Protein AF-A0A2H0P7X3-F1 (afdb_monomer)

Solvent-accessible surface area (backbone atoms only — not comparable to full-atom values): 47746 Å² total; per-residue (Å²): 133,85,80,55,70,65,59,56,50,51,50,51,50,48,51,51,49,48,47,50,63,76,49,51,55,65,72,58,49,26,51,54,26,49,77,63,78,33,36,70,65,15,46,57,48,38,51,59,50,34,72,75,42,82,78,46,56,72,50,38,51,52,45,18,48,41,28,42,78,70,68,38,54,77,63,14,47,58,32,36,62,48,39,62,70,77,60,62,61,58,74,62,38,55,51,40,33,48,52,22,53,77,67,75,35,50,70,60,22,49,55,50,51,49,54,46,49,56,48,36,63,74,68,72,52,78,69,50,48,95,87,66,47,62,53,59,60,55,49,38,53,50,22,58,76,70,65,37,47,69,62,31,44,54,48,42,55,52,48,54,76,74,39,88,90,55,53,67,63,48,51,52,51,43,48,50,43,27,58,76,69,64,42,62,67,64,33,49,56,51,37,53,55,46,40,74,74,40,75,81,43,58,70,50,50,53,55,46,55,61,47,22,78,76,70,73,48,48,70,62,53,52,51,56,51,50,56,51,32,72,76,43,73,85,44,64,67,54,54,47,52,49,34,52,55,32,46,72,71,68,36,61,69,59,23,50,50,50,52,52,57,48,38,76,77,47,77,44,70,69,51,56,50,51,53,44,53,51,28,54,76,66,72,34,54,70,61,36,46,58,48,46,57,54,53,37,70,80,45,74,80,47,66,64,59,54,50,52,45,52,52,49,33,60,75,69,61,38,58,84,71,43,46,64,55,38,49,54,49,34,76,74,42,77,78,43,61,73,54,48,53,52,40,45,53,50,26,59,77,66,66,39,49,71,63,39,47,54,52,42,52,59,47,33,76,78,39,75,83,40,55,70,56,40,50,55,49,26,56,45,23,57,74,71,65,36,57,68,61,20,44,55,34,44,52,55,45,42,78,76,41,96,44,67,69,50,50,49,52,46,22,50,44,26,50,75,70,67,36,46,68,63,17,47,55,42,44,52,52,44,39,71,76,40,80,82,46,51,66,49,30,42,51,52,12,52,43,27,44,75,69,60,34,53,71,61,10,46,55,25,21,48,58,23,35,75,74,41,74,79,54,31,61,39,33,38,54,44,12,50,52,28,44,76,70,69,40,59,65,66,13,52,54,28,32,47,53,16,54,74,52,56,58,92,81,66,81,53,67,70,62,48,47,51,52,18,44,43,31,28,76,74,62,41,49,70,61,13,52,53,42,49,51,53,53,39,70,75,40,77,81,46,58,68,60,50,44,53,45,33,50,39,26,48,78,64,66,38,60,66,60,20,48,56,53,46,56,52,49,38,71,78,42,73,82,41,64,68,54,54,51,49,48,28,52,50,25,46,76,71,65,40,48,70,60,19,54,51,53,51,51,58,50,40,72,76,41,77,83,44,63,65,58,54,48,55,49,26,52,50,29,47,74,71,63,42,46,66,68,14,33,57,46,31,47,57,51,24,70,75,36,73,85,36,62,60,49,44,48,52,32,52,53,36,45,67,67,59,50,63,46,77,45,80,46,76,53,79,52,74,61,85,93,49,77,50,79,35,51,27,42,33,38,37,36,60,77,51,102,86,44,70,51,75,49,79,46,73,52,79,79,79,87,76,76,84,89,82,86,87,89,75,68,65,70,61,50,55,56,50,47,60,60,55,71,69,61,88,89,86,85,86,85,82,82,87,77,77,93,78,78,90,81,83,90,90,88,85,88,88,86,87,88,65,75,66,85,59,83,50,100,83,77,56,86,60,84,62,86,66,87,84,89,87,80,89,86,88,79,84,86,89,80,89,82,91,85,88,86,88,85,88,86,85,89,82,90,85,85,92,81,91,81,84,92,77,89,81,90,83,87,83,89,78,91,79,83,85,81,87,133

Mean predicted aligned error: 19.5 Å

Structure (mmCIF, N/CA/C/O backbone):
data_AF-A0A2H0P7X3-F1
#
_entry.id   AF-A0A2H0P7X3-F1
#
loop_
_atom_site.group_PDB
_atom_site.id
_atom_site.type_symbol
_atom_site.label_atom_id
_atom_site.label_alt_id
_atom_site.label_comp_id
_atom_site.label_asym_id
_atom_site.label_entity_id
_atom_site.label_seq_id
_atom_site.pdbx_PDB_ins_code
_atom_site.Cartn_x
_atom_site.Cartn_y
_atom_site.Cartn_z
_atom_site.occupancy
_atom_site.B_iso_or_equiv
_atom_site.auth_seq_id
_atom_site.auth_comp_id
_atom_site.auth_asym_id
_atom_site.auth_atom_id
_atom_site.pdbx_PDB_model_num
ATOM 1 N N . MET A 1 1 ? 85.565 3.085 -117.251 1.00 45.75 1 MET A N 1
ATOM 2 C CA . MET A 1 1 ? 84.233 2.831 -116.655 1.00 45.75 1 MET A CA 1
ATOM 3 C C . MET A 1 1 ? 83.743 4.110 -115.990 1.00 45.75 1 MET A C 1
ATOM 5 O O . MET A 1 1 ? 84.438 4.627 -115.129 1.00 45.75 1 MET A O 1
ATOM 9 N N . ARG A 1 2 ? 82.601 4.663 -116.422 1.00 58.75 2 ARG A N 1
ATOM 10 C CA . ARG A 1 2 ? 81.968 5.829 -115.779 1.00 58.75 2 ARG A CA 1
ATOM 11 C C . ARG A 1 2 ? 81.122 5.327 -114.606 1.00 58.75 2 ARG A C 1
ATOM 13 O O . ARG A 1 2 ? 80.024 4.825 -114.833 1.00 58.75 2 ARG A O 1
ATOM 20 N N . VAL A 1 3 ? 81.630 5.412 -113.377 1.00 60.75 3 VAL A N 1
ATOM 21 C CA . VAL A 1 3 ? 80.819 5.119 -112.183 1.00 60.75 3 VAL A CA 1
ATOM 22 C C . VAL A 1 3 ? 79.760 6.217 -112.065 1.00 60.75 3 VAL A C 1
ATOM 24 O O . VAL A 1 3 ? 80.089 7.398 -111.979 1.00 60.75 3 VAL A O 1
ATOM 27 N N . LYS A 1 4 ? 78.477 5.842 -112.139 1.00 76.00 4 LYS A N 1
ATOM 28 C CA . LYS A 1 4 ? 77.357 6.785 -112.002 1.00 76.00 4 LYS A CA 1
ATOM 29 C C . LYS A 1 4 ? 77.338 7.316 -110.564 1.00 76.00 4 LYS A C 1
ATOM 31 O O . LYS A 1 4 ? 77.449 6.526 -109.633 1.00 76.00 4 LYS A O 1
ATOM 36 N N . TRP A 1 5 ? 77.140 8.622 -110.383 1.00 71.50 5 TRP A N 1
ATOM 37 C CA . TRP A 1 5 ? 77.210 9.321 -109.085 1.00 71.50 5 TRP A CA 1
ATOM 38 C C . TRP A 1 5 ? 76.355 8.675 -107.975 1.00 71.50 5 TRP A C 1
ATOM 40 O O . TRP A 1 5 ? 76.749 8.649 -106.813 1.00 71.50 5 TRP A O 1
ATOM 50 N N . TRP A 1 6 ? 75.228 8.051 -108.335 1.00 71.75 6 TRP A N 1
ATOM 51 C CA . TRP A 1 6 ? 74.379 7.332 -107.382 1.00 71.75 6 TRP A CA 1
ATOM 52 C C . TRP A 1 6 ? 75.022 6.061 -106.799 1.00 71.75 6 TRP A C 1
ATOM 54 O O . TRP A 1 6 ? 74.723 5.716 -105.665 1.00 71.75 6 TRP A O 1
ATOM 64 N N . HIS A 1 7 ? 75.943 5.395 -107.507 1.00 76.12 7 HIS A N 1
ATOM 65 C CA . HIS A 1 7 ? 76.689 4.258 -106.947 1.00 76.12 7 HIS A CA 1
ATOM 66 C C . HIS A 1 7 ? 77.692 4.717 -105.883 1.00 76.12 7 HIS A C 1
ATOM 68 O O . HIS A 1 7 ? 77.914 4.003 -104.913 1.00 76.12 7 HIS A O 1
ATOM 74 N N . ILE A 1 8 ? 78.261 5.919 -106.035 1.00 75.56 8 ILE A N 1
ATOM 75 C CA . ILE A 1 8 ? 79.121 6.536 -105.015 1.00 75.56 8 ILE A CA 1
ATOM 76 C C . ILE A 1 8 ? 78.273 6.903 -103.796 1.00 75.56 8 ILE A C 1
ATOM 78 O O . ILE A 1 8 ? 78.668 6.608 -102.677 1.00 75.56 8 ILE A O 1
ATOM 82 N N . LEU A 1 9 ? 77.078 7.462 -104.005 1.00 79.00 9 LEU A N 1
ATOM 83 C CA . LEU A 1 9 ? 76.128 7.752 -102.927 1.00 79.00 9 LEU A CA 1
ATOM 84 C C . LEU A 1 9 ? 75.694 6.488 -102.183 1.00 79.00 9 LEU A C 1
ATOM 86 O O . LEU A 1 9 ? 75.737 6.478 -100.962 1.00 79.00 9 LEU A O 1
ATOM 90 N N . VAL A 1 10 ? 75.342 5.413 -102.891 1.00 81.31 10 VAL A N 1
ATOM 91 C CA . VAL A 1 10 ? 74.981 4.127 -102.273 1.00 81.31 10 VAL A CA 1
ATOM 92 C C . VAL A 1 10 ? 76.174 3.520 -101.538 1.00 81.31 10 VAL A C 1
ATOM 94 O O . VAL A 1 10 ? 76.004 3.040 -100.426 1.00 81.31 10 VAL A O 1
ATOM 97 N N . PHE A 1 11 ? 77.386 3.590 -102.092 1.00 79.56 11 PHE A N 1
ATOM 98 C CA . PHE A 1 11 ? 78.587 3.113 -101.408 1.00 79.56 11 PHE A CA 1
ATOM 99 C C . PHE A 1 11 ? 78.902 3.934 -100.152 1.00 79.56 11 PHE A C 1
ATOM 101 O O . PHE A 1 11 ? 79.168 3.354 -99.109 1.00 79.56 11 PHE A O 1
ATOM 108 N N . VAL A 1 12 ? 78.797 5.266 -100.202 1.00 78.31 12 VAL A N 1
ATOM 109 C CA . VAL A 1 12 ? 78.946 6.140 -99.025 1.00 78.31 12 VAL A CA 1
ATOM 110 C C . VAL A 1 12 ? 77.855 5.851 -97.999 1.00 78.31 12 VAL A C 1
ATOM 112 O O . VAL A 1 12 ? 78.148 5.773 -96.815 1.00 78.31 12 VAL A O 1
ATOM 115 N N . LEU A 1 13 ? 76.614 5.632 -98.431 1.00 80.00 13 LEU A N 1
ATOM 116 C CA . LEU A 1 13 ? 75.496 5.330 -97.543 1.00 80.00 13 LEU A CA 1
ATOM 117 C C . LEU A 1 13 ? 75.668 3.951 -96.897 1.00 80.00 13 LEU A C 1
ATOM 119 O O . LEU A 1 13 ? 75.436 3.833 -95.703 1.00 80.00 13 LEU A O 1
ATOM 123 N N . ILE A 1 14 ? 76.175 2.953 -97.631 1.00 77.56 14 ILE A N 1
ATOM 124 C CA . ILE A 1 14 ? 76.570 1.642 -97.096 1.00 77.56 14 ILE A CA 1
ATOM 125 C C . ILE A 1 14 ? 77.753 1.785 -96.138 1.00 77.56 14 ILE A C 1
ATOM 127 O O . ILE A 1 14 ? 77.703 1.206 -95.067 1.00 77.56 14 ILE A O 1
ATOM 131 N N . VAL A 1 15 ? 78.783 2.573 -96.453 1.00 72.56 15 VAL A N 1
ATOM 132 C CA . VAL A 1 15 ? 79.926 2.812 -95.554 1.00 72.56 15 VAL A CA 1
ATOM 133 C C . VAL A 1 15 ? 79.490 3.553 -94.292 1.00 72.56 15 VAL A C 1
ATOM 135 O O . VAL A 1 15 ? 79.960 3.216 -93.215 1.00 72.56 15 VAL A O 1
ATOM 138 N N . VAL A 1 16 ? 78.559 4.503 -94.383 1.00 70.69 16 VAL A N 1
ATOM 139 C CA . VAL A 1 16 ? 77.978 5.197 -93.224 1.00 70.69 16 VAL A CA 1
ATOM 140 C C . VAL A 1 16 ? 77.095 4.250 -92.413 1.00 70.69 16 VAL A C 1
ATOM 142 O O . VAL A 1 16 ? 77.207 4.244 -91.194 1.00 70.69 16 VAL A O 1
ATOM 145 N N . LEU A 1 17 ? 76.276 3.402 -93.046 1.00 67.88 17 LEU A N 1
ATOM 146 C CA . LEU A 1 17 ? 75.473 2.384 -92.354 1.00 67.88 17 LEU A CA 1
ATOM 147 C C . LEU A 1 17 ? 76.359 1.330 -91.687 1.00 67.88 17 LEU A C 1
ATOM 149 O O . LEU A 1 17 ? 76.120 0.966 -90.543 1.00 67.88 17 LEU A O 1
ATOM 153 N N . VAL A 1 18 ? 77.412 0.883 -92.368 1.00 62.84 18 VAL A N 1
ATOM 154 C CA . VAL A 1 18 ? 78.410 -0.058 -91.856 1.00 62.84 18 VAL A CA 1
ATOM 155 C C . VAL A 1 18 ? 79.234 0.598 -90.751 1.00 62.84 18 VAL A C 1
ATOM 157 O O . VAL A 1 18 ? 79.460 -0.047 -89.743 1.00 62.84 18 VAL A O 1
ATOM 160 N N . ALA A 1 19 ? 79.590 1.881 -90.840 1.00 56.00 19 ALA A N 1
ATOM 161 C CA . ALA A 1 19 ? 80.226 2.622 -89.748 1.00 56.00 19 ALA A CA 1
ATOM 162 C C . ALA A 1 19 ? 79.274 2.831 -88.558 1.00 56.00 19 ALA A C 1
ATOM 164 O O . ALA A 1 19 ? 79.709 2.760 -87.417 1.00 56.00 19 ALA A O 1
ATOM 165 N N . PHE A 1 20 ? 77.975 3.020 -88.798 1.00 58.84 20 PHE A N 1
ATOM 166 C CA . PHE A 1 20 ? 76.942 3.141 -87.762 1.00 58.84 20 PHE A CA 1
ATOM 167 C C . PHE A 1 20 ? 76.609 1.792 -87.094 1.00 58.84 20 PHE A C 1
ATOM 169 O O . PHE A 1 20 ? 76.182 1.751 -85.940 1.00 58.84 20 PHE A O 1
ATOM 176 N N . ILE A 1 21 ? 76.823 0.679 -87.805 1.00 57.50 21 ILE A N 1
ATOM 177 C CA . ILE A 1 21 ? 76.697 -0.695 -87.297 1.00 57.50 21 ILE A CA 1
ATOM 178 C C . ILE A 1 21 ? 77.994 -1.153 -86.599 1.00 57.50 21 ILE A C 1
ATOM 180 O O . ILE A 1 21 ? 77.918 -1.784 -85.548 1.00 57.50 21 ILE A O 1
ATOM 184 N N . LEU A 1 22 ? 79.173 -0.815 -87.136 1.00 53.47 22 LEU A N 1
ATOM 185 C CA . LEU A 1 22 ? 80.497 -1.162 -86.588 1.00 53.47 22 LEU A CA 1
ATOM 186 C C . LEU A 1 22 ? 80.917 -0.263 -85.417 1.00 53.47 22 LEU A C 1
ATOM 188 O O . LEU A 1 22 ? 81.668 -0.705 -84.551 1.00 53.47 22 LEU A O 1
ATOM 192 N N . HIS A 1 23 ? 80.405 0.967 -85.348 1.00 53.97 23 HIS A N 1
ATOM 193 C CA . HIS A 1 23 ? 80.473 1.834 -84.173 1.00 53.97 23 HIS A CA 1
ATOM 194 C C . HIS A 1 23 ? 79.055 2.079 -83.648 1.00 53.97 23 HIS A C 1
ATOM 196 O O . HIS A 1 23 ? 78.463 3.127 -83.928 1.00 53.97 23 HIS A O 1
ATOM 202 N N . PRO A 1 24 ? 78.480 1.135 -82.880 1.00 60.50 24 PRO A N 1
ATOM 203 C CA . PRO A 1 24 ? 77.177 1.358 -82.285 1.00 60.50 24 PRO A CA 1
ATOM 204 C C . PRO A 1 24 ? 77.275 2.574 -81.359 1.00 60.50 24 PRO A C 1
ATOM 206 O O . PRO A 1 24 ? 78.275 2.757 -80.661 1.00 60.50 24 PRO A O 1
ATOM 209 N N . SER A 1 25 ? 76.245 3.429 -81.355 1.00 71.38 25 SER A N 1
ATOM 210 C CA . SER A 1 25 ? 76.188 4.570 -80.432 1.00 71.38 25 SER A CA 1
ATOM 211 C C . SER A 1 25 ? 76.504 4.084 -79.017 1.00 71.38 25 SER A C 1
ATOM 213 O O . SER A 1 25 ? 75.967 3.043 -78.627 1.00 71.38 25 SER A O 1
ATOM 215 N N . LYS A 1 26 ? 77.314 4.828 -78.250 1.00 74.12 26 LYS A N 1
ATOM 216 C CA . LYS A 1 26 ? 77.730 4.413 -76.898 1.00 74.12 26 LYS A CA 1
ATOM 217 C C . LYS A 1 26 ? 76.541 3.979 -76.017 1.00 74.12 26 LYS A C 1
ATOM 219 O O . LYS A 1 26 ? 76.665 3.053 -75.237 1.00 74.12 26 LYS A O 1
ATOM 224 N N . LEU A 1 27 ? 75.354 4.565 -76.210 1.00 77.94 27 LEU A N 1
ATOM 225 C CA . LEU A 1 27 ? 74.121 4.178 -75.508 1.00 77.94 27 LEU A CA 1
ATOM 226 C C . LEU A 1 27 ? 73.647 2.748 -75.847 1.00 77.94 27 LEU A C 1
ATOM 228 O O . LEU A 1 27 ? 73.177 2.014 -74.982 1.00 77.94 27 LEU A O 1
ATOM 232 N N . ARG A 1 28 ? 73.760 2.345 -77.116 1.00 78.06 28 ARG A N 1
ATOM 233 C CA . ARG A 1 28 ? 73.364 1.018 -77.612 1.00 78.06 28 ARG A CA 1
ATOM 234 C C . ARG A 1 28 ? 74.366 -0.051 -77.183 1.00 78.06 28 ARG A C 1
ATOM 236 O O . ARG A 1 28 ? 73.932 -1.116 -76.758 1.00 78.06 28 ARG A O 1
ATOM 243 N N . THR A 1 29 ? 75.670 0.243 -77.228 1.00 79.62 29 THR A N 1
ATOM 244 C CA . THR A 1 29 ? 76.698 -0.661 -76.680 1.00 79.62 29 THR A CA 1
ATOM 245 C C . THR A 1 29 ? 76.543 -0.837 -75.176 1.00 79.62 29 THR A C 1
ATOM 247 O O . THR A 1 29 ? 76.589 -1.969 -74.707 1.00 79.62 29 THR A O 1
ATOM 250 N N . SER A 1 30 ? 76.258 0.235 -74.428 1.00 80.38 30 SER A N 1
ATOM 251 C CA . SER A 1 30 ? 75.979 0.146 -72.991 1.00 80.38 30 SER A CA 1
ATOM 252 C C . SER A 1 30 ? 74.794 -0.766 -72.667 1.00 80.38 30 SER A C 1
ATOM 254 O O . SER A 1 30 ? 74.905 -1.578 -71.759 1.00 80.38 30 SER A O 1
ATOM 256 N N . ARG A 1 31 ? 73.689 -0.708 -73.427 1.00 80.69 31 ARG A N 1
ATOM 257 C CA . ARG A 1 31 ? 72.562 -1.649 -73.249 1.00 80.69 31 ARG A CA 1
ATOM 258 C C . ARG A 1 31 ? 72.952 -3.100 -73.519 1.00 80.69 31 ARG A C 1
ATOM 260 O O . ARG A 1 31 ? 72.506 -3.985 -72.803 1.00 80.69 31 ARG A O 1
ATOM 267 N N . MET A 1 32 ? 73.763 -3.348 -74.548 1.00 80.50 32 MET A N 1
ATOM 268 C CA . MET A 1 32 ? 74.232 -4.704 -74.850 1.00 80.50 32 MET A CA 1
ATOM 269 C C . MET A 1 32 ? 75.139 -5.243 -73.741 1.00 80.50 32 MET A C 1
ATOM 271 O O . MET A 1 32 ? 75.041 -6.421 -73.414 1.00 80.50 32 MET A O 1
ATOM 275 N N . PHE A 1 33 ? 75.976 -4.387 -73.141 1.00 82.44 33 PHE A N 1
ATOM 276 C CA . PHE A 1 33 ? 76.789 -4.761 -71.984 1.00 82.44 33 PHE A CA 1
ATOM 277 C C . PHE A 1 33 ? 75.942 -5.092 -70.755 1.00 82.44 33 PHE A C 1
ATOM 279 O O . PHE A 1 33 ? 76.215 -6.110 -70.133 1.00 82.44 33 PHE A O 1
ATOM 286 N N . LEU A 1 34 ? 74.895 -4.314 -70.463 1.00 80.38 34 LEU A N 1
ATOM 287 C CA . LEU A 1 34 ? 73.965 -4.621 -69.366 1.00 80.38 34 LEU A CA 1
ATOM 288 C C . LEU A 1 34 ? 73.230 -5.944 -69.581 1.00 80.38 34 LEU A C 1
ATOM 290 O O . LEU A 1 34 ? 73.170 -6.770 -68.688 1.00 80.38 34 LEU A O 1
ATOM 294 N N . ASN A 1 35 ? 72.757 -6.210 -70.799 1.00 81.50 35 ASN A N 1
ATOM 295 C CA . ASN A 1 35 ? 72.091 -7.478 -71.112 1.00 81.50 35 ASN A CA 1
ATOM 296 C C . ASN A 1 35 ? 73.040 -8.696 -71.138 1.00 81.50 35 ASN A C 1
ATOM 298 O O . ASN A 1 35 ? 72.580 -9.811 -71.367 1.00 81.50 35 ASN A O 1
ATOM 302 N N . SER A 1 36 ? 74.351 -8.480 -70.996 1.00 81.94 36 SER A N 1
ATOM 303 C CA . SER A 1 36 ? 75.383 -9.526 -70.984 1.00 81.94 36 SER A CA 1
ATOM 304 C C . SER A 1 36 ? 76.132 -9.580 -69.643 1.00 81.94 36 SER A C 1
ATOM 306 O O . SER A 1 36 ? 77.259 -10.073 -69.621 1.00 81.94 36 SER A O 1
ATOM 308 N N . ASP A 1 37 ? 75.560 -9.015 -68.571 1.00 76.25 37 ASP A N 1
ATOM 309 C CA . ASP A 1 37 ? 76.122 -8.938 -67.209 1.00 76.25 37 ASP A CA 1
ATOM 310 C C . ASP A 1 37 ? 77.519 -8.279 -67.132 1.00 76.25 37 ASP A C 1
ATOM 312 O O . ASP A 1 37 ? 78.370 -8.611 -66.306 1.00 76.25 37 ASP A O 1
ATOM 316 N N . LEU A 1 38 ? 77.800 -7.332 -68.035 1.00 84.00 38 LEU A N 1
ATOM 317 C CA . LEU A 1 38 ? 79.058 -6.576 -68.105 1.00 84.00 38 LEU A CA 1
ATOM 318 C C . LEU A 1 38 ? 78.883 -5.146 -67.567 1.00 84.00 38 LEU A C 1
ATOM 320 O O . LEU A 1 38 ? 79.253 -4.166 -68.230 1.00 84.00 38 LEU A O 1
ATOM 324 N N . ASP A 1 39 ? 78.349 -5.023 -66.354 1.00 82.69 39 ASP A N 1
ATOM 325 C CA . ASP A 1 39 ? 77.916 -3.750 -65.758 1.00 82.69 39 ASP A CA 1
ATOM 326 C C . ASP A 1 39 ? 79.038 -2.717 -65.624 1.00 82.69 39 ASP A C 1
ATOM 328 O O . ASP A 1 39 ? 78.821 -1.531 -65.859 1.00 82.69 39 ASP A O 1
ATOM 332 N N . ASP A 1 40 ? 80.272 -3.140 -65.333 1.00 83.19 40 ASP A N 1
ATOM 333 C CA . ASP A 1 40 ? 81.424 -2.232 -65.221 1.00 83.19 40 ASP A CA 1
ATOM 334 C C . ASP A 1 40 ? 81.763 -1.542 -66.547 1.00 83.19 40 ASP A C 1
ATOM 336 O O . ASP A 1 40 ? 82.053 -0.341 -66.592 1.00 83.19 40 ASP A O 1
ATOM 340 N N . LYS A 1 41 ? 81.686 -2.291 -67.655 1.00 83.38 41 LYS A N 1
ATOM 341 C CA . LYS A 1 41 ? 81.910 -1.744 -69.000 1.00 83.38 41 LYS A CA 1
ATOM 342 C C . LYS A 1 41 ? 80.754 -0.839 -69.411 1.00 83.38 41 LYS A C 1
ATOM 344 O O . LYS A 1 41 ? 80.990 0.202 -70.030 1.00 83.38 41 LYS A O 1
ATOM 349 N N . ALA A 1 42 ? 79.526 -1.212 -69.047 1.00 84.19 42 ALA A N 1
ATOM 350 C CA . ALA A 1 42 ? 78.352 -0.383 -69.268 1.00 84.19 42 ALA A CA 1
ATOM 351 C C . ALA A 1 42 ? 78.458 0.944 -68.503 1.00 84.19 42 ALA A C 1
ATOM 353 O O . ALA A 1 42 ? 78.327 2.002 -69.118 1.00 84.19 42 ALA A O 1
ATOM 354 N N . LEU A 1 43 ? 78.770 0.904 -67.204 1.00 85.56 43 LEU A N 1
ATOM 355 C CA . LEU A 1 43 ? 78.890 2.070 -66.327 1.00 85.56 43 LEU A CA 1
ATOM 356 C C . LEU A 1 43 ? 79.976 3.038 -66.780 1.00 85.56 43 LEU A C 1
ATOM 358 O O . LEU A 1 43 ? 79.744 4.246 -66.755 1.00 85.56 43 LEU A O 1
ATOM 362 N N . LEU A 1 44 ? 81.132 2.543 -67.229 1.00 86.12 44 LEU A N 1
ATOM 363 C CA . LEU A 1 44 ? 82.198 3.400 -67.752 1.00 86.12 44 LEU A CA 1
ATOM 364 C C . LEU A 1 44 ? 81.701 4.219 -68.955 1.00 86.12 44 LEU A C 1
ATOM 366 O O . LEU A 1 44 ? 81.827 5.444 -68.976 1.00 86.12 44 LEU A O 1
ATOM 370 N N . GLN A 1 45 ? 81.065 3.554 -69.925 1.00 86.50 45 GLN A N 1
ATOM 371 C CA . GLN A 1 45 ? 80.521 4.216 -71.115 1.00 86.50 45 GLN A CA 1
ATOM 372 C C . GLN A 1 45 ? 79.348 5.144 -70.786 1.00 86.50 45 GLN A C 1
ATOM 374 O O . GLN A 1 45 ? 79.246 6.238 -71.344 1.00 86.50 45 GLN A O 1
ATOM 379 N N . LEU A 1 46 ? 78.469 4.729 -69.874 1.00 87.38 46 LEU A N 1
ATOM 380 C CA . LEU A 1 46 ? 77.313 5.518 -69.468 1.00 87.38 46 LEU A CA 1
ATOM 381 C C . LEU A 1 46 ? 77.723 6.761 -68.669 1.00 87.38 46 LEU A C 1
ATOM 383 O O . LEU A 1 46 ? 77.132 7.815 -68.874 1.00 87.38 46 LEU A O 1
ATOM 387 N N . ARG A 1 47 ? 78.761 6.692 -67.822 1.00 88.56 47 ARG A N 1
ATOM 388 C CA . ARG A 1 47 ? 79.289 7.860 -67.090 1.00 88.56 47 ARG A CA 1
ATOM 389 C C . ARG A 1 47 ? 79.885 8.904 -68.034 1.00 88.56 47 ARG A C 1
ATOM 391 O O . ARG A 1 47 ? 79.668 10.095 -67.824 1.00 88.56 47 ARG A O 1
ATOM 398 N N . GLU A 1 48 ? 80.566 8.485 -69.101 1.00 85.75 48 GLU A N 1
ATOM 399 C CA . GLU A 1 48 ? 81.031 9.410 -70.146 1.00 85.75 48 GLU A CA 1
ATOM 400 C C . GLU A 1 48 ? 79.869 10.088 -70.881 1.00 85.75 48 GLU A C 1
ATOM 402 O O . GLU A 1 48 ? 79.939 11.275 -71.199 1.00 85.75 48 GLU A O 1
ATOM 407 N N . LEU A 1 49 ? 78.797 9.342 -71.167 1.00 86.00 49 LEU A N 1
ATOM 408 C CA . LEU A 1 49 ? 77.587 9.904 -71.769 1.00 86.00 49 LEU A CA 1
ATOM 409 C C . LEU A 1 49 ? 76.882 10.873 -70.817 1.00 86.00 49 LEU A C 1
ATOM 411 O O . LEU A 1 49 ? 76.478 11.954 -71.238 1.00 86.00 49 LEU A O 1
ATOM 415 N N . TYR A 1 50 ? 76.811 10.524 -69.536 1.00 87.75 50 TYR A N 1
ATOM 416 C CA . TYR A 1 50 ? 76.215 11.350 -68.492 1.00 87.75 50 TYR A CA 1
ATOM 417 C C . TYR A 1 50 ? 76.981 12.658 -68.262 1.00 87.75 50 TYR A C 1
ATOM 419 O O . TYR A 1 50 ? 76.368 13.684 -67.999 1.00 87.75 50 TYR A O 1
ATOM 427 N N . GLN A 1 51 ? 78.311 12.671 -68.405 1.00 88.19 51 GLN A N 1
ATOM 428 C CA . GLN A 1 51 ? 79.086 13.917 -68.339 1.00 88.19 51 GLN A CA 1
ATOM 429 C C . GLN A 1 51 ? 78.770 14.879 -69.493 1.00 88.19 51 GLN A C 1
ATOM 431 O O . GLN A 1 51 ? 78.869 16.091 -69.315 1.00 88.19 51 GLN A O 1
ATOM 436 N N . LYS A 1 52 ? 78.401 14.357 -70.670 1.00 86.56 52 LYS A N 1
ATOM 437 C CA . LYS A 1 52 ? 78.055 15.178 -71.841 1.00 86.56 52 LYS A CA 1
ATOM 438 C C . LYS A 1 52 ? 76.650 15.755 -71.753 1.00 86.56 52 LYS A C 1
ATOM 440 O O . LYS A 1 52 ? 76.453 16.908 -72.119 1.00 86.56 52 LYS A O 1
ATOM 445 N N . ASP A 1 53 ? 75.699 14.953 -71.287 1.00 83.31 53 ASP A N 1
ATOM 446 C CA . ASP A 1 53 ? 74.335 15.391 -71.013 1.00 83.31 53 ASP A CA 1
ATOM 447 C C . ASP A 1 53 ? 73.854 14.794 -69.683 1.00 83.31 53 ASP A C 1
ATOM 449 O O . ASP A 1 53 ? 73.343 13.668 -69.641 1.00 83.31 53 ASP A O 1
ATOM 453 N N . PRO A 1 54 ? 73.995 15.549 -68.579 1.00 84.62 54 PRO A N 1
ATOM 454 C CA . PRO A 1 54 ? 73.563 15.096 -67.264 1.00 84.62 54 PRO A CA 1
ATOM 455 C C . PRO A 1 54 ? 72.050 14.909 -67.129 1.00 84.62 54 PRO A C 1
ATOM 457 O O . PRO A 1 54 ? 71.616 14.416 -66.086 1.00 84.62 54 PRO A O 1
ATOM 460 N N . ASN A 1 55 ? 71.246 15.319 -68.114 1.00 81.81 55 ASN A N 1
ATOM 461 C CA . ASN A 1 55 ? 69.788 15.255 -68.073 1.00 81.81 55 ASN A CA 1
ATOM 462 C C . ASN A 1 55 ? 69.194 14.254 -69.086 1.00 81.81 55 ASN A C 1
ATOM 464 O O . ASN A 1 55 ? 67.969 14.141 -69.156 1.00 81.81 55 ASN A O 1
ATOM 468 N N . ASP A 1 56 ? 70.009 13.482 -69.824 1.00 84.06 56 ASP A N 1
ATOM 469 C CA . ASP A 1 56 ? 69.496 12.408 -70.691 1.00 84.06 56 ASP A CA 1
ATOM 470 C C . ASP A 1 56 ? 68.925 11.262 -69.841 1.00 84.06 56 ASP A C 1
ATOM 472 O O . ASP A 1 56 ? 69.646 10.406 -69.318 1.00 84.06 56 ASP A O 1
ATOM 476 N N . TYR A 1 57 ? 67.597 11.225 -69.725 1.00 77.88 57 TYR A N 1
ATOM 477 C CA . TYR A 1 57 ? 66.864 10.241 -68.929 1.00 77.88 57 TYR A CA 1
ATOM 478 C C . TYR A 1 57 ? 67.185 8.788 -69.314 1.00 77.88 57 TYR A C 1
ATOM 480 O O . TYR A 1 57 ? 67.191 7.912 -68.452 1.00 77.88 57 TYR A O 1
ATOM 488 N N . ARG A 1 58 ? 67.502 8.517 -70.590 1.00 79.62 58 ARG A N 1
ATOM 489 C CA . ARG A 1 58 ? 67.817 7.159 -71.068 1.00 79.62 58 ARG A CA 1
ATOM 490 C C . ARG A 1 58 ? 69.158 6.698 -70.524 1.00 79.62 58 ARG A C 1
ATOM 492 O O . ARG A 1 58 ? 69.323 5.520 -70.235 1.00 79.62 58 ARG A O 1
ATOM 499 N N . VAL A 1 59 ? 70.116 7.617 -70.414 1.00 84.25 59 VAL A N 1
ATOM 500 C CA . VAL A 1 59 ? 71.433 7.348 -69.826 1.00 84.25 59 VAL A CA 1
ATOM 501 C C . VAL A 1 59 ? 71.285 7.169 -68.318 1.00 84.25 59 VAL A C 1
ATOM 503 O O . VAL A 1 59 ? 71.808 6.207 -67.770 1.00 84.25 59 VAL A O 1
ATOM 506 N N . ILE A 1 60 ? 70.520 8.044 -67.661 1.00 85.00 60 ILE A N 1
ATOM 507 C CA . ILE A 1 60 ? 70.278 7.996 -66.212 1.00 85.00 60 ILE A CA 1
ATOM 508 C C . ILE A 1 60 ? 69.607 6.681 -65.798 1.00 85.00 60 ILE A C 1
ATOM 510 O O . ILE A 1 60 ? 70.082 6.046 -64.861 1.00 85.00 60 ILE A O 1
ATOM 514 N N . GLY A 1 61 ? 68.556 6.246 -66.502 1.00 83.00 61 GLY A N 1
ATOM 515 C CA . GLY A 1 61 ? 67.860 4.989 -66.204 1.00 83.00 61 GLY A CA 1
ATOM 516 C C . GLY A 1 61 ? 68.750 3.757 -66.380 1.00 83.00 61 GLY A C 1
ATOM 517 O O . GLY A 1 61 ? 68.750 2.868 -65.534 1.00 83.00 61 GLY A O 1
ATOM 518 N N . LEU A 1 62 ? 69.595 3.736 -67.418 1.00 85.31 62 LEU A N 1
ATOM 519 C CA . LEU A 1 62 ? 70.559 2.649 -67.611 1.00 85.31 62 LEU A CA 1
ATOM 520 C C . LEU A 1 62 ? 71.672 2.652 -66.556 1.00 85.31 62 LEU A C 1
ATOM 522 O O . LEU A 1 62 ? 72.099 1.578 -66.153 1.00 85.31 62 LEU A O 1
ATOM 526 N N . ILE A 1 63 ? 72.134 3.821 -66.090 1.00 87.00 63 ILE A N 1
ATOM 527 C CA . ILE A 1 63 ? 73.087 3.903 -64.968 1.00 87.00 63 ILE A CA 1
ATOM 528 C C . ILE A 1 63 ? 72.438 3.385 -63.685 1.00 87.00 63 ILE A C 1
ATOM 530 O O . ILE A 1 63 ? 73.073 2.633 -62.954 1.00 87.00 63 ILE A O 1
ATOM 534 N N . ALA A 1 64 ? 71.191 3.778 -63.417 1.00 87.38 64 ALA A N 1
ATOM 535 C CA . ALA A 1 64 ? 70.457 3.348 -62.232 1.00 87.38 64 ALA A CA 1
ATOM 536 C C . ALA A 1 64 ? 70.311 1.819 -62.191 1.00 87.38 64 ALA A C 1
ATOM 538 O O . ALA A 1 64 ? 70.665 1.209 -61.186 1.00 87.38 64 ALA A O 1
ATOM 539 N N . ARG A 1 65 ? 69.908 1.211 -63.314 1.00 85.69 65 ARG A N 1
ATOM 540 C CA . ARG A 1 65 ? 69.796 -0.245 -63.460 1.00 85.69 65 ARG A CA 1
ATOM 541 C C . ARG A 1 65 ? 71.138 -0.958 -63.317 1.00 85.69 65 ARG A C 1
ATOM 543 O O . ARG A 1 65 ? 71.248 -1.886 -62.536 1.00 85.69 65 ARG A O 1
ATOM 550 N N . ALA A 1 66 ? 72.181 -0.463 -63.984 1.00 86.69 66 ALA A N 1
ATOM 551 C CA . ALA A 1 66 ? 73.530 -1.019 -63.870 1.00 86.69 66 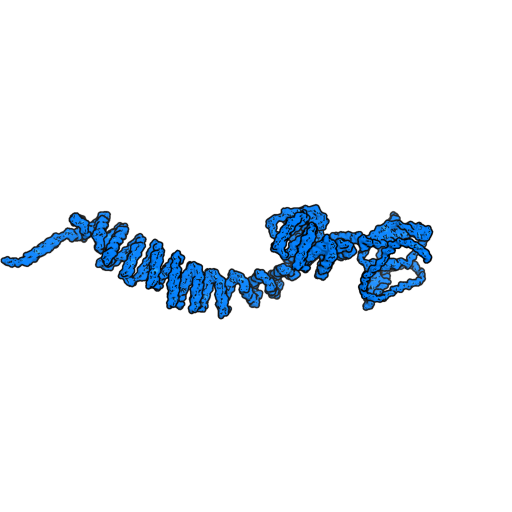ALA A CA 1
ATOM 552 C C . ALA A 1 66 ? 74.055 -1.025 -62.424 1.00 86.69 66 ALA A C 1
ATOM 554 O O . ALA A 1 66 ? 74.785 -1.920 -62.017 1.00 86.69 66 ALA A O 1
ATOM 555 N N . LEU A 1 67 ? 73.730 0.012 -61.645 1.00 87.81 67 LEU A N 1
ATOM 556 C CA . LEU A 1 67 ? 74.105 0.095 -60.233 1.00 87.81 67 LEU A CA 1
ATOM 557 C C . LEU A 1 67 ? 73.244 -0.824 -59.360 1.00 87.81 67 LEU A C 1
ATOM 559 O O . LEU A 1 67 ? 73.761 -1.382 -58.396 1.00 87.81 67 LEU A O 1
ATOM 563 N N . GLU A 1 68 ? 71.962 -0.985 -59.689 1.00 86.69 68 GLU A N 1
ATOM 564 C CA . GLU A 1 68 ? 71.056 -1.932 -59.032 1.00 86.69 68 GLU A CA 1
ATOM 565 C C . GLU A 1 68 ? 71.504 -3.383 -59.237 1.00 86.69 68 GLU A C 1
ATOM 567 O O . GLU A 1 68 ? 71.646 -4.101 -58.250 1.00 86.69 68 GLU A O 1
ATOM 572 N N . ASP A 1 69 ? 71.804 -3.786 -60.475 1.00 84.12 69 ASP A N 1
ATOM 573 C CA . ASP A 1 69 ? 72.249 -5.147 -60.815 1.00 84.12 69 ASP A CA 1
ATOM 574 C C . ASP A 1 69 ? 73.570 -5.499 -60.097 1.00 84.12 69 ASP A C 1
ATOM 576 O O . ASP A 1 69 ? 73.771 -6.625 -59.638 1.00 84.12 69 ASP A O 1
ATOM 580 N N . LYS A 1 70 ? 74.427 -4.495 -59.856 1.00 86.62 70 LYS A N 1
ATOM 581 C CA . LYS A 1 70 ? 75.646 -4.606 -59.033 1.00 86.62 70 LYS A CA 1
ATOM 582 C C . LYS A 1 70 ? 75.415 -4.612 -57.515 1.00 86.62 70 LYS A C 1
ATOM 584 O O . LYS A 1 70 ? 76.387 -4.653 -56.758 1.00 86.62 70 LYS A O 1
ATOM 589 N N . GLY A 1 71 ? 74.173 -4.506 -57.045 1.00 82.38 71 GLY A N 1
ATOM 590 C CA . GLY A 1 71 ? 73.829 -4.413 -55.621 1.00 82.38 71 GLY A CA 1
ATOM 591 C C . GLY A 1 71 ? 74.194 -3.076 -54.963 1.00 82.38 71 GLY A C 1
ATOM 592 O O . GLY A 1 71 ? 74.192 -2.962 -53.738 1.00 82.38 71 GLY A O 1
ATOM 593 N N . MET A 1 72 ? 74.513 -2.041 -55.746 1.00 88.19 72 MET A N 1
ATOM 594 C CA . MET A 1 72 ? 74.875 -0.706 -55.259 1.00 88.19 72 MET A CA 1
ATOM 595 C C . MET A 1 72 ? 73.630 0.177 -55.074 1.00 88.19 72 MET A C 1
ATOM 597 O O . MET A 1 72 ? 73.525 1.264 -55.651 1.00 88.19 72 MET A O 1
ATOM 601 N N . SER A 1 73 ? 72.678 -0.276 -54.252 1.00 83.81 73 SER A N 1
ATOM 602 C CA . SER A 1 73 ? 71.349 0.343 -54.117 1.00 83.81 73 SER A CA 1
ATOM 603 C C . SER A 1 73 ? 71.379 1.824 -53.709 1.00 83.81 73 SER A C 1
ATOM 605 O O . SER A 1 73 ? 70.546 2.603 -54.166 1.00 83.81 73 SER A O 1
ATOM 607 N N . ASP A 1 74 ? 72.344 2.265 -52.896 1.00 84.38 74 ASP A N 1
ATOM 608 C CA . ASP A 1 74 ? 72.441 3.674 -52.478 1.00 84.38 74 ASP A CA 1
ATOM 609 C C . ASP A 1 74 ? 72.946 4.607 -53.582 1.00 84.38 74 ASP A C 1
ATOM 611 O O . ASP A 1 74 ? 72.569 5.781 -53.634 1.00 84.38 74 ASP A O 1
ATOM 615 N N . GLU A 1 75 ? 73.783 4.104 -54.490 1.00 86.62 75 GLU A N 1
ATOM 616 C CA . GLU A 1 75 ? 74.169 4.865 -55.675 1.00 86.62 75 GLU A CA 1
ATOM 617 C C . GLU A 1 75 ? 73.051 4.844 -56.714 1.00 86.62 75 GLU A C 1
ATOM 619 O O . GLU A 1 75 ? 72.729 5.903 -57.254 1.00 86.62 75 GLU A O 1
ATOM 624 N N . ALA A 1 76 ? 72.414 3.689 -56.934 1.00 87.50 76 ALA A N 1
ATOM 625 C CA . ALA A 1 76 ? 71.260 3.553 -57.822 1.00 87.50 76 ALA A CA 1
ATOM 626 C C . ALA A 1 76 ? 70.123 4.516 -57.432 1.00 87.50 76 ALA A C 1
ATOM 628 O O . ALA A 1 76 ? 69.564 5.197 -58.292 1.00 87.50 76 ALA A O 1
ATOM 629 N N . ASP A 1 77 ? 69.852 4.670 -56.130 1.00 86.69 77 ASP A N 1
ATOM 630 C CA . ASP A 1 77 ? 68.837 5.580 -55.583 1.00 86.69 77 ASP A CA 1
ATOM 631 C C . ASP A 1 77 ? 69.012 7.033 -56.038 1.00 86.69 77 ASP A C 1
ATOM 633 O O . ASP A 1 77 ? 68.025 7.701 -56.351 1.00 86.69 77 ASP A O 1
ATOM 637 N N . LYS A 1 78 ? 70.259 7.517 -56.138 1.00 87.69 78 LYS A N 1
ATOM 638 C CA . LYS A 1 78 ? 70.559 8.882 -56.602 1.00 87.69 78 LYS A CA 1
ATOM 639 C C . LYS A 1 78 ? 70.118 9.084 -58.049 1.00 87.69 78 LYS A C 1
ATOM 641 O O . LYS A 1 78 ? 69.599 10.148 -58.389 1.00 87.69 78 LYS A O 1
ATOM 646 N N . TYR A 1 79 ? 70.313 8.070 -58.891 1.00 87.38 79 TYR A N 1
ATOM 647 C CA . TYR A 1 79 ? 69.930 8.120 -60.299 1.00 87.38 79 TYR A CA 1
ATOM 648 C C . TYR A 1 79 ? 68.428 7.887 -60.478 1.00 87.38 79 TYR A C 1
ATOM 650 O O . TYR A 1 79 ? 67.810 8.660 -61.205 1.00 87.38 79 TYR A O 1
ATOM 658 N N . TYR A 1 80 ? 67.815 6.942 -59.757 1.00 86.31 80 TYR A N 1
ATOM 659 C CA . TYR A 1 80 ? 66.358 6.747 -59.768 1.00 86.31 80 TYR A CA 1
ATOM 660 C C . TYR A 1 80 ? 65.599 7.985 -59.259 1.00 86.31 80 TYR A C 1
ATOM 662 O O . TYR A 1 80 ? 64.659 8.434 -59.908 1.00 86.31 80 TYR A O 1
ATOM 670 N N . SER A 1 81 ? 66.070 8.633 -58.186 1.00 83.12 81 SER A N 1
ATOM 671 C CA . SER A 1 81 ? 65.481 9.877 -57.656 1.00 83.12 81 SER A CA 1
ATOM 672 C C . SER A 1 81 ? 65.604 11.052 -58.634 1.00 83.12 81 SER A C 1
ATOM 674 O O . SER A 1 81 ? 64.742 11.932 -58.694 1.00 83.12 81 SER A O 1
ATOM 676 N N . LYS A 1 82 ? 66.686 11.086 -59.422 1.00 84.00 82 LYS A N 1
ATOM 677 C CA . LYS A 1 82 ? 66.862 12.072 -60.493 1.00 84.00 82 LYS A CA 1
ATOM 678 C C . LYS A 1 82 ? 65.952 11.765 -61.685 1.00 84.00 82 LYS A C 1
ATOM 680 O O . LYS A 1 82 ? 65.368 12.680 -62.261 1.00 84.00 82 LYS A O 1
ATOM 685 N N . LEU A 1 83 ? 65.806 10.486 -62.023 1.00 79.88 83 LEU A N 1
ATOM 686 C CA . LEU A 1 83 ? 64.994 9.997 -63.133 1.00 79.88 83 LEU A CA 1
ATOM 687 C C . LEU A 1 83 ? 63.515 10.359 -62.954 1.00 79.88 83 LEU A C 1
ATOM 689 O O . LEU A 1 83 ? 62.905 10.897 -63.876 1.00 79.88 83 LEU A O 1
ATOM 693 N N . THR A 1 84 ? 62.972 10.183 -61.746 1.00 75.19 84 THR A N 1
ATOM 694 C CA . THR A 1 84 ? 61.581 10.540 -61.416 1.00 75.19 84 THR A CA 1
ATOM 695 C C . THR A 1 84 ? 61.292 12.044 -61.504 1.00 75.19 84 THR A C 1
ATOM 697 O O . THR A 1 84 ? 60.133 12.425 -61.613 1.00 75.19 84 THR A O 1
ATOM 700 N N . LYS A 1 85 ? 62.318 12.911 -61.469 1.00 75.06 85 LYS A N 1
ATOM 701 C CA . LYS A 1 85 ? 62.172 14.382 -61.519 1.00 75.06 85 LYS A CA 1
ATOM 702 C C . LYS A 1 85 ? 62.283 14.981 -62.924 1.00 75.06 85 LYS A C 1
ATOM 704 O O . LYS A 1 85 ? 61.779 16.074 -63.146 1.00 75.06 85 LYS A O 1
ATOM 709 N N . LEU A 1 86 ? 62.986 14.322 -63.850 1.00 71.31 86 LEU A N 1
ATOM 710 C CA . LEU A 1 86 ? 63.317 14.902 -65.162 1.00 71.31 86 LEU A CA 1
ATOM 711 C C . LEU A 1 86 ? 62.204 14.737 -66.207 1.00 71.31 86 LEU A C 1
ATOM 713 O O . LEU A 1 86 ? 62.041 15.615 -67.052 1.00 71.31 86 LEU A O 1
ATOM 717 N N . ARG A 1 87 ? 61.463 13.622 -66.170 1.00 64.25 87 ARG A N 1
ATOM 718 C CA . ARG A 1 87 ? 60.219 13.382 -66.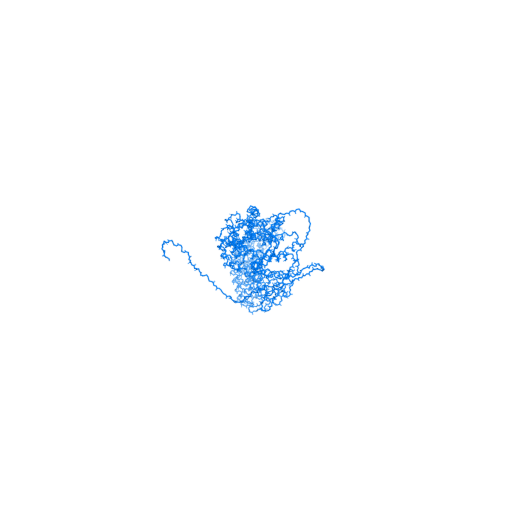927 1.00 64.25 87 ARG A CA 1
ATOM 719 C C . ARG A 1 87 ? 59.674 11.990 -66.566 1.00 64.25 87 ARG A C 1
ATOM 721 O O . ARG A 1 87 ? 60.250 10.999 -67.021 1.00 64.25 87 ARG A O 1
ATOM 728 N N . PRO A 1 88 ? 58.585 11.870 -65.794 1.00 58.50 88 PRO A N 1
ATOM 729 C CA . PRO A 1 88 ? 57.951 10.588 -65.505 1.00 58.50 88 PRO A CA 1
ATOM 730 C C . PRO A 1 88 ? 57.100 10.139 -66.708 1.00 58.50 88 PRO A C 1
ATOM 732 O O . PRO A 1 88 ? 55.878 10.138 -66.656 1.00 58.50 88 PRO A O 1
ATOM 735 N N . ILE A 1 89 ? 57.746 9.800 -67.830 1.00 56.06 89 ILE A N 1
ATOM 736 C CA . ILE A 1 89 ? 57.070 9.187 -68.984 1.00 56.06 89 ILE A CA 1
ATOM 737 C C . ILE A 1 89 ? 57.319 7.670 -68.926 1.00 56.06 89 ILE A C 1
ATOM 739 O O . ILE A 1 89 ? 58.457 7.200 -69.018 1.00 56.06 89 ILE A O 1
ATOM 743 N N . ASP A 1 90 ? 56.215 6.984 -68.634 1.00 61.28 90 ASP A N 1
ATOM 744 C CA . ASP A 1 90 ? 55.854 5.573 -68.420 1.00 61.28 90 ASP A CA 1
ATOM 745 C C . ASP A 1 90 ? 56.945 4.512 -68.177 1.00 61.28 90 ASP A C 1
ATOM 747 O O . ASP A 1 90 ? 56.937 3.901 -67.105 1.00 61.28 90 ASP A O 1
ATOM 751 N N . ALA A 1 91 ? 57.917 4.289 -69.067 1.00 60.03 91 ALA A N 1
ATOM 752 C CA . ALA A 1 91 ? 58.901 3.209 -68.876 1.00 60.03 91 ALA A CA 1
ATOM 753 C C . ALA A 1 91 ? 59.840 3.434 -67.668 1.00 60.03 91 ALA A C 1
ATOM 755 O O . ALA A 1 91 ? 60.118 2.521 -66.894 1.00 60.03 91 ALA A O 1
ATOM 756 N N . ASN A 1 92 ? 60.298 4.672 -67.463 1.00 64.31 92 ASN A N 1
ATOM 757 C CA . ASN A 1 92 ? 61.272 4.997 -66.409 1.00 64.31 92 ASN A CA 1
ATOM 758 C C . ASN A 1 92 ? 60.637 5.103 -65.014 1.00 64.31 92 ASN A C 1
ATOM 760 O O . ASN A 1 92 ? 61.305 4.929 -63.995 1.00 64.31 92 ASN A O 1
ATOM 764 N N . PHE A 1 93 ? 59.341 5.411 -64.977 1.00 72.06 93 PHE A N 1
ATOM 765 C CA . PHE A 1 93 ? 58.554 5.521 -63.757 1.00 72.06 93 PHE A CA 1
ATOM 766 C C . PHE A 1 93 ? 58.345 4.145 -63.109 1.00 72.06 93 PHE A C 1
ATOM 768 O O . PHE A 1 93 ? 58.661 3.974 -61.931 1.00 72.06 93 PHE A O 1
ATOM 775 N N . LYS A 1 94 ? 57.912 3.148 -63.897 1.00 73.50 94 LYS A N 1
ATOM 776 C CA . LYS A 1 94 ? 57.734 1.764 -63.427 1.00 73.50 94 LYS A CA 1
ATOM 777 C C . LYS A 1 94 ? 59.036 1.175 -62.885 1.00 73.50 94 LYS A C 1
ATOM 779 O O . LYS A 1 94 ? 59.014 0.474 -61.880 1.00 73.50 94 LYS A O 1
ATOM 784 N N . GLU A 1 95 ? 60.170 1.483 -63.515 1.00 76.38 95 GLU A N 1
ATOM 785 C CA . GLU A 1 95 ? 61.484 1.003 -63.071 1.00 76.38 95 GLU A CA 1
ATOM 786 C C . GLU A 1 95 ? 61.896 1.596 -61.721 1.00 76.38 95 GLU A C 1
ATOM 788 O O . GLU A 1 95 ? 62.284 0.850 -60.825 1.00 76.38 95 GLU A O 1
ATOM 793 N N . ALA A 1 96 ? 61.725 2.907 -61.527 1.00 78.69 96 ALA A N 1
ATOM 794 C CA . ALA A 1 96 ? 61.999 3.546 -60.241 1.00 78.69 96 ALA A CA 1
ATOM 795 C C . ALA A 1 96 ? 61.065 3.031 -59.129 1.00 78.69 96 ALA A C 1
ATOM 797 O O . ALA A 1 96 ? 61.514 2.721 -58.027 1.00 78.69 96 ALA A O 1
ATOM 798 N N . VAL A 1 97 ? 59.769 2.887 -59.419 1.00 79.44 97 VAL A N 1
ATOM 799 C CA . VAL A 1 97 ? 58.783 2.343 -58.474 1.00 79.44 97 VAL A CA 1
ATOM 800 C C . VAL A 1 97 ? 59.079 0.884 -58.125 1.00 79.44 97 VAL A C 1
ATOM 802 O O . VAL A 1 97 ? 59.031 0.521 -56.947 1.00 79.44 97 VAL A O 1
ATOM 805 N N . ARG A 1 98 ? 59.419 0.049 -59.116 1.00 83.44 98 ARG A N 1
ATOM 806 C CA . ARG A 1 98 ? 59.829 -1.347 -58.908 1.00 83.44 98 ARG A CA 1
ATOM 807 C C . ARG A 1 98 ? 61.056 -1.410 -58.008 1.00 83.44 98 ARG A C 1
ATOM 809 O O . ARG A 1 98 ? 61.019 -2.130 -57.014 1.00 83.44 98 ARG A O 1
ATOM 816 N N . PHE A 1 99 ? 62.090 -0.625 -58.312 1.00 85.31 99 PHE A N 1
ATOM 817 C CA . PHE A 1 99 ? 63.302 -0.538 -57.500 1.00 85.31 99 PHE A CA 1
ATOM 818 C C . PHE A 1 99 ? 62.973 -0.179 -56.046 1.00 85.31 99 PHE A C 1
ATOM 820 O O . PHE A 1 99 ? 63.394 -0.878 -55.122 1.00 85.31 99 PHE A O 1
ATOM 827 N N . TYR A 1 100 ? 62.175 0.870 -55.826 1.00 84.62 100 TYR A N 1
ATOM 828 C CA . TYR A 1 100 ? 61.780 1.293 -54.482 1.00 84.62 100 TYR A CA 1
ATOM 829 C C . TYR A 1 100 ? 60.931 0.249 -53.751 1.00 84.62 100 TYR A C 1
ATOM 831 O O . TYR A 1 100 ? 61.109 0.056 -52.551 1.00 84.62 100 TYR A O 1
ATOM 839 N N . THR A 1 101 ? 60.058 -0.463 -54.460 1.00 79.12 101 THR A N 1
ATOM 840 C CA . THR A 1 101 ? 59.220 -1.520 -53.879 1.00 79.12 101 THR A CA 1
ATOM 841 C C . THR A 1 101 ? 60.056 -2.739 -53.477 1.00 79.12 101 THR A C 1
ATOM 843 O O . THR A 1 101 ? 59.919 -3.233 -52.362 1.00 79.12 101 THR A O 1
ATOM 846 N N . TRP A 1 102 ? 60.967 -3.197 -54.343 1.00 80.00 102 TRP A N 1
ATOM 847 C CA . TRP A 1 102 ? 61.815 -4.371 -54.092 1.00 80.00 102 TRP A CA 1
ATOM 848 C C . TRP A 1 102 ? 62.898 -4.120 -53.039 1.00 80.00 102 TRP A C 1
ATOM 850 O O . TRP A 1 102 ? 63.269 -5.036 -52.313 1.00 80.00 102 TRP A O 1
ATOM 860 N N . ASN A 1 103 ? 63.361 -2.875 -52.900 1.00 82.00 103 ASN A N 1
ATOM 861 C CA . ASN A 1 103 ? 64.335 -2.483 -51.877 1.00 82.00 103 ASN A CA 1
ATOM 862 C C . ASN A 1 103 ? 63.685 -2.032 -50.555 1.00 82.00 103 ASN A C 1
ATOM 864 O O . ASN A 1 103 ? 64.355 -1.393 -49.745 1.00 82.00 103 ASN A O 1
ATOM 868 N N . LEU A 1 104 ? 62.396 -2.330 -50.330 1.00 78.56 104 LEU A N 1
ATOM 869 C CA . LEU A 1 104 ? 61.661 -1.966 -49.109 1.00 78.56 104 LEU A CA 1
ATOM 870 C C . LEU A 1 104 ? 61.733 -0.457 -48.787 1.00 78.56 104 LEU A C 1
ATOM 872 O O . LEU A 1 104 ? 61.797 -0.053 -47.628 1.00 78.56 104 LEU A O 1
ATOM 876 N N . ARG A 1 105 ? 61.694 0.396 -49.823 1.00 81.75 105 ARG A N 1
ATOM 877 C CA . ARG A 1 105 ? 61.649 1.870 -49.729 1.00 81.75 105 ARG A CA 1
ATOM 878 C C . ARG A 1 105 ? 60.295 2.418 -50.191 1.00 81.75 105 ARG A C 1
ATOM 880 O O . ARG A 1 105 ? 60.237 3.218 -51.131 1.00 81.75 105 ARG A O 1
ATOM 887 N N . PRO A 1 106 ? 59.179 2.014 -49.575 1.00 73.31 106 PRO A N 1
ATOM 888 C CA . PRO A 1 106 ? 57.878 2.274 -50.158 1.00 73.31 106 PRO A CA 1
ATOM 889 C C . PRO A 1 106 ? 57.418 3.735 -50.050 1.00 73.31 106 PRO A C 1
ATOM 891 O O . PRO A 1 106 ? 56.620 4.162 -50.876 1.00 73.31 106 PRO A O 1
ATOM 894 N N . GLU A 1 107 ? 57.967 4.543 -49.136 1.00 77.69 107 GLU A N 1
ATOM 895 C CA . GLU A 1 107 ? 57.722 5.997 -49.114 1.00 77.69 107 GLU A CA 1
ATOM 896 C C . GLU A 1 107 ? 58.196 6.676 -50.408 1.00 77.69 107 GLU A C 1
ATOM 898 O O . GLU A 1 107 ? 57.534 7.568 -50.941 1.00 77.69 107 GLU A O 1
ATOM 903 N N . LYS A 1 108 ? 59.326 6.218 -50.969 1.00 80.81 108 LYS A N 1
ATOM 904 C CA . LYS A 1 108 ? 59.840 6.716 -52.253 1.00 80.81 108 LYS A CA 1
ATOM 905 C C . LYS A 1 108 ? 59.029 6.188 -53.433 1.00 80.81 108 LYS A C 1
ATOM 907 O O . LYS A 1 108 ? 58.835 6.924 -54.401 1.00 80.81 108 LYS A O 1
ATOM 912 N N . ALA A 1 109 ? 58.522 4.955 -53.346 1.00 78.69 109 ALA A N 1
ATOM 913 C CA . ALA A 1 109 ? 57.574 4.424 -54.325 1.00 78.69 109 ALA A CA 1
ATOM 914 C C . ALA A 1 109 ? 56.291 5.274 -54.342 1.00 78.69 109 ALA A C 1
ATOM 916 O O . ALA A 1 109 ? 55.902 5.769 -55.396 1.00 78.69 109 ALA A O 1
ATOM 917 N N . MET A 1 110 ? 55.713 5.545 -53.170 1.00 78.19 110 MET A N 1
ATOM 918 C CA . MET A 1 110 ? 54.519 6.376 -52.997 1.00 78.19 110 MET A CA 1
ATOM 919 C C . MET A 1 110 ? 54.729 7.811 -53.497 1.00 78.19 110 MET A C 1
ATOM 921 O O . MET A 1 110 ? 53.934 8.321 -54.283 1.00 78.19 110 MET A O 1
ATOM 925 N N . GLY A 1 111 ? 55.841 8.453 -53.121 1.00 78.69 111 GLY A N 1
ATOM 926 C CA . GLY A 1 111 ? 56.191 9.787 -53.617 1.00 78.69 111 GLY A CA 1
ATOM 927 C C . GLY A 1 111 ? 56.386 9.829 -55.136 1.00 78.69 111 GLY A C 1
ATOM 928 O O . GLY A 1 111 ? 56.048 10.823 -55.777 1.00 78.69 111 GLY A O 1
ATOM 929 N N . SER A 1 112 ? 56.876 8.737 -55.730 1.00 78.88 112 SER A N 1
ATOM 930 C CA . SER A 1 112 ? 56.972 8.607 -57.186 1.00 78.88 112 SER A CA 1
ATOM 931 C C . SER A 1 112 ? 55.582 8.525 -57.817 1.00 78.88 112 SER A C 1
ATOM 933 O O . SER A 1 112 ? 55.320 9.273 -58.759 1.00 78.88 112 SER A O 1
ATOM 935 N N . TYR A 1 113 ? 54.684 7.676 -57.295 1.00 78.12 113 TYR A N 1
ATOM 936 C CA . TYR A 1 113 ? 53.307 7.571 -57.796 1.00 78.12 113 TYR A CA 1
ATOM 937 C C . TYR A 1 113 ? 52.548 8.893 -57.692 1.00 78.12 113 TYR A C 1
ATOM 939 O O . TYR A 1 113 ? 51.877 9.284 -58.644 1.00 78.12 113 TYR A O 1
ATOM 947 N N . LYS A 1 114 ? 52.682 9.606 -56.570 1.00 76.62 114 LYS A N 1
ATOM 948 C CA . LYS A 1 114 ? 52.026 10.901 -56.362 1.00 76.62 114 LYS A CA 1
ATOM 949 C C . LYS A 1 114 ? 52.492 11.950 -57.372 1.00 76.62 114 LYS A C 1
ATOM 951 O O . LYS A 1 114 ? 51.663 12.585 -58.011 1.00 76.62 114 LYS A O 1
ATOM 956 N N . ASN A 1 115 ? 53.804 12.069 -57.588 1.00 78.31 115 ASN A N 1
ATOM 957 C CA . ASN A 1 115 ? 54.349 12.989 -58.592 1.00 78.31 115 ASN A CA 1
ATOM 958 C C . ASN A 1 115 ? 53.863 12.652 -60.010 1.00 78.31 115 ASN A C 1
ATOM 960 O O . ASN A 1 115 ? 53.554 13.553 -60.789 1.00 78.31 115 ASN A O 1
ATOM 964 N N . TRP A 1 116 ? 53.790 11.359 -60.344 1.00 77.88 116 TRP A N 1
ATOM 965 C CA . TRP A 1 116 ? 53.256 10.902 -61.627 1.00 77.88 116 TRP A CA 1
ATOM 966 C C . TRP A 1 116 ? 51.766 11.258 -61.775 1.00 77.88 116 TRP A C 1
ATOM 968 O O . TRP A 1 116 ? 51.364 11.796 -62.808 1.00 77.88 116 TRP A O 1
ATOM 978 N N . TYR A 1 117 ? 50.968 11.034 -60.726 1.00 77.56 117 TYR A N 1
ATOM 979 C CA . TYR A 1 117 ? 49.543 11.365 -60.687 1.00 77.56 117 TYR A CA 1
ATOM 980 C C . TYR A 1 117 ? 49.290 12.870 -60.847 1.00 77.56 117 TYR A C 1
ATOM 982 O O . TYR A 1 117 ? 48.544 13.266 -61.744 1.00 77.56 117 TYR A O 1
ATOM 990 N N . ASP A 1 118 ? 49.960 13.712 -60.054 1.00 77.00 118 ASP A N 1
ATOM 991 C CA . ASP A 1 118 ? 49.792 15.172 -60.079 1.00 77.00 118 ASP A CA 1
ATOM 992 C C . ASP A 1 118 ? 50.136 15.760 -61.457 1.00 77.00 118 ASP A C 1
ATOM 994 O O . ASP A 1 118 ? 49.462 16.668 -61.953 1.00 77.00 118 ASP A O 1
ATOM 998 N N . GLN A 1 119 ? 51.165 15.227 -62.125 1.00 76.06 119 GLN A N 1
ATOM 999 C CA . GLN A 1 119 ? 51.532 15.671 -63.466 1.00 76.06 119 GLN A CA 1
ATOM 1000 C C . GLN A 1 119 ? 50.491 15.265 -64.518 1.00 76.06 119 GLN A C 1
ATOM 1002 O O . GLN A 1 119 ? 50.076 16.109 -65.313 1.00 76.06 119 GLN A O 1
ATOM 1007 N N . ARG A 1 120 ? 50.027 14.007 -64.517 1.00 76.12 120 ARG A N 1
ATOM 1008 C CA . ARG A 1 120 ? 48.993 13.535 -65.459 1.00 76.12 120 ARG A CA 1
ATOM 1009 C C . ARG A 1 120 ? 47.671 14.276 -65.269 1.00 76.12 120 ARG A C 1
ATOM 1011 O O . ARG A 1 120 ? 47.019 14.618 -66.258 1.00 76.12 120 ARG A O 1
ATOM 1018 N N . LEU A 1 121 ? 47.321 14.581 -64.019 1.00 75.81 121 LEU A N 1
ATOM 1019 C CA . LEU A 1 121 ? 46.165 15.403 -63.678 1.00 75.81 121 LEU A CA 1
ATOM 1020 C C . LEU A 1 121 ? 46.292 16.818 -64.270 1.00 75.81 121 LEU A C 1
ATOM 1022 O O . LEU A 1 121 ? 45.355 17.299 -64.911 1.00 75.81 121 LEU A O 1
ATOM 1026 N N . ASN A 1 122 ? 47.460 17.456 -64.128 1.00 77.81 122 ASN A N 1
ATOM 1027 C CA . ASN A 1 122 ? 47.736 18.785 -64.689 1.00 77.81 122 ASN A CA 1
ATOM 1028 C C . ASN A 1 122 ? 47.729 18.805 -66.226 1.00 77.81 122 ASN A C 1
ATOM 1030 O O . ASN A 1 122 ? 47.234 19.755 -66.833 1.00 77.81 122 ASN A O 1
ATOM 1034 N N . GLU A 1 123 ? 48.254 17.761 -66.864 1.00 76.25 123 GLU A N 1
ATOM 1035 C CA . GLU A 1 123 ? 48.347 17.663 -68.325 1.00 76.25 123 GLU A CA 1
ATOM 1036 C C . GLU A 1 123 ? 47.044 17.158 -68.984 1.00 76.25 123 GLU A C 1
ATOM 1038 O O . GLU A 1 123 ? 46.920 17.216 -70.208 1.00 76.25 123 GLU A O 1
ATOM 1043 N N . ARG A 1 124 ? 46.055 16.701 -68.196 1.00 70.50 124 ARG A N 1
ATOM 1044 C CA . ARG A 1 124 ? 44.781 16.102 -68.656 1.00 70.50 124 ARG A CA 1
ATOM 1045 C C . ARG A 1 124 ? 44.975 14.929 -69.628 1.00 70.50 124 ARG A C 1
ATOM 1047 O O . ARG A 1 124 ? 44.251 14.798 -70.617 1.00 70.50 124 ARG A O 1
ATOM 1054 N N . VAL A 1 125 ? 45.961 14.080 -69.353 1.00 70.50 125 VAL A N 1
ATOM 1055 C CA . VAL A 1 125 ? 46.315 12.917 -70.187 1.00 70.50 125 VAL A CA 1
ATOM 1056 C C . VAL A 1 125 ? 45.728 11.636 -69.579 1.00 70.50 125 VAL A C 1
ATOM 1058 O O . VAL A 1 125 ? 45.415 11.593 -68.394 1.00 70.50 125 VAL A O 1
ATOM 1061 N N . SER A 1 126 ? 45.563 10.583 -70.389 1.00 69.88 126 SER A N 1
ATOM 1062 C CA . SER A 1 126 ? 45.116 9.252 -69.942 1.00 69.88 126 SER A CA 1
ATOM 1063 C C . SER A 1 126 ? 45.888 8.765 -68.707 1.00 69.88 126 SER A C 1
ATOM 1065 O O . SER A 1 126 ? 47.113 8.872 -68.671 1.00 69.88 126 SER A O 1
ATOM 1067 N N . PHE A 1 127 ? 45.182 8.177 -67.738 1.00 72.06 127 PHE A N 1
ATOM 1068 C CA . PHE A 1 127 ? 45.777 7.516 -66.567 1.00 72.06 127 PHE A CA 1
ATOM 1069 C C . PHE A 1 127 ? 46.144 6.044 -66.812 1.00 72.06 127 PHE A C 1
ATOM 1071 O O . PHE A 1 127 ? 46.598 5.355 -65.901 1.00 72.06 127 PHE A O 1
ATOM 1078 N N . LYS A 1 128 ? 45.959 5.560 -68.044 1.00 68.31 128 LYS A N 1
ATOM 1079 C CA . LYS A 1 128 ? 46.539 4.291 -68.486 1.00 68.31 128 LYS A CA 1
ATOM 1080 C C . LYS A 1 128 ? 47.994 4.491 -68.875 1.00 68.31 128 LYS A C 1
ATOM 1082 O O . LYS A 1 128 ? 48.332 5.517 -69.475 1.00 68.31 128 LYS A O 1
ATOM 1087 N N . ASP A 1 129 ? 48.811 3.494 -68.576 1.00 62.31 129 ASP A N 1
ATOM 1088 C CA . ASP A 1 129 ? 50.170 3.425 -69.105 1.00 62.31 129 ASP A CA 1
ATOM 1089 C C . ASP A 1 129 ? 50.203 3.062 -70.604 1.00 62.31 129 ASP A C 1
ATOM 1091 O O . ASP A 1 129 ? 49.174 2.762 -71.219 1.00 62.31 129 ASP A O 1
ATOM 1095 N N . GLU A 1 130 ? 51.404 3.088 -71.189 1.00 57.72 130 GLU A N 1
ATOM 1096 C CA . GLU A 1 130 ? 51.679 2.683 -72.578 1.00 57.72 130 GLU A CA 1
ATOM 1097 C C . GLU A 1 130 ? 51.270 1.227 -72.905 1.00 57.72 130 GLU A C 1
ATOM 1099 O O . GLU A 1 130 ? 50.997 0.929 -74.069 1.00 57.72 130 GLU A O 1
ATOM 1104 N N . ASP A 1 131 ? 51.162 0.346 -71.902 1.00 56.03 131 ASP A N 1
ATOM 1105 C CA . ASP A 1 131 ? 50.771 -1.068 -72.026 1.00 56.03 131 ASP A CA 1
ATOM 1106 C C . ASP A 1 131 ? 49.262 -1.300 -71.759 1.00 56.03 131 ASP A C 1
ATOM 1108 O O . ASP A 1 131 ? 48.763 -2.423 -71.873 1.00 56.03 131 ASP A O 1
ATOM 1112 N N . GLY A 1 132 ? 48.512 -0.249 -71.406 1.00 58.19 132 GLY A N 1
ATOM 1113 C CA . GLY A 1 132 ? 47.095 -0.298 -71.038 1.00 58.19 132 GLY A CA 1
ATOM 1114 C C . GLY A 1 132 ? 46.791 -0.660 -69.575 1.00 58.19 132 GLY A C 1
ATOM 1115 O O . GLY A 1 132 ? 45.613 -0.840 -69.252 1.00 58.19 132 GLY A O 1
ATOM 1116 N N . GLY A 1 133 ? 47.802 -0.753 -68.709 1.00 62.62 133 GLY A N 1
ATOM 1117 C CA . GLY A 1 133 ? 47.699 -1.009 -67.270 1.00 62.62 133 GLY A CA 1
ATOM 1118 C C . GLY A 1 133 ? 47.068 0.144 -66.481 1.00 62.62 133 GLY A C 1
ATOM 1119 O O . GLY A 1 133 ? 47.246 1.322 -66.810 1.00 62.62 133 GLY A O 1
ATOM 1120 N N . ASP A 1 134 ? 46.296 -0.206 -65.446 1.00 69.94 134 ASP A N 1
ATOM 1121 C CA . ASP A 1 134 ? 45.545 0.735 -64.608 1.00 69.94 134 ASP A CA 1
ATOM 1122 C C . ASP A 1 134 ? 46.355 1.183 -63.382 1.00 69.94 134 ASP A C 1
ATOM 1124 O O . ASP A 1 134 ? 46.201 0.668 -62.274 1.00 69.94 134 ASP A O 1
ATOM 1128 N N . ILE A 1 135 ? 47.216 2.180 -63.594 1.00 74.12 135 ILE A N 1
ATOM 1129 C CA . ILE A 1 135 ? 48.078 2.750 -62.548 1.00 74.12 135 ILE A CA 1
ATOM 1130 C C . ILE A 1 135 ? 47.258 3.382 -61.404 1.00 74.12 135 ILE A C 1
ATOM 1132 O O . ILE A 1 135 ? 47.749 3.469 -60.277 1.00 74.12 135 ILE A O 1
ATOM 1136 N N . LEU A 1 136 ? 46.007 3.803 -61.647 1.00 75.62 136 LEU A N 1
ATOM 1137 C CA . LEU A 1 136 ? 45.151 4.360 -60.591 1.00 75.62 136 LEU A CA 1
ATOM 1138 C C . LEU A 1 136 ? 44.802 3.312 -59.535 1.00 75.62 136 LEU A C 1
ATOM 1140 O O . LEU A 1 136 ? 44.783 3.643 -58.354 1.00 75.62 136 LEU A O 1
ATOM 1144 N N . SER A 1 137 ? 44.572 2.061 -59.941 1.00 76.50 137 SER A N 1
ATOM 1145 C CA . SER A 1 137 ? 44.299 0.960 -59.012 1.00 76.50 137 SER A CA 1
ATOM 1146 C C . SER A 1 137 ? 45.525 0.613 -58.159 1.00 76.50 137 SER A C 1
ATOM 1148 O O . SER A 1 137 ? 45.392 0.422 -56.948 1.00 76.50 137 SER A O 1
ATOM 1150 N N . ASP A 1 138 ? 46.725 0.624 -58.749 1.00 76.94 138 ASP A N 1
ATOM 1151 C CA . ASP A 1 138 ? 47.978 0.421 -58.008 1.00 76.94 138 ASP A CA 1
ATOM 1152 C C . ASP A 1 138 ? 48.197 1.544 -56.988 1.00 76.94 138 ASP A C 1
ATOM 1154 O O . ASP A 1 138 ? 48.417 1.291 -55.801 1.00 76.94 138 ASP A O 1
ATOM 1158 N N . LEU A 1 139 ? 48.073 2.801 -57.425 1.00 81.19 139 LEU A N 1
ATOM 1159 C CA . LEU A 1 139 ? 48.222 3.964 -56.556 1.00 81.19 139 LEU A CA 1
ATOM 1160 C C . LEU A 1 139 ? 47.149 4.007 -55.455 1.00 81.19 139 LEU A C 1
ATOM 1162 O O . LEU A 1 139 ? 47.464 4.367 -54.322 1.00 81.19 139 LEU A O 1
ATOM 1166 N N . TYR A 1 140 ? 45.913 3.597 -55.745 1.00 84.31 140 TYR A N 1
ATOM 1167 C CA . TYR A 1 140 ? 44.861 3.442 -54.739 1.00 84.31 140 TYR A CA 1
ATOM 1168 C C . TYR A 1 140 ? 45.241 2.403 -53.674 1.00 84.31 140 TYR A C 1
ATOM 1170 O O . TYR A 1 140 ? 45.124 2.677 -52.478 1.00 84.31 140 TYR A O 1
ATOM 1178 N N . GLY A 1 141 ? 45.776 1.248 -54.085 1.00 81.62 141 GLY A N 1
ATOM 1179 C CA . GLY A 1 141 ? 46.282 0.223 -53.169 1.00 81.62 141 GLY A CA 1
ATOM 1180 C C . GLY A 1 141 ? 47.388 0.747 -52.247 1.00 81.62 141 GLY A C 1
ATOM 1181 O O . GLY A 1 141 ? 47.349 0.514 -51.036 1.00 81.62 141 GLY A O 1
ATOM 1182 N N . TYR A 1 142 ? 48.333 1.523 -52.787 1.00 81.06 142 TYR A N 1
ATOM 1183 C CA . TYR A 1 142 ? 49.362 2.190 -51.983 1.00 81.06 142 TYR A CA 1
ATOM 1184 C C . TYR A 1 142 ? 48.778 3.266 -51.055 1.00 81.06 142 TYR A C 1
ATOM 1186 O O . TYR A 1 142 ? 49.162 3.327 -49.888 1.00 81.06 142 TYR A O 1
ATOM 1194 N N . ALA A 1 143 ? 47.823 4.074 -51.521 1.00 83.88 143 ALA A N 1
ATOM 1195 C CA . ALA A 1 143 ? 47.165 5.087 -50.698 1.00 83.88 143 ALA A CA 1
ATOM 1196 C C . ALA A 1 143 ? 46.444 4.466 -49.490 1.00 83.88 143 ALA A C 1
ATOM 1198 O O . ALA A 1 143 ? 46.574 4.969 -48.374 1.00 83.88 143 ALA A O 1
ATOM 1199 N N . LEU A 1 144 ? 45.766 3.327 -49.672 1.00 84.75 144 LEU A N 1
ATOM 1200 C CA . LEU A 1 144 ? 45.160 2.579 -48.569 1.00 84.75 144 LEU A CA 1
ATOM 1201 C C . LEU A 1 144 ? 46.198 1.975 -47.616 1.00 84.75 144 LEU A C 1
ATOM 1203 O O . LEU A 1 144 ? 46.026 2.071 -46.401 1.00 84.75 144 LEU A O 1
ATOM 1207 N N . LEU A 1 145 ? 47.272 1.375 -48.145 1.00 82.25 145 LEU A N 1
ATOM 1208 C CA . LEU A 1 145 ? 48.342 0.774 -47.340 1.00 82.25 145 LEU A CA 1
ATOM 1209 C C . LEU A 1 145 ? 49.003 1.802 -46.407 1.00 82.25 145 LEU A C 1
ATOM 1211 O O . LEU A 1 145 ? 49.305 1.483 -45.258 1.00 82.25 145 LEU A O 1
ATOM 1215 N N . TYR A 1 146 ? 49.187 3.033 -46.890 1.00 80.69 146 TYR A N 1
ATOM 1216 C CA . TYR A 1 146 ? 49.787 4.140 -46.135 1.00 80.69 146 TYR A CA 1
ATOM 1217 C C . TYR A 1 146 ? 48.774 5.034 -45.417 1.00 80.69 146 TYR A C 1
ATOM 1219 O O . TYR A 1 146 ? 49.172 6.037 -44.831 1.00 80.69 146 TYR A O 1
ATOM 1227 N N . GLN A 1 147 ? 47.486 4.676 -45.435 1.00 83.88 147 GLN A N 1
ATOM 1228 C CA . GLN A 1 147 ? 46.406 5.449 -44.813 1.00 83.88 147 GLN A CA 1
ATOM 1229 C C . GLN A 1 147 ? 46.321 6.907 -45.318 1.00 83.88 147 GLN A C 1
ATOM 1231 O O . GLN A 1 147 ? 45.800 7.782 -44.624 1.00 83.88 147 GLN A O 1
ATOM 1236 N N . ASP A 1 148 ? 46.784 7.181 -46.546 1.00 86.44 148 ASP A N 1
ATOM 1237 C CA . ASP A 1 148 ? 46.580 8.468 -47.226 1.00 86.44 148 ASP A CA 1
ATOM 1238 C C . ASP A 1 148 ? 45.165 8.504 -47.822 1.00 86.44 148 ASP A C 1
ATOM 1240 O O . ASP A 1 148 ? 44.929 8.369 -49.026 1.00 86.44 148 ASP A O 1
ATOM 1244 N N . TYR A 1 149 ? 44.188 8.635 -46.927 1.00 88.88 149 TYR A N 1
ATOM 1245 C CA . TYR A 1 149 ? 42.770 8.612 -47.267 1.00 88.88 149 TYR A CA 1
ATOM 1246 C C . TYR A 1 149 ? 42.348 9.784 -48.160 1.00 88.88 149 TYR A C 1
ATOM 1248 O O . TYR A 1 149 ? 41.398 9.649 -48.927 1.00 88.88 149 TYR A O 1
ATOM 1256 N N . GLY A 1 150 ? 43.046 10.924 -48.091 1.00 87.06 150 GLY A N 1
ATOM 1257 C CA . GLY A 1 150 ? 42.790 12.065 -48.972 1.00 87.06 150 GLY A CA 1
ATOM 1258 C C . GLY A 1 150 ? 43.082 11.717 -50.426 1.00 87.06 150 GLY A C 1
ATOM 1259 O O . GLY A 1 150 ? 42.202 11.845 -51.276 1.00 87.06 150 GLY A O 1
ATOM 1260 N N . LEU A 1 151 ? 44.276 11.178 -50.681 1.00 85.38 151 LEU A N 1
ATOM 1261 C CA . LEU A 1 151 ? 44.658 10.729 -52.014 1.00 85.38 151 LEU A CA 1
ATOM 1262 C C . LEU A 1 151 ? 43.771 9.573 -52.504 1.00 85.38 151 LEU A C 1
ATOM 1264 O O . LEU A 1 151 ? 43.349 9.576 -53.658 1.00 85.38 151 LEU A O 1
ATOM 1268 N N . ALA A 1 152 ? 43.429 8.620 -51.630 1.00 88.38 152 ALA A N 1
ATOM 1269 C CA . ALA A 1 152 ? 42.541 7.513 -51.984 1.00 88.38 152 ALA A CA 1
ATOM 1270 C C . ALA A 1 152 ? 41.155 8.001 -52.460 1.00 88.38 152 ALA A C 1
ATOM 1272 O O . ALA A 1 152 ? 40.647 7.517 -53.470 1.00 88.38 152 ALA A O 1
ATOM 1273 N N . ILE A 1 153 ? 40.565 8.997 -51.784 1.00 88.62 153 ILE A N 1
ATOM 1274 C CA . ILE A 1 153 ? 39.286 9.606 -52.189 1.00 88.62 153 ILE A CA 1
ATOM 1275 C C . ILE A 1 153 ? 39.410 10.315 -53.544 1.00 88.62 153 ILE A C 1
ATOM 1277 O O . ILE A 1 153 ? 38.519 10.179 -54.386 1.00 88.62 153 ILE A O 1
ATOM 1281 N N . ASP A 1 154 ? 40.487 11.069 -53.767 1.00 86.31 154 ASP A N 1
ATOM 1282 C CA . ASP A 1 154 ? 40.695 11.802 -55.022 1.00 86.31 154 ASP A CA 1
ATOM 1283 C C . ASP A 1 154 ? 40.862 10.850 -56.214 1.00 86.31 154 ASP A C 1
ATOM 1285 O O . ASP A 1 154 ? 40.301 11.091 -57.289 1.00 86.31 154 ASP A O 1
ATOM 1289 N N . ILE A 1 155 ? 41.551 9.723 -56.009 1.00 86.25 155 ILE A N 1
ATOM 1290 C CA . ILE A 1 155 ? 41.686 8.665 -57.015 1.00 86.25 155 ILE A CA 1
ATOM 1291 C C . ILE A 1 155 ? 40.327 8.047 -57.332 1.00 86.25 155 ILE A C 1
ATOM 1293 O O . ILE A 1 155 ? 39.954 7.986 -58.503 1.00 86.25 155 ILE A O 1
ATOM 1297 N N . LEU A 1 156 ? 39.551 7.653 -56.317 1.00 86.81 156 LEU A N 1
ATOM 1298 C CA . LEU A 1 156 ? 38.229 7.058 -56.529 1.00 86.81 156 LEU A CA 1
ATOM 1299 C C . LEU A 1 156 ? 37.266 8.023 -57.233 1.00 86.81 156 LEU A C 1
ATOM 1301 O O . LEU A 1 156 ? 36.540 7.618 -58.139 1.00 86.81 156 LEU A O 1
ATOM 1305 N N . LYS A 1 157 ? 37.281 9.318 -56.891 1.00 85.06 157 LYS A N 1
ATOM 1306 C CA . LYS A 1 157 ? 36.491 10.339 -57.607 1.00 85.06 157 LYS A CA 1
ATOM 1307 C C . LYS A 1 157 ? 36.922 10.479 -59.067 1.00 85.06 157 LYS A C 1
ATOM 1309 O O . LYS A 1 157 ? 36.074 10.646 -59.944 1.00 85.06 157 LYS A O 1
ATOM 1314 N N . THR A 1 158 ? 38.221 10.379 -59.337 1.00 82.19 158 THR A N 1
ATOM 1315 C CA . THR A 1 158 ? 38.774 10.409 -60.699 1.00 82.19 158 THR A CA 1
ATOM 1316 C C . THR A 1 158 ? 38.376 9.160 -61.493 1.00 82.19 158 THR A C 1
ATOM 1318 O O . THR A 1 158 ? 37.983 9.261 -62.659 1.00 82.19 158 THR A O 1
ATOM 1321 N N . GLN A 1 159 ? 38.385 7.985 -60.860 1.00 80.44 159 GLN A N 1
ATOM 1322 C CA . GLN A 1 159 ? 37.892 6.737 -61.451 1.00 80.44 159 GLN A CA 1
ATOM 1323 C C . GLN A 1 159 ? 36.383 6.800 -61.735 1.00 80.44 159 GLN A C 1
ATOM 1325 O O . GLN A 1 159 ? 35.945 6.432 -62.828 1.00 80.44 159 GLN A O 1
ATOM 1330 N N . LEU A 1 160 ? 35.594 7.356 -60.808 1.00 80.62 160 LEU A N 1
ATOM 1331 C CA . LEU A 1 160 ? 34.150 7.547 -60.969 1.00 80.62 160 LEU A CA 1
ATOM 1332 C C . LEU A 1 160 ? 33.814 8.456 -62.163 1.00 80.62 160 LEU A C 1
ATOM 1334 O O . LEU A 1 160 ? 32.864 8.190 -62.897 1.00 80.62 160 LEU A O 1
ATOM 1338 N N . ALA A 1 161 ? 34.610 9.505 -62.390 1.00 75.88 161 ALA A N 1
ATOM 1339 C CA . ALA A 1 161 ? 34.432 10.426 -63.513 1.00 75.88 161 ALA A CA 1
ATOM 1340 C C . ALA A 1 161 ? 34.779 9.808 -64.882 1.00 75.88 161 ALA A C 1
ATOM 1342 O O . ALA A 1 161 ? 34.324 10.301 -65.914 1.00 75.88 161 ALA A O 1
ATOM 1343 N N . THR A 1 162 ? 35.590 8.746 -64.906 1.00 70.44 162 THR A N 1
ATOM 1344 C CA . THR A 1 162 ? 36.151 8.167 -66.138 1.00 70.44 162 THR A CA 1
ATOM 1345 C C . THR A 1 162 ? 35.550 6.812 -66.520 1.00 70.44 162 THR A C 1
ATOM 1347 O O . THR A 1 162 ? 35.697 6.398 -67.671 1.00 70.44 162 THR A O 1
ATOM 1350 N N . THR A 1 163 ? 34.824 6.139 -65.613 1.00 64.94 163 THR A N 1
ATOM 1351 C CA . THR A 1 163 ? 34.325 4.768 -65.831 1.00 64.94 163 THR A CA 1
ATOM 1352 C C . THR A 1 163 ? 32.838 4.604 -65.462 1.00 64.94 163 THR A C 1
ATOM 1354 O O . THR A 1 163 ? 32.488 4.613 -64.285 1.00 64.94 163 THR A O 1
ATOM 1357 N N . PRO A 1 164 ? 31.929 4.360 -66.430 1.00 55.56 164 PRO A N 1
ATOM 1358 C CA . PRO A 1 164 ? 30.492 4.206 -66.149 1.00 55.56 164 PRO A CA 1
ATOM 1359 C C . PRO A 1 164 ? 30.074 2.871 -65.505 1.00 55.56 164 PRO A C 1
ATOM 1361 O O . PRO A 1 164 ? 28.973 2.765 -64.978 1.00 55.56 164 PRO A O 1
ATOM 1364 N N . LYS A 1 165 ? 30.899 1.816 -65.587 1.00 51.44 165 LYS A N 1
ATOM 1365 C CA . LYS A 1 165 ? 30.456 0.427 -65.338 1.00 51.44 165 LYS A CA 1
ATOM 1366 C C . LYS A 1 165 ? 30.510 -0.048 -63.873 1.00 51.44 165 LYS A C 1
ATOM 1368 O O . LYS A 1 165 ? 30.014 -1.135 -63.606 1.00 51.44 165 LYS A O 1
ATOM 1373 N N . GLN A 1 166 ? 31.080 0.732 -62.948 1.00 59.00 166 GLN A N 1
ATOM 1374 C CA . GLN A 1 166 ? 31.325 0.342 -61.540 1.00 59.00 166 GLN A CA 1
ATOM 1375 C C . GLN A 1 166 ? 30.993 1.471 -60.543 1.00 59.00 166 GLN A C 1
ATOM 1377 O O . GLN A 1 166 ? 31.650 1.644 -59.523 1.00 59.00 166 GLN A O 1
ATOM 1382 N N . GLN A 1 167 ? 29.969 2.278 -60.838 1.00 70.44 167 GLN A N 1
ATOM 1383 C CA . GLN A 1 167 ? 29.667 3.470 -60.036 1.00 70.44 167 GLN A CA 1
ATOM 1384 C C . GLN A 1 167 ? 29.293 3.153 -58.578 1.00 70.44 167 GLN A C 1
ATOM 1386 O O . GLN A 1 167 ? 29.667 3.913 -57.694 1.00 70.44 167 GLN A O 1
ATOM 1391 N N . LYS A 1 168 ? 28.591 2.041 -58.308 1.00 76.25 168 LYS A N 1
ATOM 1392 C CA . LYS A 1 168 ? 28.102 1.720 -56.953 1.00 76.25 168 LYS A CA 1
ATOM 1393 C C . LYS A 1 168 ? 29.222 1.308 -55.998 1.00 76.25 168 LYS A C 1
ATOM 1395 O O . LYS A 1 168 ? 29.285 1.840 -54.896 1.00 76.25 168 LYS A O 1
ATOM 1400 N N . ASP A 1 169 ? 30.126 0.438 -56.441 1.00 80.94 169 ASP A N 1
ATOM 1401 C CA . ASP A 1 169 ? 31.238 -0.038 -55.609 1.00 80.94 169 ASP A CA 1
ATOM 1402 C C . ASP A 1 169 ? 32.201 1.111 -55.279 1.00 80.94 169 ASP A C 1
ATOM 1404 O O . ASP A 1 169 ? 32.504 1.345 -54.113 1.00 80.94 169 ASP A O 1
ATOM 1408 N N . ILE A 1 170 ? 32.551 1.934 -56.278 1.00 83.81 170 ILE A N 1
ATOM 1409 C CA . ILE A 1 170 ? 33.408 3.117 -56.088 1.00 83.81 170 ILE A CA 1
ATOM 1410 C C . ILE A 1 170 ? 32.761 4.122 -55.122 1.00 83.81 170 ILE A C 1
ATOM 1412 O O . ILE A 1 170 ? 33.435 4.699 -54.269 1.00 83.81 170 ILE A O 1
ATOM 1416 N N . VAL A 1 171 ? 31.448 4.345 -55.226 1.00 84.38 171 VAL A N 1
ATOM 1417 C CA . VAL A 1 171 ? 30.712 5.225 -54.304 1.00 84.38 171 VAL A CA 1
ATOM 1418 C C . VAL A 1 171 ? 30.752 4.685 -52.871 1.00 84.38 171 VAL A C 1
ATOM 1420 O O . VAL A 1 171 ? 30.997 5.464 -51.947 1.00 84.38 171 VAL A O 1
ATOM 1423 N N . ASN A 1 172 ? 30.570 3.377 -52.680 1.00 87.25 172 ASN A N 1
ATOM 1424 C CA . ASN A 1 172 ? 30.626 2.735 -51.365 1.00 87.25 172 ASN A CA 1
ATOM 1425 C C . ASN A 1 172 ? 32.043 2.775 -50.764 1.00 87.25 172 ASN A C 1
ATOM 1427 O O . ASN A 1 172 ? 32.198 3.027 -49.565 1.00 87.25 172 ASN A O 1
ATOM 1431 N N . ASP A 1 173 ? 33.078 2.619 -51.590 1.00 87.75 173 ASP A N 1
ATOM 1432 C CA . ASP A 1 173 ? 34.477 2.745 -51.171 1.00 87.75 173 ASP A CA 1
ATOM 1433 C C . ASP A 1 173 ? 34.809 4.179 -50.736 1.00 87.75 173 ASP A C 1
ATOM 1435 O O . ASP A 1 173 ? 35.459 4.378 -49.707 1.00 87.75 173 ASP A O 1
ATOM 1439 N N . ILE A 1 174 ? 34.308 5.193 -51.456 1.00 88.94 174 ILE A N 1
ATOM 1440 C CA . ILE A 1 174 ? 34.460 6.604 -51.061 1.00 88.94 174 ILE A CA 1
ATOM 1441 C C . ILE A 1 174 ? 33.809 6.851 -49.692 1.00 88.94 174 ILE A C 1
ATOM 1443 O O . ILE A 1 174 ? 34.438 7.451 -48.819 1.00 88.94 174 ILE A O 1
ATOM 1447 N N . ILE A 1 175 ? 32.578 6.368 -49.482 1.00 88.50 175 ILE A N 1
ATOM 1448 C CA . ILE A 1 175 ? 31.863 6.472 -48.196 1.00 88.50 175 ILE A CA 1
ATOM 1449 C C . ILE A 1 175 ? 32.677 5.803 -47.077 1.00 88.50 175 ILE A C 1
ATOM 1451 O O . ILE A 1 175 ? 32.905 6.406 -46.028 1.00 88.50 175 ILE A O 1
ATOM 1455 N N . THR A 1 176 ? 33.179 4.591 -47.323 1.00 88.88 176 THR A N 1
ATOM 1456 C CA . THR A 1 176 ? 33.982 3.828 -46.357 1.00 88.88 176 THR A CA 1
ATOM 1457 C C . THR A 1 176 ? 35.262 4.567 -45.970 1.00 88.88 176 THR A C 1
ATOM 1459 O O . THR A 1 176 ? 35.627 4.610 -44.793 1.00 88.88 176 THR A O 1
ATOM 1462 N N . ILE A 1 177 ? 35.962 5.164 -46.939 1.00 90.19 177 ILE A N 1
ATOM 1463 C CA . ILE A 1 177 ? 37.210 5.892 -46.680 1.00 90.19 177 ILE A CA 1
ATOM 1464 C C . ILE A 1 177 ? 36.949 7.191 -45.923 1.00 90.19 177 ILE A C 1
ATOM 1466 O O . ILE A 1 177 ? 37.698 7.497 -44.994 1.00 90.19 177 ILE A O 1
ATOM 1470 N N . TYR A 1 178 ? 35.881 7.922 -46.255 1.00 88.69 178 TYR A N 1
ATOM 1471 C CA . TYR A 1 178 ? 35.462 9.074 -45.456 1.00 88.69 178 TYR A CA 1
ATOM 1472 C C . TYR A 1 178 ? 35.217 8.682 -43.989 1.00 88.69 178 TYR A C 1
ATOM 1474 O O . TYR A 1 178 ? 35.697 9.371 -43.087 1.00 88.69 178 TYR A O 1
ATOM 1482 N N . GLY A 1 179 ? 34.578 7.531 -43.750 1.00 84.62 179 GLY A N 1
ATOM 1483 C CA . GLY A 1 179 ? 34.400 6.967 -42.410 1.00 84.62 179 GLY A CA 1
ATOM 1484 C C . GLY A 1 179 ? 35.723 6.638 -41.707 1.00 84.62 179 GLY A C 1
ATOM 1485 O O . GLY A 1 179 ? 35.931 7.052 -40.569 1.00 84.62 179 GLY A O 1
ATOM 1486 N N . LYS A 1 180 ? 36.661 5.962 -42.389 1.00 87.19 180 LYS A N 1
ATOM 1487 C CA . LYS A 1 180 ? 37.997 5.633 -41.840 1.00 87.19 180 LYS A CA 1
ATOM 1488 C C . LYS A 1 180 ? 38.838 6.866 -41.512 1.00 87.19 180 LYS A C 1
ATOM 1490 O O . LYS A 1 180 ? 39.637 6.828 -40.579 1.00 87.19 180 LYS A O 1
ATOM 1495 N N . ARG A 1 181 ? 38.671 7.942 -42.283 1.00 88.44 181 ARG A N 1
ATOM 1496 C CA . ARG A 1 181 ? 39.363 9.218 -42.081 1.00 88.44 181 ARG A CA 1
ATOM 1497 C C . ARG A 1 181 ? 38.793 10.018 -40.901 1.00 88.44 181 ARG A C 1
ATOM 1499 O O . ARG A 1 181 ? 39.510 10.840 -40.341 1.00 88.44 181 ARG A O 1
ATOM 1506 N N . GLY A 1 182 ? 37.543 9.758 -40.508 1.00 82.75 182 GLY A N 1
ATOM 1507 C CA . GLY A 1 182 ? 36.835 10.512 -39.468 1.00 82.75 182 GLY A CA 1
ATOM 1508 C C . GLY A 1 182 ? 36.232 11.836 -39.958 1.00 82.75 182 GLY A C 1
ATOM 1509 O O . GLY A 1 182 ? 35.786 12.644 -39.146 1.00 82.75 182 GLY A O 1
ATOM 1510 N N . ASP A 1 183 ? 36.181 12.054 -41.275 1.00 86.62 183 ASP A N 1
ATOM 1511 C CA . ASP A 1 183 ? 35.650 13.266 -41.915 1.00 86.62 183 ASP A CA 1
ATOM 1512 C C . ASP A 1 183 ? 34.114 13.190 -42.012 1.00 86.62 183 ASP A C 1
ATOM 1514 O O . ASP A 1 183 ? 33.518 13.056 -43.084 1.00 86.62 183 ASP A O 1
ATOM 1518 N N . ILE A 1 184 ? 33.449 13.221 -40.857 1.00 84.31 184 ILE A N 1
ATOM 1519 C CA . ILE A 1 184 ? 32.004 12.981 -40.733 1.00 84.31 184 ILE A CA 1
ATOM 1520 C C . ILE A 1 184 ? 31.161 13.975 -41.547 1.00 84.31 184 ILE A C 1
ATOM 1522 O O . ILE A 1 184 ? 30.124 13.606 -42.106 1.00 84.31 184 ILE A O 1
ATOM 1526 N N . LYS A 1 185 ? 31.591 15.237 -41.645 1.00 86.75 185 LYS A N 1
ATOM 1527 C CA . LYS A 1 185 ? 30.860 16.276 -42.380 1.00 86.75 185 LYS A CA 1
ATOM 1528 C C . LYS A 1 185 ? 30.896 16.012 -43.885 1.00 86.75 185 LYS A C 1
ATOM 1530 O O . LYS A 1 185 ? 29.853 15.986 -44.531 1.00 86.75 185 LYS A O 1
ATOM 1535 N N . GLU A 1 186 ? 32.081 15.767 -44.428 1.00 87.56 186 GLU A N 1
ATOM 1536 C CA . GLU A 1 186 ? 32.301 15.460 -45.837 1.00 87.56 186 GLU A CA 1
ATOM 1537 C C . GLU A 1 186 ? 31.622 14.145 -46.228 1.00 87.56 186 GLU A C 1
ATOM 1539 O O . GLU A 1 186 ? 31.022 14.064 -47.301 1.00 87.56 186 GLU A O 1
ATOM 1544 N N . MET A 1 187 ? 31.655 13.147 -45.337 1.00 88.88 187 MET A N 1
ATOM 1545 C CA . MET A 1 187 ? 30.917 11.894 -45.490 1.00 88.88 187 MET A CA 1
ATOM 1546 C C . MET A 1 187 ? 29.416 12.152 -45.626 1.00 88.88 187 MET A C 1
ATOM 1548 O O . MET A 1 187 ? 28.782 11.657 -46.554 1.00 88.88 187 MET A O 1
ATOM 1552 N N . THR A 1 188 ? 28.857 12.968 -44.729 1.00 88.62 188 THR A N 1
ATOM 1553 C CA . THR A 1 188 ? 27.430 13.311 -44.715 1.00 88.62 188 THR A CA 1
ATOM 1554 C C . THR A 1 188 ? 27.023 14.048 -45.993 1.00 88.62 188 THR A C 1
ATOM 1556 O O . THR A 1 188 ? 26.046 13.671 -46.637 1.00 88.62 188 THR A O 1
ATOM 1559 N N . ASP A 1 189 ? 27.793 15.054 -46.413 1.00 88.81 189 ASP A N 1
ATOM 1560 C CA . ASP A 1 189 ? 27.520 15.809 -47.642 1.00 88.81 189 ASP A CA 1
ATOM 1561 C C . ASP A 1 189 ? 27.607 14.913 -48.891 1.00 88.81 189 ASP A C 1
ATOM 1563 O O . ASP A 1 189 ? 26.844 15.079 -49.850 1.00 88.81 189 ASP A O 1
ATOM 1567 N N . TYR A 1 190 ? 28.537 13.953 -48.899 1.00 89.06 190 TYR A N 1
ATOM 1568 C CA . TYR A 1 190 ? 28.691 12.999 -49.993 1.00 89.06 190 TYR A CA 1
ATOM 1569 C C . TYR A 1 190 ? 27.547 11.978 -50.039 1.00 89.06 190 TYR A C 1
ATOM 1571 O O . TYR A 1 190 ? 27.018 11.697 -51.118 1.00 89.06 190 TYR A O 1
ATOM 1579 N N . LEU A 1 191 ? 27.117 11.468 -48.883 1.00 90.19 191 LEU A N 1
ATOM 1580 C CA . LEU A 1 191 ? 25.963 10.578 -48.764 1.00 90.19 191 LEU A CA 1
ATOM 1581 C C . LEU A 1 191 ? 24.673 11.266 -49.215 1.00 90.19 191 LEU A C 1
ATOM 1583 O O . LEU A 1 191 ? 23.911 10.679 -49.974 1.00 90.19 191 LEU A O 1
ATOM 1587 N N . GLU A 1 192 ? 24.451 12.523 -48.827 1.00 89.31 192 GLU A N 1
ATOM 1588 C CA . GLU A 1 192 ? 23.274 13.295 -49.244 1.00 89.31 192 GLU A CA 1
ATOM 1589 C C . GLU A 1 192 ? 23.221 13.451 -50.772 1.00 89.31 192 GLU A C 1
ATOM 1591 O O . GLU A 1 192 ? 22.198 13.175 -51.400 1.00 89.31 192 GLU A O 1
ATOM 1596 N N . LYS A 1 193 ? 24.347 13.819 -51.398 1.00 88.56 193 LYS A N 1
ATOM 1597 C CA . LYS A 1 193 ? 24.459 13.889 -52.866 1.00 88.56 193 LYS A CA 1
ATOM 1598 C C . LYS A 1 193 ? 24.211 12.537 -53.528 1.00 88.56 193 LYS A C 1
ATOM 1600 O O . LYS A 1 193 ? 23.545 12.485 -54.558 1.00 88.56 193 LYS A O 1
ATOM 1605 N N . THR A 1 194 ? 24.737 11.469 -52.936 1.00 88.31 194 THR A N 1
ATOM 1606 C CA . THR A 1 194 ? 24.588 10.103 -53.446 1.00 88.31 194 THR A CA 1
ATOM 1607 C C . THR A 1 194 ? 23.129 9.664 -53.408 1.00 88.31 194 THR A C 1
ATOM 1609 O O . THR A 1 194 ? 22.613 9.214 -54.423 1.00 88.31 194 THR A O 1
ATOM 1612 N N . ILE A 1 195 ? 22.445 9.859 -52.278 1.00 89.38 195 ILE A N 1
ATOM 1613 C CA . ILE A 1 195 ? 21.037 9.485 -52.096 1.00 89.38 195 ILE A CA 1
ATOM 1614 C C . ILE A 1 195 ? 20.125 10.314 -53.008 1.00 89.38 195 ILE A C 1
ATOM 1616 O O . ILE A 1 195 ? 19.188 9.778 -53.588 1.00 89.38 195 ILE A O 1
ATOM 1620 N N . ASN A 1 196 ? 20.409 11.607 -53.191 1.00 86.19 196 ASN A N 1
ATOM 1621 C CA . ASN A 1 196 ? 19.641 12.447 -54.114 1.00 86.19 196 ASN A CA 1
ATOM 1622 C C . ASN A 1 196 ? 19.814 12.028 -55.587 1.00 86.19 196 ASN A C 1
ATOM 1624 O O . ASN A 1 196 ? 18.903 12.236 -56.387 1.00 86.19 196 ASN A O 1
ATOM 1628 N N . ALA A 1 197 ? 20.972 11.470 -55.958 1.00 85.00 197 ALA A N 1
ATOM 1629 C CA . ALA A 1 197 ? 21.254 11.011 -57.320 1.00 85.00 197 ALA A CA 1
ATOM 1630 C C . ALA A 1 197 ? 20.745 9.584 -57.591 1.00 85.00 197 ALA A C 1
ATOM 1632 O O . ALA A 1 197 ? 20.200 9.325 -58.662 1.00 85.00 197 ALA A O 1
ATOM 1633 N N . ASP A 1 198 ? 20.910 8.675 -56.628 1.00 83.19 198 ASP A N 1
ATOM 1634 C CA . ASP A 1 198 ? 20.413 7.297 -56.655 1.00 83.19 198 ASP A CA 1
ATOM 1635 C C . ASP A 1 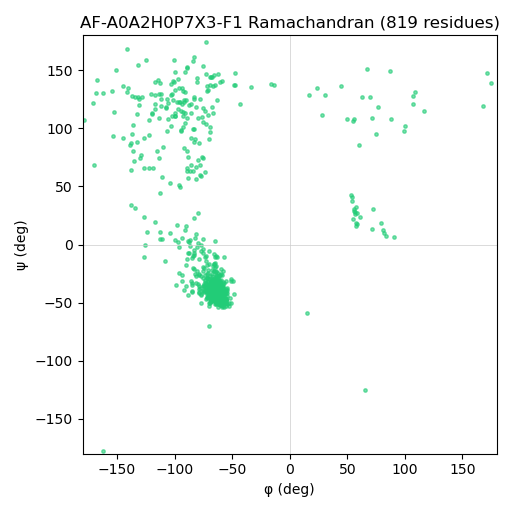198 ? 19.715 6.975 -55.320 1.00 83.19 198 ASP A C 1
ATOM 1637 O O . ASP A 1 198 ? 20.349 6.458 -54.391 1.00 83.19 198 ASP A O 1
ATOM 1641 N N . PRO A 1 199 ? 18.401 7.254 -55.211 1.00 80.88 199 PRO A N 1
ATOM 1642 C CA . PRO A 1 199 ? 17.629 6.928 -54.016 1.00 80.88 199 PRO A CA 1
ATOM 1643 C C . PRO A 1 199 ? 17.622 5.430 -53.685 1.00 80.88 199 PRO A C 1
ATOM 1645 O O . PRO A 1 199 ? 17.384 5.065 -52.534 1.00 80.88 199 PRO A O 1
ATOM 1648 N N . ASP A 1 200 ? 17.899 4.549 -54.651 1.00 82.12 200 ASP A N 1
ATOM 1649 C CA . ASP A 1 200 ? 17.901 3.093 -54.475 1.00 82.12 200 ASP A CA 1
ATOM 1650 C C . ASP A 1 200 ? 19.261 2.538 -54.022 1.00 82.12 200 ASP A C 1
ATOM 1652 O O . ASP A 1 200 ? 19.404 1.328 -53.817 1.00 82.12 200 ASP A O 1
ATOM 1656 N N . ASN A 1 201 ? 20.259 3.397 -53.785 1.00 85.06 201 ASN A N 1
ATOM 1657 C CA . ASN A 1 201 ? 21.505 2.990 -53.145 1.00 85.06 201 ASN A CA 1
ATOM 1658 C C . ASN A 1 201 ? 21.275 2.670 -51.652 1.00 85.06 201 ASN A C 1
ATOM 1660 O O . ASN A 1 201 ? 21.366 3.537 -50.781 1.00 85.06 201 ASN A O 1
ATOM 1664 N N . GLN A 1 202 ? 20.978 1.398 -51.364 1.00 85.12 202 GLN A N 1
ATOM 1665 C CA . GLN A 1 202 ? 20.696 0.908 -50.012 1.00 85.12 202 GLN A CA 1
ATOM 1666 C C . GLN A 1 202 ? 21.872 1.128 -49.048 1.00 85.12 202 GLN A C 1
ATOM 1668 O O . GLN A 1 202 ? 21.640 1.545 -47.920 1.00 85.12 202 GLN A O 1
ATOM 1673 N N . TYR A 1 203 ? 23.115 0.927 -49.500 1.00 88.19 203 TYR A N 1
ATOM 1674 C CA . TYR A 1 203 ? 24.302 1.113 -48.660 1.00 88.19 203 TYR A CA 1
ATOM 1675 C C . TYR A 1 203 ? 24.460 2.571 -48.209 1.00 88.19 203 TYR A C 1
ATOM 1677 O O . TYR A 1 203 ? 24.686 2.843 -47.030 1.00 88.19 203 TYR A O 1
ATOM 1685 N N . ALA A 1 204 ? 24.282 3.522 -49.132 1.00 88.25 204 ALA A N 1
ATOM 1686 C CA . ALA A 1 204 ? 24.320 4.943 -48.802 1.00 88.25 204 ALA A CA 1
ATOM 1687 C C . ALA A 1 204 ? 23.190 5.333 -47.833 1.00 88.25 204 ALA A C 1
ATOM 1689 O O . ALA A 1 204 ? 23.423 6.089 -46.892 1.00 88.25 204 ALA A O 1
ATOM 1690 N N . LEU A 1 205 ? 21.980 4.798 -48.026 1.00 88.06 205 LEU A N 1
ATOM 1691 C CA . LEU A 1 205 ? 20.846 5.082 -47.147 1.00 88.06 205 LEU A CA 1
ATOM 1692 C C . LEU A 1 205 ? 21.038 4.502 -45.738 1.00 88.06 205 LEU A C 1
ATOM 1694 O O . LEU A 1 205 ? 20.832 5.227 -44.771 1.00 88.06 205 LEU A O 1
ATOM 1698 N N . GLU A 1 206 ? 21.476 3.247 -45.611 1.00 89.19 206 GLU A N 1
ATOM 1699 C CA . GLU A 1 206 ? 21.751 2.603 -44.315 1.00 89.19 206 GLU A CA 1
ATOM 1700 C C . GLU A 1 206 ? 22.861 3.343 -43.559 1.00 89.19 206 GLU A C 1
ATOM 1702 O O . GLU A 1 206 ? 22.692 3.700 -42.394 1.00 89.19 206 GLU A O 1
ATOM 1707 N N . THR A 1 207 ? 23.944 3.697 -44.255 1.00 89.88 207 THR A N 1
ATOM 1708 C CA . THR A 1 207 ? 25.036 4.479 -43.660 1.00 89.88 207 THR A CA 1
ATOM 1709 C C . THR A 1 207 ? 24.556 5.869 -43.223 1.00 89.88 207 THR A C 1
ATOM 1711 O O . THR A 1 207 ? 24.933 6.366 -42.162 1.00 89.88 207 THR A O 1
ATOM 1714 N N . MET A 1 208 ? 23.691 6.516 -44.013 1.00 90.38 208 MET A N 1
ATOM 1715 C CA . MET A 1 208 ? 23.099 7.802 -43.638 1.00 90.38 208 MET A CA 1
ATOM 1716 C C . MET A 1 208 ? 22.141 7.669 -42.446 1.00 90.38 208 MET A C 1
ATOM 1718 O O . MET A 1 208 ? 22.113 8.565 -41.607 1.00 90.38 208 MET A O 1
ATOM 1722 N N . MET A 1 209 ? 21.378 6.577 -42.337 1.00 88.81 209 MET A N 1
ATOM 1723 C CA . MET A 1 209 ? 20.513 6.309 -41.182 1.00 88.81 209 MET A CA 1
ATOM 1724 C C . MET A 1 209 ? 21.335 6.215 -39.892 1.00 88.81 209 MET A C 1
ATOM 1726 O O . MET A 1 209 ? 21.002 6.873 -38.906 1.00 88.81 209 MET A O 1
ATOM 1730 N N . GLU A 1 210 ? 22.442 5.471 -39.918 1.00 86.25 210 GLU A N 1
ATOM 1731 C CA . GLU A 1 210 ? 23.366 5.358 -38.784 1.00 86.25 210 GLU A CA 1
ATOM 1732 C C . GLU A 1 210 ? 23.996 6.709 -38.419 1.00 86.25 210 GLU A C 1
ATOM 1734 O O . GLU A 1 210 ? 24.014 7.104 -37.252 1.00 86.25 210 GLU A O 1
ATOM 1739 N N . LEU A 1 211 ? 24.463 7.473 -39.412 1.00 87.75 211 LEU A N 1
ATOM 1740 C CA . LEU A 1 211 ? 25.044 8.797 -39.174 1.00 87.75 211 LEU A CA 1
ATOM 1741 C C . LEU A 1 211 ? 24.021 9.831 -38.705 1.00 87.75 211 LEU A C 1
ATOM 1743 O O . LEU A 1 211 ? 24.371 10.735 -37.940 1.00 87.75 211 LEU A O 1
ATOM 1747 N N . ALA A 1 212 ? 22.770 9.736 -39.153 1.00 85.88 212 ALA A N 1
ATOM 1748 C CA . ALA A 1 212 ? 21.717 10.660 -38.757 1.00 85.88 212 ALA A CA 1
ATOM 1749 C C . ALA A 1 212 ? 21.442 10.578 -37.251 1.00 85.88 212 ALA A C 1
ATOM 1751 O O . ALA A 1 212 ? 21.168 11.622 -36.652 1.00 85.88 212 ALA A O 1
ATOM 1752 N N . LEU A 1 213 ? 21.590 9.392 -36.641 1.00 79.19 213 LEU A N 1
ATOM 1753 C CA . LEU A 1 213 ? 21.512 9.196 -35.186 1.00 79.19 213 LEU A CA 1
ATOM 1754 C C . LEU A 1 213 ? 22.583 9.998 -34.427 1.00 79.19 213 LEU A C 1
ATOM 1756 O O . LEU A 1 213 ? 22.360 10.378 -33.281 1.00 79.19 213 LEU A O 1
ATOM 1760 N N . LEU A 1 214 ? 23.717 10.295 -35.069 1.00 79.25 214 LEU A N 1
ATOM 1761 C CA . LEU A 1 214 ? 24.856 10.991 -34.464 1.00 79.25 214 LEU A CA 1
ATOM 1762 C C . LEU A 1 214 ? 24.900 12.496 -34.786 1.00 79.25 214 LEU A C 1
ATOM 1764 O O . LEU A 1 214 ? 25.306 13.282 -33.935 1.00 79.25 214 LEU A O 1
ATOM 1768 N N . ASN A 1 215 ? 24.487 12.912 -35.992 1.00 77.44 215 ASN A N 1
ATOM 1769 C CA . ASN A 1 215 ? 24.763 14.262 -36.523 1.00 77.44 215 ASN A CA 1
ATOM 1770 C C . ASN A 1 215 ? 23.526 15.081 -36.939 1.00 77.44 215 ASN A C 1
ATOM 1772 O O . ASN A 1 215 ? 23.662 16.121 -37.582 1.00 77.44 215 ASN A O 1
ATOM 1776 N N . GLY A 1 216 ? 22.307 14.644 -36.603 1.00 72.88 216 GLY A N 1
ATOM 1777 C CA . GLY A 1 216 ? 21.107 15.486 -36.729 1.00 72.88 216 GLY A CA 1
ATOM 1778 C C . GLY A 1 216 ? 20.512 15.620 -38.140 1.00 72.88 216 GLY A C 1
ATOM 1779 O O . GLY A 1 216 ? 19.696 16.509 -38.375 1.00 72.88 216 GLY A O 1
ATOM 1780 N N . LYS A 1 217 ? 20.842 14.724 -39.082 1.00 85.75 217 LYS A N 1
ATOM 1781 C CA . LYS A 1 217 ? 20.239 14.660 -40.438 1.00 85.75 217 LYS A CA 1
ATOM 1782 C C . LYS A 1 217 ? 18.909 13.893 -40.500 1.00 85.75 217 LYS A C 1
ATOM 1784 O O . LYS A 1 217 ? 18.490 13.443 -41.564 1.00 85.75 217 LYS A O 1
ATOM 1789 N N . ARG A 1 218 ? 18.216 13.783 -39.364 1.00 87.44 218 ARG A N 1
ATOM 1790 C CA . ARG A 1 218 ? 16.973 13.016 -39.202 1.00 87.44 218 ARG A CA 1
ATOM 1791 C C . ARG A 1 218 ? 15.907 13.348 -40.253 1.00 87.44 218 ARG A C 1
ATOM 1793 O O . ARG A 1 218 ? 15.437 12.450 -40.937 1.00 87.44 218 ARG A O 1
ATOM 1800 N N . ILE A 1 219 ? 15.613 14.637 -40.443 1.00 88.25 219 ILE A N 1
ATOM 1801 C CA . ILE A 1 219 ? 14.563 15.122 -41.362 1.00 88.25 219 ILE A CA 1
ATOM 1802 C C . ILE A 1 219 ? 14.829 14.698 -42.815 1.00 88.25 219 ILE A C 1
ATOM 1804 O O . ILE A 1 219 ? 13.900 14.391 -43.558 1.00 88.25 219 ILE A O 1
ATOM 1808 N N . PHE A 1 220 ? 16.098 14.684 -43.239 1.00 89.19 220 PHE A N 1
ATOM 1809 C CA . PHE A 1 220 ? 16.457 14.281 -44.599 1.00 89.19 220 PHE A CA 1
ATOM 1810 C C . PHE A 1 220 ? 16.148 12.799 -44.830 1.00 89.19 220 PHE A C 1
ATOM 1812 O O . PHE A 1 220 ? 15.501 12.450 -45.813 1.00 89.19 220 PHE A O 1
ATOM 1819 N N . VAL A 1 221 ? 16.571 11.942 -43.901 1.00 90.31 221 VAL A N 1
ATOM 1820 C CA . VAL A 1 221 ? 16.358 10.493 -43.991 1.00 90.31 221 VAL A CA 1
ATOM 1821 C C . VAL A 1 221 ? 14.876 10.140 -43.894 1.00 90.31 221 VAL A C 1
ATOM 1823 O O . VAL A 1 221 ? 14.397 9.350 -44.704 1.00 90.31 221 VAL A O 1
ATOM 1826 N N . GLU A 1 222 ? 14.139 10.774 -42.975 1.00 90.81 222 GLU A N 1
ATOM 1827 C CA . GLU A 1 222 ? 12.685 10.614 -42.856 1.00 90.81 222 GLU A CA 1
ATOM 1828 C C . GLU A 1 222 ? 11.996 10.948 -44.187 1.00 90.81 222 GLU A C 1
ATOM 1830 O O . GLU A 1 222 ? 11.197 10.164 -44.692 1.00 90.81 222 GLU A O 1
ATOM 1835 N N . LYS A 1 223 ? 12.363 12.064 -44.828 1.00 91.00 223 LYS A N 1
ATOM 1836 C CA . LYS A 1 223 ? 11.804 12.437 -46.132 1.00 91.00 223 LYS A CA 1
ATOM 1837 C C . LYS A 1 223 ? 12.076 11.377 -47.208 1.00 91.00 223 LYS A C 1
ATOM 1839 O O . LYS A 1 223 ? 11.161 11.003 -47.936 1.00 91.00 223 LYS A O 1
ATOM 1844 N N . VAL A 1 224 ? 13.310 10.878 -47.304 1.00 91.12 224 VAL A N 1
ATOM 1845 C CA . VAL A 1 224 ? 13.690 9.869 -48.312 1.00 91.12 224 VAL A CA 1
ATOM 1846 C C . VAL A 1 224 ? 12.937 8.553 -48.097 1.00 91.12 224 VAL A C 1
ATOM 1848 O O . VAL A 1 224 ? 12.433 7.965 -49.056 1.00 91.12 224 VAL A O 1
ATOM 1851 N N . LEU A 1 225 ? 12.832 8.086 -46.849 1.00 91.69 225 LEU A N 1
ATOM 1852 C CA . LEU A 1 225 ? 12.081 6.873 -46.519 1.00 91.69 225 LEU A CA 1
ATOM 1853 C C . LEU A 1 225 ? 10.577 7.055 -46.777 1.00 91.69 225 LEU A C 1
ATOM 1855 O O . LEU A 1 225 ? 9.948 6.152 -47.326 1.00 91.69 225 LEU A O 1
ATOM 1859 N N . ALA A 1 226 ? 10.013 8.223 -46.456 1.00 92.19 226 ALA A N 1
ATOM 1860 C CA . ALA A 1 226 ? 8.614 8.547 -46.723 1.00 92.19 226 ALA A CA 1
ATOM 1861 C C . ALA A 1 226 ? 8.291 8.502 -48.225 1.00 92.19 226 ALA A C 1
ATOM 1863 O O . ALA A 1 226 ? 7.333 7.843 -48.622 1.00 92.19 226 ALA A O 1
ATOM 1864 N N . GLU A 1 227 ? 9.125 9.115 -49.072 1.00 91.38 227 GLU A N 1
ATOM 1865 C CA . GLU A 1 227 ? 8.951 9.084 -50.532 1.00 91.38 227 GLU A CA 1
ATOM 1866 C C . GLU A 1 227 ? 9.037 7.656 -51.098 1.00 91.38 227 GLU A C 1
ATOM 1868 O O . GLU A 1 227 ? 8.316 7.308 -52.035 1.00 91.38 227 GLU A O 1
ATOM 1873 N N . LYS A 1 228 ? 9.902 6.803 -50.532 1.00 91.25 228 LYS A N 1
ATOM 1874 C CA . LYS A 1 228 ? 9.973 5.383 -50.911 1.00 91.25 228 LYS A CA 1
ATOM 1875 C C . LYS A 1 228 ? 8.706 4.622 -50.536 1.00 91.25 228 LYS A C 1
ATOM 1877 O O . LYS A 1 228 ? 8.203 3.858 -51.356 1.00 91.25 228 LYS A O 1
ATOM 1882 N N . ILE A 1 229 ? 8.190 4.848 -49.329 1.00 92.81 229 ILE A N 1
ATOM 1883 C CA . ILE A 1 229 ? 6.934 4.251 -48.863 1.00 92.81 229 ILE A CA 1
ATOM 1884 C C . ILE A 1 229 ? 5.763 4.700 -49.746 1.00 92.81 229 ILE A C 1
ATOM 1886 O O . ILE A 1 229 ? 4.935 3.879 -50.117 1.00 92.81 229 ILE A O 1
ATOM 1890 N N . GLU A 1 230 ? 5.704 5.973 -50.141 1.00 91.06 230 GLU A N 1
ATOM 1891 C CA . GLU A 1 230 ? 4.649 6.480 -51.030 1.00 91.06 230 GLU A CA 1
ATOM 1892 C C . GLU A 1 230 ? 4.671 5.825 -52.420 1.00 91.06 230 GLU A C 1
ATOM 1894 O O . GLU A 1 230 ? 3.616 5.619 -53.022 1.00 91.06 230 GLU A O 1
ATOM 1899 N N . ARG A 1 231 ? 5.856 5.470 -52.935 1.00 90.19 231 ARG A N 1
ATOM 1900 C CA . ARG A 1 231 ? 6.002 4.766 -54.222 1.00 90.19 231 ARG A CA 1
ATOM 1901 C C . ARG A 1 231 ? 5.617 3.291 -54.140 1.00 90.19 231 ARG A C 1
ATOM 1903 O O . ARG A 1 231 ? 5.085 2.760 -55.112 1.00 90.19 231 ARG A O 1
ATOM 1910 N N . ASP A 1 232 ? 5.907 2.640 -53.017 1.00 88.75 232 ASP A N 1
ATOM 1911 C CA . ASP A 1 232 ? 5.641 1.216 -52.793 1.00 88.75 232 ASP A CA 1
ATOM 1912 C C . ASP A 1 232 ? 5.014 0.971 -51.404 1.00 88.75 232 ASP A C 1
ATOM 1914 O O . ASP A 1 232 ? 5.658 0.432 -50.496 1.00 88.75 232 ASP A O 1
ATOM 1918 N N . PRO A 1 233 ? 3.737 1.359 -51.211 1.00 88.38 233 PRO A N 1
ATOM 1919 C CA . PRO A 1 233 ? 3.087 1.321 -49.900 1.00 88.38 233 PRO A CA 1
ATOM 1920 C C . PRO A 1 233 ? 2.815 -0.101 -49.397 1.00 88.38 233 PRO A C 1
ATOM 1922 O O . PRO A 1 233 ? 2.602 -0.297 -48.202 1.00 88.38 233 PRO A O 1
ATOM 1925 N N . ASN A 1 234 ? 2.861 -1.108 -50.274 1.00 87.19 234 ASN A N 1
ATOM 1926 C CA . ASN A 1 234 ? 2.646 -2.512 -49.909 1.00 87.19 234 ASN A CA 1
ATOM 1927 C C . ASN A 1 234 ? 3.914 -3.189 -49.366 1.00 87.19 234 ASN A C 1
ATOM 1929 O O . ASN A 1 234 ? 3.870 -4.328 -48.894 1.00 87.19 234 ASN A O 1
ATOM 1933 N N . ASN A 1 235 ? 5.059 -2.510 -49.420 1.00 89.38 235 ASN A N 1
ATOM 1934 C CA . ASN A 1 235 ? 6.328 -3.057 -48.978 1.00 89.38 235 ASN A CA 1
ATOM 1935 C C . ASN A 1 235 ? 6.528 -2.861 -47.474 1.00 89.38 235 ASN A C 1
ATOM 1937 O O . ASN A 1 235 ? 7.092 -1.872 -47.008 1.00 89.38 235 ASN A O 1
ATOM 1941 N N . ALA A 1 236 ? 6.098 -3.865 -46.708 1.00 88.69 236 ALA A N 1
ATOM 1942 C CA . ALA A 1 236 ? 6.226 -3.912 -45.251 1.00 88.69 236 ALA A CA 1
ATOM 1943 C C . ALA A 1 236 ? 7.653 -3.636 -44.737 1.00 88.69 236 ALA A C 1
ATOM 1945 O O . ALA A 1 236 ? 7.819 -3.098 -43.644 1.00 88.69 236 ALA A O 1
ATOM 1946 N N . LYS A 1 237 ? 8.693 -3.971 -45.517 1.00 90.75 237 LYS A N 1
ATOM 1947 C CA . LYS A 1 237 ? 10.086 -3.734 -45.117 1.00 90.75 237 LYS A CA 1
ATOM 1948 C C . LYS A 1 237 ? 10.401 -2.238 -45.030 1.00 90.75 237 LYS A C 1
ATOM 1950 O O . LYS A 1 237 ? 11.123 -1.844 -44.121 1.00 90.75 237 LYS A O 1
ATOM 1955 N N . LEU A 1 238 ? 9.852 -1.414 -45.925 1.00 91.62 238 LEU A N 1
ATOM 1956 C CA . LEU A 1 238 ? 10.079 0.036 -45.920 1.00 91.62 238 LEU A CA 1
ATOM 1957 C C . LEU A 1 238 ? 9.429 0.701 -44.703 1.00 91.62 238 LEU A C 1
ATOM 1959 O O . LEU A 1 238 ? 10.056 1.525 -44.040 1.00 91.62 238 LEU A O 1
ATOM 1963 N N . TRP A 1 239 ? 8.204 0.293 -44.364 1.00 93.88 239 TRP A N 1
ATOM 1964 C CA . TRP A 1 239 ? 7.530 0.749 -43.148 1.00 93.88 239 TRP A CA 1
ATOM 1965 C C . TRP A 1 239 ? 8.307 0.370 -41.889 1.00 93.88 239 TRP A C 1
ATOM 1967 O O . TRP A 1 239 ? 8.510 1.215 -41.019 1.00 93.88 239 TRP A O 1
ATOM 1977 N N . GLN A 1 240 ? 8.800 -0.872 -41.820 1.00 92.19 240 GLN A N 1
ATOM 1978 C CA . GLN A 1 240 ? 9.622 -1.314 -40.698 1.00 92.19 240 GLN A CA 1
ATOM 1979 C C . GLN A 1 240 ? 10.916 -0.502 -40.587 1.00 92.19 240 GLN A C 1
ATOM 1981 O O . GLN A 1 240 ? 11.248 -0.047 -39.499 1.00 92.19 240 GLN A O 1
ATOM 1986 N N . GLN A 1 241 ? 11.603 -0.253 -41.706 1.00 91.81 241 GLN A N 1
ATOM 1987 C CA . GLN A 1 241 ? 12.815 0.571 -41.731 1.00 91.81 241 GLN A CA 1
ATOM 1988 C C . GLN A 1 241 ? 12.563 1.992 -41.210 1.00 91.81 241 GLN A C 1
ATOM 1990 O O . GLN A 1 241 ? 13.379 2.504 -40.448 1.00 91.81 241 GLN A O 1
ATOM 1995 N N . MET A 1 242 ? 11.431 2.611 -41.566 1.00 92.62 242 MET A N 1
ATOM 1996 C CA . MET A 1 242 ? 11.024 3.911 -41.023 1.00 92.62 242 MET A CA 1
ATOM 1997 C C . MET A 1 242 ? 10.791 3.851 -39.509 1.00 92.62 242 MET A C 1
ATOM 1999 O O . MET A 1 242 ? 11.290 4.686 -38.763 1.00 92.62 242 MET A O 1
ATOM 2003 N N . ILE A 1 243 ? 10.049 2.854 -39.033 1.00 92.94 243 ILE A N 1
ATOM 2004 C CA . ILE A 1 243 ? 9.747 2.704 -37.605 1.00 92.94 243 ILE A CA 1
ATOM 2005 C C . ILE A 1 243 ? 11.019 2.464 -36.787 1.00 92.94 243 ILE A C 1
ATOM 2007 O O . ILE A 1 243 ? 11.186 3.075 -35.729 1.00 92.94 243 ILE A O 1
ATOM 2011 N N . ASP A 1 244 ? 11.911 1.596 -37.263 1.00 89.94 244 ASP A N 1
ATOM 2012 C CA . ASP A 1 244 ? 13.179 1.287 -36.600 1.00 89.94 244 ASP A CA 1
ATOM 2013 C C . ASP A 1 244 ? 14.078 2.529 -36.555 1.00 89.94 244 ASP A C 1
ATOM 2015 O O . ASP A 1 244 ? 14.677 2.820 -35.518 1.00 89.94 244 ASP A O 1
ATOM 2019 N N . PHE A 1 245 ? 14.104 3.311 -37.642 1.00 91.38 245 PHE A N 1
ATOM 2020 C CA . PHE A 1 245 ? 14.814 4.587 -37.710 1.00 91.38 245 PHE A CA 1
ATOM 2021 C C . PHE A 1 245 ? 14.326 5.569 -36.640 1.00 91.38 245 PHE A C 1
ATOM 2023 O O . PHE A 1 245 ? 15.122 6.063 -35.842 1.00 91.38 245 PHE A O 1
ATOM 2030 N N . GLU A 1 246 ? 13.015 5.808 -36.574 1.00 90.25 246 GLU A N 1
ATOM 2031 C CA . GLU A 1 246 ? 12.411 6.727 -35.604 1.00 90.25 246 GLU A CA 1
ATOM 2032 C C . GLU A 1 246 ? 12.564 6.229 -34.155 1.00 90.25 246 GLU A C 1
ATOM 2034 O O . GLU A 1 246 ? 12.845 7.011 -33.240 1.00 90.25 246 GLU A O 1
ATOM 2039 N N . THR A 1 247 ? 12.461 4.912 -33.944 1.00 87.50 247 THR A N 1
ATOM 2040 C CA . THR A 1 247 ? 12.694 4.275 -32.637 1.00 87.50 247 THR A CA 1
ATOM 2041 C C . THR A 1 247 ? 14.151 4.441 -32.191 1.00 87.50 247 THR A C 1
ATOM 2043 O O . THR A 1 247 ? 14.403 4.665 -31.006 1.00 87.50 247 THR A O 1
ATOM 2046 N N . GLY A 1 248 ? 15.113 4.421 -33.122 1.00 85.81 248 GLY A N 1
ATOM 2047 C CA . GLY A 1 248 ? 16.533 4.664 -32.849 1.00 85.81 248 GLY A CA 1
ATOM 2048 C C . GLY A 1 248 ? 16.815 6.028 -32.207 1.00 85.81 248 GLY A C 1
ATOM 2049 O O . GLY A 1 248 ? 17.690 6.136 -31.348 1.00 85.81 248 GLY A O 1
ATOM 2050 N N . PHE A 1 249 ? 16.019 7.055 -32.524 1.00 85.38 249 PHE A N 1
ATOM 2051 C CA . PHE A 1 249 ? 16.099 8.373 -31.875 1.00 85.38 249 PHE A CA 1
ATOM 2052 C C . PHE A 1 249 ? 15.410 8.437 -30.508 1.00 85.38 249 PHE A C 1
ATOM 2054 O O . PHE A 1 249 ? 15.360 9.508 -29.900 1.00 85.38 249 PHE A O 1
ATOM 2061 N N . LYS A 1 250 ? 14.845 7.322 -30.027 1.00 81.88 250 LYS A N 1
ATOM 2062 C CA . LYS A 1 250 ? 13.931 7.270 -28.876 1.00 81.88 250 LYS A CA 1
ATOM 2063 C C . LYS A 1 250 ? 12.728 8.211 -29.034 1.00 81.88 250 LYS A C 1
ATOM 2065 O O . LYS A 1 250 ? 12.089 8.573 -28.046 1.00 81.88 250 LYS A O 1
ATOM 2070 N N . ASP A 1 251 ? 12.392 8.597 -30.269 1.00 83.50 251 ASP A N 1
ATOM 2071 C CA . ASP A 1 251 ? 11.212 9.405 -30.557 1.00 83.50 251 ASP A CA 1
ATOM 2072 C C . ASP A 1 251 ? 10.003 8.500 -30.796 1.00 83.50 251 ASP A C 1
ATOM 2074 O O . ASP A 1 251 ? 9.556 8.232 -31.915 1.00 83.50 251 ASP A O 1
ATOM 2078 N N . GLN A 1 252 ? 9.444 8.057 -29.678 1.00 87.38 252 GLN A N 1
ATOM 2079 C CA . GLN A 1 252 ? 8.255 7.219 -29.644 1.00 87.38 252 GLN A CA 1
ATOM 2080 C C . GLN A 1 252 ? 7.039 7.880 -30.308 1.00 87.38 252 GLN A C 1
ATOM 2082 O O . GLN A 1 252 ? 6.155 7.179 -30.797 1.00 87.38 252 GLN A O 1
ATOM 2087 N N . ARG A 1 253 ? 6.960 9.220 -30.355 1.00 88.75 253 ARG A N 1
ATOM 2088 C CA . ARG A 1 253 ? 5.811 9.920 -30.958 1.00 88.75 253 ARG A CA 1
ATOM 2089 C C . ARG A 1 253 ? 5.811 9.762 -32.471 1.00 88.75 253 ARG A C 1
ATOM 2091 O O . ARG A 1 253 ? 4.762 9.480 -33.050 1.00 88.75 253 ARG A O 1
ATOM 2098 N N . SER A 1 254 ? 6.978 9.917 -33.083 1.00 89.50 254 SER A N 1
ATOM 2099 C CA . SER A 1 254 ? 7.144 9.822 -34.533 1.00 89.50 254 SER A CA 1
ATOM 2100 C C . SER A 1 254 ? 6.983 8.379 -35.011 1.00 89.50 254 SER A C 1
ATOM 2102 O O . SER A 1 254 ? 6.183 8.121 -35.909 1.00 89.50 254 SER A O 1
ATOM 2104 N N . ALA A 1 255 ? 7.604 7.412 -34.328 1.00 90.94 255 ALA A N 1
ATOM 2105 C CA . ALA A 1 255 ? 7.403 5.990 -34.617 1.00 90.94 255 ALA A CA 1
ATOM 2106 C C . ALA A 1 255 ? 5.923 5.566 -34.491 1.00 90.94 255 ALA A C 1
ATOM 2108 O O . ALA A 1 255 ? 5.387 4.874 -35.358 1.00 90.94 255 ALA A O 1
ATOM 2109 N N . ASN A 1 256 ? 5.220 6.050 -33.460 1.00 91.88 256 ASN A N 1
ATOM 2110 C CA . ASN A 1 256 ? 3.786 5.810 -33.278 1.00 91.88 256 ASN A CA 1
ATOM 2111 C C . ASN A 1 256 ? 2.946 6.389 -34.438 1.00 91.88 256 ASN A C 1
ATOM 2113 O O . ASN A 1 256 ? 2.021 5.736 -34.923 1.00 91.88 256 ASN A O 1
ATOM 2117 N N . LEU A 1 257 ? 3.279 7.587 -34.932 1.00 92.44 257 LEU A N 1
ATOM 2118 C CA . LEU A 1 257 ? 2.615 8.179 -36.099 1.00 92.44 257 LEU A CA 1
ATOM 2119 C C . LEU A 1 257 ? 2.783 7.308 -37.353 1.00 92.44 257 LEU A C 1
ATOM 2121 O O . LEU A 1 257 ? 1.810 7.082 -38.073 1.00 92.44 257 LEU A O 1
ATOM 2125 N N . TRP A 1 258 ? 3.990 6.797 -37.599 1.00 93.19 258 TRP A N 1
ATOM 2126 C CA . TRP A 1 258 ? 4.268 5.935 -38.749 1.00 93.19 258 TRP A CA 1
ATOM 2127 C C . TRP A 1 258 ? 3.560 4.581 -38.659 1.00 93.19 258 TRP A C 1
ATOM 2129 O O . TRP A 1 258 ? 2.983 4.147 -39.655 1.00 93.19 258 TRP A O 1
ATOM 2139 N N . TYR A 1 259 ? 3.476 3.968 -37.473 1.00 94.06 259 TYR A N 1
ATOM 2140 C CA . TYR A 1 259 ? 2.637 2.780 -37.264 1.00 94.06 259 TYR A CA 1
ATOM 2141 C C . TYR A 1 259 ? 1.159 3.035 -37.585 1.00 94.06 259 TYR A C 1
ATOM 2143 O O . TYR A 1 259 ? 0.511 2.195 -38.208 1.00 94.06 259 TYR A O 1
ATOM 2151 N N . LYS A 1 260 ? 0.614 4.195 -37.192 1.00 92.06 260 LYS A N 1
ATOM 2152 C CA . LYS A 1 260 ? -0.777 4.559 -37.507 1.00 92.06 260 LYS A CA 1
ATOM 2153 C C . LYS A 1 260 ? -1.005 4.715 -39.008 1.00 92.06 260 LYS A C 1
ATOM 2155 O O . LYS A 1 260 ? -1.974 4.165 -39.517 1.00 92.06 260 LYS A O 1
ATOM 2160 N N . LYS A 1 261 ? -0.093 5.391 -39.716 1.00 93.38 261 LYS A N 1
ATOM 2161 C CA . LYS A 1 261 ? -0.139 5.496 -41.184 1.00 93.38 261 LYS A CA 1
ATOM 2162 C C . LYS A 1 261 ? -0.055 4.125 -41.858 1.00 93.38 261 LYS A C 1
ATOM 2164 O O . LYS A 1 261 ? -0.791 3.868 -42.804 1.00 93.38 261 LYS A O 1
ATOM 2169 N N . TRP A 1 262 ? 0.804 3.235 -41.361 1.00 94.12 262 TRP A N 1
ATOM 2170 C CA . TRP A 1 262 ? 0.918 1.881 -41.904 1.00 94.12 262 TRP A CA 1
ATOM 2171 C C . TRP A 1 262 ? -0.383 1.093 -41.714 1.00 94.12 262 TRP A C 1
ATOM 2173 O O . TRP A 1 262 ? -0.869 0.459 -42.646 1.00 94.12 262 TRP A O 1
ATOM 2183 N N . MET A 1 263 ? -1.008 1.212 -40.541 1.00 90.81 263 MET A N 1
ATOM 2184 C CA . MET A 1 263 ? -2.307 0.599 -40.261 1.00 90.81 263 MET A CA 1
ATOM 2185 C C . MET A 1 263 ? -3.451 1.095 -41.152 1.00 90.81 263 MET A C 1
ATOM 2187 O O . MET A 1 263 ? -4.392 0.340 -41.388 1.00 90.81 263 MET A O 1
ATOM 2191 N N . GLU A 1 264 ? -3.418 2.349 -41.612 1.00 89.50 264 GLU A N 1
ATOM 2192 C CA . GLU A 1 264 ? -4.417 2.861 -42.561 1.00 89.50 264 GLU A CA 1
ATOM 2193 C C . GLU A 1 264 ? -4.341 2.131 -43.910 1.00 89.50 264 GLU A C 1
ATOM 2195 O O . GLU A 1 264 ? -5.359 1.996 -44.586 1.00 89.50 264 GLU A O 1
ATOM 2200 N N . GLN A 1 265 ? -3.156 1.634 -44.281 1.00 88.19 265 GLN A N 1
ATOM 2201 C CA . GLN A 1 265 ? -2.935 0.857 -45.503 1.00 88.19 265 GLN A CA 1
ATOM 2202 C C . GLN A 1 265 ? -3.176 -0.642 -45.288 1.00 88.19 265 GLN A C 1
ATOM 2204 O O . GLN A 1 265 ? -3.819 -1.288 -46.113 1.00 88.19 265 GLN A O 1
ATOM 2209 N N . ASP A 1 266 ? -2.684 -1.194 -44.175 1.00 88.31 266 ASP A N 1
ATOM 2210 C CA . ASP A 1 266 ? -2.847 -2.602 -43.812 1.00 88.31 266 ASP A CA 1
ATOM 2211 C C . ASP A 1 266 ? -3.437 -2.762 -42.397 1.00 88.31 266 ASP A C 1
ATOM 2213 O O . ASP A 1 266 ? -2.699 -2.870 -41.417 1.00 88.31 266 ASP A O 1
ATOM 2217 N N . PRO A 1 267 ? -4.769 -2.854 -42.240 1.00 87.62 267 PRO A N 1
ATOM 2218 C CA . PRO A 1 267 ? -5.398 -3.092 -40.943 1.00 87.62 267 PRO A CA 1
ATOM 2219 C C . PRO A 1 267 ? -5.358 -4.576 -40.520 1.00 87.62 267 PRO A C 1
ATOM 2221 O O . PRO A 1 267 ? -6.245 -5.033 -39.784 1.00 87.62 267 PRO A O 1
ATOM 2224 N N . SER A 1 268 ? -4.368 -5.355 -40.979 1.00 91.12 268 SER A N 1
ATOM 2225 C CA . SER A 1 268 ? -4.240 -6.776 -40.655 1.00 91.12 268 SER A CA 1
ATOM 2226 C C . SER A 1 268 ? -4.038 -7.022 -39.163 1.00 91.12 268 SER A C 1
ATOM 2228 O O . SER A 1 268 ? -3.371 -6.279 -38.441 1.00 91.12 268 SER A O 1
ATOM 2230 N N . TRP A 1 269 ? -4.575 -8.147 -38.689 1.00 92.25 269 TRP A N 1
ATOM 2231 C CA . TRP A 1 269 ? -4.380 -8.600 -37.311 1.00 92.25 269 TRP A CA 1
ATOM 2232 C C . TRP A 1 269 ? -2.893 -8.701 -36.931 1.00 92.25 269 TRP A C 1
ATOM 2234 O O . TRP A 1 269 ? -2.501 -8.311 -35.832 1.00 92.25 269 TRP A O 1
ATOM 2244 N N . LYS A 1 270 ? -2.052 -9.169 -37.866 1.00 92.19 270 LYS A N 1
ATOM 2245 C CA . LYS A 1 270 ? -0.605 -9.313 -37.663 1.00 92.19 270 LYS A CA 1
ATOM 2246 C C . LYS A 1 270 ? 0.054 -7.964 -37.365 1.00 92.19 270 LYS A C 1
ATOM 2248 O O . LYS A 1 270 ? 0.847 -7.894 -36.428 1.00 92.19 270 LYS A O 1
ATOM 2253 N N . LEU A 1 271 ? -0.303 -6.910 -38.105 1.00 92.88 271 LEU A N 1
ATOM 2254 C CA . LEU A 1 271 ? 0.239 -5.574 -37.863 1.00 92.88 271 LEU A CA 1
ATOM 2255 C C . LEU A 1 271 ? -0.269 -4.983 -36.542 1.00 92.88 271 LEU A C 1
ATOM 2257 O O . LEU A 1 271 ? 0.524 -4.440 -35.775 1.00 92.88 271 LEU A O 1
ATOM 2261 N N . LYS A 1 272 ? -1.560 -5.153 -36.217 1.00 93.69 272 LYS A N 1
ATOM 2262 C CA . LYS A 1 272 ? -2.121 -4.726 -34.918 1.00 93.69 272 LYS A CA 1
ATOM 2263 C C . LYS A 1 272 ? -1.369 -5.358 -33.746 1.00 93.69 272 LYS A C 1
ATOM 2265 O O . LYS A 1 272 ? -1.011 -4.668 -32.794 1.00 93.69 272 LYS A O 1
ATOM 2270 N N . LYS A 1 273 ? -1.092 -6.665 -33.834 1.00 94.69 273 LYS A N 1
ATOM 2271 C CA . LYS A 1 273 ? -0.292 -7.392 -32.845 1.00 94.69 273 LYS A CA 1
ATOM 2272 C C . LYS A 1 273 ? 1.118 -6.811 -32.724 1.00 94.69 273 LYS A C 1
ATOM 2274 O O . LYS A 1 273 ? 1.537 -6.501 -31.612 1.00 94.69 273 LYS A O 1
ATOM 2279 N N . GLN A 1 274 ? 1.810 -6.633 -33.846 1.00 94.38 274 GLN A N 1
ATOM 2280 C CA . GLN A 1 274 ? 3.169 -6.092 -33.867 1.00 94.38 274 GLN A CA 1
ATOM 2281 C C . GLN A 1 274 ? 3.243 -4.688 -33.250 1.00 94.38 274 GLN A C 1
ATOM 2283 O O . GLN A 1 274 ? 4.140 -4.396 -32.464 1.00 94.38 274 GLN A O 1
ATOM 2288 N N . TYR A 1 275 ? 2.275 -3.829 -33.561 1.00 94.75 275 TYR A N 1
ATOM 2289 C CA . TYR A 1 275 ? 2.196 -2.482 -33.008 1.00 94.75 275 TYR A CA 1
ATOM 2290 C C . TYR A 1 275 ? 1.986 -2.488 -31.486 1.00 94.75 275 TYR A C 1
ATOM 2292 O O . TYR A 1 275 ? 2.638 -1.727 -30.770 1.00 94.75 275 TYR A O 1
ATOM 2300 N N . VAL A 1 276 ? 1.134 -3.380 -30.967 1.00 94.69 276 VAL A N 1
ATOM 2301 C CA . VAL A 1 276 ? 0.956 -3.562 -29.516 1.00 94.69 276 VAL A CA 1
ATOM 2302 C C . VAL A 1 276 ? 2.242 -4.052 -28.855 1.00 94.69 276 VAL A C 1
ATOM 2304 O O . VAL A 1 276 ? 2.649 -3.482 -27.847 1.00 94.69 276 VAL A O 1
ATOM 2307 N N . GLU A 1 277 ? 2.905 -5.065 -29.418 1.00 94.31 277 GLU A N 1
ATOM 2308 C CA . GLU A 1 277 ? 4.181 -5.579 -28.895 1.00 94.31 277 GLU A CA 1
ATOM 2309 C C . GLU A 1 277 ? 5.249 -4.479 -28.852 1.00 94.31 277 GLU A C 1
ATOM 2311 O O . GLU A 1 277 ? 5.935 -4.325 -27.842 1.00 94.31 277 GLU A O 1
ATOM 2316 N N . TRP A 1 278 ? 5.331 -3.659 -29.903 1.00 93.94 278 TRP A N 1
ATOM 2317 C CA . TRP A 1 278 ? 6.227 -2.508 -29.949 1.00 93.94 278 TRP A CA 1
ATOM 2318 C C . TRP A 1 278 ? 5.894 -1.463 -28.875 1.00 93.94 278 TRP A C 1
ATOM 2320 O O . TRP A 1 278 ? 6.806 -1.001 -28.188 1.00 93.94 278 TRP A O 1
ATOM 2330 N N . MET A 1 279 ? 4.615 -1.116 -28.673 1.00 94.19 279 MET A N 1
ATOM 2331 C CA . MET A 1 279 ? 4.217 -0.163 -27.625 1.00 94.19 279 MET A CA 1
ATOM 2332 C C . MET A 1 279 ? 4.574 -0.675 -26.224 1.00 94.19 279 MET A C 1
ATOM 2334 O O . MET A 1 279 ? 5.084 0.086 -25.406 1.00 94.19 279 MET A O 1
ATOM 2338 N N . VAL A 1 280 ? 4.348 -1.962 -25.947 1.00 93.25 280 VAL A N 1
ATOM 2339 C CA . VAL A 1 280 ? 4.693 -2.565 -24.650 1.00 93.25 280 VAL A CA 1
ATOM 2340 C C . VAL A 1 280 ? 6.209 -2.598 -24.442 1.00 93.25 280 VAL A C 1
ATOM 2342 O O . VAL A 1 280 ? 6.675 -2.239 -23.363 1.00 93.25 280 VAL A O 1
ATOM 2345 N N . ALA A 1 281 ? 6.983 -2.959 -25.470 1.00 92.06 281 ALA A N 1
ATOM 2346 C CA . ALA A 1 281 ? 8.447 -2.984 -25.409 1.00 92.06 281 ALA A CA 1
ATOM 2347 C C . ALA A 1 281 ? 9.075 -1.594 -25.196 1.00 92.06 281 ALA A C 1
ATOM 2349 O O . ALA A 1 281 ? 10.169 -1.495 -24.650 1.00 92.06 281 ALA A O 1
ATOM 2350 N N . ASN A 1 282 ? 8.382 -0.528 -25.607 1.00 90.56 282 ASN A N 1
ATOM 2351 C CA . ASN A 1 282 ? 8.820 0.861 -25.455 1.00 90.56 282 ASN A CA 1
ATOM 2352 C C . ASN A 1 282 ? 8.207 1.565 -24.232 1.00 90.56 282 ASN A C 1
ATOM 2354 O O . ASN A 1 282 ? 8.231 2.791 -24.167 1.00 90.56 282 ASN A O 1
ATOM 2358 N N . GLU A 1 283 ? 7.646 0.823 -23.272 1.00 90.50 283 GLU A N 1
ATOM 2359 C CA . GLU A 1 283 ? 7.042 1.388 -22.053 1.00 90.50 283 GLU A CA 1
ATOM 2360 C C . GLU A 1 283 ? 5.916 2.405 -22.339 1.00 90.50 283 GLU A C 1
ATOM 2362 O O . GLU A 1 283 ? 5.683 3.353 -21.593 1.00 90.50 283 GLU A O 1
ATOM 2367 N N . MET A 1 284 ? 5.180 2.209 -23.436 1.00 91.62 284 MET A N 1
ATOM 2368 C CA . MET A 1 284 ? 4.019 3.023 -23.809 1.00 91.62 284 MET A CA 1
ATOM 2369 C C . MET A 1 284 ? 2.723 2.356 -23.328 1.00 91.62 284 MET A C 1
ATOM 2371 O O . MET A 1 284 ? 1.787 2.139 -24.105 1.00 91.62 284 MET A O 1
ATOM 2375 N N . GLN A 1 285 ? 2.661 1.956 -22.049 1.00 91.06 285 GLN A N 1
ATOM 2376 C CA . GLN A 1 285 ? 1.564 1.115 -21.547 1.00 91.06 285 GLN A CA 1
ATOM 2377 C C . GLN A 1 285 ? 0.202 1.821 -21.632 1.00 91.06 285 GLN A C 1
ATOM 2379 O O . GLN A 1 285 ? -0.804 1.187 -21.947 1.00 91.06 285 GLN A O 1
ATOM 2384 N N . ARG A 1 286 ? 0.143 3.139 -21.393 1.00 91.12 286 ARG A N 1
ATOM 2385 C CA . ARG A 1 286 ? -1.117 3.908 -21.432 1.00 91.12 286 ARG A CA 1
ATOM 2386 C C . ARG A 1 286 ? -1.696 3.986 -22.844 1.00 91.12 286 ARG A C 1
ATOM 2388 O O . ARG A 1 286 ? -2.906 3.865 -23.029 1.00 91.12 286 ARG A O 1
ATOM 2395 N N . GLU A 1 287 ? -0.846 4.203 -23.839 1.00 92.19 287 GLU A N 1
ATOM 2396 C CA . GLU A 1 287 ? -1.207 4.218 -25.252 1.00 92.19 287 GLU A CA 1
ATOM 2397 C C . GLU A 1 287 ? -1.623 2.824 -25.722 1.00 92.19 287 GLU A C 1
ATOM 2399 O O . GLU A 1 287 ? -2.654 2.701 -26.387 1.00 92.19 287 GLU A O 1
ATOM 2404 N N . ALA A 1 288 ? -0.883 1.787 -25.312 1.00 94.25 288 ALA A N 1
ATOM 2405 C CA . ALA A 1 288 ? -1.208 0.397 -25.615 1.00 94.25 288 ALA A CA 1
ATOM 2406 C C . ALA A 1 288 ? -2.597 0.014 -25.090 1.00 94.25 288 ALA A C 1
ATOM 2408 O O . ALA A 1 288 ? -3.394 -0.546 -25.841 1.00 94.25 288 ALA A O 1
ATOM 2409 N N . ILE A 1 289 ? -2.926 0.382 -23.846 1.00 94.75 289 ILE A N 1
ATOM 2410 C CA . ILE A 1 289 ? -4.255 0.161 -23.257 1.00 94.75 289 ILE A CA 1
ATOM 2411 C C . ILE A 1 289 ? -5.340 0.852 -24.082 1.00 94.75 289 ILE A C 1
ATOM 2413 O O . ILE A 1 289 ? -6.285 0.197 -24.513 1.00 94.75 289 ILE A O 1
ATOM 2417 N N . LYS A 1 290 ? -5.203 2.159 -24.350 1.00 93.38 290 LYS A N 1
ATOM 2418 C CA . LYS A 1 290 ? -6.205 2.916 -25.127 1.00 93.38 290 LYS A CA 1
ATOM 2419 C C . LYS A 1 290 ? -6.431 2.305 -26.504 1.00 93.38 290 LYS A C 1
ATOM 2421 O O . LYS A 1 290 ? -7.561 2.242 -26.980 1.00 93.38 290 LYS A O 1
ATOM 2426 N N . TYR A 1 291 ? -5.354 1.879 -27.151 1.00 93.50 291 TYR A N 1
ATOM 2427 C CA . TYR A 1 291 ? -5.426 1.245 -28.454 1.00 93.50 291 TYR A CA 1
ATOM 2428 C C . TYR A 1 291 ? -6.128 -0.118 -28.388 1.00 93.50 291 TYR A C 1
ATOM 2430 O O . TYR A 1 291 ? -7.055 -0.361 -29.158 1.00 93.50 291 TYR A O 1
ATOM 2438 N N . LEU A 1 292 ? -5.750 -0.977 -27.439 1.00 93.94 292 LEU A N 1
ATOM 2439 C CA . LEU A 1 292 ? -6.380 -2.283 -27.232 1.00 93.94 292 LEU A CA 1
ATOM 2440 C C . LEU A 1 292 ? -7.868 -2.160 -26.889 1.00 93.94 292 LEU A C 1
ATOM 2442 O O . LEU A 1 292 ? -8.670 -2.922 -27.421 1.00 93.94 292 LEU A O 1
ATOM 2446 N N . GLU A 1 293 ? -8.261 -1.169 -26.084 1.00 92.44 293 GLU A N 1
ATOM 2447 C CA . GLU A 1 293 ? -9.672 -0.872 -25.808 1.00 92.44 293 GLU A CA 1
ATOM 2448 C C . GLU A 1 293 ? -10.450 -0.505 -27.082 1.00 92.44 293 GLU A C 1
ATOM 2450 O O . GLU A 1 293 ? -11.631 -0.828 -27.192 1.00 92.44 293 GLU A O 1
ATOM 2455 N N . ILE A 1 294 ? -9.821 0.155 -28.061 1.00 91.81 294 ILE A N 1
ATOM 2456 C CA . ILE A 1 294 ? -10.447 0.449 -29.360 1.00 91.81 294 ILE A CA 1
ATOM 2457 C C . ILE A 1 294 ? -10.553 -0.824 -30.203 1.00 91.81 294 ILE A C 1
ATOM 2459 O O . ILE A 1 294 ? -11.618 -1.102 -30.754 1.00 91.81 294 ILE A O 1
ATOM 2463 N N . VAL A 1 295 ? -9.477 -1.612 -30.284 1.00 91.38 295 VAL A N 1
ATOM 2464 C CA . VAL A 1 295 ? -9.447 -2.863 -31.061 1.00 91.38 295 VAL A CA 1
ATOM 2465 C C . VAL A 1 295 ? -10.521 -3.834 -30.563 1.00 91.38 295 VAL A C 1
ATOM 2467 O O . VAL A 1 295 ? -11.329 -4.322 -31.357 1.00 91.38 295 VAL A O 1
ATOM 2470 N N . LEU A 1 296 ? -10.606 -4.029 -29.247 1.00 92.19 296 LEU A N 1
ATOM 2471 C CA . LEU A 1 296 ? -11.549 -4.950 -28.611 1.00 92.19 296 LEU A CA 1
ATOM 2472 C C . LEU A 1 296 ? -13.005 -4.458 -28.623 1.00 92.19 296 LEU A C 1
ATOM 2474 O O . LEU A 1 296 ? -13.909 -5.257 -28.414 1.00 92.19 296 LEU A O 1
ATOM 2478 N N . ARG A 1 297 ? -13.284 -3.178 -28.915 1.00 90.81 297 ARG A N 1
ATOM 2479 C CA . ARG A 1 297 ? -14.669 -2.737 -29.194 1.00 90.81 297 ARG A CA 1
ATOM 2480 C C . ARG A 1 297 ? -15.196 -3.304 -30.507 1.00 90.81 297 ARG A C 1
ATOM 2482 O O . ARG A 1 297 ? -16.387 -3.573 -30.613 1.00 90.81 297 ARG A O 1
ATOM 2489 N N . SER A 1 298 ? -14.322 -3.431 -31.505 1.00 86.69 298 SER A N 1
ATOM 2490 C CA . SER A 1 298 ? -14.682 -3.973 -32.820 1.00 86.69 298 SER A CA 1
ATOM 2491 C C . SER A 1 298 ? -14.605 -5.496 -32.880 1.00 86.69 298 SER A C 1
ATOM 2493 O O . SER A 1 298 ? -15.391 -6.110 -33.594 1.00 86.69 298 SER A O 1
ATOM 2495 N N . ASP A 1 299 ? -13.697 -6.094 -32.107 1.00 86.62 299 ASP A N 1
ATOM 2496 C CA . ASP A 1 299 ? -13.526 -7.542 -32.000 1.00 86.62 299 ASP A CA 1
ATOM 2497 C C . ASP A 1 299 ? -13.352 -7.955 -30.527 1.00 86.62 299 ASP A C 1
ATOM 2499 O O . ASP A 1 299 ? -12.228 -8.147 -30.057 1.00 86.62 299 ASP A O 1
ATOM 2503 N N . PRO A 1 300 ? -14.454 -8.064 -29.760 1.00 87.06 300 PRO A N 1
ATOM 2504 C CA . PRO A 1 300 ? -14.387 -8.385 -28.333 1.00 87.06 300 PRO A CA 1
ATOM 2505 C C . PRO A 1 300 ? -13.865 -9.796 -28.038 1.00 87.06 300 PRO A C 1
ATOM 2507 O O . PRO A 1 300 ? -13.512 -10.093 -26.897 1.00 87.06 300 PRO A O 1
ATOM 2510 N N . GLY A 1 301 ? -13.855 -10.679 -29.041 1.00 86.69 301 GLY A N 1
ATOM 2511 C CA . GLY A 1 301 ? -13.548 -12.097 -28.886 1.00 86.69 301 GLY A CA 1
ATOM 2512 C C . GLY A 1 301 ? -12.067 -12.444 -28.995 1.00 86.69 301 GLY A C 1
ATOM 2513 O O . GLY A 1 301 ? -11.721 -13.596 -28.737 1.00 86.69 301 GLY A O 1
ATOM 2514 N N . ASP A 1 302 ? -11.194 -11.497 -29.358 1.00 92.25 302 ASP A N 1
ATOM 2515 C CA . ASP A 1 302 ? -9.780 -11.787 -29.605 1.00 92.25 302 ASP A CA 1
ATOM 2516 C C . ASP A 1 302 ? -9.047 -12.217 -28.313 1.00 92.25 302 ASP A C 1
ATOM 2518 O O . ASP A 1 302 ? -8.866 -11.402 -27.396 1.00 92.25 302 ASP A O 1
ATOM 2522 N N . PRO A 1 303 ? -8.586 -13.480 -28.197 1.00 90.75 303 PRO A N 1
ATOM 2523 C CA . PRO A 1 303 ? -7.972 -13.965 -26.962 1.00 90.75 303 PRO A CA 1
ATOM 2524 C C . PRO A 1 303 ? -6.604 -13.339 -26.679 1.00 90.75 303 PRO A C 1
ATOM 2526 O O . PRO A 1 303 ? -6.216 -13.212 -25.516 1.00 90.75 303 PRO A O 1
ATOM 2529 N N . TYR A 1 304 ? -5.857 -12.966 -27.722 1.00 93.31 304 TYR A N 1
ATOM 2530 C CA . TYR A 1 304 ? -4.531 -12.374 -27.580 1.00 93.31 304 TYR A CA 1
ATOM 2531 C C . TYR A 1 304 ? -4.653 -10.961 -27.010 1.00 93.31 304 TYR A C 1
ATOM 2533 O O . TYR A 1 304 ? -4.075 -10.674 -25.963 1.00 93.31 304 TYR A O 1
ATOM 2541 N N . PHE A 1 305 ? -5.470 -10.109 -27.633 1.00 94.31 305 PHE A N 1
ATOM 2542 C CA . PHE A 1 305 ? -5.644 -8.726 -27.194 1.00 94.31 305 PHE A CA 1
ATOM 2543 C C . PHE A 1 305 ? -6.314 -8.627 -25.825 1.00 94.31 305 PHE A C 1
ATOM 2545 O O . PHE A 1 305 ? -5.876 -7.817 -25.009 1.00 94.31 305 PHE A O 1
ATOM 2552 N N . ASN A 1 306 ? -7.296 -9.483 -25.519 1.00 91.44 306 ASN A N 1
ATOM 2553 C CA . ASN A 1 306 ? -7.887 -9.540 -24.179 1.00 91.44 306 ASN A CA 1
ATOM 2554 C C . ASN A 1 306 ? -6.854 -9.931 -23.113 1.00 91.44 306 ASN A C 1
ATOM 2556 O O . ASN A 1 306 ? -6.797 -9.315 -22.046 1.00 91.44 306 ASN A O 1
ATOM 2560 N N . LYS A 1 307 ? -6.002 -10.926 -23.398 1.00 93.44 307 LYS A N 1
ATOM 2561 C CA . LYS A 1 307 ? -4.934 -11.339 -22.479 1.00 93.44 307 LYS A CA 1
ATOM 2562 C C . LYS A 1 307 ? -3.914 -10.220 -22.269 1.00 93.44 307 LYS A C 1
ATOM 2564 O O . LYS A 1 307 ? -3.555 -9.951 -21.126 1.00 93.44 307 LYS A O 1
ATOM 2569 N N . THR A 1 308 ? -3.463 -9.567 -23.339 1.00 94.69 308 THR A N 1
ATOM 2570 C CA . THR A 1 308 ? -2.501 -8.461 -23.249 1.00 94.69 308 THR A CA 1
ATOM 2571 C C . THR A 1 308 ? -3.092 -7.263 -22.510 1.00 94.69 308 THR A C 1
ATOM 2573 O O . THR A 1 308 ? -2.424 -6.697 -21.650 1.00 94.69 308 THR A O 1
ATOM 2576 N N . LEU A 1 309 ? -4.351 -6.903 -22.776 1.00 94.81 309 LEU A N 1
ATOM 2577 C CA . LEU A 1 309 ? -5.027 -5.812 -22.075 1.00 94.81 309 LEU A CA 1
ATOM 2578 C C . LEU A 1 309 ? -5.161 -6.106 -20.575 1.00 94.81 309 LEU A C 1
ATOM 2580 O O . LEU A 1 309 ? -4.845 -5.248 -19.756 1.00 94.81 309 LEU A O 1
ATOM 2584 N N . PHE A 1 310 ? -5.546 -7.333 -20.210 1.00 92.81 310 PHE A N 1
ATOM 2585 C CA . PHE A 1 310 ? -5.590 -7.764 -18.811 1.00 92.81 310 PHE A CA 1
ATOM 2586 C C . PHE A 1 310 ? -4.217 -7.654 -18.129 1.00 92.81 310 PHE A C 1
ATOM 2588 O O . PHE A 1 310 ? -4.125 -7.105 -17.035 1.00 92.81 310 PHE A O 1
ATOM 2595 N N . GLN A 1 311 ? -3.144 -8.114 -18.784 1.00 94.00 311 GLN A N 1
ATOM 2596 C CA . GLN A 1 311 ? -1.778 -8.000 -18.256 1.00 94.00 311 GLN A CA 1
ATOM 2597 C C . GLN A 1 311 ? -1.346 -6.544 -18.067 1.00 94.00 311 GLN A C 1
ATOM 2599 O O . GLN A 1 311 ? -0.688 -6.226 -17.082 1.00 94.00 311 GLN A O 1
ATOM 2604 N N . LEU A 1 312 ? -1.725 -5.654 -18.987 1.00 94.75 312 LEU A N 1
ATOM 2605 C CA . LEU A 1 312 ? -1.425 -4.229 -18.871 1.00 94.75 312 LEU A CA 1
ATOM 2606 C C . LEU A 1 312 ? -2.192 -3.571 -17.724 1.00 94.75 312 LEU A C 1
ATOM 2608 O O . LEU A 1 312 ? -1.598 -2.787 -16.988 1.00 94.75 312 LEU A O 1
ATOM 2612 N N . TYR A 1 313 ? -3.464 -3.927 -17.523 1.00 94.44 313 TYR A N 1
ATOM 2613 C CA . TYR A 1 313 ? -4.211 -3.477 -16.350 1.00 94.44 313 TYR A CA 1
ATOM 2614 C C . TYR A 1 313 ? -3.579 -3.975 -15.045 1.00 94.44 313 TYR A C 1
ATOM 2616 O O . TYR A 1 313 ? -3.490 -3.205 -14.091 1.00 94.44 313 TYR A O 1
ATOM 2624 N N . GLU A 1 314 ? -3.099 -5.226 -14.994 1.00 91.31 314 GLU A N 1
ATOM 2625 C CA . GLU A 1 314 ? -2.369 -5.743 -13.827 1.00 91.31 314 GLU A CA 1
ATOM 2626 C C . GLU A 1 314 ? -1.070 -4.970 -13.585 1.00 91.31 314 GLU A C 1
ATOM 2628 O O . GLU A 1 314 ? -0.796 -4.569 -12.456 1.00 91.31 314 GLU A O 1
ATOM 2633 N N . TRP A 1 315 ? -0.286 -4.724 -14.635 1.00 90.69 315 TRP A N 1
ATOM 2634 C CA . TRP A 1 315 ? 1.012 -4.064 -14.512 1.00 90.69 315 TRP A CA 1
ATOM 2635 C C . TRP A 1 315 ? 0.887 -2.600 -14.073 1.00 90.69 315 TRP A C 1
ATOM 2637 O O . TRP A 1 315 ? 1.689 -2.125 -13.271 1.00 90.69 315 TRP A O 1
ATOM 2647 N N . ASN A 1 316 ? -0.154 -1.909 -14.544 1.00 90.56 316 ASN A N 1
ATOM 2648 C CA . ASN A 1 316 ? -0.462 -0.534 -14.154 1.00 90.56 316 ASN A CA 1
ATOM 2649 C C . ASN A 1 316 ? -1.257 -0.423 -12.846 1.00 90.56 316 ASN A C 1
ATOM 2651 O O . ASN A 1 316 ? -1.487 0.692 -12.381 1.00 90.56 316 ASN A O 1
ATOM 2655 N N . ASN A 1 317 ? -1.677 -1.548 -12.255 1.00 88.69 317 ASN A N 1
ATOM 2656 C CA . ASN A 1 317 ? -2.579 -1.582 -11.106 1.00 88.69 317 ASN A CA 1
ATOM 2657 C C . ASN A 1 317 ? -3.874 -0.774 -11.358 1.00 88.69 317 ASN A C 1
ATOM 2659 O O . ASN A 1 317 ? -4.332 -0.022 -10.497 1.00 88.69 317 ASN A O 1
ATOM 2663 N N . ASP A 1 318 ? -4.462 -0.909 -12.554 1.00 91.88 318 ASP A N 1
ATOM 2664 C CA . ASP A 1 318 ? -5.694 -0.219 -12.963 1.00 91.88 318 ASP A CA 1
ATOM 2665 C C . ASP A 1 318 ? -6.921 -0.868 -12.294 1.00 91.88 318 ASP A C 1
ATOM 2667 O O . ASP A 1 318 ? -7.698 -1.609 -12.906 1.00 91.88 318 ASP A O 1
ATOM 2671 N N . ARG A 1 319 ? -7.084 -0.590 -10.996 1.00 91.44 319 ARG A N 1
ATOM 2672 C CA . ARG A 1 319 ? -8.033 -1.258 -10.089 1.00 91.44 319 ARG A CA 1
ATOM 2673 C C . ARG A 1 319 ? -9.474 -1.302 -10.608 1.00 91.44 319 ARG A C 1
ATOM 2675 O O . ARG A 1 319 ? -10.086 -2.366 -10.632 1.00 91.44 319 ARG A O 1
ATOM 2682 N N . GLU A 1 320 ? -9.978 -0.176 -11.111 1.00 91.44 320 GLU A N 1
ATOM 2683 C CA . GLU A 1 320 ? -11.340 -0.048 -11.660 1.00 91.44 320 GLU A CA 1
ATOM 2684 C C . GLU A 1 320 ? -11.590 -0.940 -12.884 1.00 91.44 320 GLU A C 1
ATOM 2686 O O . GLU A 1 320 ? -12.704 -1.407 -13.114 1.00 91.44 320 GLU A O 1
ATOM 2691 N N . LYS A 1 321 ? -10.552 -1.192 -13.689 1.00 92.31 321 LYS A N 1
ATOM 2692 C CA . LYS A 1 321 ? -10.648 -2.035 -14.889 1.00 92.31 321 LYS A CA 1
ATOM 2693 C C . LYS A 1 321 ? -10.480 -3.513 -14.556 1.00 92.31 321 LYS A C 1
ATOM 2695 O O . LYS A 1 321 ? -11.112 -4.358 -15.185 1.00 92.31 321 LYS A O 1
ATOM 2700 N N . LEU A 1 322 ? -9.655 -3.820 -13.557 1.00 94.50 322 LEU A N 1
ATOM 2701 C CA . LEU A 1 322 ? -9.413 -5.180 -13.083 1.00 94.50 322 LEU A CA 1
ATOM 2702 C C . LEU A 1 322 ? -10.611 -5.771 -12.342 1.00 94.50 322 LEU A C 1
ATOM 2704 O O . LEU A 1 322 ? -10.908 -6.953 -12.519 1.00 94.50 322 LEU A O 1
ATOM 2708 N N . LEU A 1 323 ? -11.302 -4.969 -11.531 1.00 93.88 323 LEU A N 1
ATOM 2709 C CA . LEU A 1 323 ? -12.385 -5.442 -10.676 1.00 93.88 323 LEU A CA 1
ATOM 2710 C C . LEU A 1 323 ? -13.482 -6.234 -11.418 1.00 93.88 323 LEU A C 1
ATOM 2712 O O . LEU A 1 323 ? -13.729 -7.375 -11.022 1.00 93.88 323 LEU A O 1
ATOM 2716 N N . PRO A 1 324 ? -14.108 -5.729 -12.503 1.00 92.50 324 PRO A N 1
ATOM 2717 C CA . PRO A 1 324 ? -15.144 -6.487 -13.210 1.00 92.50 324 PRO A CA 1
ATOM 2718 C C . PRO A 1 324 ? -14.619 -7.798 -13.813 1.00 92.50 324 PRO A C 1
ATOM 2720 O O . PRO A 1 324 ? -15.367 -8.769 -13.917 1.00 92.50 324 PRO A O 1
ATOM 2723 N N . ILE A 1 325 ? -13.333 -7.862 -14.174 1.00 92.12 325 ILE A N 1
ATOM 2724 C CA . ILE A 1 325 ? -12.706 -9.078 -14.709 1.00 92.12 325 ILE A CA 1
ATOM 2725 C C . ILE A 1 325 ? -12.534 -10.118 -13.594 1.00 92.12 325 ILE A C 1
ATOM 2727 O O . ILE A 1 325 ? -12.868 -11.288 -13.786 1.00 92.12 325 ILE A O 1
ATOM 2731 N N . TYR A 1 326 ? -12.046 -9.696 -12.424 1.00 94.88 326 TYR A N 1
ATOM 2732 C CA . TYR A 1 326 ? -11.903 -10.563 -11.253 1.00 94.88 326 TYR A CA 1
ATOM 2733 C C . TYR A 1 326 ? -13.255 -11.068 -10.733 1.00 94.88 326 TYR A C 1
ATOM 2735 O O . TYR A 1 326 ? -13.368 -12.253 -10.410 1.00 94.88 326 TYR A O 1
ATOM 2743 N N . LEU A 1 327 ? -14.282 -10.210 -10.719 1.00 94.12 327 LEU A N 1
ATOM 2744 C CA . LEU A 1 327 ? -15.655 -10.578 -10.361 1.00 94.12 327 LEU A CA 1
ATOM 2745 C C . LEU A 1 327 ? -16.248 -11.593 -11.342 1.00 94.12 327 LEU A C 1
ATOM 2747 O O . LEU A 1 327 ? -16.761 -12.624 -10.917 1.00 94.12 327 LEU A O 1
ATOM 2751 N N . ALA A 1 328 ? -16.132 -11.362 -12.653 1.00 91.38 328 ALA A N 1
ATOM 2752 C CA . ALA A 1 328 ? -16.634 -12.302 -13.657 1.00 91.38 328 ALA A CA 1
ATOM 2753 C C . ALA A 1 328 ? -15.977 -13.688 -13.525 1.00 91.38 328 ALA A C 1
ATOM 2755 O O . ALA A 1 328 ? -16.663 -14.710 -13.582 1.00 91.38 328 ALA A O 1
ATOM 2756 N N . ARG A 1 329 ? -14.658 -13.729 -13.285 1.00 92.62 329 ARG A N 1
ATOM 2757 C CA . ARG A 1 329 ? -13.931 -14.979 -13.011 1.00 92.62 329 ARG A CA 1
ATOM 2758 C C . ARG A 1 329 ? -14.412 -15.649 -11.727 1.00 92.62 329 ARG A C 1
ATOM 2760 O O . ARG A 1 329 ? -14.647 -16.854 -11.743 1.00 92.62 329 ARG A O 1
ATOM 2767 N N . PHE A 1 330 ? -14.632 -14.880 -10.661 1.00 94.19 330 PHE A N 1
ATOM 2768 C CA . PHE A 1 330 ? -15.172 -15.403 -9.408 1.00 94.19 330 PHE A CA 1
ATOM 2769 C C . PHE A 1 330 ? -16.573 -15.995 -9.592 1.00 94.19 330 PHE A C 1
ATOM 2771 O O . PHE A 1 330 ? -16.819 -17.104 -9.143 1.00 94.19 330 PHE A O 1
ATOM 2778 N N . HIS A 1 331 ? -17.478 -15.323 -10.306 1.00 91.38 331 HIS A N 1
ATOM 2779 C CA . HIS A 1 331 ? -18.811 -15.870 -10.575 1.00 91.38 331 HIS A CA 1
ATOM 2780 C C . HIS A 1 331 ? -18.772 -17.140 -11.436 1.00 91.38 331 HIS A C 1
ATOM 2782 O O . HIS A 1 331 ? -19.641 -17.997 -11.288 1.00 91.38 331 HIS A O 1
ATOM 2788 N N . SER A 1 332 ? -17.775 -17.277 -12.318 1.00 91.19 332 SER A N 1
ATOM 2789 C CA . SER A 1 332 ? -17.595 -18.489 -13.125 1.00 91.19 332 SER A CA 1
ATOM 2790 C C . SER A 1 332 ? -17.021 -19.667 -12.331 1.00 91.19 332 SER A C 1
ATOM 2792 O O . SER A 1 332 ? -17.469 -20.797 -12.512 1.00 91.19 332 SER A O 1
ATOM 2794 N N . ASP A 1 333 ? -16.066 -19.407 -11.435 1.00 89.81 333 ASP A N 1
ATOM 2795 C CA . ASP A 1 333 ? -15.491 -20.399 -10.529 1.00 89.81 333 ASP A CA 1
ATOM 2796 C C . ASP A 1 333 ? -15.149 -19.756 -9.173 1.00 89.81 333 ASP A C 1
ATOM 2798 O O . ASP A 1 333 ? -14.026 -19.283 -8.961 1.00 89.81 333 ASP A O 1
ATOM 2802 N N . PRO A 1 334 ? -16.088 -19.784 -8.207 1.00 87.12 334 PRO A N 1
ATOM 2803 C CA . PRO A 1 334 ? -15.839 -19.279 -6.857 1.00 87.12 334 PRO A CA 1
ATOM 2804 C C . PRO A 1 334 ? -14.767 -20.073 -6.092 1.00 87.12 334 PRO A C 1
ATOM 2806 O O . PRO A 1 334 ? -14.363 -19.685 -4.999 1.00 87.12 334 PRO A O 1
ATOM 2809 N N . GLY A 1 335 ? -14.346 -21.236 -6.607 1.00 84.62 335 GLY A N 1
ATOM 2810 C CA . GLY A 1 335 ? -13.309 -22.075 -6.013 1.00 84.62 335 GLY A CA 1
ATOM 2811 C C . GLY A 1 335 ? -11.882 -21.676 -6.392 1.00 84.62 335 GLY A C 1
ATOM 2812 O O . GLY A 1 335 ? -10.946 -22.170 -5.755 1.00 84.62 335 GLY A O 1
ATOM 2813 N N . ASP A 1 336 ? -11.691 -20.795 -7.381 1.00 91.44 336 ASP A N 1
ATOM 2814 C CA . ASP A 1 336 ? -10.366 -20.331 -7.792 1.00 91.44 336 ASP A CA 1
ATOM 2815 C C . ASP A 1 336 ? -9.743 -19.451 -6.700 1.00 91.44 336 ASP A C 1
ATOM 2817 O O . ASP A 1 336 ? -9.982 -18.242 -6.599 1.00 91.44 336 ASP A O 1
ATOM 2821 N N . ARG A 1 337 ? -8.896 -20.070 -5.874 1.00 88.00 337 ARG A N 1
ATOM 2822 C CA . ARG A 1 337 ? -8.202 -19.400 -4.768 1.00 88.00 337 ARG A CA 1
ATOM 2823 C C . ARG A 1 337 ? -7.287 -18.274 -5.243 1.00 88.00 337 ARG A C 1
ATOM 2825 O O . ARG A 1 337 ? -7.151 -17.279 -4.535 1.00 88.00 337 ARG A O 1
ATOM 2832 N N . ALA A 1 338 ? -6.655 -18.412 -6.411 1.00 90.44 338 ALA A N 1
ATOM 2833 C CA . ALA A 1 338 ? -5.729 -17.406 -6.919 1.00 90.44 338 ALA A CA 1
ATOM 2834 C C . ALA A 1 338 ? -6.488 -16.147 -7.355 1.00 90.44 338 ALA A C 1
ATOM 2836 O O . ALA A 1 338 ? -6.105 -15.039 -6.976 1.00 90.44 338 ALA A O 1
ATOM 2837 N N . ASN A 1 339 ? -7.592 -16.319 -8.088 1.00 92.50 339 ASN A N 1
ATOM 2838 C CA . ASN A 1 339 ? -8.477 -15.221 -8.469 1.00 92.50 339 ASN A CA 1
ATOM 2839 C C . ASN A 1 339 ? -9.128 -14.567 -7.245 1.00 92.50 339 ASN A C 1
ATOM 2841 O O . ASN A 1 339 ? -9.080 -13.349 -7.103 1.00 92.50 339 ASN A O 1
ATOM 2845 N N . THR A 1 340 ? -9.672 -15.378 -6.334 1.00 92.75 340 THR A N 1
ATOM 2846 C CA . THR A 1 340 ? -10.365 -14.907 -5.125 1.00 92.75 340 THR A CA 1
ATOM 2847 C C . THR A 1 340 ? -9.443 -14.079 -4.235 1.00 92.75 340 THR A C 1
ATOM 2849 O O . THR A 1 340 ? -9.821 -12.993 -3.805 1.00 92.75 340 THR A O 1
ATOM 2852 N N . LYS A 1 341 ? -8.199 -14.527 -4.014 1.00 92.38 341 LYS A N 1
ATOM 2853 C CA . LYS A 1 341 ? -7.221 -13.767 -3.225 1.00 92.38 341 LYS A CA 1
ATOM 2854 C C . LYS A 1 341 ? -6.945 -12.389 -3.832 1.00 92.38 341 LYS A C 1
ATOM 2856 O O . LYS A 1 341 ? -6.889 -11.405 -3.101 1.00 92.38 341 LYS A O 1
ATOM 2861 N N . LYS A 1 342 ? -6.784 -12.310 -5.159 1.00 93.44 342 LYS A N 1
ATOM 2862 C CA . LYS A 1 342 ? -6.570 -11.031 -5.853 1.00 93.44 342 LYS A CA 1
ATOM 2863 C C . LYS A 1 342 ? -7.811 -10.138 -5.811 1.00 93.44 342 LYS A C 1
ATOM 2865 O O . LYS A 1 342 ? -7.668 -8.939 -5.607 1.00 93.44 342 LYS A O 1
ATOM 2870 N N . LEU A 1 343 ? -9.005 -10.713 -5.970 1.00 95.19 343 LEU A N 1
ATOM 2871 C CA . LEU A 1 343 ? -10.273 -9.988 -5.889 1.00 95.19 343 LEU A CA 1
ATOM 2872 C C . LEU A 1 343 ? -10.481 -9.369 -4.504 1.00 95.19 343 LEU A C 1
ATOM 2874 O O . LEU A 1 343 ? -10.740 -8.175 -4.412 1.00 95.19 343 LEU A O 1
ATOM 2878 N N . LEU A 1 344 ? -10.332 -10.160 -3.439 1.00 94.31 344 LEU A N 1
ATOM 2879 C CA . LEU A 1 344 ? -10.477 -9.666 -2.071 1.00 94.31 344 LEU A CA 1
ATOM 2880 C C . LEU A 1 344 ? -9.446 -8.574 -1.785 1.00 94.31 344 LEU A C 1
ATOM 2882 O O . LEU A 1 344 ? -9.832 -7.487 -1.373 1.00 94.31 344 LEU A O 1
ATOM 2886 N N . ALA A 1 345 ? -8.165 -8.803 -2.099 1.00 93.00 345 ALA A N 1
ATOM 2887 C CA . ALA A 1 345 ? -7.126 -7.784 -1.934 1.00 93.00 345 ALA A CA 1
ATOM 2888 C C . ALA A 1 345 ? -7.470 -6.475 -2.666 1.00 93.00 345 ALA A C 1
ATOM 2890 O O . ALA A 1 345 ? -7.305 -5.395 -2.107 1.00 93.00 345 ALA A O 1
ATOM 2891 N N . LEU A 1 346 ? -8.005 -6.569 -3.887 1.00 94.44 346 LEU A N 1
ATOM 2892 C CA . LEU A 1 346 ? -8.439 -5.412 -4.663 1.00 94.44 346 LEU A CA 1
ATOM 2893 C C . LEU A 1 346 ? -9.608 -4.667 -4.001 1.00 94.44 346 LEU A C 1
ATOM 2895 O O . LEU A 1 346 ? -9.587 -3.441 -3.936 1.00 94.44 346 LEU A O 1
ATOM 2899 N N . LEU A 1 347 ? -10.609 -5.390 -3.492 1.00 94.56 347 LEU A N 1
ATOM 2900 C CA . LEU A 1 347 ? -11.759 -4.805 -2.797 1.00 94.56 347 LEU A CA 1
ATOM 2901 C C . LEU A 1 347 ? -11.344 -4.112 -1.490 1.00 94.56 347 LEU A C 1
ATOM 2903 O O . LEU A 1 347 ? -11.771 -2.981 -1.248 1.00 94.56 347 LEU A O 1
ATOM 2907 N N . PHE A 1 348 ? -10.461 -4.734 -0.699 1.00 92.44 348 PHE A N 1
ATOM 2908 C CA . PHE A 1 348 ? -9.875 -4.137 0.507 1.00 92.44 348 PHE A CA 1
ATOM 2909 C C . PHE A 1 348 ? -9.082 -2.861 0.182 1.00 92.44 348 PHE A C 1
ATOM 2911 O O . PHE A 1 348 ? -9.305 -1.821 0.801 1.00 92.44 348 PHE A O 1
ATOM 2918 N N . ASP A 1 349 ? -8.228 -2.899 -0.845 1.00 91.00 349 ASP A N 1
ATOM 2919 C CA . ASP A 1 349 ? -7.453 -1.744 -1.322 1.00 91.00 349 ASP A CA 1
ATOM 2920 C C . ASP A 1 349 ? -8.337 -0.577 -1.788 1.00 91.00 349 ASP A C 1
ATOM 2922 O O . ASP A 1 349 ? -7.958 0.594 -1.676 1.00 91.00 349 ASP A O 1
ATOM 2926 N N . MET A 1 350 ? -9.502 -0.893 -2.354 1.00 92.75 350 MET A N 1
ATOM 2927 C CA . MET A 1 350 ? -10.502 0.075 -2.805 1.00 92.75 350 MET A CA 1
ATOM 2928 C C . MET A 1 350 ? -11.474 0.493 -1.693 1.00 92.75 350 MET A C 1
ATOM 2930 O O . MET A 1 350 ? -12.337 1.331 -1.946 1.00 92.75 350 MET A O 1
ATOM 2934 N N . LYS A 1 351 ? -11.345 -0.065 -0.479 1.00 91.94 351 LYS A N 1
ATOM 2935 C CA . LYS A 1 351 ? -12.261 0.137 0.658 1.00 91.94 351 LYS A CA 1
ATOM 2936 C C . LYS A 1 351 ? -13.724 -0.207 0.338 1.00 91.94 351 LYS A C 1
ATOM 2938 O O . LYS A 1 351 ? -14.647 0.377 0.899 1.00 91.94 351 LYS A O 1
ATOM 2943 N N . ARG A 1 352 ? -13.946 -1.145 -0.587 1.00 93.88 352 ARG A N 1
ATOM 2944 C CA . ARG A 1 352 ? -15.277 -1.634 -0.987 1.00 93.88 352 ARG A CA 1
ATOM 2945 C C . ARG A 1 352 ? -15.674 -2.812 -0.098 1.00 93.88 352 ARG A C 1
ATOM 2947 O O . ARG A 1 352 ? -15.802 -3.939 -0.569 1.00 93.88 352 ARG A O 1
ATOM 2954 N N . TYR A 1 353 ? -15.807 -2.544 1.201 1.00 92.50 353 TYR A N 1
ATOM 2955 C CA . TYR A 1 353 ? -15.976 -3.574 2.229 1.00 92.50 353 TYR A CA 1
ATOM 2956 C C . TYR A 1 353 ? -17.282 -4.363 2.096 1.00 92.50 353 TYR A C 1
ATOM 2958 O O . TYR A 1 353 ? -17.234 -5.583 2.194 1.00 92.50 353 TYR A O 1
ATOM 2966 N N . GLY A 1 354 ? -18.397 -3.717 1.737 1.00 93.19 354 GLY A N 1
ATOM 2967 C CA . GLY A 1 354 ? -19.668 -4.424 1.517 1.00 93.19 354 GLY A CA 1
ATOM 2968 C C . GLY A 1 354 ? -19.605 -5.471 0.395 1.00 93.19 354 GLY A C 1
ATOM 2969 O O . GLY A 1 354 ? -20.086 -6.586 0.548 1.00 93.19 354 GLY A O 1
ATOM 2970 N N . GLU A 1 355 ? -18.920 -5.178 -0.716 1.00 94.12 355 GLU A N 1
ATOM 2971 C CA . GLU A 1 355 ? -18.715 -6.189 -1.766 1.00 94.12 355 GLU A CA 1
ATOM 2972 C C . GLU A 1 355 ? -17.735 -7.280 -1.334 1.00 94.12 355 GLU A C 1
ATOM 2974 O O . GLU A 1 355 ? -17.897 -8.438 -1.713 1.00 94.12 355 GLU A O 1
ATOM 2979 N N . ALA A 1 356 ? -16.713 -6.942 -0.541 1.00 95.38 356 ALA A N 1
ATOM 2980 C CA . ALA A 1 356 ? -15.821 -7.950 0.027 1.00 95.38 356 ALA A CA 1
ATOM 2981 C C . ALA A 1 356 ? -16.580 -8.894 0.973 1.00 95.38 356 ALA A C 1
ATOM 2983 O O . ALA A 1 356 ? -16.359 -10.105 0.921 1.00 95.38 356 ALA A O 1
ATOM 2984 N N . GLU A 1 357 ? -17.505 -8.364 1.775 1.00 95.06 357 GLU A N 1
ATOM 2985 C CA . GLU A 1 357 ? -18.396 -9.132 2.642 1.00 95.06 357 GLU A CA 1
ATOM 2986 C C . GLU A 1 357 ? -19.285 -10.091 1.839 1.00 95.06 357 GLU A C 1
ATOM 2988 O O . GLU A 1 357 ? -19.359 -11.273 2.184 1.00 95.06 357 GLU A O 1
ATOM 2993 N N . ASP A 1 358 ? -19.893 -9.647 0.735 1.00 93.94 358 ASP A N 1
ATOM 2994 C CA . ASP A 1 358 ? -20.711 -10.507 -0.135 1.00 93.94 358 ASP A CA 1
ATOM 2995 C C . ASP A 1 358 ? -19.902 -11.691 -0.698 1.00 93.94 358 ASP A C 1
ATOM 2997 O O . ASP A 1 358 ? -20.348 -12.851 -0.698 1.00 93.94 358 ASP A O 1
ATOM 3001 N N . ILE A 1 359 ? -18.674 -11.414 -1.150 1.00 95.12 359 ILE A N 1
ATOM 3002 C CA . ILE A 1 359 ? -17.747 -12.432 -1.659 1.00 95.12 359 ILE A CA 1
ATOM 3003 C C . ILE A 1 359 ? -17.359 -13.410 -0.543 1.00 95.12 359 ILE A C 1
ATOM 3005 O O . ILE A 1 359 ? -17.428 -14.627 -0.740 1.00 95.12 359 ILE A O 1
ATOM 3009 N N . LEU A 1 360 ? -16.995 -12.909 0.641 1.00 95.00 360 LEU A N 1
ATOM 3010 C CA . LEU A 1 360 ? -16.631 -13.733 1.799 1.00 95.00 360 LEU A CA 1
ATOM 3011 C C . LEU A 1 360 ? -17.803 -14.579 2.298 1.00 95.00 360 LEU A C 1
ATOM 3013 O O . LEU A 1 360 ? -17.617 -15.757 2.599 1.00 95.00 360 LEU A O 1
ATOM 3017 N N . THR A 1 361 ? -19.016 -14.034 2.312 1.00 92.81 361 THR A N 1
ATOM 3018 C CA . THR A 1 361 ? -20.237 -14.753 2.696 1.00 92.81 361 THR A CA 1
ATOM 3019 C C . THR A 1 361 ? -20.528 -15.893 1.722 1.00 92.81 361 THR A C 1
ATOM 3021 O O . THR A 1 361 ? -20.803 -17.021 2.139 1.00 92.81 361 THR A O 1
ATOM 3024 N N . THR A 1 362 ? -20.366 -15.644 0.418 1.00 92.62 362 THR A N 1
ATOM 3025 C CA . THR A 1 362 ? -20.484 -16.680 -0.621 1.00 92.62 362 THR A CA 1
ATOM 3026 C C . THR A 1 362 ? -19.445 -17.791 -0.429 1.00 92.62 362 THR A C 1
ATOM 3028 O O . THR A 1 362 ? -19.764 -18.977 -0.534 1.00 92.62 362 THR A O 1
ATOM 3031 N N . LEU A 1 363 ? -18.197 -17.432 -0.110 1.00 92.88 363 LEU A N 1
ATOM 3032 C CA . LEU A 1 363 ? -17.130 -18.396 0.168 1.00 92.88 363 LEU A CA 1
ATOM 3033 C C . LEU A 1 363 ? -17.400 -19.204 1.439 1.00 92.88 363 LEU A C 1
ATOM 3035 O O . LEU A 1 363 ? -17.208 -20.420 1.439 1.00 92.88 363 LEU A O 1
ATOM 3039 N N . LEU A 1 364 ? -17.868 -18.561 2.507 1.00 92.25 364 LEU A N 1
ATOM 3040 C CA . LEU A 1 364 ? -18.174 -19.200 3.786 1.00 92.25 364 LEU A CA 1
ATOM 3041 C C . LEU A 1 364 ? -19.386 -20.130 3.704 1.00 92.25 364 LEU A C 1
ATOM 3043 O O . LEU A 1 364 ? -19.416 -21.125 4.419 1.00 92.25 364 LEU A O 1
ATOM 3047 N N . ALA A 1 365 ? -20.330 -19.905 2.786 1.00 91.00 365 ALA A N 1
ATOM 3048 C CA . ALA A 1 365 ? -21.389 -20.879 2.512 1.00 91.00 365 ALA A CA 1
ATOM 3049 C C . ALA A 1 365 ? -20.827 -22.233 2.028 1.00 91.00 365 ALA A C 1
ATOM 3051 O O . ALA A 1 365 ? -21.398 -23.286 2.310 1.00 91.00 365 ALA A O 1
ATOM 3052 N N . ARG A 1 366 ? -19.685 -22.219 1.324 1.00 89.38 366 ARG A N 1
ATOM 3053 C CA . ARG A 1 366 ? -18.986 -23.424 0.843 1.00 89.38 366 ARG A CA 1
ATOM 3054 C C . ARG A 1 366 ? -17.908 -23.919 1.806 1.00 89.38 366 ARG A C 1
ATOM 3056 O O . ARG A 1 366 ? -17.665 -25.122 1.884 1.00 89.38 366 ARG A O 1
ATOM 3063 N N . TYR A 1 367 ? -17.271 -23.006 2.532 1.00 89.75 367 TYR A N 1
ATOM 3064 C CA . TYR A 1 367 ? -16.190 -23.283 3.474 1.00 89.75 367 TYR A CA 1
ATOM 3065 C C . TYR A 1 367 ? -16.497 -22.693 4.866 1.00 89.75 367 TYR A C 1
ATOM 3067 O O . TYR A 1 367 ? -15.766 -21.805 5.310 1.00 89.75 367 TYR A O 1
ATOM 3075 N N . PRO A 1 368 ? -17.531 -23.181 5.588 1.00 88.19 368 PRO A N 1
ATOM 3076 C CA . PRO A 1 368 ? -17.995 -22.552 6.835 1.00 88.19 368 PRO A CA 1
ATOM 3077 C C . PRO A 1 368 ? -16.923 -22.476 7.926 1.00 88.19 368 PRO A C 1
ATOM 3079 O O . PRO A 1 368 ? -16.898 -21.548 8.729 1.00 88.19 368 PRO A O 1
ATOM 3082 N N . SER A 1 369 ? -16.005 -23.443 7.923 1.00 87.38 369 SER A N 1
ATOM 3083 C CA . SER A 1 369 ? -14.919 -23.572 8.895 1.00 87.38 369 SER A CA 1
ATOM 3084 C C . SER A 1 369 ? -13.621 -22.866 8.477 1.00 87.38 369 SER A C 1
ATOM 3086 O O . SER A 1 369 ? -12.564 -23.130 9.047 1.00 87.38 369 SER A O 1
ATOM 3088 N N . SER A 1 370 ? -13.647 -22.007 7.452 1.00 90.12 370 SER A N 1
ATOM 3089 C CA . SER A 1 370 ? -12.450 -21.282 7.015 1.00 90.12 370 SER A CA 1
ATOM 3090 C C . SER A 1 370 ? -12.090 -20.181 8.012 1.00 90.12 370 SER A C 1
ATOM 3092 O O . SER A 1 370 ? -12.718 -19.121 8.024 1.00 90.12 370 SER A O 1
ATOM 3094 N N . LYS A 1 371 ? -11.060 -20.412 8.838 1.00 90.12 371 LYS A N 1
ATOM 3095 C CA . LYS A 1 371 ? -10.524 -19.392 9.758 1.00 90.12 371 LYS A CA 1
ATOM 3096 C C . LYS A 1 371 ? -10.138 -18.113 9.012 1.00 90.12 371 LYS A C 1
ATOM 3098 O O . LYS A 1 371 ? -10.498 -17.033 9.455 1.00 90.12 371 LYS A O 1
ATOM 3103 N N . GLU A 1 372 ? -9.466 -18.242 7.868 1.00 89.94 372 GLU A N 1
ATOM 3104 C CA . GLU A 1 372 ? -9.008 -17.108 7.053 1.00 89.94 372 GLU A CA 1
ATOM 3105 C C . GLU A 1 372 ? -10.169 -16.190 6.638 1.00 89.94 372 GLU A C 1
ATOM 3107 O O . GLU A 1 372 ? -10.103 -14.986 6.854 1.00 89.94 372 GLU A O 1
ATOM 3112 N N . TYR A 1 373 ? -11.264 -16.748 6.111 1.00 92.44 373 TYR A N 1
ATOM 3113 C CA . TYR A 1 373 ? -12.397 -15.939 5.643 1.00 92.44 373 TYR A CA 1
ATOM 3114 C C . TYR A 1 373 ? -13.214 -15.339 6.786 1.00 92.44 373 TYR A C 1
ATOM 3116 O O . TYR A 1 373 ? -13.671 -14.205 6.673 1.00 92.44 373 TYR A O 1
ATOM 3124 N N . ASN A 1 374 ? -13.376 -16.070 7.894 1.00 92.44 374 ASN A N 1
ATOM 3125 C CA . ASN A 1 374 ? -14.027 -15.511 9.077 1.00 92.44 374 ASN A CA 1
ATOM 3126 C C . ASN A 1 374 ? -13.202 -14.350 9.662 1.00 92.44 374 ASN A C 1
ATOM 3128 O O . ASN A 1 374 ? -13.787 -13.335 10.015 1.00 92.44 374 ASN A O 1
ATOM 3132 N N . MET A 1 375 ? -11.867 -14.453 9.705 1.00 92.50 375 MET A N 1
ATOM 3133 C CA . MET A 1 375 ? -11.000 -13.354 10.157 1.00 92.50 375 MET A CA 1
ATOM 3134 C C . MET A 1 375 ? -11.057 -12.140 9.222 1.00 92.50 375 MET A C 1
ATOM 3136 O O . MET A 1 375 ? -11.138 -11.020 9.703 1.00 92.50 375 MET A O 1
ATOM 3140 N N . MET A 1 376 ? -11.120 -12.338 7.902 1.00 93.69 376 MET A N 1
ATOM 3141 C CA . MET A 1 376 ? -11.311 -11.218 6.968 1.00 93.69 376 MET A CA 1
ATOM 3142 C C . MET A 1 376 ? -12.650 -10.491 7.182 1.00 93.69 376 MET A C 1
ATOM 3144 O O . MET A 1 376 ? -12.711 -9.277 7.010 1.00 93.69 376 MET A O 1
ATOM 3148 N N . LEU A 1 377 ? -13.719 -11.204 7.568 1.00 94.00 377 LEU A N 1
ATOM 3149 C CA . LEU A 1 377 ? -14.974 -10.560 7.975 1.00 94.00 377 LEU A CA 1
ATOM 3150 C C . LEU A 1 377 ? -14.832 -9.803 9.300 1.00 94.00 377 LEU A C 1
ATOM 3152 O O . LEU A 1 377 ? -15.405 -8.728 9.428 1.00 94.00 377 LEU A O 1
ATOM 3156 N N . VAL A 1 378 ? -14.067 -10.328 10.266 1.00 92.38 378 VAL A N 1
ATOM 3157 C CA . VAL A 1 378 ? -13.750 -9.598 11.508 1.00 92.38 378 VAL A CA 1
ATOM 3158 C C . VAL A 1 378 ? -13.067 -8.271 11.179 1.00 92.38 378 VAL A C 1
ATOM 3160 O O . VAL A 1 378 ? -13.531 -7.241 11.648 1.00 92.38 378 VAL A O 1
ATOM 3163 N N . ASP A 1 379 ? -12.061 -8.273 10.301 1.00 91.75 379 ASP A N 1
ATOM 3164 C CA . ASP A 1 379 ? -11.351 -7.053 9.892 1.00 91.75 379 ASP A CA 1
ATOM 3165 C C . ASP A 1 379 ? -12.282 -6.031 9.206 1.00 91.75 379 ASP A C 1
ATOM 3167 O O . ASP A 1 379 ? -12.162 -4.819 9.421 1.00 91.75 379 ASP A O 1
ATOM 3171 N N . ILE A 1 380 ? -13.224 -6.510 8.381 1.00 92.81 380 ILE A N 1
ATOM 3172 C CA . ILE A 1 380 ? -14.259 -5.669 7.757 1.00 92.81 380 ILE A CA 1
ATOM 3173 C C . ILE A 1 380 ? -15.143 -5.040 8.834 1.00 92.81 380 ILE A C 1
ATOM 3175 O O . ILE A 1 380 ? -15.269 -3.817 8.882 1.00 92.81 380 ILE A O 1
ATOM 3179 N N . TYR A 1 381 ? -15.705 -5.853 9.726 1.00 91.69 381 TYR A N 1
ATOM 3180 C CA . TYR A 1 381 ? -16.603 -5.369 10.768 1.00 91.69 381 TYR A CA 1
ATOM 3181 C C . TYR A 1 381 ? -15.898 -4.452 11.769 1.00 91.69 381 TYR A C 1
ATOM 3183 O O . TYR A 1 381 ? -16.488 -3.460 12.189 1.00 91.69 381 TYR A O 1
ATOM 3191 N N . ASP A 1 382 ? -14.631 -4.701 12.098 1.00 87.00 382 ASP A N 1
ATOM 3192 C CA . ASP A 1 382 ? -13.826 -3.801 12.926 1.00 87.00 382 ASP A CA 1
ATOM 3193 C C . ASP A 1 382 ? -13.606 -2.448 12.232 1.00 87.00 382 ASP A C 1
ATOM 3195 O O . ASP A 1 382 ? -13.722 -1.395 12.864 1.00 87.00 382 ASP A O 1
ATOM 3199 N N . THR A 1 383 ? -13.359 -2.453 10.917 1.00 85.31 383 THR A N 1
ATOM 3200 C CA . THR A 1 383 ? -13.233 -1.219 10.122 1.00 85.31 383 THR A CA 1
ATOM 3201 C C . THR A 1 383 ? -14.544 -0.430 10.095 1.00 85.31 383 THR A C 1
ATOM 3203 O O . THR A 1 383 ? -14.536 0.800 10.175 1.00 85.31 383 THR A O 1
ATOM 3206 N N . GLU A 1 384 ? -15.674 -1.129 10.026 1.00 84.31 384 GLU A N 1
ATOM 3207 C CA . GLU A 1 384 ? -17.020 -0.551 10.081 1.00 84.31 384 GLU A CA 1
ATOM 3208 C C . GLU A 1 384 ? -17.491 -0.238 11.511 1.00 84.31 384 GLU A C 1
ATOM 3210 O O . GLU A 1 384 ? -18.570 0.324 11.693 1.00 84.31 384 GLU A O 1
ATOM 3215 N N . ARG A 1 385 ? -16.675 -0.559 12.528 1.00 81.25 385 ARG A N 1
ATOM 3216 C CA . ARG A 1 385 ? -16.997 -0.445 13.962 1.00 81.25 385 ARG A CA 1
ATOM 3217 C C . ARG A 1 385 ? -18.255 -1.220 14.374 1.00 81.25 385 ARG A C 1
ATOM 3219 O O . ARG A 1 385 ? -18.926 -0.861 15.339 1.00 81.25 385 ARG A O 1
ATOM 3226 N N . ASN A 1 386 ? -18.565 -2.298 13.661 1.00 85.81 386 ASN A N 1
ATOM 3227 C CA . ASN A 1 386 ? -19.648 -3.218 13.977 1.00 85.81 386 ASN A CA 1
ATOM 3228 C C . ASN A 1 386 ? -19.152 -4.317 14.933 1.00 85.81 386 ASN A C 1
ATOM 3230 O O . ASN A 1 386 ? -18.904 -5.462 14.544 1.00 85.81 386 ASN A O 1
ATOM 3234 N N . THR A 1 387 ? -18.983 -3.944 16.204 1.00 85.12 387 THR A N 1
ATOM 3235 C CA . THR A 1 387 ? -18.411 -4.805 17.250 1.00 85.12 387 THR A CA 1
ATOM 3236 C C . THR A 1 387 ? -19.204 -6.102 17.452 1.00 85.12 387 THR A C 1
ATOM 3238 O O . THR A 1 387 ? -18.603 -7.157 17.663 1.00 85.12 387 THR A O 1
ATOM 3241 N N . ASP A 1 388 ? -20.534 -6.059 17.322 1.00 87.62 388 ASP A N 1
ATOM 3242 C CA . ASP A 1 388 ? -21.408 -7.232 17.455 1.00 87.62 388 ASP A CA 1
ATOM 3243 C C . ASP A 1 388 ? -21.155 -8.273 16.358 1.00 87.62 388 ASP A C 1
ATOM 3245 O O . ASP A 1 388 ? -21.000 -9.469 16.636 1.00 87.62 388 ASP A O 1
ATOM 3249 N N . ALA A 1 389 ? -21.078 -7.827 15.100 1.00 90.50 389 ALA A N 1
ATOM 3250 C CA . ALA A 1 389 ? -20.816 -8.711 13.969 1.00 90.50 389 ALA A CA 1
ATOM 3251 C C . ALA A 1 389 ? -19.397 -9.297 14.036 1.00 90.50 389 ALA A C 1
ATOM 3253 O O . ALA A 1 389 ? -19.222 -10.504 13.836 1.00 90.50 389 ALA A O 1
ATOM 3254 N N . ALA A 1 390 ? -18.402 -8.481 14.406 1.00 92.75 390 ALA A N 1
ATOM 3255 C CA . ALA A 1 390 ? -17.032 -8.934 14.644 1.00 92.75 390 ALA A CA 1
ATOM 3256 C C . ALA A 1 390 ? -16.980 -10.023 15.731 1.00 92.75 390 ALA A C 1
ATOM 3258 O O . ALA A 1 390 ? -16.421 -11.103 15.511 1.00 92.75 390 ALA A O 1
ATOM 3259 N N . LEU A 1 391 ? -17.639 -9.796 16.874 1.00 92.25 391 LEU A N 1
ATOM 3260 C CA . LEU A 1 391 ? -17.724 -10.763 17.969 1.00 92.25 391 LEU A CA 1
ATOM 3261 C C . LEU A 1 391 ? -18.388 -12.076 17.527 1.00 92.25 391 LEU A C 1
ATOM 3263 O O . LEU A 1 391 ? -17.923 -13.161 17.889 1.00 92.25 391 LEU A O 1
ATOM 3267 N N . ALA A 1 392 ? -19.455 -12.006 16.727 1.00 91.94 392 ALA A N 1
ATOM 3268 C CA . ALA A 1 392 ? -20.130 -13.191 16.207 1.00 91.94 392 ALA A CA 1
ATOM 3269 C C . ALA A 1 392 ? -19.208 -14.045 15.317 1.00 91.94 392 ALA A C 1
ATOM 3271 O O . ALA A 1 392 ? -19.210 -15.273 15.444 1.00 91.94 392 ALA A O 1
ATOM 3272 N N . GLN A 1 393 ? -18.397 -13.428 14.450 1.00 92.62 393 GLN A N 1
ATOM 3273 C CA . GLN A 1 393 ? -17.436 -14.169 13.624 1.00 92.62 393 GLN A CA 1
ATOM 3274 C C . GLN A 1 393 ? -16.262 -14.705 14.450 1.00 92.62 393 GLN A C 1
ATOM 3276 O O . GLN A 1 393 ? -15.892 -15.868 14.282 1.00 92.62 393 GLN A O 1
ATOM 3281 N N . LEU A 1 394 ? -15.730 -13.930 15.401 1.00 92.38 394 LEU A N 1
ATOM 3282 C CA . LEU A 1 394 ? -14.682 -14.401 16.314 1.00 92.38 394 LEU A CA 1
ATOM 3283 C C . LEU A 1 394 ? -15.127 -15.637 17.104 1.00 92.38 394 LEU A C 1
ATOM 3285 O O . LEU A 1 394 ? -14.372 -16.602 17.207 1.00 92.38 394 LEU A O 1
ATOM 3289 N N . LYS A 1 395 ? -16.375 -15.672 17.590 1.00 91.56 395 LYS A N 1
ATOM 3290 C CA . LYS A 1 395 ? -16.942 -16.855 18.262 1.00 91.56 395 LYS A CA 1
ATOM 3291 C C . LYS A 1 395 ? -17.001 -18.080 17.351 1.00 91.56 395 LYS A C 1
ATOM 3293 O O . LYS A 1 395 ? -16.723 -19.189 17.808 1.00 91.56 395 LYS A O 1
ATOM 3298 N N . LYS A 1 396 ? -17.313 -17.903 16.061 1.00 90.50 396 LYS A N 1
ATOM 3299 C CA . LYS A 1 396 ? -17.226 -19.006 15.090 1.00 90.50 396 LYS A CA 1
ATOM 3300 C C . LYS A 1 396 ? -15.789 -19.486 14.953 1.00 90.50 396 LYS A C 1
ATOM 3302 O O . LYS A 1 396 ? -15.568 -20.689 15.020 1.00 90.50 396 LYS A O 1
ATOM 3307 N N . VAL A 1 397 ? -14.814 -18.583 14.832 1.00 90.81 397 VAL A N 1
ATOM 3308 C CA . VAL A 1 397 ? -13.392 -18.960 14.762 1.00 90.81 397 VAL A CA 1
ATOM 3309 C C . VAL A 1 397 ? -12.951 -19.712 16.022 1.00 90.81 397 VAL A C 1
ATOM 3311 O O . VAL A 1 397 ? -12.329 -20.765 15.908 1.00 90.81 397 VAL A O 1
ATOM 3314 N N . ALA A 1 398 ? -13.333 -19.238 17.209 1.00 88.88 398 ALA A N 1
ATOM 3315 C CA . ALA A 1 398 ? -13.015 -19.889 18.480 1.00 88.88 398 ALA A CA 1
ATOM 3316 C C . ALA A 1 398 ? -13.630 -21.293 18.604 1.00 88.88 398 ALA A C 1
ATOM 3318 O O . ALA A 1 398 ? -13.007 -22.191 19.159 1.00 88.88 398 ALA A O 1
ATOM 3319 N N . SER A 1 399 ? -14.819 -21.527 18.033 1.00 86.75 399 SER A N 1
ATOM 3320 C CA . SER A 1 399 ? -15.424 -22.871 18.007 1.00 86.75 399 SER A CA 1
ATOM 3321 C C . SER A 1 399 ? -14.652 -23.882 17.147 1.00 86.75 399 SER A C 1
ATOM 3323 O O . SER A 1 399 ? -14.838 -25.089 17.293 1.00 86.75 399 SER A O 1
ATOM 3325 N N . LEU A 1 400 ? -13.793 -23.398 16.242 1.00 81.56 400 LEU A N 1
ATOM 3326 C CA . LEU A 1 400 ? -12.993 -24.216 15.328 1.00 81.56 400 LEU A CA 1
ATOM 3327 C C . LEU A 1 400 ? -11.576 -24.469 15.857 1.00 81.56 400 LEU A C 1
ATOM 3329 O O . LEU A 1 400 ? -10.939 -25.442 15.452 1.00 81.56 400 LEU A O 1
ATOM 3333 N N . SER A 1 401 ? -11.070 -23.594 16.729 1.00 74.50 401 SER A N 1
ATOM 3334 C CA . SER A 1 401 ? -9.746 -23.705 17.340 1.00 74.50 401 SER A CA 1
ATOM 3335 C C . SER A 1 401 ? -9.701 -22.989 18.688 1.00 74.50 401 SER A C 1
ATOM 3337 O O . SER A 1 401 ? -10.055 -21.812 18.754 1.00 74.50 401 SER A O 1
ATOM 3339 N N . GLU A 1 402 ? -9.163 -23.651 19.716 1.00 74.12 402 GLU A N 1
ATOM 3340 C CA . GLU A 1 402 ? -8.786 -23.039 21.002 1.00 74.12 402 GLU A CA 1
ATOM 3341 C C . GLU A 1 402 ? -7.507 -22.198 20.845 1.00 74.12 402 GLU A C 1
ATOM 3343 O O . GLU A 1 402 ? -6.446 -22.498 21.390 1.00 74.12 402 GLU A O 1
ATOM 3348 N N . ASP A 1 403 ? -7.592 -21.167 20.010 1.00 84.81 403 ASP A N 1
ATOM 3349 C CA . ASP A 1 403 ? -6.508 -20.223 19.777 1.00 84.81 403 ASP A CA 1
ATOM 3350 C C . ASP A 1 403 ? -6.586 -19.091 20.808 1.00 84.81 403 ASP A C 1
ATOM 3352 O O . ASP A 1 403 ? -7.586 -18.370 20.887 1.00 84.81 403 ASP A O 1
ATOM 3356 N N . GLN A 1 404 ? -5.519 -18.944 21.593 1.00 88.25 404 GLN A N 1
ATOM 3357 C CA . GLN A 1 404 ? -5.401 -17.953 22.663 1.00 88.25 404 GLN A CA 1
ATOM 3358 C C . GLN A 1 404 ? -5.565 -16.524 22.134 1.00 88.25 404 GLN A C 1
ATOM 3360 O O . GLN A 1 404 ? -6.211 -15.708 22.786 1.00 88.25 404 GLN A O 1
ATOM 3365 N N . GLU A 1 405 ? -5.073 -16.239 20.925 1.00 88.81 405 GLU A N 1
ATOM 3366 C CA . GLU A 1 405 ? -5.192 -14.912 20.313 1.00 88.81 405 GLU A CA 1
ATOM 3367 C C . GLU A 1 405 ? -6.647 -14.593 19.945 1.00 88.81 405 GLU A C 1
ATOM 3369 O O . GLU A 1 405 ? -7.128 -13.475 20.117 1.00 88.81 405 GLU A O 1
ATOM 3374 N N . ILE A 1 406 ? -7.403 -15.597 19.493 1.00 90.75 406 ILE A N 1
ATOM 3375 C CA . ILE A 1 406 ? -8.827 -15.427 19.178 1.00 90.75 406 ILE A CA 1
ATOM 3376 C C . ILE A 1 406 ? -9.633 -15.212 20.458 1.00 90.75 406 ILE A C 1
ATOM 3378 O O . ILE A 1 406 ? -10.517 -14.357 20.485 1.00 90.75 406 ILE A O 1
ATOM 3382 N N . LEU A 1 407 ? -9.321 -15.950 21.527 1.00 91.19 407 LEU A N 1
ATOM 3383 C CA . LEU A 1 407 ? -9.933 -15.734 22.839 1.00 91.19 407 LEU A CA 1
ATOM 3384 C C . LEU A 1 407 ? -9.625 -14.331 23.373 1.00 91.19 407 LEU A C 1
ATOM 3386 O O . LEU A 1 407 ? -10.537 -13.655 23.846 1.00 91.19 407 LEU A O 1
ATOM 3390 N N . LYS A 1 408 ? -8.383 -13.857 23.232 1.00 91.62 408 LYS A N 1
ATOM 3391 C CA . LYS A 1 408 ? -7.993 -12.489 23.588 1.00 91.62 408 LYS A CA 1
ATOM 3392 C C . LYS A 1 408 ? -8.829 -11.459 22.823 1.00 91.62 408 LYS A C 1
ATOM 3394 O O . LYS A 1 408 ? -9.461 -10.613 23.451 1.00 91.62 408 LYS A O 1
ATOM 3399 N N . ASN A 1 409 ? -8.948 -11.607 21.502 1.00 90.62 409 ASN A N 1
ATOM 3400 C CA . ASN A 1 409 ? -9.777 -10.733 20.666 1.00 90.62 409 ASN A CA 1
ATOM 3401 C C . ASN A 1 409 ? -11.255 -10.748 21.088 1.00 90.62 409 ASN A C 1
ATOM 3403 O O . ASN A 1 409 ? -11.893 -9.700 21.135 1.00 90.62 409 ASN A O 1
ATOM 3407 N N . ILE A 1 410 ? -11.812 -11.910 21.448 1.00 92.38 410 ILE A N 1
ATOM 3408 C CA . ILE A 1 410 ? -13.179 -12.005 21.990 1.00 92.38 410 ILE A CA 1
ATOM 3409 C C . ILE A 1 410 ? -13.301 -11.210 23.295 1.00 92.38 410 ILE A C 1
ATOM 3411 O O . ILE A 1 410 ? -14.248 -10.437 23.451 1.00 92.38 410 ILE A O 1
ATOM 3415 N N . GLY A 1 411 ? -12.352 -11.383 24.218 1.00 92.00 411 GLY A N 1
ATOM 3416 C CA . GLY A 1 411 ? -12.313 -10.644 25.479 1.00 92.00 411 GLY A CA 1
ATOM 3417 C C . GLY A 1 411 ? -12.241 -9.129 25.264 1.00 92.00 411 GLY A C 1
ATOM 3418 O O . GLY A 1 411 ? -12.974 -8.381 25.908 1.00 92.00 411 GLY A O 1
ATOM 3419 N N . GLU A 1 412 ? -11.423 -8.672 24.316 1.00 90.94 412 GLU A N 1
ATOM 3420 C CA . GLU A 1 412 ? -11.324 -7.261 23.928 1.00 90.94 412 GLU A CA 1
ATOM 3421 C C . GLU A 1 412 ? -12.630 -6.711 23.340 1.00 90.94 412 GLU A C 1
ATOM 3423 O O . GLU A 1 412 ? -13.042 -5.604 23.682 1.00 90.94 412 GLU A O 1
ATOM 3428 N N . ARG A 1 413 ? -13.329 -7.473 22.487 1.00 89.75 413 ARG A N 1
ATOM 3429 C CA . ARG A 1 413 ? -14.631 -7.036 21.951 1.00 89.75 413 ARG A CA 1
ATOM 3430 C C . ARG A 1 413 ? -15.676 -6.909 23.057 1.00 89.75 413 ARG A C 1
ATOM 3432 O O . ARG A 1 413 ? -16.402 -5.920 23.087 1.00 89.75 413 ARG A O 1
ATOM 3439 N N . TYR A 1 414 ? -15.697 -7.839 24.012 1.00 88.81 414 TYR A N 1
ATOM 3440 C CA . TYR A 1 414 ? -16.536 -7.702 25.202 1.00 88.81 414 TYR A CA 1
ATOM 3441 C C . TYR A 1 414 ? -16.180 -6.463 26.034 1.00 88.81 414 TYR A C 1
ATOM 3443 O O . TYR A 1 414 ? -17.084 -5.765 26.486 1.00 88.81 414 TYR A O 1
ATOM 3451 N N . MET A 1 415 ? -14.892 -6.132 26.175 1.00 86.50 415 MET A N 1
ATOM 3452 C CA . MET A 1 415 ? -14.454 -4.890 26.826 1.00 86.50 415 MET A CA 1
ATOM 3453 C C . MET A 1 415 ? -14.990 -3.637 26.127 1.00 86.50 415 MET A C 1
ATOM 3455 O O . MET A 1 415 ? -15.470 -2.726 26.798 1.00 86.50 415 MET A O 1
ATOM 3459 N N . TRP A 1 416 ? -14.938 -3.588 24.792 1.00 82.00 416 TRP A N 1
ATOM 3460 C CA . TRP A 1 416 ? -15.459 -2.457 24.012 1.00 82.00 416 TRP A CA 1
ATOM 3461 C C . TRP A 1 416 ? -16.976 -2.305 24.126 1.00 82.00 416 TRP A C 1
ATOM 3463 O O . TRP A 1 416 ? -17.480 -1.187 24.124 1.00 82.00 416 TRP A O 1
ATOM 3473 N N . MET A 1 417 ? -17.695 -3.417 24.278 1.00 79.12 417 MET A N 1
ATOM 3474 C CA . MET A 1 417 ? -19.141 -3.436 24.512 1.00 79.12 417 MET A CA 1
ATOM 3475 C C . MET A 1 417 ? -19.531 -3.202 25.981 1.00 79.12 417 MET A C 1
ATOM 3477 O O . MET A 1 417 ? -20.699 -3.349 26.326 1.00 79.12 417 MET A O 1
ATOM 3481 N N . ALA A 1 418 ? -18.573 -2.896 26.866 1.00 78.38 418 ALA A N 1
ATOM 3482 C CA . ALA A 1 418 ? -18.771 -2.823 28.318 1.00 78.38 418 ALA A CA 1
ATOM 3483 C C . ALA A 1 418 ? -19.315 -4.122 28.967 1.00 78.38 418 ALA A C 1
ATOM 3485 O O . ALA A 1 418 ? -19.774 -4.114 30.111 1.00 78.38 418 ALA A O 1
ATOM 3486 N N . GLY A 1 419 ? -19.195 -5.263 28.280 1.00 83.06 419 GLY A N 1
ATOM 3487 C CA . GLY A 1 419 ? -19.483 -6.612 28.779 1.00 83.06 419 GLY A CA 1
ATOM 3488 C C . GLY A 1 419 ? -18.358 -7.137 29.674 1.00 83.06 419 GLY A C 1
ATOM 3489 O O . GLY A 1 419 ? -17.688 -8.123 29.362 1.00 83.06 419 GLY A O 1
ATOM 3490 N N . TYR A 1 420 ? -18.081 -6.437 30.777 1.00 83.38 420 TYR A N 1
ATOM 3491 C CA . TYR A 1 420 ? -16.917 -6.709 31.627 1.00 83.38 420 TYR A CA 1
ATOM 3492 C C . TYR A 1 420 ? -16.967 -8.067 32.335 1.00 83.38 420 TYR A C 1
ATOM 3494 O O . TYR A 1 420 ? -15.925 -8.583 32.737 1.00 83.38 420 TYR A O 1
ATOM 3502 N N . ASN A 1 421 ? -18.153 -8.649 32.520 1.00 81.94 421 ASN A N 1
ATOM 3503 C CA . ASN A 1 421 ? -18.300 -9.955 33.162 1.00 81.94 421 ASN A CA 1
ATOM 3504 C C . ASN A 1 421 ? -17.925 -11.086 32.201 1.00 81.94 421 ASN A C 1
ATOM 3506 O O . ASN A 1 421 ? -17.187 -11.997 32.572 1.00 81.94 421 ASN A O 1
ATOM 3510 N N . GLU A 1 422 ? -18.376 -10.992 30.955 1.00 87.88 422 GLU A N 1
ATOM 3511 C CA . GLU A 1 422 ? -18.010 -11.891 29.869 1.00 87.88 422 GLU A CA 1
ATOM 3512 C C . GLU A 1 422 ? -16.517 -11.781 29.571 1.00 87.88 422 GLU A C 1
ATOM 3514 O O . GLU A 1 422 ? -15.828 -12.800 29.517 1.00 87.88 422 GLU A O 1
ATOM 3519 N N . ALA A 1 423 ? -15.997 -10.550 29.476 1.00 91.56 423 ALA A N 1
ATOM 3520 C CA . ALA A 1 423 ? -14.565 -10.307 29.343 1.00 91.56 423 ALA A CA 1
ATOM 3521 C C . ALA A 1 423 ? -13.785 -10.940 30.504 1.00 91.56 423 ALA A C 1
ATOM 3523 O O . ALA A 1 423 ? -12.814 -11.654 30.265 1.00 91.56 423 ALA A O 1
ATOM 3524 N N . LEU A 1 424 ? -14.231 -10.753 31.754 1.00 90.12 424 LEU A N 1
ATOM 3525 C CA . LEU A 1 424 ? -13.581 -11.360 32.916 1.00 90.12 424 LEU A CA 1
ATOM 3526 C C . LEU A 1 424 ? -13.537 -12.888 32.811 1.00 90.12 424 LEU A C 1
ATOM 3528 O O . LEU A 1 424 ? -12.487 -13.468 33.063 1.00 90.12 424 LEU A O 1
ATOM 3532 N N . GLY A 1 425 ? -14.635 -13.538 32.418 1.00 90.19 425 GLY A N 1
ATOM 3533 C CA . GLY A 1 425 ? -14.663 -14.992 32.240 1.00 90.19 425 GLY A CA 1
ATOM 3534 C C . GLY A 1 425 ? -13.651 -15.475 31.194 1.00 90.19 425 GLY A C 1
ATOM 3535 O O . GLY A 1 425 ? -12.929 -16.446 31.427 1.00 90.19 425 GLY A O 1
ATOM 3536 N N . ILE A 1 426 ? -13.540 -14.755 30.071 1.00 92.94 426 ILE A N 1
ATOM 3537 C CA . ILE A 1 426 ? -12.556 -15.046 29.021 1.00 92.94 426 ILE A CA 1
ATOM 3538 C C . ILE A 1 426 ? -11.127 -14.856 29.540 1.00 92.94 426 ILE A C 1
ATOM 3540 O O . ILE A 1 426 ? -10.314 -15.771 29.424 1.00 92.94 426 ILE A O 1
ATOM 3544 N N . PHE A 1 427 ? -10.811 -13.723 30.167 1.00 93.94 427 PHE A N 1
ATOM 3545 C CA . PHE A 1 427 ? -9.453 -13.453 30.643 1.00 93.94 427 PHE A CA 1
ATOM 3546 C C . PHE A 1 427 ? -9.047 -14.297 31.859 1.00 93.94 427 PHE A C 1
ATOM 3548 O O . PHE A 1 427 ? -7.871 -14.615 31.993 1.00 93.94 427 PHE A O 1
ATOM 3555 N N . GLN A 1 428 ? -9.991 -14.766 32.681 1.00 92.94 428 GLN A N 1
ATOM 3556 C CA . GLN A 1 428 ? -9.730 -15.790 33.702 1.00 92.94 428 GLN A CA 1
ATOM 3557 C C . GLN A 1 428 ? -9.371 -17.140 33.076 1.00 92.94 428 GLN A C 1
ATOM 3559 O O . GLN A 1 428 ? -8.475 -17.833 33.561 1.00 92.94 428 GLN A O 1
ATOM 3564 N N . SER A 1 429 ? -10.048 -17.518 31.985 1.00 91.31 429 SER A N 1
ATOM 3565 C CA . SER A 1 429 ? -9.689 -18.728 31.241 1.00 91.31 429 SER A CA 1
ATOM 3566 C C . SER A 1 429 ? -8.306 -18.599 30.594 1.00 91.31 429 SER A C 1
ATOM 3568 O O . SER A 1 429 ? -7.504 -19.527 30.688 1.00 91.31 429 SER A O 1
ATOM 3570 N N . LEU A 1 430 ? -7.984 -17.425 30.036 1.00 92.62 430 LEU A N 1
ATOM 3571 C CA . LEU A 1 430 ? -6.660 -17.126 29.493 1.00 92.62 430 LEU A CA 1
ATOM 3572 C C . LEU A 1 430 ? -5.591 -17.132 30.585 1.00 92.62 430 LEU A C 1
ATOM 3574 O O . LEU A 1 430 ? -4.567 -17.765 30.392 1.00 92.62 430 LEU A O 1
ATOM 3578 N N . GLU A 1 431 ? -5.827 -16.547 31.761 1.00 92.25 431 GLU A N 1
ATOM 3579 C CA . GLU A 1 431 ? -4.878 -16.599 32.887 1.00 92.25 431 GLU A CA 1
ATOM 3580 C C . GLU A 1 431 ? -4.562 -18.049 33.290 1.00 92.25 431 GLU A C 1
ATOM 3582 O O . GLU A 1 431 ? -3.408 -18.384 33.559 1.00 92.25 431 GLU A O 1
ATOM 3587 N N . ALA A 1 432 ? -5.558 -18.941 33.271 1.00 91.12 432 ALA A N 1
ATOM 3588 C CA . ALA A 1 432 ? -5.349 -20.362 33.545 1.00 91.12 432 ALA A CA 1
ATOM 3589 C C . ALA A 1 432 ? -4.554 -21.085 32.437 1.00 91.12 432 ALA A C 1
ATOM 3591 O O . ALA A 1 432 ? -3.765 -21.983 32.740 1.00 91.12 432 ALA A O 1
ATOM 3592 N N . MET A 1 433 ? -4.747 -20.709 31.167 1.00 88.88 433 MET A N 1
ATOM 3593 C CA . MET A 1 433 ? -4.038 -21.284 30.012 1.00 88.88 433 MET A CA 1
ATOM 3594 C C . MET A 1 433 ? -2.616 -20.732 29.850 1.00 88.88 433 MET A C 1
ATOM 3596 O O . MET A 1 433 ? -1.702 -21.465 29.466 1.00 88.88 433 MET A O 1
ATOM 3600 N N . THR A 1 434 ? -2.424 -19.450 30.155 1.00 88.44 434 THR A N 1
ATOM 3601 C CA . THR A 1 434 ? -1.179 -18.693 30.006 1.00 88.44 434 THR A CA 1
ATOM 3602 C C . THR A 1 434 ? -0.840 -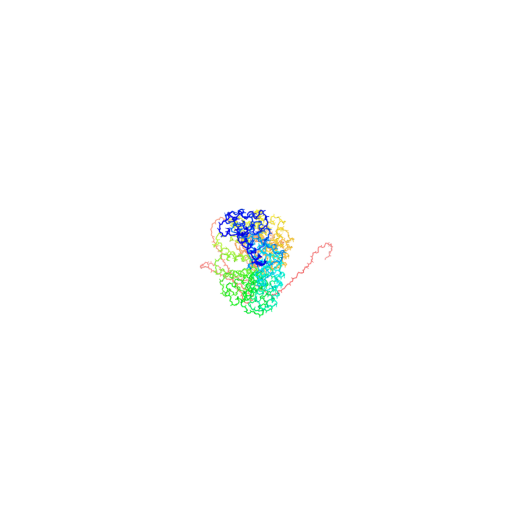17.947 31.303 1.00 88.44 434 THR A C 1
ATOM 3604 O O . THR A 1 434 ? -0.934 -16.718 31.357 1.00 88.44 434 THR A O 1
ATOM 3607 N N . PRO A 1 435 ? -0.373 -18.650 32.357 1.00 86.50 435 PRO A N 1
ATOM 3608 C CA . PRO A 1 435 ? -0.163 -18.051 33.683 1.00 86.50 435 PRO A CA 1
ATOM 3609 C C . PRO A 1 435 ? 0.900 -16.948 33.753 1.00 86.50 435 PRO A C 1
ATOM 3611 O O . PRO A 1 435 ? 1.034 -16.294 34.782 1.00 86.50 435 PRO A O 1
ATOM 3614 N N . ASN A 1 436 ? 1.681 -16.768 32.686 1.00 86.75 436 ASN A N 1
ATOM 3615 C CA . ASN A 1 436 ? 2.774 -15.803 32.594 1.00 86.75 436 ASN A CA 1
ATOM 3616 C C . ASN A 1 436 ? 2.639 -14.892 31.361 1.00 86.75 436 ASN A C 1
ATOM 3618 O O . ASN A 1 436 ? 3.657 -14.408 30.870 1.00 86.75 436 ASN A O 1
ATOM 3622 N N . ASP A 1 437 ? 1.433 -14.698 30.822 1.00 91.12 437 ASP A N 1
ATOM 3623 C CA . ASP A 1 437 ? 1.214 -13.710 29.762 1.00 91.12 437 ASP A CA 1
ATOM 3624 C C . ASP A 1 437 ? 0.963 -12.319 30.378 1.00 91.12 437 ASP A C 1
ATOM 3626 O O . ASP A 1 437 ? -0.063 -12.118 31.038 1.00 91.12 437 ASP A O 1
ATOM 3630 N N . PRO A 1 438 ? 1.870 -11.340 30.182 1.00 92.44 438 PRO A N 1
ATOM 3631 C CA . PRO A 1 438 ? 1.682 -9.987 30.689 1.00 92.44 438 PRO A CA 1
ATOM 3632 C C . PRO A 1 438 ? 0.401 -9.333 30.161 1.00 92.44 438 PRO A C 1
ATOM 3634 O O . PRO A 1 438 ? -0.292 -8.654 30.916 1.00 92.44 438 PRO A O 1
ATOM 3637 N N . GLU A 1 439 ? 0.036 -9.562 28.899 1.00 92.50 439 GLU A N 1
ATOM 3638 C CA . GLU A 1 439 ? -1.141 -8.926 28.297 1.00 92.50 439 GLU A CA 1
ATOM 3639 C C . GLU A 1 439 ? -2.428 -9.321 29.025 1.00 92.50 439 GLU A C 1
ATOM 3641 O O . GLU A 1 439 ? -3.285 -8.473 29.273 1.00 92.50 439 GLU A O 1
ATOM 3646 N N . VAL A 1 440 ? -2.537 -10.579 29.462 1.00 93.75 440 VAL A N 1
ATOM 3647 C CA . VAL A 1 440 ? -3.669 -11.042 30.276 1.00 93.75 440 VAL A CA 1
ATOM 3648 C C . VAL A 1 440 ? -3.753 -10.259 31.587 1.00 93.75 440 VAL A C 1
ATOM 3650 O O . VAL A 1 440 ? -4.835 -9.807 31.958 1.00 93.75 440 VAL A O 1
ATOM 3653 N N . PHE A 1 441 ? -2.630 -10.021 32.274 1.00 94.75 441 PHE A N 1
ATOM 3654 C CA . PHE A 1 441 ? -2.632 -9.218 33.502 1.00 94.75 441 PHE A CA 1
ATOM 3655 C C . PHE A 1 441 ? -2.988 -7.753 33.254 1.00 94.75 441 PHE A C 1
ATOM 3657 O O . PHE A 1 441 ? -3.693 -7.163 34.077 1.00 94.75 441 PHE A O 1
ATOM 3664 N N . ARG A 1 442 ? -2.559 -7.175 32.126 1.00 95.25 442 ARG A N 1
ATOM 3665 C CA . ARG A 1 442 ? -2.963 -5.823 31.724 1.00 95.25 442 ARG A CA 1
ATOM 3666 C C . ARG A 1 442 ? -4.481 -5.735 31.566 1.00 95.25 442 ARG A C 1
ATOM 3668 O O . ARG A 1 442 ? -5.107 -4.909 32.229 1.00 95.25 442 ARG A O 1
ATOM 3675 N N . TYR A 1 443 ? -5.078 -6.639 30.785 1.00 94.75 443 TYR A N 1
ATOM 3676 C CA . TYR A 1 443 ? -6.529 -6.675 30.580 1.00 94.75 443 TYR A CA 1
ATOM 3677 C C . TYR A 1 443 ? -7.308 -6.963 31.860 1.00 94.75 443 TYR A C 1
ATOM 3679 O O . TYR A 1 443 ? -8.323 -6.322 32.110 1.00 94.75 443 TYR A O 1
ATOM 3687 N N . MET A 1 444 ? -6.830 -7.868 32.717 1.00 94.12 444 MET A N 1
ATOM 3688 C CA . MET A 1 444 ? -7.441 -8.109 34.029 1.00 94.12 444 MET A CA 1
ATOM 3689 C C . MET A 1 444 ? -7.425 -6.847 34.903 1.00 94.12 444 MET A C 1
ATOM 3691 O O . MET A 1 444 ? -8.407 -6.560 35.594 1.00 94.12 444 MET A O 1
ATOM 3695 N N . GLY A 1 445 ? -6.345 -6.062 34.843 1.00 94.12 445 GLY A N 1
ATOM 3696 C CA . GLY A 1 445 ? -6.272 -4.732 35.446 1.00 94.12 445 GLY A CA 1
ATOM 3697 C C . GLY A 1 445 ? -7.339 -3.784 34.893 1.00 94.12 445 GLY A C 1
ATOM 3698 O O . GLY A 1 445 ? -8.101 -3.211 35.675 1.00 94.12 445 GLY A O 1
ATOM 3699 N N . ASP A 1 446 ? -7.448 -3.687 33.566 1.00 93.44 446 ASP A N 1
ATOM 3700 C CA . ASP A 1 446 ? -8.407 -2.824 32.860 1.00 93.44 446 ASP A CA 1
ATOM 3701 C C . ASP A 1 446 ? -9.870 -3.203 33.162 1.00 93.44 446 ASP A C 1
ATOM 3703 O O . ASP A 1 446 ? -10.699 -2.333 33.450 1.00 93.44 446 ASP A O 1
ATOM 3707 N N . ILE A 1 447 ? -10.186 -4.503 33.165 1.00 90.69 447 ILE A N 1
ATOM 3708 C CA . ILE A 1 447 ? -11.506 -5.058 33.503 1.00 90.69 447 ILE A CA 1
ATOM 3709 C C . ILE A 1 447 ? -11.878 -4.691 34.937 1.00 90.69 447 ILE A C 1
ATOM 3711 O O . ILE A 1 447 ? -12.953 -4.146 35.189 1.00 90.69 447 ILE A O 1
ATOM 3715 N N . HIS A 1 448 ? -10.992 -4.970 35.897 1.00 87.56 448 HIS A N 1
ATOM 3716 C CA . HIS A 1 448 ? -11.260 -4.659 37.298 1.00 87.56 448 HIS A CA 1
ATOM 3717 C C . HIS A 1 448 ? -11.336 -3.152 37.550 1.00 87.56 448 HIS A C 1
ATOM 3719 O O . HIS A 1 448 ? -12.141 -2.729 38.376 1.00 87.56 448 HIS A O 1
ATOM 3725 N N . SER A 1 449 ? -10.558 -2.346 36.827 1.00 87.31 449 SER A N 1
ATOM 3726 C CA . SER A 1 449 ? -10.633 -0.886 36.895 1.00 87.31 449 SER A CA 1
ATOM 3727 C C . SER A 1 449 ? -11.984 -0.377 36.394 1.00 87.31 449 SER A C 1
ATOM 3729 O O . SER A 1 449 ? -12.605 0.452 37.052 1.00 87.31 449 SER A O 1
ATOM 3731 N N . SER A 1 450 ? -12.463 -0.905 35.265 1.00 82.75 450 SER A N 1
ATOM 3732 C CA . SER A 1 450 ? -13.746 -0.514 34.661 1.00 82.75 450 SER A CA 1
ATOM 3733 C C . SER A 1 450 ? -14.945 -0.927 35.517 1.00 82.75 450 SER A C 1
ATOM 3735 O O . SER A 1 450 ? -15.955 -0.233 35.557 1.00 82.75 450 SER A O 1
ATOM 3737 N N . ARG A 1 451 ? -14.807 -2.025 36.266 1.00 78.25 451 ARG A N 1
ATOM 3738 C CA . ARG A 1 451 ? -15.778 -2.486 37.267 1.00 78.25 451 ARG A CA 1
ATOM 3739 C C . ARG A 1 451 ? -15.660 -1.782 38.622 1.00 78.25 451 ARG A C 1
ATOM 3741 O O . ARG A 1 451 ? -16.256 -2.249 39.577 1.00 78.25 451 ARG A O 1
ATOM 3748 N N . ASN A 1 452 ? -14.851 -0.729 38.734 1.00 73.81 452 ASN A N 1
ATOM 3749 C CA . ASN A 1 452 ? -14.577 -0.015 39.984 1.00 73.81 452 ASN A CA 1
ATOM 3750 C C . ASN A 1 452 ? -13.989 -0.886 41.123 1.00 73.81 452 ASN A C 1
ATOM 3752 O O . ASN A 1 452 ? -13.934 -0.461 42.271 1.00 73.81 452 ASN A O 1
ATOM 3756 N N . ALA A 1 453 ? -13.451 -2.071 40.812 1.00 79.00 453 ALA A N 1
ATOM 3757 C CA . ALA A 1 453 ? -12.776 -2.958 41.760 1.00 79.00 453 ALA A CA 1
ATOM 3758 C C . ALA A 1 453 ? -11.300 -2.547 41.934 1.00 79.00 453 ALA A C 1
ATOM 3760 O O . ALA A 1 453 ? -10.362 -3.288 41.608 1.00 79.00 453 ALA A O 1
ATOM 3761 N N . GLN A 1 454 ? -11.087 -1.341 42.460 1.00 83.06 454 GLN A N 1
ATOM 3762 C CA . GLN A 1 454 ? -9.828 -0.592 42.381 1.00 83.06 454 GLN A CA 1
ATOM 3763 C C . GLN A 1 454 ? -8.625 -1.333 42.986 1.00 83.06 454 GLN A C 1
ATOM 3765 O O . GLN A 1 454 ? -7.533 -1.346 42.416 1.00 83.06 454 GLN A O 1
ATOM 3770 N N . LYS A 1 455 ? -8.810 -2.026 44.118 1.00 84.81 455 LYS A N 1
ATOM 3771 C CA . LYS A 1 455 ? -7.729 -2.800 44.764 1.00 84.81 455 LYS A CA 1
ATOM 3772 C C . LYS A 1 455 ? -7.249 -3.974 43.909 1.00 84.81 455 LYS A C 1
ATOM 3774 O O . LYS A 1 455 ? -6.046 -4.232 43.852 1.00 84.81 455 LYS A O 1
ATOM 3779 N N . LYS A 1 456 ? -8.175 -4.690 43.257 1.00 87.81 456 LYS A N 1
ATOM 3780 C CA . LYS A 1 456 ? -7.833 -5.800 42.353 1.00 87.81 456 LYS A CA 1
ATOM 3781 C C . LYS A 1 456 ? -7.133 -5.258 41.109 1.00 87.81 456 LYS A C 1
ATOM 3783 O O . LYS A 1 456 ? -6.099 -5.801 40.734 1.00 87.81 456 LYS A O 1
ATOM 3788 N N . ALA A 1 457 ? -7.630 -4.152 40.553 1.00 92.25 457 ALA A N 1
ATOM 3789 C CA . ALA A 1 457 ? -7.017 -3.482 39.408 1.00 92.25 457 ALA A CA 1
ATOM 3790 C C . ALA A 1 457 ? -5.548 -3.115 39.678 1.00 92.25 457 ALA A C 1
ATOM 3792 O O . ALA A 1 457 ? -4.665 -3.561 38.951 1.00 92.25 457 ALA A O 1
ATOM 3793 N N . ILE A 1 458 ? -5.263 -2.416 40.788 1.00 93.88 458 ILE A N 1
ATOM 3794 C CA . ILE A 1 458 ? -3.885 -2.072 41.189 1.00 93.88 458 ILE A CA 1
ATOM 3795 C C . ILE A 1 458 ? -3.019 -3.329 41.340 1.00 93.88 458 ILE A C 1
ATOM 3797 O O . ILE A 1 458 ? -1.864 -3.335 40.918 1.00 93.88 458 ILE A O 1
ATOM 3801 N N . SER A 1 459 ? -3.553 -4.406 41.927 1.00 93.81 459 SER A N 1
ATOM 3802 C CA . SER A 1 459 ? -2.802 -5.657 42.072 1.00 93.81 459 SER A CA 1
ATOM 3803 C C . SER A 1 459 ? -2.408 -6.266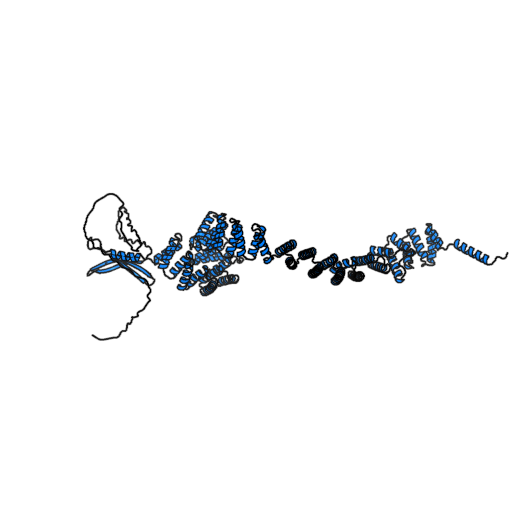 40.724 1.00 93.81 459 SER A C 1
ATOM 3805 O O . SER A 1 459 ? -1.287 -6.755 40.605 1.00 93.81 459 SER A O 1
ATOM 3807 N N . TYR A 1 460 ? -3.300 -6.264 39.733 1.00 95.44 460 TYR A N 1
ATOM 3808 C CA . TYR A 1 460 ? -3.008 -6.798 38.400 1.00 95.44 460 TYR A CA 1
ATOM 3809 C C . TYR A 1 460 ? -2.075 -5.888 37.601 1.00 95.44 460 TYR A C 1
ATOM 3811 O O . TYR A 1 460 ? -1.122 -6.385 37.010 1.00 95.44 460 TYR A O 1
ATOM 3819 N N . TYR A 1 461 ? -2.252 -4.566 37.671 1.00 96.94 461 TYR A N 1
ATOM 3820 C CA . TYR A 1 461 ? -1.310 -3.628 37.054 1.00 96.94 461 TYR A CA 1
ATOM 3821 C C . TYR A 1 461 ? 0.100 -3.744 37.637 1.00 96.94 461 TYR A C 1
ATOM 3823 O O . TYR A 1 461 ? 1.069 -3.638 36.896 1.00 96.94 461 TYR A O 1
ATOM 3831 N N . ARG A 1 462 ? 0.241 -4.022 38.940 1.00 95.31 462 ARG A N 1
ATOM 3832 C CA . ARG A 1 462 ? 1.556 -4.290 39.545 1.00 95.31 462 ARG A CA 1
ATOM 3833 C C . ARG A 1 462 ? 2.181 -5.585 39.036 1.00 95.31 462 ARG A C 1
ATOM 3835 O O . ARG A 1 462 ? 3.350 -5.569 38.678 1.00 95.31 462 ARG A O 1
ATOM 3842 N N . LYS A 1 463 ? 1.403 -6.670 38.929 1.00 94.19 463 LYS A N 1
ATOM 3843 C CA . LYS A 1 463 ? 1.879 -7.913 38.292 1.00 94.19 463 LYS A CA 1
ATOM 3844 C C . LYS A 1 463 ? 2.343 -7.659 36.855 1.00 94.19 463 LYS A C 1
ATOM 3846 O O . LYS A 1 463 ? 3.382 -8.169 36.458 1.00 94.19 463 LYS A O 1
ATOM 3851 N N . TYR A 1 464 ? 1.594 -6.855 36.098 1.00 95.38 464 TYR A N 1
ATOM 3852 C CA . TYR A 1 464 ? 1.979 -6.450 34.749 1.00 95.38 464 TYR A CA 1
ATOM 3853 C C . TYR A 1 464 ? 3.294 -5.656 34.744 1.00 95.38 464 TYR A C 1
ATOM 3855 O O . TYR A 1 464 ? 4.218 -6.028 34.027 1.00 95.38 464 TYR A O 1
ATOM 3863 N N . ALA A 1 465 ? 3.417 -4.632 35.595 1.00 93.75 465 ALA A N 1
ATOM 3864 C CA . ALA A 1 465 ? 4.622 -3.807 35.722 1.00 93.75 465 ALA A CA 1
ATOM 3865 C C . ALA A 1 465 ? 5.869 -4.613 36.136 1.00 93.75 465 ALA A C 1
ATOM 3867 O O . ALA A 1 465 ? 6.972 -4.334 35.671 1.00 93.75 465 ALA A O 1
ATOM 3868 N N . ASP A 1 466 ? 5.710 -5.649 36.967 1.00 93.62 466 ASP A N 1
ATOM 3869 C CA . ASP A 1 466 ? 6.814 -6.534 37.359 1.00 93.62 466 ASP A CA 1
ATOM 3870 C C . ASP A 1 466 ? 7.397 -7.309 36.158 1.00 93.62 466 ASP A C 1
ATOM 3872 O O . ASP A 1 466 ? 8.593 -7.630 36.144 1.00 93.62 466 ASP A O 1
ATOM 3876 N N . MET A 1 467 ? 6.563 -7.593 35.149 1.00 92.81 467 MET A N 1
ATOM 3877 C CA . MET A 1 467 ? 6.937 -8.300 33.918 1.00 92.81 467 MET A CA 1
ATOM 3878 C C . MET A 1 467 ? 7.364 -7.343 32.797 1.00 92.81 467 MET A C 1
ATOM 3880 O O . MET A 1 467 ? 8.317 -7.644 32.080 1.00 92.81 467 MET A O 1
ATOM 3884 N N . GLN A 1 468 ? 6.687 -6.200 32.667 1.00 93.44 468 GLN A N 1
ATOM 3885 C CA . GLN A 1 468 ? 6.922 -5.160 31.661 1.00 93.44 468 GLN A CA 1
ATOM 3886 C C . GLN A 1 468 ? 7.432 -3.883 32.332 1.00 93.44 468 GLN A C 1
ATOM 3888 O O . GLN A 1 468 ? 6.712 -2.901 32.493 1.00 93.44 468 GLN A O 1
ATOM 3893 N N . LYS A 1 469 ? 8.701 -3.914 32.746 1.00 90.19 469 LYS A N 1
ATOM 3894 C CA . LYS A 1 469 ? 9.308 -2.865 33.585 1.00 90.19 469 LYS A CA 1
ATOM 3895 C C . LYS A 1 469 ? 9.472 -1.512 32.900 1.00 90.19 469 LYS A C 1
ATOM 3897 O O . LYS A 1 469 ? 9.594 -0.508 33.593 1.00 90.19 469 LYS A O 1
ATOM 3902 N N . ASP A 1 470 ? 9.488 -1.503 31.572 1.00 89.00 470 ASP A N 1
ATOM 3903 C CA . ASP A 1 470 ? 9.705 -0.303 30.763 1.00 89.00 470 ASP A CA 1
ATOM 3904 C C . ASP A 1 470 ? 8.382 0.284 30.230 1.00 89.00 470 ASP A C 1
ATOM 3906 O O . ASP A 1 470 ? 8.393 1.257 29.482 1.00 89.00 470 ASP A O 1
ATOM 3910 N N . ASP A 1 471 ? 7.232 -0.282 30.616 1.00 91.44 471 ASP A N 1
ATOM 3911 C CA . ASP A 1 471 ? 5.919 0.195 30.182 1.00 91.44 471 ASP A CA 1
ATOM 3912 C C . ASP A 1 471 ? 5.336 1.223 31.169 1.00 91.44 471 ASP A C 1
ATOM 3914 O O . ASP A 1 471 ? 5.161 0.958 32.361 1.00 91.44 471 ASP A O 1
ATOM 3918 N N . TYR A 1 472 ? 5.001 2.411 30.661 1.00 94.00 472 TYR A N 1
ATOM 3919 C CA . TYR A 1 472 ? 4.396 3.496 31.436 1.00 94.00 472 TYR A CA 1
ATOM 3920 C C . TYR A 1 472 ? 2.935 3.209 31.829 1.00 94.00 472 TYR A C 1
ATOM 3922 O O . TYR A 1 472 ? 2.420 3.789 32.793 1.00 94.00 472 TYR A O 1
ATOM 3930 N N . TYR A 1 473 ? 2.244 2.351 31.068 1.00 94.12 473 TYR A N 1
ATOM 3931 C CA . TYR A 1 473 ? 0.807 2.101 31.168 1.00 94.12 473 TYR A CA 1
ATOM 3932 C C . TYR A 1 473 ? 0.319 1.737 32.583 1.00 94.12 473 TYR A C 1
ATOM 3934 O O . TYR A 1 473 ? -0.617 2.387 33.064 1.00 94.12 473 TYR A O 1
ATOM 3942 N N . PRO A 1 474 ? 0.918 0.767 33.307 1.00 95.31 474 PRO A N 1
ATOM 3943 C CA . PRO A 1 474 ? 0.469 0.408 34.651 1.00 95.31 474 PRO A CA 1
ATOM 3944 C C . PRO A 1 474 ? 0.606 1.564 35.643 1.00 95.31 474 PRO A C 1
ATOM 3946 O O . PRO A 1 474 ? -0.308 1.789 36.436 1.00 95.31 474 PRO A O 1
ATOM 3949 N N . HIS A 1 475 ? 1.697 2.331 35.582 1.00 95.19 475 HIS A N 1
ATOM 3950 C CA . HIS A 1 475 ? 1.899 3.504 36.437 1.00 95.19 475 HIS A CA 1
ATOM 3951 C C . HIS A 1 475 ? 0.852 4.583 36.154 1.00 95.19 475 HIS A C 1
ATOM 3953 O O . HIS A 1 475 ? 0.264 5.147 37.079 1.00 95.19 475 HIS A O 1
ATOM 3959 N N . TYR A 1 476 ? 0.541 4.813 34.876 1.00 95.81 476 TYR A N 1
ATOM 3960 C CA . TYR A 1 476 ? -0.529 5.719 34.478 1.00 95.81 476 TYR A CA 1
ATOM 3961 C C . TYR A 1 476 ? -1.883 5.278 35.058 1.00 95.81 476 TYR A C 1
ATOM 3963 O O . TYR A 1 476 ? -2.535 6.065 35.747 1.00 95.81 476 TYR A O 1
ATOM 3971 N N . LYS A 1 477 ? -2.272 4.011 34.867 1.00 95.75 477 LYS A N 1
ATOM 3972 C CA . LYS A 1 477 ? -3.551 3.475 35.361 1.00 95.75 477 LYS A CA 1
ATOM 3973 C C . LYS A 1 477 ? -3.661 3.450 36.883 1.00 95.75 477 LYS A C 1
ATOM 3975 O O . LYS A 1 477 ? -4.704 3.813 37.425 1.00 95.75 477 LYS A O 1
ATOM 3980 N N . ILE A 1 478 ? -2.596 3.087 37.595 1.00 95.44 478 ILE A N 1
ATOM 3981 C CA . ILE A 1 478 ? -2.564 3.154 39.063 1.00 95.44 478 ILE A CA 1
ATOM 3982 C C . ILE A 1 478 ? -2.685 4.614 39.532 1.00 95.44 478 ILE A C 1
ATOM 3984 O O . ILE A 1 478 ? -3.432 4.902 40.471 1.00 95.44 478 ILE A O 1
ATOM 3988 N N . GLY A 1 479 ? -2.001 5.541 38.857 1.00 94.38 479 GLY A N 1
ATOM 3989 C CA . GLY A 1 479 ? -2.090 6.974 39.114 1.00 94.38 479 GLY A CA 1
ATOM 3990 C C . GLY A 1 479 ? -3.508 7.528 38.948 1.00 94.38 479 GLY A C 1
ATOM 3991 O O . GLY A 1 479 ? -3.975 8.265 39.818 1.00 94.38 479 GLY A O 1
ATOM 3992 N N . GLU A 1 480 ? -4.219 7.131 37.887 1.00 92.12 480 GLU A N 1
ATOM 3993 C CA . GLU A 1 480 ? -5.637 7.463 37.680 1.00 92.12 480 GLU A CA 1
ATOM 3994 C C . GLU A 1 480 ? -6.525 6.954 38.822 1.00 92.12 480 GLU A C 1
ATOM 3996 O O . GLU A 1 480 ? -7.353 7.699 39.352 1.00 92.12 480 GLU A O 1
ATOM 4001 N N . ILE A 1 481 ? -6.332 5.698 39.240 1.00 91.19 481 ILE A N 1
ATOM 4002 C CA . ILE A 1 481 ? -7.109 5.107 40.333 1.00 91.19 481 ILE A CA 1
ATOM 4003 C C . ILE A 1 481 ? -6.893 5.905 41.624 1.00 91.19 481 ILE A C 1
ATOM 4005 O O . ILE A 1 481 ? -7.866 6.339 42.243 1.00 91.19 481 ILE A O 1
ATOM 4009 N N . TYR A 1 482 ? -5.645 6.189 42.013 1.00 90.75 482 TYR A N 1
ATOM 4010 C CA . TYR A 1 482 ? -5.379 7.008 43.202 1.00 90.75 482 TYR A CA 1
ATOM 4011 C C . TYR A 1 482 ? -5.910 8.438 43.077 1.00 90.75 482 TYR A C 1
ATOM 4013 O O . TYR A 1 482 ? -6.325 9.027 44.081 1.00 90.75 482 TYR A O 1
ATOM 4021 N N . TRP A 1 483 ? -5.916 9.002 41.865 1.00 87.94 483 TRP A N 1
ATOM 4022 C CA . TRP A 1 483 ? -6.493 10.317 41.612 1.00 87.94 483 TRP A CA 1
ATOM 4023 C C . TRP A 1 483 ? -7.997 10.328 41.899 1.00 87.94 483 TRP A C 1
ATO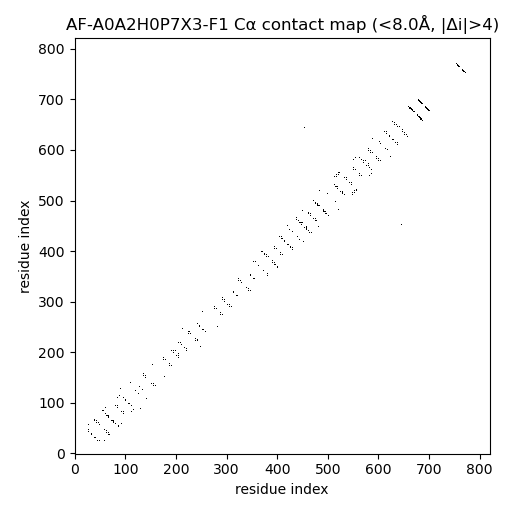M 4025 O O . TRP A 1 483 ? -8.468 11.205 42.628 1.00 87.94 483 TRP A O 1
ATOM 4035 N N . SER A 1 484 ? -8.725 9.319 41.409 1.00 83.69 484 SER A N 1
ATOM 4036 C CA . SER A 1 484 ? -10.169 9.164 41.644 1.00 83.69 484 SER A CA 1
ATOM 4037 C C . SER A 1 484 ? -10.521 8.983 43.129 1.00 83.69 484 SER A C 1
ATOM 4039 O O . SER A 1 484 ? -11.524 9.513 43.596 1.00 83.69 484 SER A O 1
ATOM 4041 N N . GLN A 1 485 ? -9.642 8.344 43.911 1.00 82.19 485 GLN A N 1
ATOM 4042 C CA . GLN A 1 485 ? -9.778 8.180 45.367 1.00 82.19 485 GLN A CA 1
ATOM 4043 C C . GLN A 1 485 ? -9.476 9.458 46.174 1.00 82.19 485 GLN A C 1
ATOM 4045 O O . GLN A 1 485 ? -9.387 9.413 47.401 1.00 82.19 485 GLN A O 1
ATOM 4050 N N . ALA A 1 486 ? -9.229 10.591 45.509 1.00 81.81 486 ALA A N 1
ATOM 4051 C CA . ALA A 1 486 ? -8.726 11.827 46.111 1.00 81.81 486 ALA A CA 1
ATOM 4052 C C . ALA A 1 486 ? -7.381 11.672 46.858 1.00 81.81 486 ALA A C 1
ATOM 4054 O O . ALA A 1 486 ? -6.954 12.583 47.577 1.00 81.81 486 ALA A O 1
ATOM 4055 N N . ASN A 1 487 ? -6.651 10.572 46.636 1.00 86.12 487 ASN A N 1
ATOM 4056 C CA . ASN A 1 487 ? -5.345 10.314 47.233 1.00 86.12 487 ASN A CA 1
ATOM 4057 C C . ASN A 1 487 ? -4.228 10.961 46.397 1.00 86.12 487 ASN A C 1
ATOM 4059 O O . ASN A 1 487 ? -3.417 10.306 45.741 1.00 86.12 487 ASN A O 1
ATOM 4063 N N . LYS A 1 488 ? -4.208 12.300 46.398 1.00 83.81 488 LYS A N 1
ATOM 4064 C CA . LYS A 1 488 ? -3.400 13.113 45.469 1.00 83.81 488 LYS A CA 1
ATOM 4065 C C . LYS A 1 488 ? -1.882 12.959 45.615 1.00 83.81 488 LYS A C 1
ATOM 4067 O O . LYS A 1 488 ? -1.166 13.372 44.708 1.00 83.81 488 LYS A O 1
ATOM 4072 N N . GLY A 1 489 ? -1.381 12.443 46.738 1.00 90.81 489 GLY A N 1
ATOM 4073 C CA . GLY A 1 489 ? 0.056 12.220 46.949 1.00 90.81 489 GLY A CA 1
ATOM 4074 C C . GLY A 1 489 ? 0.575 11.070 46.077 1.00 90.81 489 GLY A C 1
ATOM 4075 O O . GLY A 1 489 ? 1.240 11.347 45.079 1.00 90.81 489 GLY A O 1
ATOM 4076 N N . PRO A 1 490 ? 0.191 9.816 46.382 1.00 92.06 490 PRO A N 1
ATOM 4077 C CA . PRO A 1 490 ? 0.533 8.636 45.586 1.00 92.06 490 PRO A CA 1
ATOM 4078 C C . PRO A 1 490 ? 0.131 8.756 44.115 1.00 92.06 490 PRO A C 1
ATOM 4080 O O . PRO A 1 490 ? 0.900 8.369 43.242 1.00 92.06 490 PRO A O 1
ATOM 4083 N N . ALA A 1 491 ? -1.023 9.371 43.818 1.00 92.81 491 ALA A N 1
ATOM 4084 C CA . ALA A 1 491 ? -1.436 9.617 42.436 1.00 92.81 491 ALA A CA 1
ATOM 4085 C C . ALA A 1 491 ? -0.373 10.396 41.648 1.00 92.81 491 ALA A C 1
ATOM 4087 O O . ALA A 1 491 ? 0.002 10.011 40.547 1.00 92.81 491 ALA A O 1
ATOM 4088 N N . LYS A 1 492 ? 0.154 11.486 42.221 1.00 93.88 492 LYS A N 1
ATOM 4089 C CA . LYS A 1 492 ? 1.165 12.314 41.552 1.00 93.88 492 LYS A CA 1
ATOM 4090 C C . LYS A 1 492 ? 2.503 11.601 41.390 1.00 93.88 492 LYS A C 1
ATOM 4092 O O . LYS A 1 492 ? 3.213 11.916 40.443 1.00 93.88 492 LYS A O 1
ATOM 4097 N N . GLU A 1 493 ? 2.873 10.711 42.304 1.00 95.00 493 GLU A N 1
ATOM 4098 C CA . GLU A 1 493 ? 4.117 9.938 42.203 1.00 95.00 493 GLU A CA 1
ATOM 4099 C C . GLU A 1 493 ? 4.050 8.933 41.048 1.00 95.00 493 GLU A C 1
ATOM 4101 O O . GLU A 1 493 ? 4.936 8.921 40.194 1.00 95.00 493 GLU A O 1
ATOM 4106 N N . GLU A 1 494 ? 2.960 8.172 40.959 1.00 95.81 494 GLU A N 1
ATOM 4107 C CA . GLU A 1 494 ? 2.738 7.199 39.880 1.00 95.81 494 GLU A CA 1
ATOM 4108 C C . GLU A 1 494 ? 2.609 7.891 38.514 1.00 95.81 494 GLU A C 1
ATOM 4110 O O . GLU A 1 494 ? 3.259 7.499 37.549 1.00 95.81 494 GLU A O 1
ATOM 4115 N N . LEU A 1 495 ? 1.857 8.997 38.438 1.00 96.12 495 LEU A N 1
ATOM 4116 C CA . LEU A 1 495 ? 1.707 9.776 37.203 1.00 96.12 495 LEU A CA 1
ATOM 4117 C C . LEU A 1 495 ? 3.029 10.401 36.728 1.00 96.12 495 LEU A C 1
ATOM 4119 O O . LEU A 1 495 ? 3.269 10.474 35.526 1.00 96.12 495 LEU A O 1
ATOM 4123 N N . LYS A 1 496 ? 3.897 10.848 37.647 1.00 95.62 496 LYS A N 1
ATOM 4124 C CA . LYS A 1 496 ? 5.244 11.330 37.291 1.00 95.62 496 LYS A CA 1
ATOM 4125 C C . LYS A 1 496 ? 6.127 10.202 36.781 1.00 95.62 496 LYS A C 1
ATOM 4127 O O . LYS A 1 496 ? 6.799 10.391 35.779 1.00 95.62 496 LYS A O 1
ATOM 4132 N N . THR A 1 497 ? 6.076 9.044 37.434 1.00 94.75 497 THR A N 1
ATOM 4133 C CA . THR A 1 497 ? 6.819 7.854 37.000 1.00 94.75 497 THR A CA 1
ATOM 4134 C C . THR A 1 497 ? 6.410 7.462 35.582 1.00 94.75 497 THR A C 1
ATOM 4136 O O . THR A 1 497 ? 7.268 7.319 34.720 1.00 94.75 497 THR A O 1
ATOM 4139 N N . ALA A 1 498 ? 5.103 7.410 35.304 1.00 94.69 498 ALA A N 1
ATOM 4140 C CA . ALA A 1 498 ? 4.595 7.167 33.957 1.00 94.69 498 ALA A CA 1
ATOM 4141 C C . ALA A 1 498 ? 5.106 8.209 32.947 1.00 94.69 498 ALA A C 1
ATOM 4143 O O . ALA A 1 498 ? 5.538 7.848 31.859 1.00 94.69 498 ALA A O 1
ATOM 4144 N N . LEU A 1 499 ? 5.095 9.498 33.305 1.00 94.31 499 LEU A N 1
ATOM 4145 C CA . LEU A 1 499 ? 5.568 10.566 32.423 1.00 94.31 499 LEU A CA 1
ATOM 4146 C C . LEU A 1 499 ? 7.070 10.468 32.119 1.00 94.31 499 LEU A C 1
ATOM 4148 O O . LEU A 1 499 ? 7.465 10.690 30.979 1.00 94.31 499 LEU A O 1
ATOM 4152 N N . ASP A 1 500 ? 7.889 10.126 33.115 1.00 92.94 500 ASP A N 1
ATOM 4153 C CA . ASP A 1 500 ? 9.340 9.971 32.960 1.00 92.94 500 ASP A CA 1
ATOM 4154 C C . ASP A 1 500 ? 9.704 8.768 32.066 1.00 92.94 500 ASP A C 1
ATOM 4156 O O . ASP A 1 500 ? 10.765 8.764 31.442 1.00 92.94 500 ASP A O 1
ATOM 4160 N N . MET A 1 501 ? 8.820 7.767 31.980 1.00 91.94 501 MET A N 1
ATOM 4161 C CA . MET A 1 501 ? 8.966 6.586 31.119 1.00 91.94 501 MET A CA 1
ATOM 4162 C C . MET A 1 501 ? 8.493 6.819 29.675 1.00 91.94 501 MET A C 1
ATOM 4164 O O . MET A 1 501 ? 8.885 6.078 28.776 1.00 91.94 501 MET A O 1
ATOM 4168 N N . ILE A 1 502 ? 7.662 7.837 29.421 1.00 91.56 502 ILE A N 1
ATOM 4169 C CA . ILE A 1 502 ? 7.201 8.161 28.066 1.00 91.56 502 ILE A CA 1
ATOM 4170 C C . ILE A 1 502 ? 8.330 8.862 27.305 1.00 91.56 502 ILE A C 1
ATOM 4172 O O . ILE A 1 502 ? 8.661 10.025 27.548 1.00 91.56 502 ILE A O 1
ATOM 4176 N N . GLU A 1 503 ? 8.907 8.173 26.324 1.00 83.50 503 GLU A N 1
ATOM 4177 C CA . GLU A 1 503 ? 9.918 8.780 25.465 1.00 83.50 503 GLU A CA 1
ATOM 4178 C C . GLU A 1 503 ? 9.308 9.803 24.494 1.00 83.50 503 GLU A C 1
ATOM 4180 O O . GLU A 1 503 ? 8.323 9.553 23.794 1.00 83.50 503 GLU A O 1
ATOM 4185 N N . ALA A 1 504 ? 9.976 10.950 24.341 1.00 74.31 504 ALA A N 1
ATOM 4186 C CA . ALA A 1 504 ? 9.561 11.998 23.407 1.00 74.31 504 ALA A CA 1
ATOM 4187 C C . ALA A 1 504 ? 9.575 11.567 21.923 1.00 74.31 504 ALA A C 1
ATOM 4189 O O . ALA A 1 504 ? 9.064 12.299 21.076 1.00 74.31 504 ALA A O 1
ATOM 4190 N N . THR A 1 505 ? 10.149 10.410 21.598 1.00 75.38 505 THR A N 1
ATOM 4191 C CA . THR A 1 505 ? 10.223 9.795 20.263 1.00 75.38 505 THR A CA 1
ATOM 4192 C C . THR A 1 505 ? 8.968 9.000 19.893 1.00 75.38 505 THR A C 1
ATOM 4194 O O . THR A 1 505 ? 8.714 8.810 18.703 1.00 75.38 505 THR A O 1
ATOM 4197 N N . VAL A 1 506 ? 8.160 8.566 20.866 1.00 80.12 506 VAL A N 1
ATOM 4198 C CA . VAL A 1 506 ? 6.951 7.761 20.630 1.00 80.12 506 VAL A CA 1
ATOM 4199 C C . VAL A 1 506 ? 5.844 8.659 20.083 1.00 80.12 506 VAL A C 1
ATOM 4201 O O . VAL A 1 506 ? 5.451 9.616 20.735 1.00 80.12 506 VAL A O 1
ATOM 4204 N N . LEU A 1 507 ? 5.357 8.433 18.862 1.00 78.75 507 LEU A N 1
ATOM 4205 C CA . LEU A 1 507 ? 4.416 9.345 18.177 1.00 78.75 507 LEU A CA 1
ATOM 4206 C C . LEU A 1 507 ? 3.008 8.765 17.976 1.00 78.75 507 LEU A C 1
ATOM 4208 O O . LEU A 1 507 ? 2.214 9.353 17.234 1.00 78.75 507 LEU A O 1
ATOM 4212 N N . ASP A 1 508 ? 2.682 7.629 18.595 1.00 87.94 508 ASP A N 1
ATOM 4213 C CA . ASP A 1 508 ? 1.348 7.049 18.458 1.00 87.94 508 ASP A CA 1
ATOM 4214 C C . ASP A 1 508 ? 0.274 7.852 19.232 1.00 87.94 508 ASP A C 1
ATOM 4216 O O . ASP A 1 508 ? 0.565 8.462 20.268 1.00 87.94 508 ASP A O 1
ATOM 4220 N N . PRO A 1 509 ? -0.974 7.914 18.722 1.00 86.50 509 PRO A N 1
ATOM 4221 C CA . PRO A 1 509 ? -2.041 8.664 19.377 1.00 86.50 509 PRO A CA 1
ATOM 4222 C C . PRO A 1 509 ? -2.375 8.200 20.807 1.00 86.50 509 PRO A C 1
ATOM 4224 O O . PRO A 1 509 ? -2.515 9.083 21.655 1.00 86.50 509 PRO A O 1
ATOM 4227 N N . PRO A 1 510 ? -2.487 6.893 21.131 1.00 89.56 510 PRO A N 1
ATOM 4228 C CA . PRO A 1 510 ? -2.810 6.446 22.491 1.00 89.56 510 PRO A CA 1
ATOM 4229 C C . PRO A 1 510 ? -1.811 6.927 23.551 1.00 89.56 510 PRO A C 1
ATOM 4231 O O . PRO A 1 510 ? -2.221 7.498 24.564 1.00 89.56 510 PRO A O 1
ATOM 4234 N N . THR A 1 511 ? -0.509 6.793 23.291 1.00 92.38 511 THR A N 1
ATOM 4235 C CA . THR A 1 511 ? 0.551 7.221 24.214 1.00 92.38 511 THR A CA 1
ATOM 4236 C C . THR A 1 511 ? 0.530 8.727 24.416 1.00 92.38 511 THR A C 1
ATOM 4238 O O . THR A 1 511 ? 0.549 9.207 25.548 1.00 92.38 511 THR A O 1
ATOM 4241 N N . ARG A 1 512 ? 0.389 9.501 23.332 1.00 93.44 512 ARG A N 1
ATOM 4242 C CA . ARG A 1 512 ? 0.280 10.967 23.420 1.00 93.44 512 ARG A CA 1
ATOM 4243 C C . ARG A 1 512 ? -0.992 11.436 24.113 1.00 93.44 512 ARG A C 1
ATOM 4245 O O . ARG A 1 512 ? -0.981 12.476 24.767 1.00 93.44 512 ARG A O 1
ATOM 4252 N N . THR A 1 513 ? -2.073 10.672 24.006 1.00 95.12 513 THR A N 1
ATOM 4253 C CA . THR A 1 513 ? -3.329 10.944 24.716 1.00 95.12 513 THR A CA 1
ATOM 4254 C C . THR A 1 513 ? -3.160 10.708 26.216 1.00 95.12 513 THR A C 1
ATOM 4256 O O . THR A 1 513 ? -3.572 11.547 27.019 1.00 95.12 513 THR A O 1
ATOM 4259 N N . ALA A 1 514 ? -2.496 9.614 26.604 1.00 94.31 514 ALA A N 1
ATOM 4260 C CA . ALA A 1 514 ? -2.151 9.346 27.997 1.00 94.31 514 ALA A CA 1
ATOM 4261 C C . ALA A 1 514 ? -1.214 10.427 28.560 1.00 94.31 514 ALA A C 1
ATOM 4263 O O . ALA A 1 514 ? -1.498 10.978 29.620 1.00 94.31 514 ALA A O 1
ATOM 4264 N N . GLU A 1 515 ? -0.166 10.812 27.824 1.00 95.56 515 GLU A N 1
ATOM 4265 C CA . GLU A 1 515 ? 0.745 11.911 28.181 1.00 95.56 515 GLU A CA 1
ATOM 4266 C C . GLU A 1 515 ? -0.017 13.228 28.409 1.00 95.56 515 GLU A C 1
ATOM 4268 O O . GLU A 1 515 ? 0.152 13.892 29.437 1.00 95.56 515 GLU A O 1
ATOM 4273 N N . ALA A 1 516 ? -0.915 13.589 27.486 1.00 95.81 516 ALA A N 1
ATOM 4274 C CA . ALA A 1 516 ? -1.741 14.785 27.599 1.00 95.81 516 ALA A CA 1
ATOM 4275 C C . ALA A 1 516 ? -2.641 14.745 28.843 1.00 95.81 516 ALA A C 1
ATOM 4277 O O . ALA A 1 516 ? -2.756 15.749 29.558 1.00 95.81 516 ALA A O 1
ATOM 4278 N N . ARG A 1 517 ? -3.244 13.589 29.147 1.00 96.38 517 ARG A N 1
ATOM 4279 C CA . ARG A 1 517 ? -4.049 13.395 30.360 1.00 96.38 517 ARG A CA 1
ATOM 4280 C C . ARG A 1 517 ? -3.202 13.490 31.625 1.00 96.38 517 ARG A C 1
ATOM 4282 O O . ARG A 1 517 ? -3.594 14.196 32.552 1.00 96.38 517 ARG A O 1
ATOM 4289 N N . ILE A 1 518 ? -2.025 12.864 31.651 1.00 95.62 518 ILE A N 1
ATOM 4290 C CA . ILE A 1 518 ? -1.080 12.926 32.775 1.00 95.62 518 ILE A CA 1
ATOM 4291 C C . ILE A 1 518 ? -0.692 14.377 33.070 1.00 95.62 518 ILE A C 1
ATOM 4293 O O . ILE A 1 518 ? -0.821 14.818 34.214 1.00 95.62 518 ILE A O 1
ATOM 4297 N N . TYR A 1 519 ? -0.301 15.156 32.054 1.00 95.75 519 TYR A N 1
ATOM 4298 C CA . TYR A 1 519 ? -0.029 16.587 32.228 1.00 95.75 519 TYR A CA 1
ATOM 4299 C C . TYR A 1 519 ? -1.220 17.324 32.837 1.00 95.75 519 TYR A C 1
ATOM 4301 O O . TYR A 1 519 ? -1.049 18.183 33.703 1.00 95.75 519 TYR A O 1
ATOM 4309 N N . GLY A 1 520 ? -2.428 16.966 32.413 1.00 94.69 520 GLY A N 1
ATOM 4310 C CA . GLY A 1 520 ? -3.655 17.533 32.932 1.00 94.69 520 GLY A CA 1
ATOM 4311 C C . GLY A 1 520 ? -3.869 17.285 34.420 1.00 94.69 520 GLY A C 1
ATOM 4312 O O . GLY A 1 520 ? -4.057 18.232 35.186 1.00 94.69 520 GLY A O 1
ATOM 4313 N N . LEU A 1 521 ? -3.755 16.025 34.839 1.00 93.00 521 LEU A N 1
ATOM 4314 C CA . LEU A 1 521 ? -3.884 15.613 36.238 1.00 93.00 521 LEU A CA 1
ATOM 4315 C C . LEU A 1 521 ? -2.758 16.195 37.114 1.00 93.00 521 LEU A C 1
ATOM 4317 O O . LEU A 1 521 ? -2.981 16.583 38.260 1.00 93.00 521 LEU A O 1
ATOM 4321 N N . LEU A 1 522 ? -1.546 16.356 36.578 1.00 93.38 522 LEU A N 1
ATOM 4322 C CA . LEU A 1 522 ? -0.441 17.014 37.287 1.00 93.38 522 LEU A CA 1
ATOM 4323 C C . LEU A 1 522 ? -0.612 18.544 37.406 1.00 93.38 522 LEU A C 1
ATOM 4325 O O . LEU A 1 522 ? 0.108 19.178 38.183 1.00 93.38 522 LEU A O 1
ATOM 4329 N N . GLY A 1 523 ? -1.589 19.133 36.707 1.00 91.06 523 GLY A N 1
ATOM 4330 C CA . GLY A 1 523 ? -1.886 20.568 36.712 1.00 91.06 523 GLY A CA 1
ATOM 4331 C C . GLY A 1 523 ? -1.148 21.372 35.635 1.00 91.06 523 GLY A C 1
ATOM 4332 O O . GLY A 1 523 ? -1.258 22.599 35.594 1.00 91.06 523 GLY A O 1
ATOM 4333 N N . GLU A 1 524 ? -0.429 20.714 34.726 1.00 94.62 524 GLU A N 1
ATOM 4334 C CA . GLU A 1 524 ? 0.264 21.321 33.583 1.00 94.62 524 GLU A CA 1
ATOM 4335 C C . GLU A 1 524 ? -0.691 21.584 32.406 1.00 94.62 524 GLU A C 1
ATOM 4337 O O . GLU A 1 524 ? -0.482 21.158 31.267 1.00 94.62 524 GLU A O 1
ATOM 4342 N N . LYS A 1 525 ? -1.748 22.351 32.682 1.00 94.06 525 LYS A N 1
ATOM 4343 C CA . LYS A 1 525 ? -2.875 22.598 31.773 1.00 94.06 525 LYS A CA 1
ATOM 4344 C C . LYS A 1 525 ? -2.474 22.992 30.351 1.00 94.06 525 LYS A C 1
ATOM 4346 O O . LYS A 1 525 ? -3.052 22.501 29.392 1.00 94.06 525 LYS A O 1
ATOM 4351 N N . LYS A 1 526 ? -1.470 23.862 30.198 1.00 94.94 526 LYS A N 1
ATOM 4352 C CA . LYS A 1 526 ? -1.040 24.345 28.876 1.00 94.94 526 LYS A CA 1
ATOM 4353 C C . LYS A 1 526 ? -0.457 23.228 28.003 1.00 94.94 526 LYS A C 1
ATOM 4355 O O . LYS A 1 526 ? -0.712 23.225 26.805 1.00 94.94 526 LYS A O 1
ATOM 4360 N N . ARG A 1 527 ? 0.335 22.318 28.584 1.00 95.06 527 ARG A N 1
ATOM 4361 C CA . ARG A 1 527 ? 0.929 21.192 27.843 1.00 95.06 527 ARG A CA 1
ATOM 4362 C C . ARG A 1 527 ? -0.129 20.157 27.481 1.00 95.06 527 ARG A C 1
ATOM 4364 O O . ARG A 1 527 ? -0.146 19.689 26.351 1.00 95.06 527 ARG A O 1
ATOM 4371 N N . SER A 1 528 ? -1.033 19.879 28.420 1.00 96.25 528 SER A N 1
ATOM 4372 C CA . SER A 1 528 ? -2.194 19.018 28.195 1.00 96.25 528 SER A CA 1
ATOM 4373 C C . SER A 1 528 ? -3.062 19.527 27.037 1.00 96.25 528 SER A C 1
ATOM 4375 O O . SER A 1 528 ? -3.262 18.802 26.067 1.00 96.25 528 SER A O 1
ATOM 4377 N N . ASP A 1 529 ? -3.483 20.798 27.084 1.00 95.56 529 ASP A N 1
ATOM 4378 C CA . ASP A 1 529 ? -4.296 21.424 26.032 1.00 95.56 529 ASP A CA 1
ATOM 4379 C C . ASP A 1 529 ? -3.604 21.375 24.657 1.00 95.56 529 ASP A C 1
ATOM 4381 O O . ASP A 1 529 ? -4.227 20.978 23.678 1.00 95.56 529 ASP A O 1
ATOM 4385 N N . ASP A 1 530 ? -2.317 21.739 24.570 1.00 95.12 530 ASP A N 1
ATOM 4386 C CA . ASP A 1 530 ? -1.571 21.742 23.299 1.00 95.12 530 ASP A CA 1
ATOM 4387 C C . ASP A 1 530 ? -1.471 20.338 22.680 1.00 95.12 530 ASP A C 1
ATOM 4389 O O . ASP A 1 530 ? -1.639 20.185 21.471 1.00 95.12 530 ASP A O 1
ATOM 4393 N N . LEU A 1 531 ? -1.244 19.297 23.489 1.00 95.00 531 LEU A N 1
ATOM 4394 C CA . LEU A 1 531 ? -1.195 17.920 22.994 1.00 95.00 531 LEU A CA 1
ATOM 4395 C C . LEU A 1 531 ? -2.569 17.425 22.526 1.00 95.00 531 LEU A C 1
ATOM 4397 O O . LEU A 1 531 ? -2.669 16.917 21.409 1.00 95.00 531 LEU A O 1
ATOM 4401 N N . PHE A 1 532 ? -3.625 17.610 23.325 1.00 96.81 532 PHE A N 1
ATOM 4402 C CA . PHE A 1 532 ? -4.979 17.210 22.927 1.00 96.81 532 PHE A CA 1
ATOM 4403 C C . PHE A 1 532 ? -5.443 17.940 21.663 1.00 96.81 532 PHE A C 1
ATOM 4405 O O . PHE A 1 532 ? -5.946 17.306 20.736 1.00 96.81 532 PHE A O 1
ATOM 4412 N N . GLU A 1 533 ? -5.223 19.254 21.569 1.00 94.62 533 GLU A N 1
ATOM 4413 C CA . GLU A 1 533 ? -5.595 20.032 20.384 1.00 94.62 533 GLU A CA 1
ATOM 4414 C C . GLU A 1 533 ? -4.803 19.590 19.145 1.00 94.62 533 GLU A C 1
ATOM 4416 O O . GLU A 1 533 ? -5.375 19.488 18.062 1.00 94.62 533 GLU A O 1
ATOM 4421 N N . ARG A 1 534 ? -3.512 19.251 19.268 1.00 94.19 534 ARG A N 1
ATOM 4422 C CA . ARG A 1 534 ? -2.733 18.685 18.149 1.00 94.19 534 ARG A CA 1
ATOM 4423 C C . ARG A 1 534 ? -3.269 17.334 17.684 1.00 94.19 534 ARG A C 1
ATOM 4425 O O . ARG A 1 534 ? -3.329 17.106 16.475 1.00 94.19 534 ARG A O 1
ATOM 4432 N N . LEU A 1 535 ? -3.646 16.458 18.615 1.00 94.75 535 LEU A N 1
ATOM 4433 C CA . LEU A 1 535 ? -4.207 15.144 18.294 1.00 94.75 535 LEU A CA 1
ATOM 4434 C C . LEU A 1 535 ? -5.547 15.283 17.563 1.00 94.75 535 LEU A C 1
ATOM 4436 O O . LEU A 1 535 ? -5.710 14.721 16.481 1.00 94.75 535 LEU A O 1
ATOM 4440 N N . LEU A 1 536 ? -6.454 16.113 18.084 1.00 93.81 536 LEU A N 1
ATOM 4441 C CA . LEU A 1 536 ? -7.764 16.354 17.472 1.00 93.81 536 LEU A CA 1
ATOM 4442 C C . LEU A 1 536 ? -7.686 17.162 16.168 1.00 93.81 536 LEU A C 1
ATOM 4444 O O . LEU A 1 536 ? -8.511 16.975 15.284 1.00 93.81 536 LEU A O 1
ATOM 4448 N N . ASN A 1 537 ? -6.685 18.029 15.990 1.00 93.69 537 ASN A N 1
ATOM 4449 C CA . ASN A 1 537 ? -6.461 18.706 14.706 1.00 93.69 537 ASN A CA 1
ATOM 4450 C C . ASN A 1 537 ? -5.999 17.733 13.611 1.00 93.69 537 ASN A C 1
ATOM 4452 O O . ASN A 1 537 ? -6.286 17.954 12.435 1.00 93.69 537 ASN A O 1
ATOM 4456 N N . LYS A 1 538 ? -5.257 16.680 13.981 1.00 93.12 538 LYS A N 1
ATOM 4457 C CA . LYS A 1 538 ? -4.804 15.642 13.046 1.00 93.12 538 LYS A CA 1
ATOM 4458 C C . LYS A 1 538 ? -5.942 14.696 12.667 1.00 93.12 538 LYS A C 1
ATOM 4460 O O . LYS A 1 538 ? -6.030 14.306 11.506 1.00 93.12 538 LYS A O 1
ATOM 4465 N N . ASP A 1 539 ? -6.781 14.339 13.633 1.00 89.25 539 ASP A N 1
ATOM 4466 C CA . ASP A 1 539 ? -7.942 13.475 13.436 1.00 89.25 539 ASP A CA 1
ATOM 4467 C C . ASP A 1 539 ? -9.164 14.012 14.207 1.00 89.25 539 ASP A C 1
ATOM 4469 O O . ASP A 1 539 ? -9.404 13.617 15.352 1.00 89.25 539 ASP A O 1
ATOM 4473 N N . PRO A 1 540 ? -9.951 14.916 13.592 1.00 90.19 540 PRO A N 1
ATOM 4474 C CA . PRO A 1 540 ? -11.134 15.496 14.232 1.00 90.19 540 PRO A CA 1
ATOM 4475 C C . PRO A 1 540 ? -12.252 14.486 14.515 1.00 90.19 540 PRO A C 1
ATOM 4477 O O . PRO A 1 540 ? -13.162 14.785 15.279 1.00 90.19 540 PRO A O 1
ATOM 4480 N N . GLY A 1 541 ? -12.215 13.307 13.884 1.00 86.81 541 GLY A N 1
ATOM 4481 C CA . GLY A 1 541 ? -13.186 12.234 14.103 1.00 86.81 541 GLY A CA 1
ATOM 4482 C C . GLY A 1 541 ? -12.811 11.298 15.254 1.00 86.81 541 GLY A C 1
ATOM 4483 O O . GLY A 1 541 ? -13.522 10.320 15.496 1.00 86.81 541 GLY A O 1
ATOM 4484 N N . ASN A 1 542 ? -11.700 11.554 15.954 1.00 89.06 542 ASN A N 1
ATOM 4485 C CA . ASN A 1 542 ? -11.218 10.678 17.012 1.00 89.06 542 ASN A CA 1
ATOM 4486 C C . ASN A 1 542 ? -11.987 10.880 18.326 1.00 89.06 542 ASN A C 1
ATOM 4488 O O . ASN A 1 542 ? -11.595 11.660 19.198 1.00 89.06 542 ASN A O 1
ATOM 4492 N N . ILE A 1 543 ? -13.097 10.153 18.457 1.00 87.88 543 ILE A N 1
ATOM 4493 C CA . ILE A 1 543 ? -13.982 10.225 19.624 1.00 87.88 543 ILE A CA 1
ATOM 4494 C C . ILE A 1 543 ? -13.249 9.824 20.909 1.00 87.88 543 ILE A C 1
ATOM 4496 O O . ILE A 1 543 ? -13.491 10.440 21.940 1.00 87.88 543 ILE A O 1
ATOM 4500 N N . ASP A 1 544 ? -12.328 8.858 20.870 1.00 88.75 544 ASP A N 1
ATOM 4501 C CA . ASP A 1 544 ? -11.624 8.385 22.069 1.00 88.75 544 ASP A CA 1
ATOM 4502 C C . ASP A 1 544 ? -10.730 9.479 22.663 1.00 88.75 544 ASP A C 1
ATOM 4504 O O . ASP A 1 544 ? -10.786 9.762 23.863 1.00 88.75 544 ASP A O 1
ATOM 4508 N N . VAL A 1 545 ? -9.965 10.170 21.811 1.00 94.38 545 VAL A N 1
ATOM 4509 C CA . VAL A 1 545 ? -9.154 11.325 22.224 1.00 94.38 545 VAL A CA 1
ATOM 4510 C C . VAL A 1 545 ? -10.048 12.451 22.740 1.00 94.38 545 VAL A C 1
ATOM 4512 O O . VAL A 1 545 ? -9.745 13.055 23.771 1.00 94.38 545 VAL A O 1
ATOM 4515 N N . ALA A 1 546 ? -11.159 12.732 22.055 1.00 93.50 546 ALA A N 1
ATOM 4516 C CA . ALA A 1 546 ? -12.091 13.780 22.458 1.00 93.50 546 ALA A CA 1
ATOM 4517 C C . ALA A 1 546 ? -12.734 13.483 23.817 1.00 93.50 546 ALA A C 1
ATOM 4519 O O . ALA A 1 546 ? -12.804 14.362 24.676 1.00 93.50 546 ALA A O 1
ATOM 4520 N N . ASN A 1 547 ? -13.141 12.234 24.030 1.00 92.50 547 ASN A N 1
ATOM 4521 C CA . ASN A 1 547 ? -13.718 11.739 25.268 1.00 92.50 547 ASN A CA 1
ATOM 4522 C C . ASN A 1 547 ? -12.743 11.924 26.439 1.00 92.50 547 ASN A C 1
ATOM 4524 O O . ASN A 1 547 ? -13.089 12.528 27.453 1.00 92.50 547 ASN A O 1
ATOM 4528 N N . ILE A 1 548 ? -11.491 11.494 26.264 1.00 94.75 548 ILE A N 1
ATOM 4529 C CA . ILE A 1 548 ? -10.446 11.643 27.282 1.00 94.75 548 ILE A CA 1
ATOM 4530 C C . ILE A 1 548 ? -10.122 13.125 27.528 1.00 94.75 548 ILE A C 1
ATOM 4532 O O . ILE A 1 548 ? -9.876 13.526 28.669 1.00 94.75 548 ILE A O 1
ATOM 4536 N N . TYR A 1 549 ? -10.152 13.970 26.494 1.00 96.56 549 TYR A N 1
ATOM 4537 C CA . TYR A 1 549 ? -9.914 15.402 26.661 1.00 96.56 549 TYR A CA 1
ATOM 4538 C C . TYR A 1 549 ? -11.030 16.088 27.456 1.00 96.56 549 TYR A C 1
ATOM 4540 O O . TYR A 1 549 ? -10.740 16.839 28.389 1.00 96.56 549 TYR A O 1
ATOM 4548 N N . ILE A 1 550 ? -12.299 15.809 27.135 1.00 95.50 550 ILE A N 1
ATOM 4549 C CA . ILE A 1 550 ? -13.459 16.335 27.871 1.00 95.50 550 ILE A CA 1
ATOM 4550 C C . ILE A 1 550 ? -13.371 15.922 29.340 1.00 95.50 550 ILE A C 1
ATOM 4552 O O . ILE A 1 550 ? -13.491 16.777 30.219 1.00 95.50 550 ILE A O 1
ATOM 4556 N N . GLU A 1 551 ? -13.090 14.646 29.602 1.00 94.19 551 GLU A N 1
ATOM 4557 C CA . GLU A 1 551 ? -12.886 14.127 30.953 1.00 94.19 551 GLU A CA 1
ATOM 4558 C C . GLU A 1 551 ? -11.777 14.892 31.689 1.00 94.19 551 GLU A C 1
ATOM 4560 O O . GLU A 1 551 ? -11.968 15.393 32.799 1.00 94.19 551 GLU A O 1
ATOM 4565 N N . THR A 1 552 ? -10.632 15.062 31.031 1.00 95.25 552 THR A N 1
ATOM 4566 C CA . THR A 1 552 ? -9.480 15.762 31.601 1.00 95.25 552 THR A CA 1
ATOM 4567 C C . THR A 1 552 ? -9.811 17.226 31.918 1.00 95.25 552 THR A C 1
ATOM 4569 O O . THR A 1 552 ? -9.406 17.750 32.957 1.00 95.25 552 THR A O 1
ATOM 4572 N N . LEU A 1 553 ? -10.571 17.908 31.056 1.00 95.56 553 LEU A N 1
ATOM 4573 C CA . LEU A 1 553 ? -11.011 19.286 31.288 1.00 95.56 553 LEU A CA 1
ATOM 4574 C C . LEU A 1 553 ? -11.966 19.393 32.485 1.00 95.56 553 LEU A C 1
ATOM 4576 O O . LEU A 1 553 ? -11.895 20.385 33.216 1.00 95.56 553 LEU A O 1
ATOM 4580 N N . ILE A 1 554 ? -12.823 18.389 32.707 1.00 93.25 554 ILE A N 1
ATOM 4581 C CA . ILE A 1 554 ? -13.673 18.299 33.904 1.00 93.25 554 ILE A CA 1
ATOM 4582 C C . ILE A 1 554 ? -12.797 18.166 35.156 1.00 93.25 554 ILE A C 1
ATOM 4584 O O . ILE A 1 554 ? -12.978 18.937 36.098 1.00 93.25 554 ILE A O 1
ATOM 4588 N N . ASP A 1 555 ? -11.797 17.281 35.142 1.00 90.75 555 ASP A N 1
ATOM 4589 C CA . ASP A 1 555 ? -10.890 17.063 36.281 1.00 90.75 555 ASP A CA 1
ATOM 4590 C C . ASP A 1 555 ? -10.000 18.270 36.596 1.00 90.75 555 ASP A C 1
ATOM 4592 O O . ASP A 1 555 ? -9.700 18.556 37.758 1.00 90.75 555 ASP A O 1
ATOM 4596 N N . MET A 1 556 ? -9.626 19.042 35.574 1.00 90.19 556 MET A N 1
ATOM 4597 C CA . MET A 1 556 ? -8.963 20.339 35.740 1.00 90.19 556 MET A CA 1
ATOM 4598 C C . MET A 1 556 ? -9.902 21.465 36.192 1.00 90.19 556 MET A C 1
ATOM 4600 O O . MET A 1 556 ? -9.446 22.594 36.400 1.00 90.19 556 MET A O 1
ATOM 4604 N N . ASN A 1 557 ? -11.204 21.194 36.308 1.00 91.06 557 ASN A N 1
ATOM 4605 C CA . ASN A 1 557 ? -12.254 22.174 36.570 1.00 91.06 557 ASN A CA 1
ATOM 4606 C C . ASN A 1 557 ? -12.337 23.297 35.502 1.00 91.06 557 ASN A C 1
ATOM 4608 O O . ASN A 1 557 ? -12.788 24.410 35.784 1.00 91.06 557 ASN A O 1
ATOM 4612 N N . ASP A 1 558 ? -11.928 23.031 34.252 1.00 93.81 558 ASP A N 1
ATOM 4613 C CA . ASP A 1 558 ? -12.173 23.913 33.098 1.00 93.81 558 ASP A CA 1
ATOM 4614 C C . ASP A 1 558 ? -13.507 23.574 32.422 1.00 93.81 558 ASP A C 1
ATOM 4616 O O . ASP A 1 558 ? -13.596 23.154 31.264 1.00 93.81 558 ASP A O 1
ATOM 4620 N N . LEU A 1 559 ? -14.585 23.804 33.169 1.00 94.12 559 LEU A N 1
ATOM 4621 C CA . LEU A 1 559 ? -15.947 23.451 32.765 1.00 94.12 559 LEU A CA 1
ATOM 4622 C C . LEU A 1 559 ? -16.447 24.226 31.531 1.00 94.12 559 LEU A C 1
ATOM 4624 O O . LEU A 1 559 ? -17.455 23.849 30.928 1.00 94.12 559 LEU A O 1
ATOM 4628 N N . LYS A 1 560 ? -15.778 25.330 31.165 1.00 94.25 560 LYS A N 1
ATOM 4629 C CA . LYS A 1 560 ? -16.101 26.120 29.967 1.00 94.25 560 LYS A CA 1
ATOM 4630 C C . LYS A 1 560 ? -15.578 25.435 28.713 1.00 94.25 560 LYS A C 1
ATOM 4632 O O . LYS A 1 560 ? -16.346 25.251 27.770 1.00 94.25 560 LYS A O 1
ATOM 4637 N N . LYS A 1 561 ? -14.298 25.046 28.701 1.00 94.44 561 LYS A N 1
ATOM 4638 C CA . LYS A 1 561 ? -13.739 24.276 27.584 1.00 94.44 561 LYS A CA 1
ATOM 4639 C C . LYS A 1 561 ? -14.362 22.885 27.503 1.00 94.44 561 LYS A C 1
ATOM 4641 O O . LYS A 1 561 ? -14.690 22.470 26.397 1.00 94.44 561 LYS A O 1
ATOM 4646 N N . ALA A 1 562 ? -14.585 22.221 28.643 1.00 95.31 562 ALA A N 1
ATOM 4647 C CA . ALA A 1 562 ? -15.236 20.911 28.675 1.00 95.31 562 ALA A CA 1
ATOM 4648 C C . ALA A 1 562 ? -16.602 20.953 27.974 1.00 95.31 562 ALA A C 1
ATOM 4650 O O . ALA A 1 562 ? -16.854 20.141 27.095 1.00 95.31 562 ALA A O 1
ATOM 4651 N N . GLN A 1 563 ? -17.434 21.962 28.276 1.00 93.81 563 GLN A N 1
ATOM 4652 C CA . GLN A 1 563 ? -18.718 22.152 27.589 1.00 93.81 563 GLN A CA 1
ATOM 4653 C C . GLN A 1 563 ? -18.544 22.395 26.093 1.00 93.81 563 GLN A C 1
ATOM 4655 O O . GLN A 1 563 ? -19.219 21.759 25.302 1.00 93.81 563 GLN A O 1
ATOM 4660 N N . LYS A 1 564 ? -17.621 23.283 25.697 1.00 94.31 564 LYS A N 1
ATOM 4661 C CA . LYS A 1 564 ? -17.385 23.583 24.280 1.00 94.31 564 LYS A CA 1
ATOM 4662 C C . LYS A 1 564 ? -17.078 22.313 23.481 1.00 94.31 564 LYS A C 1
ATOM 4664 O O . LYS A 1 564 ? -17.631 22.140 22.403 1.00 94.31 564 LYS A O 1
ATOM 4669 N N . TYR A 1 565 ? -16.175 21.466 23.976 1.00 93.62 565 TYR A N 1
ATOM 4670 C CA . TYR A 1 565 ? -15.819 20.229 23.281 1.00 93.62 565 TYR A CA 1
ATOM 4671 C C . TYR A 1 565 ? -16.932 19.182 23.381 1.00 93.62 565 TYR A C 1
ATOM 4673 O O . TYR A 1 565 ? -17.239 18.562 22.370 1.00 93.62 565 TYR A O 1
ATOM 4681 N N . ALA A 1 566 ? -17.597 19.047 24.529 1.00 93.12 566 ALA A N 1
ATOM 4682 C CA . ALA A 1 566 ? -18.735 18.144 24.663 1.00 93.12 566 ALA A CA 1
ATOM 4683 C C . ALA A 1 566 ? -19.870 18.489 23.679 1.00 93.12 566 ALA A C 1
ATOM 4685 O O . ALA A 1 566 ? -20.334 17.599 22.981 1.00 93.12 566 ALA A O 1
ATOM 4686 N N . ASP A 1 567 ? -20.222 19.771 23.516 1.00 91.12 567 ASP A N 1
ATOM 4687 C CA . ASP A 1 567 ? -21.255 20.222 22.568 1.00 91.12 567 ASP A CA 1
ATOM 4688 C C . ASP A 1 567 ? -20.884 19.916 21.103 1.00 91.12 567 ASP A C 1
ATOM 4690 O O . ASP A 1 567 ? -21.745 19.587 20.287 1.00 91.12 567 ASP A O 1
ATOM 4694 N N . ILE A 1 568 ? -19.598 20.046 20.745 1.00 91.94 568 ILE A N 1
ATOM 4695 C CA . ILE A 1 568 ? -19.111 19.748 19.388 1.00 91.94 568 ILE A CA 1
ATOM 4696 C C . ILE A 1 568 ? -19.277 18.257 19.091 1.00 91.94 568 ILE A C 1
ATOM 4698 O O . ILE A 1 568 ? -19.860 17.899 18.069 1.00 91.94 568 ILE A O 1
ATOM 4702 N N . TYR A 1 569 ? -18.784 17.400 19.986 1.00 92.38 569 TYR A N 1
ATOM 4703 C CA . TYR A 1 569 ? -18.789 15.955 19.766 1.00 92.38 569 TYR A CA 1
ATOM 4704 C C . TYR A 1 569 ? -20.163 15.325 19.996 1.00 92.38 569 TYR A C 1
ATOM 4706 O O . TYR A 1 569 ? -20.475 14.338 19.345 1.00 92.38 569 TYR A O 1
ATOM 4714 N N . GLU A 1 570 ? -21.020 15.910 20.832 1.00 91.25 570 GLU A N 1
ATOM 4715 C CA . GLU A 1 570 ? -22.427 15.515 20.930 1.00 91.25 570 GLU A CA 1
ATOM 4716 C C . GLU A 1 570 ? -23.180 15.821 19.634 1.00 91.25 570 GLU A C 1
ATOM 4718 O O . GLU A 1 570 ? -23.943 14.989 19.154 1.00 91.25 570 GLU A O 1
ATOM 4723 N N . ARG A 1 571 ? -22.957 16.992 19.025 1.00 90.56 571 ARG A N 1
ATOM 4724 C CA . ARG A 1 571 ? -23.590 17.330 17.744 1.00 90.56 571 ARG A CA 1
ATOM 4725 C C . ARG A 1 571 ? -23.181 16.353 16.641 1.00 90.56 571 ARG A C 1
ATOM 4727 O O . ARG A 1 571 ? -24.022 15.965 15.834 1.00 90.56 571 ARG A O 1
ATOM 4734 N N . ASP A 1 572 ? -21.899 16.008 16.588 1.00 87.56 572 ASP A N 1
ATOM 4735 C CA . ASP A 1 572 ? -21.343 15.178 15.519 1.00 87.56 572 ASP A CA 1
ATOM 4736 C C . ASP A 1 572 ? -21.591 13.674 15.771 1.00 87.56 572 ASP A C 1
ATOM 4738 O O . ASP A 1 572 ? -21.735 12.909 14.818 1.00 87.56 572 ASP A O 1
ATOM 4742 N N . PHE A 1 573 ? -21.718 13.260 17.039 1.00 85.62 573 PHE A N 1
ATOM 4743 C CA . PHE A 1 573 ? -21.920 11.872 17.471 1.00 85.62 573 PHE A CA 1
ATOM 4744 C C . PHE A 1 573 ? -22.972 11.760 18.598 1.00 85.62 573 PHE A C 1
ATOM 4746 O O . PHE A 1 573 ? -22.650 11.327 19.709 1.00 85.62 573 PHE A O 1
ATOM 4753 N N . PRO A 1 574 ? -24.246 12.107 18.337 1.00 82.62 574 PRO A N 1
ATOM 4754 C CA . PRO A 1 574 ? -25.269 12.256 19.381 1.00 82.62 574 PRO A CA 1
ATOM 4755 C C . PRO A 1 574 ? -25.597 10.961 20.127 1.00 82.62 574 PRO A C 1
ATOM 4757 O O . PRO A 1 574 ? -26.055 11.005 21.267 1.00 82.62 574 PRO A O 1
ATOM 4760 N N . GLU A 1 575 ? -25.349 9.811 19.505 1.00 79.25 575 GLU A N 1
ATOM 4761 C CA . GLU A 1 575 ? -25.645 8.492 20.070 1.00 79.25 575 GLU A CA 1
ATOM 4762 C C . GLU A 1 575 ? -24.437 7.826 20.737 1.00 79.25 575 GLU A C 1
ATOM 4764 O O . GLU A 1 575 ? -24.549 6.706 21.225 1.00 79.25 575 GLU A O 1
ATOM 4769 N N . ASN A 1 576 ? -23.274 8.484 20.783 1.00 82.62 576 ASN A N 1
ATOM 4770 C CA . ASN A 1 576 ? -22.097 7.892 21.405 1.00 82.62 576 ASN A CA 1
ATOM 4771 C C . ASN A 1 576 ? -22.218 7.886 22.941 1.00 82.62 576 ASN A C 1
ATOM 4773 O O . ASN A 1 576 ? -22.202 8.941 23.581 1.00 82.62 576 ASN A O 1
ATOM 4777 N N . ALA A 1 577 ? -22.276 6.690 23.533 1.00 80.06 577 ALA A N 1
ATOM 4778 C CA . ALA A 1 577 ? -22.452 6.504 24.972 1.00 80.06 577 ALA A CA 1
ATOM 4779 C C . ALA A 1 577 ? -21.357 7.189 25.812 1.00 80.06 577 ALA A C 1
ATOM 4781 O O . ALA A 1 577 ? -21.664 7.813 26.826 1.00 80.06 577 ALA A O 1
ATOM 4782 N N . SER A 1 578 ? -20.088 7.143 25.390 1.00 83.31 578 SER A N 1
ATOM 4783 C CA . SER A 1 578 ? -18.972 7.743 26.137 1.00 83.31 578 SER A CA 1
ATOM 4784 C C . SER A 1 578 ? -19.086 9.268 26.236 1.00 83.31 578 SER A C 1
ATOM 4786 O O . SER A 1 578 ? -18.939 9.831 27.323 1.00 83.31 578 SER A O 1
ATOM 4788 N N . ILE A 1 579 ? -19.428 9.937 25.129 1.00 88.50 579 ILE A N 1
ATOM 4789 C CA . ILE A 1 579 ? -19.657 11.390 25.112 1.00 88.50 579 ILE A CA 1
ATOM 4790 C C . ILE A 1 579 ? -20.852 11.763 25.995 1.00 88.50 579 ILE A C 1
ATOM 4792 O O . ILE A 1 579 ? -20.754 12.685 26.808 1.00 88.50 579 ILE A O 1
ATOM 4796 N N . GLN A 1 580 ? -21.951 11.013 25.900 1.00 87.12 580 GLN A N 1
ATOM 4797 C CA . GLN A 1 580 ? -23.144 11.248 26.713 1.00 87.12 580 GLN A CA 1
ATOM 4798 C C . GLN A 1 580 ? -22.876 11.037 28.216 1.00 87.12 580 GLN A C 1
ATOM 4800 O O . GLN A 1 580 ? -23.294 11.847 29.043 1.00 87.12 580 GLN A O 1
ATOM 4805 N N . ARG A 1 581 ? -22.084 10.027 28.597 1.00 88.38 581 ARG A N 1
ATOM 4806 C CA . ARG A 1 581 ? -21.638 9.832 29.989 1.00 88.38 581 ARG A CA 1
ATOM 4807 C C . ARG A 1 581 ? -20.778 10.991 30.493 1.00 88.38 581 ARG A C 1
ATOM 4809 O O . ARG A 1 581 ? -20.968 11.470 31.612 1.00 88.38 581 ARG A O 1
ATOM 4816 N N . ASN A 1 582 ? -19.875 11.510 29.664 1.00 90.81 582 ASN A N 1
ATOM 4817 C CA . ASN A 1 582 ? -19.088 12.688 30.020 1.00 90.81 582 ASN A CA 1
ATOM 4818 C C . ASN A 1 582 ? -19.941 13.959 30.158 1.00 90.81 582 ASN A C 1
ATOM 4820 O O . ASN A 1 582 ? -19.643 14.796 31.012 1.00 90.81 582 ASN A O 1
ATOM 4824 N N . LEU A 1 583 ? -21.036 14.090 29.401 1.00 91.06 583 LEU A N 1
ATOM 4825 C CA . LEU A 1 583 ? -22.031 15.146 29.613 1.00 91.06 583 LEU A CA 1
ATOM 4826 C C . LEU A 1 583 ? -22.746 14.999 30.961 1.00 91.06 583 LEU A C 1
ATOM 4828 O O . LEU A 1 583 ? -22.895 15.996 31.671 1.00 91.06 583 LEU A O 1
ATOM 4832 N N . VAL A 1 584 ? -23.124 13.778 31.360 1.00 91.12 584 VAL A N 1
ATOM 4833 C CA . VAL A 1 584 ? -23.681 13.510 32.700 1.00 91.12 584 VAL A CA 1
ATOM 4834 C C . VAL A 1 584 ? -22.698 13.964 33.781 1.00 91.12 584 VAL A C 1
ATOM 4836 O O . VAL A 1 584 ? -23.071 14.745 34.659 1.00 91.12 584 VAL A O 1
ATOM 4839 N N . ARG A 1 585 ? -21.421 13.568 33.682 1.00 91.06 585 ARG A N 1
ATOM 4840 C CA . ARG A 1 585 ? -20.363 13.973 34.628 1.00 91.06 585 ARG A CA 1
ATOM 4841 C C . ARG A 1 585 ? -20.140 15.488 34.641 1.00 91.06 585 ARG A C 1
ATOM 4843 O O . ARG A 1 585 ? -20.013 16.088 35.712 1.00 91.06 585 ARG A O 1
ATOM 4850 N N . LEU A 1 586 ? -20.133 16.132 33.474 1.00 93.44 586 LEU A N 1
ATOM 4851 C CA . LEU A 1 586 ? -19.989 17.582 33.337 1.00 93.44 586 LEU A CA 1
ATOM 4852 C C . LEU A 1 586 ? -21.142 18.329 34.021 1.00 93.44 586 LEU A C 1
ATOM 4854 O O . LEU A 1 586 ? -20.898 19.276 34.775 1.00 93.44 586 LEU A O 1
ATOM 4858 N N . TYR A 1 587 ? -22.389 17.920 33.773 1.00 92.50 587 TYR A N 1
ATOM 4859 C CA . TYR A 1 587 ? -23.562 18.549 34.380 1.00 92.50 587 TYR A CA 1
ATOM 4860 C C . TYR A 1 587 ? -23.676 18.248 35.876 1.00 92.50 587 TYR A C 1
ATOM 4862 O O . TYR A 1 587 ? -24.013 19.165 36.628 1.00 92.50 587 TYR A O 1
ATOM 4870 N N . SER A 1 588 ? -23.301 17.044 36.325 1.00 90.50 588 SER A N 1
ATOM 4871 C CA . SER A 1 588 ? -23.191 16.721 37.756 1.00 90.50 588 SER A CA 1
ATOM 4872 C C . SER A 1 588 ? -22.178 17.637 38.453 1.00 90.50 588 SER A C 1
ATOM 4874 O O . SER A 1 588 ? -22.499 18.296 39.441 1.00 90.50 588 SER A O 1
ATOM 4876 N N . THR A 1 589 ? -20.995 17.828 37.855 1.00 90.44 589 THR A N 1
ATOM 4877 C CA . THR A 1 589 ? -19.948 18.723 38.390 1.00 90.44 589 THR A CA 1
ATOM 4878 C C . THR A 1 589 ? -20.407 20.188 38.434 1.00 90.44 589 THR A C 1
ATOM 4880 O O . THR A 1 589 ? -20.071 20.933 39.356 1.00 90.44 589 THR A O 1
ATOM 4883 N N . LYS A 1 590 ? -21.226 20.617 37.463 1.00 91.56 590 LYS A N 1
ATOM 4884 C CA . LYS A 1 590 ? -21.878 21.941 37.446 1.00 91.56 590 LYS A CA 1
ATOM 4885 C C . LYS A 1 590 ? -23.056 22.065 38.418 1.00 91.56 590 LYS A C 1
ATOM 4887 O O . LYS A 1 590 ? -23.572 23.174 38.568 1.00 91.56 590 LYS A O 1
ATOM 4892 N N . LYS A 1 591 ? -23.478 20.968 39.056 1.00 90.12 591 LYS A N 1
ATOM 4893 C CA . LYS A 1 591 ? -24.702 20.846 39.865 1.00 90.12 591 LYS A CA 1
ATOM 4894 C C . LYS A 1 591 ? -25.993 21.110 39.079 1.00 90.12 591 LYS A C 1
ATOM 4896 O O . LYS A 1 591 ? -27.022 21.450 39.659 1.00 90.12 591 LYS A O 1
ATOM 4901 N N . ASP A 1 592 ? -25.961 20.944 37.755 1.00 92.50 592 ASP A N 1
ATOM 4902 C CA . ASP A 1 592 ? -27.152 20.960 36.893 1.00 92.50 592 ASP A CA 1
ATOM 4903 C C . ASP A 1 592 ? -27.755 19.548 36.836 1.00 92.50 592 ASP A C 1
ATOM 4905 O O . ASP A 1 592 ? -27.794 18.878 35.800 1.00 92.50 592 ASP A O 1
ATOM 4909 N N . TYR A 1 593 ? -28.195 19.071 38.002 1.00 91.31 593 TYR A N 1
ATOM 4910 C CA . TYR A 1 593 ? -28.654 17.696 38.191 1.00 91.31 593 TYR A CA 1
ATOM 4911 C C . TYR A 1 593 ? -29.862 17.338 37.322 1.00 91.31 593 TYR A C 1
ATOM 4913 O O . TYR A 1 593 ? -30.023 16.187 36.932 1.00 91.31 593 TYR A O 1
ATOM 4921 N N . LYS A 1 594 ? -30.688 18.326 36.951 1.00 90.75 594 LYS A N 1
ATOM 4922 C CA . LYS A 1 594 ? -31.842 18.113 36.065 1.00 90.75 594 LYS A CA 1
ATOM 4923 C C . LYS A 1 594 ? -31.408 17.614 34.689 1.00 90.75 594 LYS A C 1
ATOM 4925 O O . LYS A 1 594 ? -32.002 16.671 34.174 1.00 90.75 594 LYS A O 1
ATOM 4930 N N . LYS A 1 595 ? -30.372 18.225 34.103 1.00 90.69 595 LYS A N 1
ATOM 4931 C CA . LYS A 1 595 ? -29.834 17.784 32.809 1.00 90.69 595 LYS A CA 1
ATOM 4932 C C . LYS A 1 595 ? -29.089 16.466 32.925 1.00 90.69 595 LYS A C 1
ATOM 4934 O O . LYS A 1 595 ? -29.299 15.595 32.089 1.00 90.69 595 LYS A O 1
ATOM 4939 N N . ALA A 1 596 ? -28.282 16.302 33.974 1.00 91.94 596 ALA A N 1
ATOM 4940 C CA . ALA A 1 596 ? -27.576 15.049 34.228 1.00 91.94 596 ALA A CA 1
ATOM 4941 C C . ALA A 1 596 ? -28.557 13.863 34.335 1.00 91.94 596 ALA A C 1
ATOM 4943 O O . ALA A 1 596 ? -28.381 12.874 33.627 1.00 91.94 596 ALA A O 1
ATOM 4944 N N . LYS A 1 597 ? -29.634 14.006 35.130 1.00 90.69 597 LYS A N 1
ATOM 4945 C CA . LYS A 1 597 ? -30.671 12.975 35.332 1.00 90.69 597 LYS A CA 1
ATOM 4946 C C . LYS A 1 597 ? -31.426 12.666 34.034 1.00 90.69 597 LYS A C 1
ATOM 4948 O O . LYS A 1 597 ? -31.691 11.502 33.753 1.00 90.69 597 LYS A O 1
ATOM 4953 N N . PHE A 1 598 ? -31.720 13.678 33.212 1.00 90.12 598 PHE A N 1
ATOM 4954 C CA . PHE A 1 598 ? -32.365 13.484 31.907 1.00 90.12 598 PHE A CA 1
ATOM 4955 C C . PHE A 1 598 ? -31.506 12.653 30.941 1.00 90.12 598 PHE A C 1
ATOM 4957 O O . PHE A 1 598 ? -31.996 11.674 30.381 1.00 90.12 598 PHE A O 1
ATOM 4964 N N . ILE A 1 599 ? -30.228 13.014 30.776 1.00 90.06 599 ILE A N 1
ATOM 4965 C CA . ILE A 1 599 ? -29.325 12.339 29.830 1.00 90.06 599 ILE A CA 1
ATOM 4966 C C . ILE A 1 599 ? -29.122 10.878 30.232 1.00 90.06 599 ILE A C 1
ATOM 4968 O O . ILE A 1 599 ? -29.310 9.984 29.411 1.00 90.06 599 ILE A O 1
ATOM 4972 N N . ILE A 1 600 ? -28.798 10.618 31.502 1.00 89.25 600 ILE A N 1
ATOM 4973 C CA . ILE A 1 600 ? -28.530 9.250 31.954 1.00 89.25 600 ILE A CA 1
ATOM 4974 C C . ILE A 1 600 ? -29.773 8.355 31.906 1.00 89.25 600 ILE A C 1
ATOM 4976 O O . ILE A 1 600 ? -29.661 7.197 31.520 1.00 89.25 600 ILE A O 1
ATOM 4980 N N . SER A 1 601 ? -30.963 8.895 32.194 1.00 87.56 601 SER A N 1
ATOM 4981 C CA . SER A 1 601 ? -32.215 8.135 32.066 1.00 87.56 601 SER A CA 1
ATOM 4982 C C . SER A 1 601 ? -32.473 7.745 30.607 1.00 87.56 601 SER A C 1
ATOM 4984 O O . SER A 1 601 ? -32.805 6.598 30.327 1.00 87.56 601 SER A O 1
ATOM 4986 N N . SER A 1 602 ? -32.242 8.668 29.663 1.00 87.19 602 SER A N 1
ATOM 4987 C CA . SER A 1 602 ? -32.375 8.382 28.229 1.00 87.19 602 SER A CA 1
ATOM 4988 C C . SER A 1 602 ? -31.362 7.345 27.735 1.00 87.19 602 SER A C 1
ATOM 4990 O O . SER A 1 602 ? -31.704 6.538 26.871 1.00 87.19 602 SER A O 1
ATOM 4992 N N . LEU A 1 603 ? -30.132 7.355 28.257 1.00 85.06 603 LEU A N 1
ATOM 4993 C CA . LEU A 1 603 ? -29.133 6.332 27.939 1.00 85.06 603 LEU A CA 1
ATOM 4994 C C . LEU A 1 603 ? -29.553 4.959 28.470 1.00 85.06 603 LEU A C 1
ATOM 4996 O O . LEU A 1 603 ? -29.503 3.977 27.735 1.00 85.06 603 LEU A O 1
ATOM 5000 N N . MET A 1 604 ? -30.017 4.895 29.719 1.00 84.62 604 MET A N 1
ATOM 5001 C CA . MET A 1 604 ? -30.461 3.649 30.349 1.00 84.62 604 MET A CA 1
ATOM 5002 C C . MET A 1 604 ? -31.701 3.042 29.678 1.00 84.62 604 MET A C 1
ATOM 5004 O O . MET A 1 604 ? -31.844 1.824 29.667 1.00 84.62 604 MET A O 1
ATOM 5008 N N . GLU A 1 605 ? -32.587 3.851 29.087 1.00 83.69 605 GLU A N 1
ATOM 5009 C CA . GLU A 1 605 ? -33.712 3.341 28.287 1.00 83.69 605 GLU A CA 1
ATOM 5010 C C . GLU A 1 605 ? -33.246 2.600 27.024 1.00 83.69 605 GLU A C 1
ATOM 5012 O O . GLU A 1 605 ? -33.865 1.603 26.639 1.00 83.69 605 GLU A O 1
ATOM 5017 N N . LYS A 1 606 ? -32.164 3.077 26.391 1.00 79.25 606 LYS A N 1
ATOM 5018 C CA . LYS A 1 606 ? -31.563 2.458 25.199 1.00 79.25 606 LYS A CA 1
ATOM 5019 C C . LYS A 1 606 ? -30.709 1.237 25.553 1.00 79.25 606 LYS A C 1
ATOM 5021 O O . LYS A 1 606 ? -30.724 0.254 24.821 1.00 79.25 606 LYS A O 1
ATOM 5026 N N . GLU A 1 607 ? -29.998 1.293 26.676 1.00 77.12 607 GLU A N 1
ATOM 5027 C CA . GLU A 1 607 ? -29.050 0.272 27.135 1.00 77.12 607 GLU A CA 1
ATOM 5028 C C . GLU A 1 607 ? -29.476 -0.316 28.493 1.00 77.12 607 GLU A C 1
ATOM 5030 O O . GLU A 1 607 ? -28.806 -0.146 29.513 1.00 77.12 607 GLU A O 1
ATOM 5035 N N . GLN A 1 608 ? -30.612 -1.021 28.511 1.00 71.31 608 GLN A N 1
ATOM 5036 C CA . GLN A 1 608 ? -31.269 -1.480 29.749 1.00 71.31 608 GLN A CA 1
ATOM 5037 C C . GLN A 1 608 ? -30.401 -2.404 30.628 1.00 71.31 608 GLN A C 1
ATOM 5039 O O . GLN A 1 608 ? -30.562 -2.434 31.854 1.00 71.31 608 GLN A O 1
ATOM 5044 N N . ASP A 1 609 ? -29.443 -3.109 30.024 1.00 69.31 609 ASP A N 1
ATOM 5045 C CA . ASP A 1 609 ? -28.557 -4.065 30.698 1.00 69.31 609 ASP A CA 1
ATOM 5046 C C . ASP A 1 609 ? -27.131 -3.541 30.940 1.00 69.31 609 ASP A C 1
ATOM 5048 O O . ASP A 1 609 ? -26.258 -4.294 31.373 1.00 69.31 609 ASP A O 1
ATOM 5052 N N . ASN A 1 610 ? -26.877 -2.245 30.728 1.00 74.31 610 ASN A N 1
ATOM 5053 C CA . ASN A 1 610 ? -25.570 -1.655 31.001 1.00 74.31 610 ASN A CA 1
ATOM 5054 C C . ASN A 1 610 ? -25.419 -1.282 32.490 1.00 74.31 610 ASN A C 1
ATOM 5056 O O . ASN A 1 610 ? -25.865 -0.230 32.956 1.00 74.31 610 ASN A O 1
ATOM 5060 N N . ASP A 1 611 ? -24.747 -2.147 33.251 1.00 75.44 611 ASP A N 1
ATOM 5061 C CA . ASP A 1 611 ? -24.520 -1.951 34.689 1.00 75.44 611 ASP A CA 1
ATOM 5062 C C . ASP A 1 611 ? -23.624 -0.750 35.017 1.00 75.44 611 ASP A C 1
ATOM 5064 O O . ASP A 1 611 ? -23.706 -0.198 36.117 1.00 75.44 611 ASP A O 1
ATOM 5068 N N . LEU A 1 612 ? -22.795 -0.303 34.071 1.00 75.75 612 LEU A N 1
ATOM 5069 C CA . LEU A 1 612 ? -21.980 0.893 34.249 1.00 75.75 612 LEU A CA 1
ATOM 5070 C C . LEU A 1 612 ? -22.857 2.150 34.264 1.00 75.75 612 LEU A C 1
ATOM 5072 O O . LEU A 1 612 ? -22.679 3.007 35.126 1.00 75.75 612 LEU A O 1
ATOM 5076 N N . LEU A 1 613 ? -23.864 2.227 33.387 1.00 82.38 613 LEU A N 1
ATOM 5077 C CA . LEU A 1 613 ? -24.843 3.319 33.401 1.00 82.38 613 LEU A CA 1
ATOM 5078 C C . LEU A 1 613 ? -25.714 3.299 34.663 1.00 82.38 613 LEU A C 1
ATOM 5080 O O . LEU A 1 613 ? -25.971 4.353 35.243 1.00 82.38 613 LEU A O 1
ATOM 5084 N N . LYS A 1 614 ? -26.117 2.113 35.139 1.00 83.75 614 LYS A N 1
ATOM 5085 C CA . LYS A 1 614 ? -26.844 1.970 36.418 1.00 83.75 614 LYS A CA 1
ATOM 5086 C C . LYS A 1 614 ? -26.014 2.481 37.597 1.00 83.75 614 LYS A C 1
ATOM 5088 O O . LYS A 1 614 ? -26.545 3.129 38.497 1.00 83.75 614 LYS A O 1
ATOM 5093 N N . THR A 1 615 ? -24.711 2.218 37.561 1.00 82.19 615 THR A N 1
ATOM 5094 C CA . THR A 1 615 ? -23.752 2.662 38.575 1.00 82.19 615 THR A CA 1
ATOM 5095 C C . THR A 1 615 ? -23.563 4.181 38.532 1.00 82.19 615 THR A C 1
ATOM 5097 O O . THR A 1 615 ? -23.683 4.838 39.565 1.00 82.19 615 THR A O 1
ATOM 5100 N N . ASP A 1 616 ? -23.351 4.763 37.348 1.00 84.69 616 ASP A N 1
ATOM 5101 C CA . ASP A 1 616 ? -23.273 6.219 37.164 1.00 84.69 616 ASP A CA 1
ATOM 5102 C C . ASP A 1 616 ? -24.558 6.920 37.646 1.00 84.69 616 ASP A C 1
ATOM 5104 O O . ASP A 1 616 ? -24.495 7.999 38.239 1.00 84.69 616 ASP A O 1
ATOM 5108 N N . TYR A 1 617 ? -25.726 6.297 37.442 1.00 89.00 617 TYR A N 1
ATOM 5109 C CA . TYR A 1 617 ? -27.012 6.811 37.918 1.00 89.00 617 TYR A CA 1
ATOM 5110 C C . TYR A 1 617 ? -27.104 6.784 39.443 1.00 89.00 617 TYR A C 1
ATOM 5112 O O . TYR A 1 617 ? -27.481 7.786 40.050 1.00 89.00 617 TYR A O 1
ATOM 5120 N N . ALA A 1 618 ? -26.699 5.681 40.075 1.00 86.62 618 ALA A N 1
ATOM 5121 C CA . ALA A 1 618 ? -26.666 5.562 41.530 1.00 86.62 618 ALA A CA 1
ATOM 5122 C C . ALA A 1 618 ? -25.744 6.618 42.170 1.00 86.62 618 ALA A C 1
ATOM 5124 O O . ALA A 1 618 ? -26.126 7.273 43.143 1.00 86.62 618 ALA A O 1
ATOM 5125 N N . TYR A 1 619 ? -24.562 6.852 41.587 1.00 85.38 619 TYR A N 1
ATOM 5126 C CA . TYR A 1 619 ? -23.659 7.915 42.037 1.00 85.38 619 TYR A CA 1
ATOM 5127 C C . TYR A 1 619 ? -24.240 9.315 41.821 1.00 85.38 619 TYR A C 1
ATOM 5129 O O . TYR A 1 619 ? -24.132 10.153 42.714 1.00 85.38 619 TYR A O 1
ATOM 5137 N N . LEU A 1 620 ? -24.907 9.571 40.690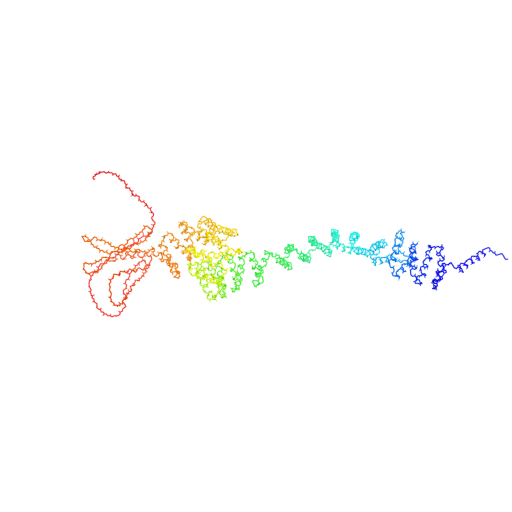 1.00 89.19 620 LEU A N 1
ATOM 5138 C CA . LEU A 1 620 ? -25.583 10.848 40.452 1.00 89.19 620 LEU A CA 1
ATOM 5139 C C . LEU A 1 620 ? -26.662 11.124 41.511 1.00 89.19 620 LEU A C 1
ATOM 5141 O O . LEU A 1 620 ? -26.729 12.237 42.028 1.00 89.19 620 LEU A O 1
ATOM 5145 N N . LEU A 1 621 ? -27.478 10.125 41.861 1.00 85.38 621 LEU A N 1
ATOM 5146 C CA . LEU A 1 621 ? -28.494 10.246 42.914 1.00 85.38 621 LEU A CA 1
ATOM 5147 C C . LEU A 1 621 ? -27.862 10.550 44.279 1.00 85.38 621 LEU A C 1
ATOM 5149 O O . LEU A 1 621 ? -28.349 11.412 45.015 1.00 85.38 621 LEU A O 1
ATOM 5153 N N . ALA A 1 622 ? -26.744 9.893 44.598 1.00 82.81 622 ALA A N 1
ATOM 5154 C CA . ALA A 1 622 ? -25.997 10.166 45.821 1.00 82.81 622 ALA A CA 1
ATOM 5155 C C . ALA A 1 622 ? -25.442 11.606 45.846 1.00 82.81 622 ALA A C 1
ATOM 5157 O O . ALA A 1 622 ? -25.555 12.285 46.868 1.00 82.81 622 ALA A O 1
ATOM 5158 N N . ASP A 1 623 ? -24.912 12.102 44.722 1.00 83.88 623 ASP A N 1
ATOM 5159 C CA . ASP A 1 623 ? -24.415 13.480 44.567 1.00 83.88 623 ASP A CA 1
ATOM 5160 C C . ASP A 1 623 ? -25.529 14.535 44.647 1.00 83.88 623 ASP A C 1
ATOM 5162 O O . ASP A 1 623 ? -25.290 15.664 45.087 1.00 83.88 623 ASP A O 1
ATOM 5166 N N . MET A 1 624 ? -26.746 14.180 44.228 1.00 85.00 624 MET A N 1
ATOM 5167 C CA . MET A 1 624 ? -27.949 15.008 44.365 1.00 85.00 624 MET A CA 1
ATOM 5168 C C . MET A 1 624 ? -28.450 15.100 45.813 1.00 85.00 624 MET A C 1
ATOM 5170 O O . MET A 1 624 ? -29.241 15.991 46.122 1.00 85.00 624 MET A O 1
ATOM 5174 N N . GLY A 1 625 ? -28.010 14.190 46.689 1.00 79.12 625 GLY A N 1
ATOM 5175 C CA . GLY A 1 625 ? -28.545 14.027 48.041 1.00 79.12 625 GLY A CA 1
ATOM 5176 C C . GLY A 1 625 ? -29.837 13.204 48.103 1.00 79.12 625 GLY A C 1
ATOM 5177 O O . GLY A 1 625 ? -30.454 13.122 49.165 1.00 79.12 625 GLY A O 1
ATOM 5178 N N . GLU A 1 626 ? -30.244 12.555 47.005 1.00 80.81 626 GLU A N 1
ATOM 5179 C CA . GLU A 1 626 ? -31.392 11.636 46.945 1.00 80.81 626 GLU A CA 1
ATOM 5180 C C . GLU A 1 626 ? -31.006 10.275 47.561 1.00 80.81 626 GLU A C 1
ATOM 5182 O O . GLU A 1 626 ? -31.030 9.236 46.906 1.00 80.81 626 GLU A O 1
ATOM 5187 N N . ASN A 1 627 ? -30.603 10.289 48.840 1.00 74.50 627 ASN A N 1
ATOM 5188 C CA . ASN A 1 627 ? -29.936 9.165 49.507 1.00 74.50 627 ASN A CA 1
ATOM 5189 C C . ASN A 1 627 ? -30.759 7.865 49.503 1.00 74.50 627 ASN A C 1
ATOM 5191 O O . ASN A 1 627 ? -30.162 6.800 49.403 1.00 74.50 627 ASN A O 1
ATOM 5195 N N . PHE A 1 628 ? -32.093 7.943 49.579 1.00 68.19 628 PHE A N 1
ATOM 5196 C CA . PHE A 1 628 ? -32.976 6.769 49.534 1.00 68.19 628 PHE A CA 1
ATOM 5197 C C . PHE A 1 628 ? -33.008 6.114 48.151 1.00 68.19 628 PHE A C 1
ATOM 5199 O O . PHE A 1 628 ? -32.766 4.919 48.038 1.00 68.19 628 PHE A O 1
ATOM 5206 N N . GLU A 1 629 ? -33.227 6.895 47.086 1.00 75.88 629 GLU A N 1
ATOM 5207 C CA . GLU A 1 629 ? -33.215 6.352 45.721 1.00 75.88 629 GLU A CA 1
ATOM 5208 C C . GLU A 1 629 ? -31.811 5.829 45.374 1.00 75.88 629 GLU A C 1
ATOM 5210 O O . GLU A 1 629 ? -31.670 4.771 44.768 1.00 75.88 629 GLU A O 1
ATOM 5215 N N . ALA A 1 630 ? -30.757 6.532 45.808 1.00 79.25 630 ALA A N 1
ATOM 5216 C CA . ALA A 1 630 ? -29.384 6.059 45.667 1.00 79.25 630 ALA A CA 1
ATOM 5217 C C . ALA A 1 630 ? -29.165 4.729 46.405 1.00 79.25 630 ALA A C 1
ATOM 5219 O O . ALA A 1 630 ? -28.572 3.813 45.840 1.00 79.25 630 ALA A O 1
ATOM 5220 N N . PHE A 1 631 ? -29.651 4.613 47.645 1.00 75.75 631 PHE A N 1
ATOM 5221 C CA . PHE A 1 631 ? -29.542 3.407 48.464 1.00 75.75 631 PHE A CA 1
ATOM 5222 C C . PHE A 1 631 ? -30.152 2.188 47.764 1.00 75.75 631 PHE A C 1
ATOM 5224 O O . PHE A 1 631 ? -29.446 1.193 47.613 1.00 75.75 631 PHE A O 1
ATOM 5231 N N . ASP A 1 632 ? -31.379 2.294 47.246 1.00 73.88 632 ASP A N 1
ATOM 5232 C CA . ASP A 1 632 ? -32.052 1.194 46.537 1.00 73.88 632 ASP A CA 1
ATOM 5233 C C . ASP A 1 632 ? -31.244 0.723 45.314 1.00 73.88 632 ASP A C 1
ATOM 5235 O O . ASP A 1 632 ? -31.083 -0.473 45.062 1.00 73.88 632 ASP A O 1
ATOM 5239 N N . ARG A 1 633 ? -30.676 1.666 44.549 1.00 82.75 633 ARG A N 1
ATOM 5240 C CA . ARG A 1 633 ? -29.846 1.338 43.376 1.00 82.75 633 ARG A CA 1
ATOM 5241 C C . ARG A 1 633 ? -28.519 0.700 43.760 1.00 82.75 633 ARG A C 1
ATOM 5243 O O . ARG A 1 633 ? -28.086 -0.248 43.103 1.00 82.75 633 ARG A O 1
ATOM 5250 N N . PHE A 1 634 ? -27.876 1.188 44.818 1.00 80.88 634 PHE A N 1
ATOM 5251 C CA . PHE A 1 634 ? -26.661 0.565 45.331 1.00 80.88 634 PHE A CA 1
ATOM 5252 C C . PHE A 1 634 ? -26.937 -0.809 45.950 1.00 80.88 634 PHE A C 1
ATOM 5254 O O . PHE A 1 634 ? -26.074 -1.669 45.832 1.00 80.88 634 PHE A O 1
ATOM 5261 N N . GLU A 1 635 ? -28.109 -1.062 46.539 1.00 78.69 635 GLU A N 1
ATOM 5262 C CA . GLU A 1 635 ? -28.506 -2.389 47.032 1.00 78.69 635 GLU A CA 1
ATOM 5263 C C . GLU A 1 635 ? -28.603 -3.407 45.886 1.00 78.69 635 GLU A C 1
ATOM 5265 O O . GLU A 1 635 ? -27.995 -4.479 45.951 1.00 78.69 635 GLU A O 1
ATOM 5270 N N . GLU A 1 636 ? -29.303 -3.051 44.803 1.00 82.25 636 GLU A N 1
ATOM 5271 C CA . GLU A 1 636 ? -29.425 -3.884 43.599 1.00 82.25 636 GLU A CA 1
ATOM 5272 C C . GLU A 1 636 ? -28.040 -4.251 43.039 1.00 82.25 636 GLU A C 1
ATOM 5274 O O . GLU A 1 636 ? -27.724 -5.428 42.828 1.00 82.25 636 GLU A O 1
ATOM 5279 N N . LEU A 1 637 ? -27.182 -3.242 42.859 1.00 82.44 637 LEU A N 1
ATOM 5280 C CA . LEU A 1 637 ? -25.821 -3.427 42.357 1.00 82.44 637 LEU A CA 1
ATOM 5281 C C . LEU A 1 637 ? -24.954 -4.243 43.333 1.00 82.44 637 LEU A C 1
ATOM 5283 O O . LEU A 1 637 ? -24.160 -5.076 42.900 1.00 82.44 637 LEU A O 1
ATOM 5287 N N . SER A 1 638 ? -25.126 -4.049 44.642 1.00 79.19 638 SER A N 1
ATOM 5288 C CA . SER A 1 638 ? -24.370 -4.714 45.715 1.00 79.19 638 SER A CA 1
ATOM 5289 C C . SER A 1 638 ? -24.676 -6.203 45.789 1.00 79.19 638 SER A C 1
ATOM 5291 O O . SER A 1 638 ? -23.767 -7.027 45.907 1.00 79.19 638 SER A O 1
ATOM 5293 N N . ASN A 1 639 ? -25.949 -6.559 45.627 1.00 77.81 639 ASN A N 1
ATOM 5294 C CA . ASN A 1 639 ? -26.398 -7.945 45.574 1.00 77.81 639 ASN A CA 1
ATOM 5295 C C . ASN A 1 639 ? -25.941 -8.649 44.291 1.00 77.81 639 ASN A C 1
ATOM 5297 O O . ASN A 1 639 ? -25.584 -9.827 44.327 1.00 77.81 639 ASN A O 1
ATOM 5301 N N . LYS A 1 640 ? -25.915 -7.931 43.160 1.00 78.81 640 LYS A N 1
ATOM 5302 C CA . LYS A 1 640 ? -25.398 -8.455 41.887 1.00 78.81 640 LYS A CA 1
ATOM 5303 C C . LYS A 1 640 ? -23.879 -8.651 41.918 1.00 78.81 640 LYS A C 1
ATOM 5305 O O . LYS A 1 640 ? -23.364 -9.589 41.310 1.00 78.81 640 LYS A O 1
ATOM 5310 N N . TYR A 1 641 ? -23.167 -7.796 42.650 1.00 75.00 641 TYR A N 1
ATOM 5311 C CA . TYR A 1 641 ? -21.710 -7.781 42.748 1.00 75.00 641 TYR A CA 1
ATOM 5312 C C . TYR A 1 641 ? -21.222 -7.933 44.199 1.00 75.00 641 TYR A C 1
ATOM 5314 O O . TYR A 1 641 ? -20.563 -7.036 44.727 1.00 75.00 641 TYR A O 1
ATOM 5322 N N . PRO A 1 642 ? -21.459 -9.091 44.848 1.00 70.12 642 PRO A N 1
ATOM 5323 C CA . PRO A 1 642 ? -21.159 -9.277 46.272 1.00 70.12 642 PRO A CA 1
ATOM 5324 C C . PRO A 1 642 ? -19.659 -9.172 46.600 1.00 70.12 642 PRO A C 1
ATOM 5326 O O . PRO A 1 642 ? -19.281 -8.850 47.725 1.00 70.12 642 PRO A O 1
ATOM 5329 N N . ASP A 1 643 ? -18.793 -9.402 45.610 1.00 66.88 643 ASP A N 1
ATOM 5330 C CA . ASP A 1 643 ? -17.336 -9.305 45.750 1.00 66.88 643 ASP A CA 1
ATOM 5331 C C . ASP A 1 643 ? -16.783 -7.879 45.587 1.00 66.88 643 ASP A C 1
ATOM 5333 O O . ASP A 1 643 ? -15.587 -7.651 45.824 1.00 66.88 643 ASP A O 1
ATOM 5337 N N . ASP A 1 644 ? -17.610 -6.925 45.151 1.00 68.75 644 ASP A N 1
ATOM 5338 C CA . ASP A 1 644 ? -17.215 -5.529 44.994 1.00 68.75 644 ASP A CA 1
ATOM 5339 C C . ASP A 1 644 ? -17.288 -4.800 46.339 1.00 68.75 644 ASP A C 1
ATOM 5341 O O . ASP A 1 644 ? -18.302 -4.232 46.739 1.00 68.75 644 ASP A O 1
ATOM 5345 N N . LYS A 1 645 ? -16.167 -4.819 47.063 1.00 66.81 645 LYS A N 1
ATOM 5346 C CA . LYS A 1 645 ? -16.064 -4.195 48.386 1.00 66.81 645 LYS A CA 1
ATOM 5347 C C . LYS A 1 645 ? -16.300 -2.684 48.374 1.00 66.81 645 LYS A C 1
ATOM 5349 O O . LYS A 1 645 ? -16.681 -2.155 49.415 1.00 66.81 645 LYS A O 1
ATOM 5354 N N . ASP A 1 646 ? -16.043 -1.997 47.264 1.00 67.75 646 ASP A N 1
ATOM 5355 C CA . ASP A 1 646 ? -16.196 -0.542 47.182 1.00 67.75 646 ASP A CA 1
ATOM 5356 C C . ASP A 1 646 ? -17.677 -0.184 47.006 1.00 67.75 646 ASP A C 1
ATOM 5358 O O . ASP A 1 646 ? -18.191 0.731 47.662 1.00 67.75 646 ASP A O 1
ATOM 5362 N N . LEU A 1 647 ? -18.396 -0.988 46.222 1.00 72.38 647 LEU A N 1
ATOM 5363 C CA . LEU A 1 647 ? -19.842 -0.890 46.095 1.00 72.38 647 LEU A CA 1
ATOM 5364 C C . LEU A 1 647 ? -20.550 -1.275 47.406 1.00 72.38 647 LEU A C 1
ATOM 5366 O O . LEU A 1 647 ? -21.413 -0.533 47.871 1.00 72.38 647 LEU A O 1
ATOM 5370 N N . GLN A 1 648 ? -20.088 -2.334 48.083 1.00 69.62 648 GLN A N 1
ATOM 5371 C CA . GLN A 1 648 ? -20.542 -2.701 49.434 1.00 69.62 648 GLN A CA 1
ATOM 5372 C C . GLN A 1 648 ? -20.300 -1.576 50.450 1.00 69.62 648 GLN A C 1
ATOM 5374 O O . GLN A 1 648 ? -21.162 -1.275 51.270 1.00 69.62 648 GLN A O 1
ATOM 5379 N N . MET A 1 649 ? -19.136 -0.921 50.406 1.00 69.62 649 MET A N 1
ATOM 5380 C CA . MET A 1 649 ? -18.815 0.179 51.319 1.00 69.62 649 MET A CA 1
ATOM 5381 C C . MET A 1 649 ? -19.688 1.409 51.056 1.00 69.62 649 MET A C 1
ATOM 5383 O O . MET A 1 649 ? -20.134 2.066 51.997 1.00 69.62 649 MET A O 1
ATOM 5387 N N . THR A 1 650 ? -19.948 1.721 49.785 1.00 76.69 650 THR A N 1
ATOM 5388 C CA . THR A 1 650 ? -20.815 2.840 49.391 1.00 76.69 650 THR A CA 1
ATOM 5389 C C . THR A 1 650 ? -22.258 2.569 49.816 1.00 76.69 650 THR A C 1
ATOM 5391 O O . THR A 1 650 ? -22.877 3.429 50.442 1.00 76.69 650 THR A O 1
ATOM 5394 N N . TYR A 1 651 ? -22.746 1.346 49.586 1.00 77.69 651 TYR A N 1
ATOM 5395 C CA . TYR A 1 651 ? -24.027 0.856 50.091 1.00 77.69 651 TYR A CA 1
ATOM 5396 C C . TYR A 1 651 ? -24.131 0.996 51.619 1.00 77.69 651 TYR A C 1
ATOM 5398 O O . TYR A 1 651 ? -25.061 1.630 52.109 1.00 77.69 651 TYR A O 1
ATOM 5406 N N . LEU A 1 652 ? -23.139 0.517 52.380 1.00 70.00 652 LEU A N 1
ATOM 5407 C CA . LEU A 1 652 ? -23.105 0.649 53.845 1.00 70.00 652 LEU A CA 1
ATOM 5408 C C . LEU A 1 652 ? -23.058 2.114 54.310 1.00 70.00 652 LEU A C 1
ATOM 5410 O O . LEU A 1 652 ? -23.683 2.475 55.304 1.00 70.00 652 LEU A O 1
ATOM 5414 N N . THR A 1 653 ? -22.350 2.979 53.583 1.00 77.25 653 THR A N 1
ATOM 5415 C CA . THR A 1 653 ? -22.280 4.415 53.896 1.00 77.25 653 THR A CA 1
ATOM 5416 C C . THR A 1 653 ? -23.633 5.096 53.687 1.00 77.25 653 THR A C 1
ATOM 5418 O O . THR A 1 653 ? -24.034 5.945 54.484 1.00 77.25 653 THR A O 1
ATOM 5421 N N . LEU A 1 654 ? -24.350 4.740 52.619 1.00 71.81 654 LEU A N 1
ATOM 5422 C CA . LEU A 1 654 ? -25.702 5.235 52.360 1.00 71.81 654 LEU A CA 1
ATOM 5423 C C . LEU A 1 654 ? -26.710 4.650 53.348 1.00 71.81 654 LEU A C 1
ATOM 5425 O O . LEU A 1 654 ? -27.555 5.392 53.842 1.00 71.81 654 LEU A O 1
ATOM 5429 N N . TYR A 1 655 ? -26.562 3.377 53.717 1.00 67.56 655 TYR A N 1
ATOM 5430 C CA . TYR A 1 655 ? -27.329 2.751 54.791 1.00 67.56 655 TYR A CA 1
ATOM 5431 C C . TYR A 1 655 ? -27.184 3.534 56.100 1.00 67.56 655 TYR A C 1
ATOM 5433 O O . TYR A 1 655 ? -28.179 3.881 56.729 1.00 67.56 655 TYR A O 1
ATOM 5441 N N . ASP A 1 656 ? -25.960 3.905 56.484 1.00 64.50 656 ASP A N 1
ATOM 5442 C CA . ASP A 1 656 ? -25.708 4.700 57.690 1.00 64.50 656 ASP A CA 1
ATOM 5443 C C . ASP A 1 656 ? -26.325 6.106 57.645 1.00 64.50 656 ASP A C 1
ATOM 5445 O O . ASP A 1 656 ? -26.639 6.663 58.699 1.00 64.50 656 ASP A O 1
ATOM 5449 N N . LYS A 1 657 ? -26.509 6.679 56.449 1.00 66.25 657 LYS A N 1
ATOM 5450 C CA . LYS A 1 657 ? -27.205 7.961 56.255 1.00 66.25 657 LYS A CA 1
ATOM 5451 C C . LYS A 1 657 ? -28.727 7.819 56.278 1.00 66.25 657 LYS A C 1
ATOM 5453 O O . LYS A 1 657 ? -29.403 8.741 56.724 1.00 66.25 657 LYS A O 1
ATOM 5458 N N . CYS A 1 658 ? -29.250 6.698 55.787 1.00 64.25 658 CYS A N 1
ATOM 5459 C CA . CYS A 1 658 ? -30.687 6.449 55.677 1.00 64.25 658 CYS A CA 1
ATOM 5460 C C . CYS A 1 658 ? -31.270 5.770 56.928 1.00 64.25 658 CYS A C 1
ATOM 5462 O O . CYS A 1 658 ? -32.483 5.808 57.135 1.00 64.25 658 CYS A O 1
ATOM 5464 N N . ARG A 1 659 ? -30.436 5.159 57.785 1.00 55.66 659 ARG A N 1
ATOM 5465 C CA . ARG A 1 659 ? -30.901 4.479 59.001 1.00 55.66 659 ARG A CA 1
ATOM 5466 C C . ARG A 1 659 ? -31.462 5.471 60.034 1.00 55.66 659 ARG A C 1
ATOM 5468 O O . ARG A 1 659 ? -30.901 6.553 60.223 1.00 55.66 659 ARG A O 1
ATOM 5475 N N . PRO A 1 660 ? -32.515 5.093 60.778 1.00 51.97 660 PRO A N 1
ATOM 5476 C CA . PRO A 1 660 ? -33.049 5.922 61.851 1.00 51.97 660 PRO A CA 1
ATOM 5477 C C . PRO A 1 660 ? -32.048 6.088 63.003 1.00 51.97 660 PRO A C 1
ATOM 5479 O O . PRO A 1 660 ? -31.420 5.124 63.453 1.00 51.97 660 PRO A O 1
ATOM 5482 N N . ALA A 1 661 ? -31.928 7.312 63.520 1.00 47.94 661 ALA A N 1
ATOM 5483 C CA . ALA A 1 661 ? -31.122 7.610 64.698 1.00 47.94 661 ALA A CA 1
ATOM 5484 C C . ALA A 1 661 ? -31.917 7.318 65.977 1.00 47.94 661 ALA A C 1
ATOM 5486 O O . ALA A 1 661 ? -33.021 7.832 66.159 1.00 47.94 661 ALA A O 1
ATOM 5487 N N . ILE A 1 662 ? -31.340 6.523 66.881 1.00 48.47 662 ILE A N 1
ATOM 5488 C CA . ILE A 1 662 ? -31.933 6.223 68.189 1.00 48.47 662 ILE A CA 1
ATOM 5489 C C . ILE A 1 662 ? -31.368 7.204 69.212 1.00 48.47 662 ILE A C 1
ATOM 5491 O O . ILE A 1 662 ? -30.172 7.179 69.507 1.00 48.47 662 ILE A O 1
ATOM 5495 N N . ILE A 1 663 ? -32.225 8.055 69.773 1.00 49.62 663 ILE A N 1
ATOM 5496 C CA . ILE A 1 663 ? -31.861 8.982 70.844 1.00 49.62 663 ILE A CA 1
ATOM 5497 C C . ILE A 1 663 ? -32.450 8.446 72.153 1.00 49.62 663 ILE A C 1
ATOM 5499 O O . ILE A 1 663 ? -33.670 8.501 72.337 1.00 49.62 663 ILE A O 1
ATOM 5503 N N . PRO A 1 664 ? -31.617 7.926 73.072 1.00 40.75 664 PRO A N 1
ATOM 5504 C CA . PRO A 1 664 ? -32.072 7.601 74.413 1.00 40.75 664 PRO A CA 1
ATOM 5505 C C . PRO A 1 664 ? -32.316 8.898 75.191 1.00 40.75 664 PRO A C 1
ATOM 5507 O O . PRO A 1 664 ? -31.477 9.801 75.201 1.00 40.75 664 PRO A O 1
ATOM 5510 N N . GLY A 1 665 ? -33.461 8.993 75.858 1.00 44.06 665 GLY A N 1
ATOM 5511 C CA . GLY A 1 665 ? -33.826 10.148 76.667 1.00 44.06 665 GLY A CA 1
ATOM 5512 C C . GLY A 1 665 ? -34.557 9.759 77.947 1.00 44.06 665 GLY A C 1
ATOM 5513 O O . GLY A 1 665 ? -34.990 8.625 78.127 1.00 44.06 665 GLY A O 1
ATOM 5514 N N . PHE A 1 666 ? -34.705 10.731 78.843 1.00 45.97 666 PHE A N 1
ATOM 5515 C CA . PHE A 1 666 ? -35.594 10.649 80.001 1.00 45.97 666 PHE A CA 1
ATOM 5516 C C . PHE A 1 666 ? -36.662 11.725 79.856 1.00 45.97 666 PHE A C 1
ATOM 5518 O O . PHE A 1 666 ? -36.336 12.885 79.596 1.00 45.97 666 PHE A O 1
ATOM 5525 N N . THR A 1 667 ? -37.931 11.344 79.975 1.00 44.94 667 THR A N 1
ATOM 5526 C CA . THR A 1 667 ? -39.054 12.285 79.907 1.00 44.94 667 THR A CA 1
ATOM 5527 C C . THR A 1 667 ? -39.917 12.171 81.155 1.00 44.94 667 THR A C 1
ATOM 5529 O O . THR A 1 667 ? -39.881 11.169 81.870 1.00 44.94 667 THR A O 1
ATOM 5532 N N . PHE A 1 668 ? -40.672 13.229 81.425 1.00 46.72 668 PHE A N 1
ATOM 5533 C CA . PHE A 1 668 ? -41.690 13.278 82.461 1.00 46.72 668 PHE A CA 1
ATOM 5534 C C . PHE A 1 668 ? -43.047 13.266 81.766 1.00 46.72 668 PHE A C 1
ATOM 5536 O O . PHE A 1 668 ? -43.375 14.173 81.002 1.00 46.72 668 PHE A O 1
ATOM 5543 N N . MET A 1 669 ? -43.848 12.242 82.035 1.00 41.00 669 MET A N 1
ATOM 5544 C CA . MET A 1 669 ? -45.257 12.258 81.662 1.00 41.00 669 MET A CA 1
ATOM 5545 C C . MET A 1 669 ? -46.086 12.456 82.920 1.00 41.00 669 MET A C 1
ATOM 5547 O O . MET A 1 669 ? -45.936 11.746 83.916 1.00 41.00 669 MET A O 1
ATOM 5551 N N . LYS A 1 670 ? -46.939 13.480 82.881 1.00 40.00 670 LYS A N 1
ATOM 5552 C CA . LYS A 1 670 ? -47.863 13.789 83.963 1.00 40.00 670 LYS A CA 1
ATOM 5553 C C . LYS A 1 670 ? -49.148 13.008 83.713 1.00 40.00 670 LYS A C 1
ATOM 5555 O O . LYS A 1 670 ? -49.886 13.334 82.787 1.00 40.00 670 LYS A O 1
ATOM 5560 N N . SER A 1 671 ? -49.395 11.985 84.522 1.00 39.47 671 SER A N 1
ATOM 5561 C CA . SER A 1 671 ? -50.645 11.227 84.497 1.00 39.47 671 SER A CA 1
ATOM 5562 C C . SER A 1 671 ? -51.449 11.608 85.738 1.00 39.47 671 SER A C 1
ATOM 5564 O O . SER A 1 671 ? -51.164 11.165 86.849 1.00 39.47 671 SER A O 1
ATOM 5566 N N . GLY A 1 672 ? -52.401 12.531 85.584 1.00 53.69 672 GLY A N 1
ATOM 5567 C CA . GLY A 1 672 ? -53.138 13.091 86.722 1.00 53.69 672 GLY A CA 1
ATOM 5568 C C . GLY A 1 672 ? -52.249 13.919 87.669 1.00 53.69 672 GLY A C 1
ATOM 5569 O O . GLY A 1 672 ? -51.608 14.881 87.237 1.00 53.69 672 GLY A O 1
ATOM 5570 N N . ASN A 1 673 ? -52.242 13.580 88.966 1.00 41.56 673 ASN A N 1
ATOM 5571 C CA . ASN A 1 673 ? -51.442 14.270 89.994 1.00 41.56 673 ASN A CA 1
ATOM 5572 C C . ASN A 1 673 ? -50.031 13.693 90.188 1.00 41.56 673 ASN A C 1
ATOM 5574 O O . ASN A 1 673 ? -49.206 14.364 90.809 1.00 41.56 673 ASN A O 1
ATOM 5578 N N . ASP A 1 674 ? -49.732 12.519 89.632 1.00 41.47 674 ASP A N 1
ATOM 5579 C CA . ASP A 1 674 ? -48.434 11.870 89.795 1.00 41.47 674 ASP A CA 1
ATOM 5580 C C . ASP A 1 674 ? -47.538 12.089 88.570 1.00 41.47 674 ASP A C 1
ATOM 5582 O O . ASP A 1 674 ? -47.973 12.092 87.413 1.00 41.47 674 ASP A O 1
ATOM 5586 N N . THR A 1 675 ? -46.255 12.324 88.843 1.00 46.47 675 THR A N 1
ATOM 5587 C CA . THR A 1 675 ? -45.214 12.468 87.819 1.00 46.47 675 THR A CA 1
ATOM 5588 C C . THR A 1 675 ? -44.428 11.168 87.770 1.00 46.47 675 THR A C 1
ATOM 5590 O O . THR A 1 675 ? -43.716 10.850 88.721 1.00 46.47 675 THR A O 1
ATOM 5593 N N . VAL A 1 676 ? -44.568 10.412 86.679 1.00 45.62 676 VAL A N 1
ATOM 5594 C CA . VAL A 1 676 ? -43.804 9.177 86.461 1.00 45.62 676 VAL A CA 1
ATOM 5595 C C . VAL A 1 676 ? -42.538 9.514 85.675 1.00 45.62 676 VAL A C 1
ATOM 5597 O O . VAL A 1 676 ? -42.590 10.227 84.669 1.00 45.62 676 VAL A O 1
ATOM 5600 N N . TYR A 1 677 ? -41.398 9.008 86.151 1.00 44.00 677 TYR A N 1
ATOM 5601 C CA . TYR A 1 677 ? -40.092 9.147 85.509 1.00 44.00 677 TYR A CA 1
ATOM 5602 C C . TYR A 1 677 ? -39.753 7.848 84.780 1.00 44.00 677 TYR A C 1
ATOM 5604 O O . TYR A 1 677 ? -39.736 6.792 85.407 1.00 44.00 677 TYR A O 1
ATOM 5612 N N . GLY A 1 678 ? -39.460 7.918 83.479 1.00 45.66 678 GLY A N 1
ATOM 5613 C CA . GLY A 1 678 ? -39.102 6.731 82.703 1.00 45.66 678 GLY A CA 1
ATOM 5614 C C . GLY A 1 678 ? -38.162 7.029 81.531 1.00 45.66 678 GLY A C 1
ATOM 5615 O O . GLY A 1 678 ? -38.192 8.139 80.980 1.00 45.66 678 GLY A O 1
ATOM 5616 N N . PRO A 1 679 ? -37.305 6.063 81.154 1.00 42.34 679 PRO A N 1
ATOM 5617 C CA . PRO A 1 679 ? -36.515 6.150 79.935 1.00 42.34 679 PRO A CA 1
ATOM 5618 C C . PRO A 1 679 ? -37.421 6.032 78.697 1.00 42.34 679 PRO A C 1
ATOM 5620 O O . PRO A 1 679 ? -38.395 5.281 78.687 1.00 42.34 679 PRO A O 1
ATOM 5623 N N . TYR A 1 680 ? -37.091 6.756 77.630 1.00 49.50 680 TYR A N 1
ATOM 5624 C CA . TYR A 1 680 ? -37.723 6.620 76.316 1.00 49.50 680 TYR A CA 1
ATOM 5625 C C . TYR A 1 680 ? -36.661 6.529 75.215 1.00 49.50 680 TYR A C 1
ATOM 5627 O O . TYR A 1 680 ? -35.539 7.018 75.373 1.00 49.50 680 TYR A O 1
ATOM 5635 N N . ALA A 1 681 ? -37.019 5.901 74.099 1.00 38.84 681 ALA A N 1
ATOM 5636 C CA . ALA A 1 681 ? -36.235 5.880 72.874 1.00 38.84 681 ALA A CA 1
ATOM 5637 C C . ALA A 1 681 ? -36.980 6.679 71.801 1.00 38.84 681 ALA A C 1
ATOM 5639 O O . ALA A 1 681 ? -38.108 6.345 71.437 1.00 38.84 681 ALA A O 1
ATOM 5640 N N . ARG A 1 682 ? -36.349 7.745 71.304 1.00 44.31 682 ARG A N 1
ATOM 5641 C CA . ARG A 1 682 ? -36.820 8.486 70.131 1.00 44.31 682 ARG A CA 1
ATOM 5642 C C . ARG A 1 682 ? -36.127 7.942 68.896 1.00 44.31 682 ARG A C 1
ATOM 5644 O O . ARG A 1 682 ? -34.901 8.005 68.813 1.00 44.31 682 ARG A O 1
ATOM 5651 N N . PHE A 1 683 ? -36.905 7.452 67.943 1.00 45.50 683 PHE A N 1
ATOM 5652 C CA . PHE A 1 683 ? -36.424 7.112 66.612 1.00 45.50 683 PHE A CA 1
ATOM 5653 C C . PHE A 1 683 ? -36.626 8.319 65.717 1.00 45.50 683 PHE A C 1
ATOM 5655 O O . PHE A 1 683 ? -37.757 8.732 65.465 1.00 45.50 683 PHE A O 1
ATOM 5662 N N . ASN A 1 684 ? -35.520 8.898 65.275 1.00 48.69 684 ASN A N 1
ATOM 5663 C CA . ASN A 1 684 ? -35.534 9.990 64.327 1.00 48.69 684 ASN A CA 1
ATOM 5664 C C . ASN A 1 684 ? -35.233 9.440 62.930 1.00 48.69 684 ASN A C 1
ATOM 5666 O O . ASN A 1 684 ? -34.113 9.000 62.664 1.00 48.69 684 ASN A O 1
ATOM 5670 N N . TYR A 1 685 ? -36.241 9.446 62.064 1.00 52.50 685 TYR A N 1
ATOM 5671 C CA . TYR A 1 685 ? -36.133 9.037 60.672 1.00 52.50 685 TYR A CA 1
ATOM 5672 C C . TYR A 1 685 ? -35.797 10.264 59.817 1.00 52.50 685 TYR A C 1
ATOM 5674 O O . TYR A 1 685 ? -36.632 11.173 59.704 1.00 52.50 685 TYR A O 1
ATOM 5682 N N . PRO A 1 686 ? -34.599 10.325 59.215 1.00 49.47 686 PRO A N 1
ATOM 5683 C CA . PRO A 1 686 ? -34.270 11.386 58.276 1.00 49.47 686 PRO A CA 1
ATOM 5684 C C . PRO A 1 686 ? -35.065 11.157 56.984 1.00 49.47 686 PRO A C 1
ATOM 5686 O O . PRO A 1 686 ? -34.822 10.184 56.288 1.00 49.47 686 PRO A O 1
ATOM 5689 N N . VAL A 1 687 ? -36.035 12.019 56.663 1.00 48.56 687 VAL A N 1
ATOM 5690 C CA . VAL A 1 687 ? -36.833 11.900 55.422 1.00 48.56 687 VAL A CA 1
ATOM 5691 C C . VAL A 1 687 ? -36.162 12.674 54.282 1.00 48.56 687 VAL A C 1
ATOM 5693 O O . VAL A 1 687 ? -36.182 12.245 53.133 1.00 48.56 687 VAL A O 1
ATOM 5696 N N . ASN A 1 688 ? -35.543 13.813 54.601 1.00 48.22 688 ASN A N 1
ATOM 5697 C CA . ASN A 1 688 ? -34.641 14.585 53.739 1.00 48.22 688 ASN A CA 1
ATOM 5698 C C . ASN A 1 688 ? -33.816 15.564 54.608 1.00 48.22 688 ASN A C 1
ATOM 5700 O O . ASN A 1 688 ? -33.995 15.607 55.825 1.00 48.22 688 ASN A O 1
ATOM 5704 N N . ASP A 1 689 ? -32.963 16.396 53.998 1.00 42.56 689 ASP A N 1
ATOM 5705 C CA . ASP A 1 689 ? -32.100 17.374 54.696 1.00 42.56 689 ASP A CA 1
ATOM 5706 C C . ASP A 1 689 ? -32.847 18.395 55.586 1.00 42.56 689 ASP A C 1
ATOM 5708 O O . ASP A 1 689 ? -32.223 19.151 56.337 1.00 42.56 689 ASP A O 1
ATOM 5712 N N . HIS A 1 690 ? -34.177 18.473 55.499 1.00 35.62 690 HIS A N 1
ATOM 5713 C CA . HIS A 1 690 ? -34.993 19.479 56.183 1.00 35.62 690 HIS A CA 1
ATOM 5714 C C . HIS A 1 690 ? -36.139 18.892 57.024 1.00 35.62 690 HIS A C 1
ATOM 5716 O O . HIS A 1 690 ? -36.762 19.631 57.786 1.00 35.62 690 HIS A O 1
ATOM 5722 N N . TRP A 1 691 ? -36.433 17.593 56.901 1.00 35.88 691 TRP A N 1
ATOM 5723 C CA . TRP A 1 691 ? -37.595 16.944 57.511 1.00 35.88 691 TRP A CA 1
ATOM 5724 C C . TRP A 1 691 ? -37.168 15.669 58.227 1.00 35.88 691 TRP A C 1
ATOM 5726 O O . TRP A 1 691 ? -36.534 14.781 57.657 1.00 35.88 691 TRP A O 1
ATOM 5736 N N . SER A 1 692 ? -37.557 15.582 59.493 1.00 41.62 692 SER A N 1
ATOM 5737 C CA . SER A 1 692 ? -37.209 14.484 60.380 1.00 41.62 692 SER A CA 1
ATOM 5738 C C . SER A 1 692 ? -38.486 13.987 61.056 1.00 41.62 692 SER A C 1
ATOM 5740 O O . SER A 1 692 ? -39.164 14.777 61.721 1.00 41.62 692 SER A O 1
ATOM 5742 N N . PHE A 1 693 ? -38.847 12.720 60.867 1.00 39.00 693 PHE A N 1
ATOM 5743 C CA . PHE A 1 693 ? -39.999 12.127 61.544 1.00 39.00 693 PHE A CA 1
ATOM 5744 C C . PHE A 1 693 ? -39.545 11.523 62.872 1.00 39.00 693 PHE A C 1
ATOM 5746 O O . PHE A 1 693 ? -38.636 10.697 62.900 1.00 39.00 693 PHE A O 1
ATOM 5753 N N . ASN A 1 694 ? -40.168 11.940 63.974 1.00 36.88 694 ASN A N 1
ATOM 5754 C CA . ASN A 1 694 ? -39.838 11.448 65.307 1.00 36.88 694 ASN A CA 1
ATOM 5755 C C . ASN A 1 694 ? -40.934 10.499 65.791 1.00 36.88 694 ASN A C 1
ATOM 5757 O O . ASN A 1 694 ? -42.085 10.913 65.926 1.00 36.88 694 ASN A O 1
ATOM 5761 N N . ALA A 1 695 ? -40.562 9.260 66.101 1.00 39.44 695 ALA A N 1
ATOM 5762 C CA . ALA A 1 695 ? -41.402 8.326 66.840 1.00 39.44 695 ALA A CA 1
ATOM 5763 C C . ALA A 1 695 ? -40.841 8.161 68.259 1.00 39.44 695 ALA A C 1
ATOM 5765 O O . ALA A 1 695 ? -39.704 7.716 68.430 1.00 39.44 695 ALA A O 1
ATOM 5766 N N . ASP A 1 696 ? -41.626 8.539 69.269 1.00 39.28 696 ASP A N 1
ATOM 5767 C CA . ASP A 1 696 ? -41.252 8.440 70.682 1.00 39.28 696 ASP A CA 1
ATOM 5768 C C . ASP A 1 696 ? -41.852 7.172 71.304 1.00 39.28 696 ASP A C 1
ATOM 5770 O O . ASP A 1 696 ? -43.069 7.007 71.321 1.00 39.28 696 ASP A O 1
ATOM 5774 N N . TYR A 1 697 ? -41.004 6.300 71.859 1.00 40.75 697 TYR A N 1
ATOM 5775 C CA . TYR A 1 697 ? -41.419 5.103 72.598 1.00 40.75 697 TYR A CA 1
ATOM 5776 C C . TYR A 1 697 ? -40.950 5.192 74.053 1.00 40.75 697 TYR A C 1
ATOM 5778 O O . TYR A 1 697 ? -39.748 5.213 74.313 1.00 40.75 697 TYR A O 1
ATOM 5786 N N . ALA A 1 698 ? -41.873 5.237 75.016 1.00 39.56 698 ALA A N 1
ATOM 5787 C CA . ALA A 1 698 ? -41.551 5.248 76.446 1.00 39.56 698 ALA A CA 1
ATOM 5788 C C . ALA A 1 698 ? -41.566 3.829 77.037 1.00 39.56 698 ALA A C 1
ATOM 5790 O O . ALA A 1 698 ? -42.509 3.073 76.812 1.00 39.56 698 ALA A O 1
ATOM 5791 N N . LEU A 1 699 ? -40.551 3.485 77.835 1.00 40.12 699 LEU A N 1
ATOM 5792 C CA . LEU A 1 699 ? -40.551 2.288 78.678 1.00 40.12 699 LEU A CA 1
ATOM 5793 C C . LEU A 1 699 ? -41.123 2.676 80.046 1.00 40.12 699 LEU A C 1
ATOM 5795 O O . LEU A 1 699 ? -40.463 3.346 80.841 1.00 40.12 699 LEU A O 1
ATOM 5799 N N . LEU A 1 700 ? -42.372 2.291 80.306 1.00 37.00 700 LEU A N 1
ATOM 5800 C CA . LEU A 1 700 ? -43.006 2.465 81.612 1.00 37.00 700 LEU A CA 1
ATOM 5801 C C . LEU A 1 700 ? -42.562 1.330 82.546 1.00 37.00 700 LEU A C 1
ATOM 5803 O O . LEU A 1 700 ? -42.831 0.161 82.276 1.00 37.00 700 LEU A O 1
ATOM 5807 N N . ASP A 1 701 ? -41.887 1.676 83.644 1.00 35.53 701 ASP A N 1
ATOM 5808 C CA . ASP A 1 701 ? -41.652 0.752 84.756 1.00 35.53 701 ASP A CA 1
ATOM 5809 C C . ASP A 1 701 ? -42.915 0.684 85.627 1.00 35.53 701 ASP A C 1
ATOM 5811 O O . ASP A 1 701 ? -43.270 1.635 86.328 1.00 35.53 701 ASP A O 1
ATOM 5815 N N . ASN A 1 702 ? -43.607 -0.453 85.567 1.00 37.81 702 ASN A N 1
ATOM 5816 C CA . ASN A 1 702 ? -44.715 -0.782 86.454 1.00 37.81 702 ASN A CA 1
ATOM 5817 C C . ASN A 1 702 ? -44.181 -1.194 87.835 1.00 37.81 702 ASN A C 1
ATOM 5819 O O . ASN A 1 702 ? -44.248 -2.361 88.222 1.00 37.81 702 ASN A O 1
ATOM 5823 N N . SER A 1 703 ? -43.742 -0.226 88.637 1.00 35.25 703 SER A N 1
ATOM 5824 C CA . SER A 1 703 ? -43.597 -0.416 90.085 1.00 35.25 703 SER A CA 1
ATOM 5825 C C . SER A 1 703 ? -44.816 0.096 90.857 1.00 35.25 703 SER A C 1
ATOM 5827 O O . SER A 1 703 ? -44.698 0.791 91.856 1.00 35.25 703 SER A O 1
ATOM 5829 N N . THR A 1 704 ? -46.011 -0.335 90.446 1.00 30.61 704 THR A N 1
ATOM 5830 C CA . THR A 1 704 ? -47.065 -0.717 91.402 1.00 30.61 704 THR A CA 1
ATOM 5831 C C . THR A 1 704 ? -47.779 -1.986 90.911 1.00 30.61 704 THR A C 1
ATOM 5833 O O . THR A 1 704 ? -48.796 -1.940 90.243 1.00 30.61 704 THR A O 1
ATOM 5836 N N . ASN A 1 705 ? -47.188 -3.132 91.260 1.00 27.19 705 ASN A N 1
ATOM 5837 C CA . ASN A 1 705 ? -47.782 -4.470 91.395 1.00 27.19 705 ASN A CA 1
ATOM 5838 C C . ASN A 1 705 ? -48.670 -5.073 90.271 1.00 27.19 705 ASN A C 1
ATOM 5840 O O . ASN A 1 705 ? -49.868 -4.843 90.212 1.00 27.19 705 ASN A O 1
ATOM 5844 N N . VAL A 1 706 ? -48.066 -6.062 89.591 1.00 25.80 706 VAL A N 1
ATOM 5845 C CA . VAL A 1 706 ? -48.578 -7.422 89.276 1.00 25.80 706 VAL A CA 1
ATOM 5846 C C . VAL A 1 706 ? -49.709 -7.611 88.233 1.00 25.80 706 VAL A C 1
ATOM 5848 O O . VAL A 1 706 ? -50.885 -7.433 88.518 1.00 25.80 706 VAL A O 1
ATOM 5851 N N . LEU A 1 707 ? -49.271 -8.173 87.088 1.00 28.20 707 LEU A N 1
ATOM 5852 C CA . LEU A 1 707 ? -49.863 -9.179 86.170 1.00 28.20 707 LEU A CA 1
ATOM 5853 C C . LEU A 1 707 ? -51.268 -8.961 85.565 1.00 28.20 707 LEU A C 1
ATOM 5855 O O . LEU A 1 707 ? -52.285 -9.281 86.173 1.00 28.20 707 LEU A O 1
ATOM 5859 N N . GLY A 1 708 ? -51.280 -8.632 84.269 1.00 25.08 708 GLY A N 1
ATOM 5860 C CA . GLY A 1 708 ? -52.387 -8.848 83.332 1.00 25.08 708 GLY A CA 1
ATOM 5861 C C . GLY A 1 708 ? -51.933 -8.536 81.902 1.00 25.08 708 GLY A C 1
ATOM 5862 O O . GLY A 1 708 ? -51.421 -7.451 81.656 1.00 25.08 708 GLY A O 1
ATOM 5863 N N . TYR A 1 709 ? -52.035 -9.517 81.005 1.00 28.06 709 TYR A N 1
ATOM 5864 C CA . TYR A 1 709 ? -51.599 -9.450 79.607 1.00 28.06 709 TYR A CA 1
ATOM 5865 C C . TYR A 1 709 ? -52.566 -8.616 78.744 1.00 28.06 709 TYR A C 1
ATOM 5867 O O . TYR A 1 709 ? -53.751 -8.495 79.045 1.00 28.06 709 TYR A O 1
ATOM 5875 N N . ASP A 1 710 ? -51.981 -8.069 77.687 1.00 45.06 710 ASP A N 1
ATOM 5876 C CA . ASP A 1 710 ? -52.458 -7.202 76.604 1.00 45.06 710 ASP A CA 1
ATOM 5877 C C . ASP A 1 710 ? -53.608 -7.785 75.747 1.00 45.06 710 ASP A C 1
ATOM 5879 O O . ASP A 1 710 ? -53.556 -8.980 75.433 1.00 45.06 710 ASP A O 1
ATOM 5883 N N . PRO A 1 711 ? -54.608 -6.972 75.330 1.00 32.78 711 PRO A N 1
ATOM 5884 C CA . PRO A 1 711 ? -55.471 -7.330 74.200 1.00 32.78 711 PRO A CA 1
ATOM 5885 C C . PRO A 1 711 ? -55.596 -6.323 73.033 1.00 32.78 711 PRO A C 1
ATOM 5887 O O . PRO A 1 711 ? -56.277 -6.677 72.081 1.00 32.78 711 PRO A O 1
ATOM 5890 N N . ASP A 1 712 ? -54.960 -5.142 73.007 1.00 34.00 712 ASP A N 1
ATOM 5891 C CA . ASP A 1 712 ? -55.210 -4.145 71.928 1.00 34.00 712 ASP A CA 1
ATOM 5892 C C . ASP A 1 712 ? -53.943 -3.510 71.318 1.00 34.00 712 ASP A C 1
ATOM 5894 O O . ASP A 1 712 ? -53.941 -2.389 70.806 1.00 34.00 712 ASP A O 1
ATOM 5898 N N . PHE A 1 713 ? -52.843 -4.261 71.284 1.00 33.53 713 PHE A N 1
ATOM 5899 C CA . PHE A 1 713 ? -51.623 -3.864 70.565 1.00 33.53 713 PHE A CA 1
ATOM 5900 C C . PHE A 1 713 ? -51.721 -3.963 69.025 1.00 33.53 713 PHE A C 1
ATOM 5902 O O . PHE A 1 713 ? -50.851 -3.453 68.314 1.00 33.53 713 PHE A O 1
ATOM 5909 N N . ASN A 1 714 ? -52.779 -4.584 68.486 1.00 31.78 714 ASN A N 1
ATOM 5910 C CA . ASN A 1 714 ? -52.874 -4.959 67.066 1.00 31.78 714 ASN A CA 1
ATOM 5911 C C . ASN A 1 714 ? -53.235 -3.816 66.092 1.00 31.78 714 ASN A C 1
ATOM 5913 O O . ASN A 1 714 ? -53.037 -3.971 64.885 1.00 31.78 714 ASN A O 1
ATOM 5917 N N . GLU A 1 715 ? -53.685 -2.645 66.558 1.00 34.03 715 GLU A N 1
ATOM 5918 C CA . GLU A 1 715 ? -53.867 -1.478 65.667 1.00 34.03 715 GLU A CA 1
ATOM 5919 C C . GLU A 1 715 ? -52.559 -0.703 65.419 1.00 34.03 715 GLU A C 1
ATOM 5921 O O . GLU A 1 715 ? -52.367 -0.103 64.355 1.00 34.03 715 GLU A O 1
ATOM 5926 N N . ILE A 1 716 ? -51.595 -0.785 66.342 1.00 35.50 716 ILE A N 1
ATOM 5927 C CA . ILE A 1 716 ? -50.284 -0.138 66.184 1.00 35.50 716 ILE A CA 1
ATOM 5928 C C . ILE A 1 716 ? -49.371 -0.999 65.299 1.00 35.50 716 ILE A C 1
ATOM 5930 O O . ILE A 1 716 ? -48.620 -0.460 64.484 1.00 35.50 716 ILE A O 1
ATOM 5934 N N . THR A 1 717 ? -49.493 -2.330 65.362 1.00 33.41 717 THR A N 1
ATOM 5935 C CA . THR A 1 717 ? -48.701 -3.244 64.519 1.00 33.41 717 THR A CA 1
ATOM 5936 C C . THR A 1 717 ? -49.130 -3.217 63.052 1.00 33.41 717 THR A C 1
ATOM 5938 O O . THR A 1 717 ? -48.261 -3.199 62.191 1.00 33.41 717 THR A O 1
ATOM 5941 N N . ASN A 1 718 ? -50.427 -3.103 62.734 1.00 31.84 718 ASN A N 1
ATOM 5942 C CA . ASN A 1 718 ? -50.889 -3.014 61.337 1.00 31.84 718 ASN A CA 1
ATOM 5943 C C . ASN A 1 718 ? -50.560 -1.667 60.670 1.00 31.84 718 ASN A C 1
ATOM 5945 O O . ASN A 1 718 ? -50.308 -1.614 59.467 1.00 31.84 718 ASN A O 1
ATOM 5949 N N . THR A 1 719 ? -50.480 -0.585 61.449 1.00 34.91 719 THR A N 1
ATOM 5950 C CA . THR A 1 719 ? -50.030 0.727 60.954 1.00 34.91 719 THR A CA 1
ATOM 5951 C C . THR A 1 719 ? -48.507 0.752 60.741 1.00 34.91 719 THR A C 1
ATOM 5953 O O . THR A 1 719 ? -48.029 1.325 59.762 1.00 34.91 719 THR A O 1
ATOM 5956 N N . LEU A 1 720 ? -47.742 0.057 61.594 1.00 35.12 720 LEU A N 1
ATOM 5957 C CA . LEU A 1 720 ? -46.301 -0.164 61.417 1.00 35.12 720 LEU A CA 1
ATOM 5958 C C . LEU A 1 720 ? -45.989 -1.169 60.291 1.00 35.12 720 LEU A C 1
ATOM 5960 O O . LEU A 1 720 ? -45.013 -0.967 59.577 1.00 35.12 720 LEU A O 1
ATOM 5964 N N . GLU A 1 721 ? -46.827 -2.186 60.055 1.00 33.78 721 GLU A N 1
ATOM 5965 C CA . GLU A 1 721 ? -46.702 -3.110 58.916 1.00 33.78 721 GLU A CA 1
ATOM 5966 C C . GLU A 1 721 ? -47.039 -2.444 57.576 1.00 33.78 721 GLU A C 1
ATOM 5968 O O . GLU A 1 721 ? -46.403 -2.764 56.574 1.00 33.78 721 GLU A O 1
ATOM 5973 N N . LEU A 1 722 ? -47.978 -1.490 57.523 1.00 33.75 722 LEU A N 1
ATOM 5974 C CA . LEU A 1 722 ? -48.249 -0.724 56.297 1.00 33.75 722 LEU A CA 1
ATOM 5975 C C . LEU A 1 722 ? -47.143 0.299 55.989 1.00 33.75 722 LEU A C 1
ATOM 5977 O O . LEU A 1 722 ? -46.841 0.526 54.818 1.00 33.75 722 LEU A O 1
ATOM 5981 N N . MET A 1 723 ? -46.499 0.866 57.018 1.00 33.41 723 MET A N 1
ATOM 5982 C CA . MET A 1 723 ? -45.302 1.707 56.857 1.00 33.41 723 MET A CA 1
ATOM 5983 C C . MET A 1 723 ? -44.039 0.884 56.549 1.00 33.41 723 MET A C 1
ATOM 5985 O O . MET A 1 723 ? -43.162 1.366 55.839 1.00 33.41 723 MET A O 1
ATOM 5989 N N . ALA A 1 724 ? -43.964 -0.372 57.003 1.00 34.12 724 ALA A N 1
ATOM 5990 C CA . ALA A 1 724 ? -42.889 -1.307 56.666 1.00 34.12 724 ALA A CA 1
ATOM 5991 C C . ALA A 1 724 ? -43.067 -1.993 55.292 1.00 34.12 724 ALA A C 1
ATOM 5993 O O . ALA A 1 724 ? -42.072 -2.410 54.701 1.00 34.12 724 ALA A O 1
ATOM 5994 N N . ARG A 1 725 ? -44.296 -2.088 54.749 1.00 31.42 725 ARG A N 1
ATOM 5995 C CA . ARG A 1 725 ? -44.591 -2.665 53.412 1.00 31.42 725 ARG A CA 1
ATOM 5996 C C . ARG A 1 725 ? -44.271 -1.748 52.221 1.00 31.42 725 ARG A C 1
ATOM 5998 O O . ARG A 1 725 ? -44.322 -2.213 51.087 1.00 31.42 725 ARG A O 1
ATOM 6005 N N . TYR A 1 726 ? -43.877 -0.501 52.468 1.00 32.41 726 TYR A N 1
ATOM 6006 C CA . TYR A 1 726 ? -43.153 0.361 51.519 1.00 32.41 726 TYR A CA 1
ATOM 6007 C C . TYR A 1 726 ? -41.711 0.612 52.028 1.00 32.41 726 TYR A C 1
ATOM 6009 O O . TYR A 1 726 ? -41.305 1.753 52.196 1.00 32.41 726 TYR A O 1
ATOM 6017 N N . SER A 1 727 ? -41.006 -0.418 52.519 1.00 30.50 727 SER A N 1
ATOM 6018 C CA . SER A 1 727 ? -39.970 -1.178 51.775 1.00 30.50 727 SER A CA 1
ATOM 6019 C C . SER A 1 727 ? -38.755 -0.309 51.370 1.00 30.50 727 SER A C 1
ATOM 6021 O O . SER A 1 727 ? -38.992 0.708 50.725 1.00 30.50 727 SER A O 1
ATOM 6023 N N . PRO A 1 728 ? -37.485 -0.679 51.683 1.00 29.34 728 PRO A N 1
ATOM 6024 C CA . PRO A 1 728 ? -36.984 -2.054 51.614 1.00 29.34 728 PRO A CA 1
ATOM 6025 C C . PRO A 1 728 ? -36.147 -2.540 52.821 1.00 29.34 728 PRO A C 1
ATOM 6027 O O . PRO A 1 728 ? -35.181 -1.941 53.279 1.00 29.34 728 PRO A O 1
ATOM 6030 N N . THR A 1 729 ? -36.599 -3.688 53.334 1.00 26.45 729 THR A N 1
ATOM 6031 C CA . THR A 1 729 ? -35.807 -4.836 53.824 1.00 26.45 729 THR A CA 1
ATOM 6032 C C . THR A 1 729 ? -34.822 -4.636 54.989 1.00 26.45 729 THR A C 1
ATOM 6034 O O . THR A 1 729 ? -33.618 -4.464 54.851 1.00 26.45 729 THR A O 1
ATOM 6037 N N . HIS A 1 730 ? -35.406 -4.754 56.187 1.00 30.62 730 HIS A N 1
ATOM 6038 C CA . HIS A 1 730 ? -34.872 -4.510 57.530 1.00 30.62 730 HIS A CA 1
ATOM 6039 C C . HIS A 1 730 ? -34.070 -5.659 58.173 1.00 30.62 730 HIS A C 1
ATOM 6041 O O . HIS A 1 730 ? -34.304 -6.836 57.908 1.00 30.62 730 HIS A O 1
ATOM 6047 N N . GLY A 1 731 ? -33.272 -5.300 59.191 1.00 27.77 731 GLY A N 1
ATOM 6048 C CA . GLY A 1 731 ? -32.821 -6.203 60.258 1.00 27.77 731 GLY A CA 1
ATOM 6049 C C . GLY A 1 731 ? -32.127 -5.482 61.422 1.00 27.77 731 GLY A C 1
ATOM 6050 O O . GLY A 1 731 ? -30.923 -5.629 61.611 1.00 27.77 731 GLY A O 1
ATOM 6051 N N . MET A 1 732 ? -32.868 -4.684 62.203 1.00 25.86 732 MET A N 1
ATOM 6052 C CA . MET A 1 732 ? -32.374 -4.021 63.420 1.00 25.86 732 MET A CA 1
ATOM 6053 C C . MET A 1 732 ? -32.501 -4.959 64.634 1.00 25.86 732 MET A C 1
ATOM 6055 O O . MET A 1 732 ? -33.599 -5.378 64.993 1.00 25.86 732 MET A O 1
ATOM 6059 N N . LEU A 1 733 ? -31.374 -5.254 65.288 1.00 24.05 733 LEU A N 1
ATOM 6060 C CA . LEU A 1 733 ? -31.290 -5.941 66.580 1.00 24.05 733 LEU A CA 1
ATOM 6061 C C . LEU A 1 733 ? -31.258 -4.868 67.682 1.00 24.05 733 LEU A C 1
ATOM 6063 O O . LEU A 1 733 ? -30.226 -4.240 67.910 1.00 24.05 733 LEU A O 1
ATOM 6067 N N . LEU A 1 734 ? -32.388 -4.615 68.345 1.00 24.88 734 LEU A N 1
ATOM 6068 C CA . LEU A 1 734 ? -32.447 -3.746 69.523 1.00 24.88 734 LEU A CA 1
ATOM 6069 C C . LEU A 1 734 ? -32.334 -4.596 70.787 1.00 24.88 734 LEU A C 1
ATOM 6071 O O . LEU A 1 734 ? -33.303 -5.177 71.268 1.00 24.88 734 LEU A O 1
ATOM 6075 N N . GLY A 1 735 ? -31.116 -4.672 71.322 1.00 22.22 735 GLY A N 1
ATOM 6076 C CA . GLY A 1 735 ? -30.860 -5.231 72.642 1.00 22.22 735 GLY A CA 1
ATOM 6077 C C . GLY A 1 735 ? -31.294 -4.259 73.737 1.00 22.22 735 GLY A C 1
ATOM 6078 O O . GLY A 1 735 ? -30.591 -3.294 74.025 1.00 22.22 735 GLY A O 1
ATOM 6079 N N . ALA A 1 736 ? -32.410 -4.551 74.402 1.00 23.58 736 ALA A N 1
ATOM 6080 C CA . ALA A 1 736 ? -32.642 -4.103 75.770 1.00 23.58 736 ALA A CA 1
ATOM 6081 C C . ALA A 1 736 ? -31.949 -5.098 76.718 1.00 23.58 736 ALA A C 1
ATOM 6083 O O . ALA A 1 736 ? -32.528 -6.097 77.131 1.00 23.58 736 ALA A O 1
ATOM 6084 N N . GLY A 1 737 ? -30.670 -4.855 77.012 1.00 23.27 737 GLY A N 1
ATOM 6085 C CA . GLY A 1 737 ? -29.886 -5.617 77.984 1.00 23.27 737 GLY A CA 1
ATOM 6086 C C . GLY A 1 737 ? -29.583 -4.773 79.216 1.00 23.27 737 GLY A C 1
ATOM 6087 O O . GLY A 1 737 ? -28.515 -4.172 79.309 1.00 23.27 737 GLY A O 1
ATOM 6088 N N . LEU A 1 738 ? -30.531 -4.723 80.152 1.00 23.28 738 LEU A N 1
ATOM 6089 C CA . LEU A 1 738 ? -30.290 -4.305 81.532 1.00 23.28 738 LEU A CA 1
ATOM 6090 C C . LEU A 1 738 ? -29.449 -5.380 82.239 1.00 23.28 738 LEU A C 1
ATOM 6092 O O . LEU A 1 738 ? -29.692 -6.576 82.095 1.00 23.28 738 LEU A O 1
ATOM 6096 N N . LEU A 1 739 ? -28.459 -4.932 83.011 1.00 24.34 739 LEU A N 1
ATOM 6097 C CA . LEU A 1 739 ? -27.684 -5.733 83.958 1.00 24.34 739 LEU A CA 1
ATOM 6098 C C . LEU A 1 739 ? -28.580 -6.678 84.780 1.00 24.34 739 LEU A C 1
ATOM 6100 O O . LEU A 1 739 ? -29.381 -6.196 85.577 1.00 24.34 739 LEU A O 1
ATOM 6104 N N . ASN A 1 740 ? -28.349 -7.996 84.700 1.00 23.05 740 ASN A N 1
ATOM 6105 C CA . ASN A 1 740 ? -28.047 -8.784 85.899 1.00 23.05 740 ASN A CA 1
ATOM 6106 C C . ASN A 1 740 ? -27.539 -10.216 85.633 1.00 23.05 740 ASN A C 1
ATOM 6108 O O . ASN A 1 740 ? -28.174 -11.020 84.968 1.00 23.05 740 ASN A O 1
ATOM 6112 N N . GLN A 1 741 ? -26.423 -10.487 86.318 1.00 25.53 741 GLN A N 1
ATOM 6113 C CA . GLN A 1 741 ? -26.048 -11.707 87.043 1.00 25.53 741 GLN A CA 1
ATOM 6114 C C . GLN A 1 741 ? -25.563 -12.970 86.311 1.00 25.53 741 GLN A C 1
ATOM 6116 O O . GLN A 1 741 ? -26.270 -13.658 85.590 1.00 25.53 741 GLN A O 1
ATOM 6121 N N . LEU A 1 742 ? -24.310 -13.306 86.652 1.00 28.20 742 LEU A N 1
ATOM 6122 C CA . LEU A 1 742 ? -23.896 -14.573 87.266 1.00 28.20 742 LEU A CA 1
ATOM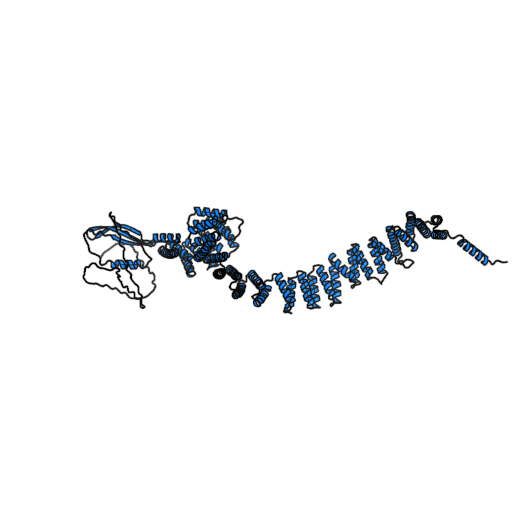 6123 C C . LEU A 1 742 ? -24.904 -15.736 87.177 1.00 28.20 742 LEU A C 1
ATOM 6125 O O . LEU A 1 742 ? -25.998 -15.661 87.721 1.00 28.20 742 LEU A O 1
ATOM 6129 N N . SER A 1 743 ? -24.373 -16.863 86.690 1.00 27.52 743 SER A N 1
ATOM 6130 C CA . SER A 1 743 ? -24.850 -18.255 86.776 1.00 27.52 743 SER A CA 1
ATOM 6131 C C . SER A 1 743 ? -25.600 -18.832 85.560 1.00 27.52 743 SER A C 1
ATOM 6133 O O . SER A 1 743 ? -26.801 -18.710 85.403 1.00 27.52 743 SER A O 1
ATOM 6135 N N . GLY A 1 744 ? -24.837 -19.562 84.736 1.00 27.47 744 GLY A N 1
ATOM 6136 C CA . GLY A 1 744 ? -25.116 -20.976 84.455 1.00 27.47 744 GLY A CA 1
ATOM 6137 C C . GLY A 1 744 ? -26.273 -21.370 83.519 1.00 27.47 744 GLY A C 1
ATOM 6138 O O . GLY A 1 744 ? -27.353 -21.683 83.986 1.00 27.47 744 GLY A O 1
ATOM 6139 N N . ILE A 1 745 ? -25.911 -21.584 82.245 1.00 24.56 745 ILE A N 1
ATOM 6140 C CA . ILE A 1 745 ? -26.365 -22.640 81.302 1.00 24.56 745 ILE A CA 1
ATOM 6141 C C . ILE A 1 745 ? -27.823 -22.630 80.747 1.00 24.56 745 ILE A C 1
ATOM 6143 O O . ILE A 1 745 ? -28.803 -22.830 81.454 1.00 24.56 745 ILE A O 1
ATOM 6147 N N . THR A 1 746 ? -27.862 -22.680 79.400 1.00 24.17 746 THR A N 1
ATOM 6148 C CA . THR A 1 746 ? -28.725 -23.437 78.444 1.00 24.17 746 THR A CA 1
ATOM 6149 C C . THR A 1 746 ? -29.796 -22.714 77.608 1.00 24.17 746 THR A C 1
ATOM 6151 O O . THR A 1 746 ? -30.604 -21.938 78.093 1.00 24.17 746 THR A O 1
ATOM 6154 N N . TYR A 1 747 ? -29.742 -23.033 76.309 1.00 2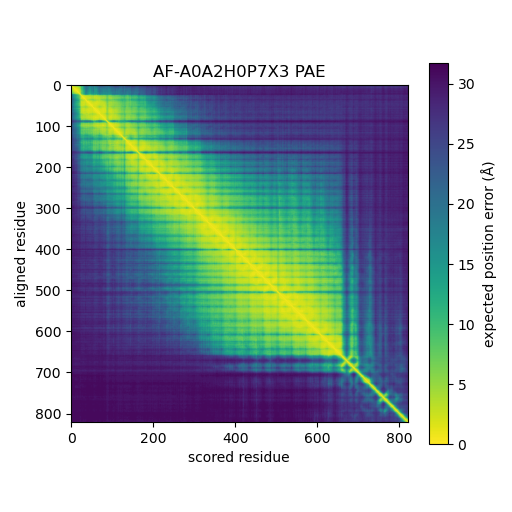3.98 747 TYR A N 1
ATOM 6155 C CA . TYR A 1 747 ? -30.392 -22.476 75.114 1.00 23.98 747 TYR A CA 1
ATOM 6156 C C . TYR A 1 747 ? -31.742 -23.162 74.799 1.00 23.98 747 TYR A C 1
ATOM 6158 O O . TYR A 1 747 ? -31.835 -24.377 74.970 1.00 23.98 747 TYR A O 1
ATOM 6166 N N . VAL A 1 748 ? -32.721 -22.439 74.226 1.00 25.55 748 VAL A N 1
ATOM 6167 C CA . VAL A 1 748 ? -33.901 -22.993 73.510 1.00 25.55 748 VAL A CA 1
ATOM 6168 C C . VAL A 1 748 ? -34.206 -22.113 72.272 1.00 25.55 748 VAL A C 1
ATOM 6170 O O . VAL A 1 748 ? -34.225 -20.892 72.428 1.00 25.55 748 VAL A O 1
ATOM 6173 N N . PRO A 1 749 ? -34.406 -22.668 71.053 1.00 26.50 749 PRO A N 1
ATOM 6174 C CA . PRO A 1 749 ? -34.641 -21.899 69.822 1.00 26.50 749 PRO A CA 1
ATOM 6175 C C . PRO A 1 749 ? -36.134 -21.600 69.554 1.00 26.50 749 PRO A C 1
ATOM 6177 O O . PRO A 1 749 ? -37.010 -22.366 69.946 1.00 26.50 749 PRO A O 1
ATOM 6180 N N . ALA A 1 750 ? -36.410 -20.496 68.849 1.00 26.59 750 ALA A N 1
ATOM 6181 C CA . ALA A 1 750 ? -37.742 -20.063 68.408 1.00 26.59 750 ALA A CA 1
ATOM 6182 C C . ALA A 1 750 ? -38.215 -20.810 67.138 1.00 26.59 750 ALA A C 1
ATOM 6184 O O . ALA A 1 750 ? -37.423 -21.030 66.224 1.00 26.59 750 ALA A O 1
ATOM 6185 N N . GLY A 1 751 ? -39.502 -21.178 67.072 1.00 24.11 751 GLY A N 1
ATOM 6186 C CA . GLY A 1 751 ? -40.162 -21.743 65.883 1.00 24.11 751 GLY A CA 1
ATOM 6187 C C . GLY A 1 751 ? -40.762 -20.669 64.960 1.00 24.11 751 GLY A C 1
ATOM 6188 O O . GLY A 1 751 ? -41.129 -19.591 65.421 1.00 24.11 751 GLY A O 1
ATOM 6189 N N . HIS A 1 752 ? -40.861 -20.962 63.658 1.00 25.00 752 HIS A N 1
ATOM 6190 C CA . HIS A 1 752 ? -41.375 -20.064 62.610 1.00 25.00 752 HIS A CA 1
ATOM 6191 C C . HIS A 1 752 ? -42.859 -20.325 62.278 1.00 25.00 752 HIS A C 1
ATOM 6193 O O . HIS A 1 752 ? -43.280 -21.479 62.217 1.00 25.00 752 HIS A O 1
ATOM 6199 N N . LEU A 1 753 ? -43.628 -19.260 62.013 1.00 26.03 753 LEU A N 1
ATOM 6200 C CA . LEU A 1 753 ? -45.003 -19.293 61.489 1.00 26.03 753 LEU A CA 1
ATOM 6201 C C . LEU A 1 753 ? -44.981 -18.949 59.984 1.00 26.03 753 LEU A C 1
ATOM 6203 O O . LEU A 1 753 ? -44.266 -18.026 59.597 1.00 26.03 753 LEU A O 1
ATOM 6207 N N . PHE A 1 754 ? -45.759 -19.646 59.148 1.00 25.61 754 PHE A N 1
ATOM 6208 C CA . PHE A 1 754 ? -45.898 -19.352 57.711 1.00 25.61 754 PHE A CA 1
ATOM 6209 C C . PHE A 1 754 ? -47.313 -18.852 57.393 1.00 25.61 754 PHE A C 1
ATOM 6211 O O . PHE A 1 754 ? -48.289 -19.401 57.898 1.00 25.61 754 PHE A O 1
ATOM 6218 N N . ALA A 1 755 ? -47.414 -17.844 56.523 1.00 27.08 755 ALA A N 1
ATOM 6219 C CA . ALA A 1 755 ? -48.653 -17.440 55.861 1.00 27.08 755 ALA A CA 1
ATOM 6220 C C . ALA A 1 755 ? -48.507 -17.716 54.359 1.00 27.08 755 ALA A C 1
ATOM 6222 O O . ALA A 1 755 ? -47.503 -17.330 53.756 1.00 27.08 755 ALA A O 1
ATOM 6223 N N . GLU A 1 756 ? -49.482 -18.398 53.762 1.00 25.77 756 GLU A N 1
ATOM 6224 C CA . GLU A 1 756 ? -49.494 -18.703 52.330 1.00 25.77 756 GLU A CA 1
ATOM 6225 C C . GLU A 1 756 ? -50.456 -17.755 51.606 1.00 25.77 756 GLU A C 1
ATOM 6227 O O . GLU A 1 756 ? -51.606 -17.584 52.009 1.00 25.77 756 GLU A O 1
ATOM 6232 N N . TYR A 1 757 ? -49.978 -17.119 50.536 1.00 31.38 757 TYR A N 1
ATOM 6233 C CA . TYR A 1 757 ? -50.777 -16.215 49.714 1.00 31.38 757 TYR A CA 1
ATOM 6234 C C . TYR A 1 757 ? -51.340 -16.982 48.525 1.00 31.38 757 TYR A C 1
ATOM 6236 O O . TYR A 1 757 ? -50.581 -17.512 47.714 1.00 31.38 757 TYR A O 1
ATOM 6244 N N . THR A 1 758 ? -52.661 -16.989 48.363 1.00 30.72 758 THR A N 1
ATOM 6245 C CA . THR A 1 758 ? -53.285 -17.440 47.115 1.00 30.72 758 THR A CA 1
ATOM 6246 C C . THR A 1 758 ? -54.112 -16.314 46.514 1.00 30.72 758 THR A C 1
ATOM 6248 O O . THR A 1 758 ? -54.888 -15.646 47.192 1.00 30.72 758 THR A O 1
ATOM 6251 N N . ASN A 1 759 ? -53.874 -16.060 45.229 1.00 28.16 759 ASN A N 1
ATOM 6252 C CA . ASN A 1 759 ? -54.559 -15.036 44.456 1.00 28.16 759 ASN A CA 1
ATOM 6253 C C . ASN A 1 759 ? -55.645 -15.737 43.640 1.00 28.16 759 ASN A C 1
ATOM 6255 O O . ASN A 1 759 ? -55.319 -16.548 42.768 1.00 28.16 759 ASN A O 1
ATOM 6259 N N . ASP A 1 760 ? -56.917 -15.481 43.936 1.00 34.12 760 ASP A N 1
ATOM 6260 C CA . ASP A 1 760 ? -57.995 -15.983 43.089 1.00 34.12 760 ASP A CA 1
ATOM 6261 C C . ASP A 1 760 ? -58.243 -15.039 41.904 1.00 34.12 760 ASP A C 1
ATOM 6263 O O . ASP A 1 760 ? -57.890 -13.857 41.905 1.00 34.12 760 ASP A O 1
ATOM 6267 N N . THR A 1 761 ? -58.845 -15.581 40.847 1.00 31.16 761 THR A N 1
ATOM 6268 C CA . THR A 1 761 ? -59.054 -14.906 39.559 1.00 31.16 761 THR A CA 1
ATOM 6269 C C . THR A 1 761 ? -59.988 -13.687 39.612 1.00 31.16 761 THR A C 1
ATOM 6271 O O . THR A 1 761 ? -60.256 -13.096 38.568 1.00 31.16 761 THR A O 1
ATOM 6274 N N . ALA A 1 762 ? -60.484 -13.296 40.790 1.00 32.44 762 ALA A N 1
ATOM 6275 C CA . ALA A 1 762 ? -61.289 -12.096 41.001 1.00 32.44 762 ALA A CA 1
ATOM 6276 C C . ALA A 1 762 ? -60.570 -11.005 41.823 1.00 32.44 762 ALA A C 1
ATOM 6278 O O . ALA A 1 762 ? -61.172 -9.965 42.094 1.00 32.44 762 ALA A O 1
ATOM 6279 N N . GLY A 1 763 ? -59.293 -11.194 42.179 1.00 31.27 763 GLY A N 1
ATOM 6280 C CA . GLY A 1 763 ? -58.463 -10.152 42.793 1.00 31.27 763 GLY A CA 1
ATOM 6281 C C . GLY A 1 763 ? -58.825 -9.822 44.244 1.00 31.27 763 GLY A C 1
ATOM 6282 O O . GLY A 1 763 ? -58.650 -8.681 44.672 1.00 31.27 763 GLY A O 1
ATOM 6283 N N . LYS A 1 764 ? -59.332 -10.799 45.008 1.00 27.05 764 LYS A N 1
ATOM 6284 C CA . LYS A 1 764 ? -59.490 -10.687 46.466 1.00 27.05 764 LYS A CA 1
ATOM 6285 C C . LYS A 1 764 ? -58.341 -11.397 47.183 1.00 27.05 764 LYS A C 1
ATOM 6287 O O . LYS A 1 764 ? -58.017 -12.535 46.864 1.00 27.05 764 LYS A O 1
ATOM 6292 N N . PHE A 1 765 ? -57.758 -10.724 48.174 1.00 28.25 765 PHE A N 1
ATOM 6293 C CA . PHE A 1 765 ? -56.745 -11.288 49.066 1.00 28.25 765 PHE A CA 1
ATOM 6294 C C . PHE A 1 765 ? -57.417 -11.888 50.302 1.00 28.25 765 PHE A C 1
ATOM 6296 O O . PHE A 1 765 ? -58.088 -11.167 51.036 1.00 28.25 765 PHE A O 1
ATOM 6303 N N . ASN A 1 766 ? -57.193 -13.178 50.547 1.00 28.06 766 ASN A N 1
ATOM 6304 C CA . ASN A 1 766 ? -57.507 -13.832 51.817 1.00 28.06 766 ASN A CA 1
ATOM 6305 C C . ASN A 1 766 ? -56.201 -14.276 52.485 1.00 28.06 766 ASN A C 1
ATOM 6307 O O . ASN A 1 766 ? -55.275 -14.716 51.803 1.00 28.06 766 ASN A O 1
ATOM 6311 N N . ILE A 1 767 ? -56.127 -14.141 53.810 1.00 29.69 767 ILE A N 1
ATOM 6312 C CA . ILE A 1 767 ? -55.007 -14.613 54.631 1.00 29.69 767 ILE A CA 1
ATOM 6313 C C . ILE A 1 767 ? -55.577 -15.623 55.624 1.00 29.69 767 ILE A C 1
ATOM 6315 O O . ILE A 1 767 ? -56.319 -15.236 56.525 1.00 29.69 767 ILE A O 1
ATOM 6319 N N . ASP A 1 768 ? -55.208 -16.893 55.464 1.00 28.45 768 ASP A N 1
ATOM 6320 C CA . ASP A 1 768 ? -55.513 -17.962 56.415 1.00 28.45 768 ASP A CA 1
ATOM 6321 C C . ASP A 1 768 ? -54.253 -18.295 57.233 1.00 28.45 768 ASP A C 1
ATOM 6323 O O . ASP A 1 768 ? -53.174 -18.521 56.682 1.00 28.45 768 ASP A O 1
ATOM 6327 N N . LEU A 1 769 ? -54.376 -18.316 58.563 1.00 27.72 769 LEU A N 1
ATOM 6328 C CA . LEU A 1 769 ? -53.287 -18.652 59.488 1.00 27.72 769 LEU A CA 1
ATOM 6329 C C . LEU A 1 769 ? -53.385 -20.132 59.888 1.00 27.72 769 LEU A C 1
ATOM 6331 O O . LEU A 1 769 ? -54.344 -20.532 60.547 1.00 27.72 769 LEU A O 1
ATOM 6335 N N . ILE A 1 770 ? -52.383 -20.943 59.529 1.00 28.30 770 ILE A N 1
ATOM 6336 C CA . ILE A 1 770 ? -52.304 -22.367 59.899 1.00 28.30 770 ILE A CA 1
ATOM 6337 C C . ILE A 1 770 ? -51.138 -22.581 60.875 1.00 28.30 770 ILE A C 1
ATOM 6339 O O . ILE A 1 770 ? -49.994 -22.241 60.584 1.00 28.30 770 ILE A O 1
ATOM 6343 N N . TYR A 1 771 ? -51.424 -23.178 62.034 1.00 25.72 771 TYR A N 1
ATOM 6344 C CA . TYR A 1 771 ? -50.434 -23.545 63.052 1.00 25.72 771 TYR A CA 1
ATOM 6345 C C . TYR A 1 771 ? -50.040 -25.020 62.876 1.00 25.72 771 TYR A C 1
ATOM 6347 O O . TYR A 1 771 ? -50.913 -25.884 62.934 1.00 25.72 771 TYR A O 1
ATOM 6355 N N . ASN A 1 772 ? -48.753 -25.331 62.678 1.00 26.00 772 ASN A N 1
ATOM 6356 C CA . ASN A 1 772 ? -48.285 -26.715 62.522 1.00 26.00 772 ASN A CA 1
ATOM 6357 C C . ASN A 1 772 ? -47.389 -27.124 63.706 1.00 26.00 772 ASN A C 1
ATOM 6359 O O . ASN A 1 772 ? -46.267 -26.642 63.846 1.00 26.00 772 ASN A O 1
ATOM 6363 N N . GLN A 1 773 ? -47.897 -28.011 64.568 1.00 27.55 773 GLN A N 1
ATOM 6364 C CA . GLN A 1 773 ? -47.131 -28.676 65.626 1.00 27.55 773 GLN A CA 1
ATOM 6365 C C . GLN A 1 773 ? -46.300 -29.819 65.028 1.00 27.55 773 GLN A C 1
ATOM 6367 O O . GLN A 1 773 ? -46.846 -30.739 64.427 1.00 27.55 773 GLN A O 1
ATOM 6372 N N . LEU A 1 774 ? -44.988 -29.804 65.256 1.00 26.03 774 LEU A N 1
ATOM 6373 C CA . LEU A 1 774 ? -44.120 -30.972 65.110 1.00 26.03 774 LEU A CA 1
ATOM 6374 C C . LEU A 1 774 ? -43.444 -31.210 66.460 1.00 26.03 774 LEU A C 1
ATOM 6376 O O . LEU A 1 774 ? -42.475 -30.530 66.773 1.00 26.03 774 LEU A O 1
ATOM 6380 N N . PHE A 1 775 ? -44.032 -32.078 67.287 1.00 25.44 775 PHE A N 1
ATOM 6381 C CA . PHE A 1 775 ? -43.402 -33.220 67.970 1.00 25.44 775 PHE A CA 1
ATOM 6382 C C . PHE A 1 775 ? -44.411 -33.877 68.929 1.00 25.44 775 PHE A C 1
ATOM 6384 O O . PHE A 1 775 ? -45.192 -33.197 69.592 1.00 25.44 775 PHE A O 1
ATOM 6391 N N . ASP A 1 776 ? -44.391 -35.210 68.934 1.00 28.66 776 ASP A N 1
ATOM 6392 C CA . ASP A 1 776 ? -45.281 -36.105 69.671 1.00 28.66 776 ASP A CA 1
ATOM 6393 C C . ASP A 1 776 ? -45.131 -36.016 71.206 1.00 28.66 776 ASP A C 1
ATOM 6395 O O . ASP A 1 776 ? -44.022 -35.927 71.735 1.00 28.66 776 ASP A O 1
ATOM 6399 N N . ASP A 1 777 ? -46.278 -36.203 71.872 1.00 24.53 777 ASP A N 1
ATOM 6400 C CA . ASP A 1 777 ? -46.510 -36.623 73.269 1.00 24.53 777 ASP A CA 1
ATOM 6401 C C . ASP A 1 777 ? -46.542 -35.572 74.420 1.00 24.53 777 ASP A C 1
ATOM 6403 O O . ASP A 1 777 ? -45.942 -34.500 74.345 1.00 24.53 777 ASP A O 1
ATOM 6407 N N . PRO A 1 778 ? -47.336 -35.819 75.495 1.00 31.56 778 PRO A N 1
ATOM 6408 C CA . PRO A 1 778 ? -48.367 -34.885 75.939 1.00 31.56 778 PRO A CA 1
ATOM 6409 C C . PRO A 1 778 ? -48.299 -34.605 77.447 1.00 31.56 778 PRO A C 1
ATOM 6411 O O . PRO A 1 778 ? -48.438 -35.509 78.269 1.00 31.56 778 PRO A O 1
ATOM 6414 N N . VAL A 1 779 ? -48.214 -33.343 77.863 1.00 23.50 779 VAL A N 1
ATOM 6415 C CA . VAL A 1 779 ? -48.531 -33.004 79.258 1.00 23.50 779 VAL A CA 1
ATOM 6416 C C . VAL A 1 779 ? -49.385 -31.745 79.310 1.00 23.50 779 VAL A C 1
ATOM 6418 O O . VAL A 1 779 ? -48.896 -30.640 79.116 1.00 23.50 779 VAL A O 1
ATOM 6421 N N . ALA A 1 780 ? -50.680 -31.996 79.541 1.00 23.83 780 ALA A N 1
ATOM 6422 C CA . ALA A 1 780 ? -51.631 -31.244 80.364 1.00 23.83 780 ALA A CA 1
ATOM 6423 C C . ALA A 1 780 ? -51.354 -29.732 80.500 1.00 23.83 780 ALA A C 1
ATOM 6425 O O . ALA A 1 780 ? -50.404 -29.321 81.148 1.00 23.83 780 ALA A O 1
ATOM 6426 N N . GLY A 1 781 ? -52.164 -28.835 79.947 1.00 22.56 781 GLY A N 1
ATOM 6427 C CA . GLY A 1 781 ? -53.619 -28.808 80.022 1.00 22.56 781 GLY A CA 1
ATOM 6428 C C . GLY A 1 781 ? -54.025 -27.676 80.960 1.00 22.56 781 GLY A C 1
ATOM 6429 O O . GLY A 1 781 ? -53.639 -27.699 82.121 1.00 22.56 781 GLY A O 1
ATOM 6430 N N . LEU A 1 782 ? -54.797 -26.709 80.461 1.00 22.66 782 LEU A N 1
ATOM 6431 C CA . LEU A 1 782 ? -55.885 -26.065 81.201 1.00 22.66 782 LEU A CA 1
ATOM 6432 C C . LEU A 1 782 ? -56.757 -25.227 80.256 1.00 22.66 782 LEU A C 1
ATOM 6434 O O . LEU A 1 782 ? -56.300 -24.646 79.278 1.00 22.66 782 LEU A O 1
ATOM 6438 N N . TYR A 1 783 ? -58.044 -25.304 80.559 1.00 21.52 783 TYR A N 1
ATOM 6439 C CA . TYR A 1 783 ? -59.231 -25.023 79.760 1.00 21.52 783 TYR A CA 1
ATOM 6440 C C . TYR A 1 783 ? -59.817 -23.627 80.078 1.00 21.52 783 TYR A C 1
ATOM 6442 O O . TYR A 1 783 ? -59.837 -23.268 81.251 1.00 21.52 783 TYR A O 1
ATOM 6450 N N . PHE A 1 784 ? -60.431 -23.001 79.053 1.00 23.28 784 PHE A N 1
ATOM 6451 C CA . PHE A 1 784 ? -61.633 -22.120 79.055 1.00 23.28 784 PHE A CA 1
ATOM 6452 C C . PHE A 1 784 ? -61.535 -20.742 79.751 1.00 23.28 784 PHE A C 1
ATOM 6454 O O . PHE A 1 784 ? -60.755 -20.561 80.672 1.00 23.28 784 PHE A O 1
ATOM 6461 N N . ASP A 1 785 ? -62.266 -19.683 79.375 1.00 23.59 785 ASP A N 1
ATOM 6462 C CA . ASP A 1 785 ? -63.585 -19.498 78.729 1.00 23.59 785 ASP A CA 1
ATOM 6463 C C . ASP A 1 785 ? -63.592 -18.034 78.193 1.00 23.59 785 ASP A C 1
ATOM 6465 O O . ASP A 1 785 ? -63.118 -17.150 78.899 1.00 23.59 785 ASP A O 1
ATOM 6469 N N . GLY A 1 786 ? -63.935 -17.683 76.951 1.00 22.73 786 GLY A N 1
ATOM 6470 C CA . GLY A 1 786 ? -65.306 -17.597 76.451 1.00 22.73 786 GLY A CA 1
ATOM 6471 C C . GLY A 1 786 ? -65.669 -16.148 76.049 1.00 22.73 786 GLY A C 1
ATOM 6472 O O . GLY A 1 786 ? -65.822 -15.294 76.915 1.00 22.73 786 GLY A O 1
ATOM 6473 N N . ARG A 1 787 ? -65.911 -15.949 74.740 1.00 23.92 787 ARG A N 1
ATOM 6474 C CA . ARG A 1 787 ? -66.565 -14.821 74.020 1.00 23.92 787 ARG A CA 1
ATOM 6475 C C . ARG A 1 787 ? -65.700 -13.760 73.316 1.00 23.92 787 ARG A C 1
ATOM 6477 O O . ARG A 1 787 ? -65.185 -12.826 73.912 1.00 23.92 787 ARG A O 1
ATOM 6484 N N . GLU A 1 788 ? -65.666 -13.983 72.002 1.00 25.53 788 GLU A N 1
ATOM 6485 C CA . GLU A 1 788 ? -65.683 -13.087 70.837 1.00 25.53 788 GLU A CA 1
ATOM 6486 C C . GLU A 1 788 ? -66.075 -11.619 71.071 1.00 25.53 788 GLU A C 1
ATOM 6488 O O . GLU A 1 788 ? -67.118 -11.346 71.659 1.00 25.53 788 GLU A O 1
ATOM 6493 N N . ASP A 1 789 ? -65.327 -10.717 70.428 1.00 24.17 789 ASP A N 1
ATOM 6494 C CA . ASP A 1 789 ? -65.913 -9.751 69.495 1.00 24.17 789 ASP A CA 1
ATOM 6495 C C . ASP A 1 789 ? -65.020 -9.636 68.243 1.00 24.17 789 ASP A C 1
ATOM 6497 O O . ASP A 1 789 ? -63.804 -9.465 68.317 1.00 24.17 789 ASP A O 1
ATOM 6501 N N . ILE A 1 790 ? -65.652 -9.806 67.079 1.00 23.78 790 ILE A N 1
ATOM 6502 C CA . ILE A 1 790 ? -65.085 -9.698 65.731 1.00 23.78 790 ILE A CA 1
ATOM 6503 C C . ILE A 1 790 ? -65.259 -8.250 65.264 1.00 23.78 790 ILE A C 1
ATOM 6505 O O . ILE A 1 790 ? -66.378 -7.739 65.280 1.00 23.78 790 ILE A O 1
ATOM 6509 N N . ALA A 1 791 ? -64.204 -7.624 64.739 1.00 21.73 791 ALA A N 1
ATOM 6510 C CA . ALA A 1 791 ? -64.324 -6.401 63.946 1.00 21.73 791 ALA A CA 1
ATOM 6511 C C . ALA A 1 791 ? -63.715 -6.612 62.550 1.00 21.73 791 ALA A C 1
ATOM 6513 O O . ALA A 1 791 ? -62.502 -6.694 62.379 1.00 21.73 791 ALA A O 1
ATOM 6514 N N . SER A 1 792 ? -64.583 -6.712 61.539 1.00 22.72 792 SER A N 1
ATOM 6515 C CA . SER A 1 792 ? -64.227 -6.680 60.117 1.00 22.72 792 SER A CA 1
ATOM 6516 C C . SER A 1 792 ? -64.407 -5.264 59.569 1.00 22.72 792 SER A C 1
ATOM 6518 O O . SER A 1 792 ? -65.469 -4.676 59.784 1.00 22.72 792 SER A O 1
ATOM 6520 N N . ILE A 1 793 ? -63.451 -4.744 58.794 1.00 23.14 793 ILE A N 1
ATOM 6521 C CA . ILE A 1 793 ? -63.631 -3.491 58.042 1.00 23.14 793 ILE A CA 1
ATOM 6522 C C . ILE A 1 793 ? -63.263 -3.720 56.571 1.00 23.14 793 ILE A C 1
ATOM 6524 O O . ILE A 1 793 ? -62.193 -4.227 56.249 1.00 23.14 793 ILE A O 1
ATOM 6528 N N . THR A 1 794 ? -64.190 -3.365 55.680 1.00 21.45 794 THR A N 1
ATOM 6529 C CA . THR A 1 794 ? -64.131 -3.522 54.217 1.00 21.45 794 THR A CA 1
ATOM 6530 C C . THR A 1 794 ? -64.166 -2.139 53.566 1.00 21.45 794 THR A C 1
ATOM 6532 O O . THR A 1 794 ? -64.970 -1.316 53.995 1.00 21.45 794 THR A O 1
ATOM 6535 N N . TYR A 1 795 ? -63.383 -1.887 52.508 1.00 24.17 795 TYR A N 1
ATOM 6536 C CA . TYR A 1 795 ? -63.587 -0.719 51.633 1.00 24.17 795 TYR A CA 1
ATOM 6537 C C . TYR A 1 795 ? -63.373 -1.049 50.145 1.00 24.17 795 TYR A C 1
ATOM 6539 O O . TYR A 1 795 ? -62.412 -1.720 49.772 1.00 24.17 795 TYR A O 1
ATOM 6547 N N . GLU A 1 796 ? -64.307 -0.568 49.315 1.00 20.70 796 GLU A N 1
ATOM 6548 C CA . GLU A 1 796 ? -64.415 -0.744 47.859 1.00 20.70 796 GLU A CA 1
ATOM 6549 C C . GLU A 1 796 ? -63.923 0.495 47.066 1.00 20.70 796 GLU A C 1
ATOM 6551 O O . GLU A 1 796 ? -64.207 1.626 47.443 1.00 20.70 796 GLU A O 1
ATOM 6556 N N . ASN A 1 797 ? -63.224 0.230 45.948 1.00 24.03 797 ASN A N 1
ATOM 6557 C CA . ASN A 1 797 ? -63.069 0.947 44.658 1.00 24.03 797 ASN A CA 1
ATOM 6558 C C . ASN A 1 797 ? -63.299 2.483 44.511 1.00 24.03 797 ASN A C 1
ATOM 6560 O O . ASN A 1 797 ? -64.367 2.993 44.824 1.00 24.03 797 ASN A O 1
ATOM 6564 N N . VAL A 1 798 ? -62.380 3.177 43.797 1.00 23.41 798 VAL A N 1
ATOM 6565 C CA . VAL A 1 798 ? -62.510 3.657 42.380 1.00 23.41 798 VAL A CA 1
ATOM 6566 C C . VAL A 1 798 ? -61.386 4.671 41.981 1.00 23.41 798 VAL A C 1
ATOM 6568 O O . VAL A 1 798 ? -61.291 5.754 42.540 1.00 23.41 798 VAL A O 1
ATOM 6571 N N . LEU A 1 799 ? -60.597 4.289 40.955 1.00 21.55 799 LEU A N 1
ATOM 6572 C CA . LEU A 1 799 ? -59.938 5.014 39.825 1.00 21.55 799 LEU A CA 1
ATOM 6573 C C . LEU A 1 799 ? -59.170 6.373 39.940 1.00 21.55 799 LEU A C 1
ATOM 6575 O O . LEU A 1 799 ? -59.640 7.378 40.453 1.00 21.55 799 LEU A O 1
ATOM 6579 N N . PHE A 1 800 ? -58.016 6.374 39.241 1.00 28.33 800 PHE A N 1
ATOM 6580 C CA . PHE A 1 800 ? -57.072 7.429 38.798 1.00 28.33 800 PHE A CA 1
ATOM 6581 C C . PHE A 1 800 ? -57.619 8.833 38.413 1.00 28.33 800 PHE A C 1
ATOM 6583 O O . PHE A 1 800 ? -58.498 8.918 37.556 1.00 28.33 800 PHE A O 1
ATOM 6590 N N . ASN A 1 801 ? -56.958 9.924 38.870 1.00 21.56 801 ASN A N 1
ATOM 6591 C CA . ASN A 1 801 ? -56.355 11.017 38.049 1.00 21.56 801 ASN A CA 1
ATOM 6592 C C . ASN A 1 801 ? -55.851 12.254 38.859 1.00 21.56 801 ASN A C 1
ATOM 6594 O O . ASN A 1 801 ? -56.438 12.634 39.863 1.00 21.56 801 ASN A O 1
ATOM 6598 N N . ARG A 1 802 ? -54.777 12.895 38.348 1.00 23.00 802 ARG A N 1
ATOM 6599 C CA . ARG A 1 802 ? -54.201 14.248 38.629 1.00 23.00 802 ARG A CA 1
ATOM 6600 C C . ARG A 1 802 ? -55.077 15.286 39.369 1.00 23.00 802 ARG A C 1
ATOM 6602 O O . ARG A 1 802 ? -56.143 15.585 38.857 1.00 23.00 802 ARG A O 1
ATOM 6609 N N . PHE A 1 803 ? -54.493 16.035 40.324 1.00 22.14 803 PHE A N 1
ATOM 6610 C CA . PHE A 1 803 ? -54.744 17.479 40.599 1.00 22.14 803 PHE A CA 1
ATOM 6611 C C . PHE A 1 803 ? -53.477 18.105 41.242 1.00 22.14 803 PHE A C 1
ATOM 6613 O O . PHE A 1 803 ? -52.932 17.537 42.178 1.00 22.14 803 PHE A O 1
ATOM 6620 N N . ILE A 1 804 ? -52.762 19.040 40.596 1.00 22.12 804 ILE A N 1
ATOM 6621 C CA . ILE A 1 804 ? -52.885 20.521 40.610 1.00 22.12 804 ILE A CA 1
ATOM 6622 C C . ILE A 1 804 ? -52.797 21.137 42.019 1.00 22.12 804 ILE A C 1
ATOM 6624 O O . ILE A 1 804 ? -53.733 21.071 42.805 1.00 22.12 804 ILE A O 1
ATOM 6628 N N . LEU A 1 805 ? -51.662 21.803 42.269 1.00 22.11 805 LEU A N 1
ATOM 6629 C CA . LEU A 1 805 ? -51.440 22.776 43.339 1.00 22.11 805 LEU A CA 1
ATOM 6630 C C . LEU A 1 805 ? -52.359 23.994 43.158 1.00 22.11 805 LEU A C 1
ATOM 6632 O O . LEU A 1 805 ? -52.259 24.697 42.153 1.00 22.11 805 LEU A O 1
ATOM 6636 N N . THR A 1 806 ? -53.149 24.311 44.178 1.00 20.69 806 THR A N 1
ATOM 6637 C CA . THR A 1 806 ? -53.591 25.683 44.458 1.00 20.69 806 THR A CA 1
ATOM 6638 C C . THR A 1 806 ? -53.085 26.065 45.839 1.00 20.69 806 THR A C 1
ATOM 6640 O O . THR A 1 806 ? -53.479 25.472 46.840 1.00 20.69 806 THR A O 1
ATOM 6643 N N . ALA A 1 807 ? -52.163 27.027 45.864 1.00 23.72 807 ALA A N 1
ATOM 6644 C CA . ALA A 1 807 ? -51.749 27.725 47.067 1.00 23.72 807 ALA A CA 1
ATOM 6645 C C . ALA A 1 807 ? -52.889 28.639 47.522 1.00 23.72 807 ALA A C 1
ATOM 6647 O O . ALA A 1 807 ? -53.409 29.393 46.699 1.00 23.72 807 ALA A O 1
ATOM 6648 N N . ASP A 1 808 ? -53.224 28.605 48.810 1.00 21.80 808 ASP A N 1
ATOM 6649 C CA . ASP A 1 808 ? -53.997 29.672 49.433 1.00 21.80 808 ASP A CA 1
ATOM 6650 C C . ASP A 1 808 ? -53.152 30.337 50.522 1.00 21.80 808 ASP A C 1
ATOM 6652 O O . ASP A 1 808 ? -52.618 29.695 51.430 1.00 21.80 808 ASP A O 1
ATOM 6656 N N . TYR A 1 809 ? -52.959 31.638 50.335 1.00 26.06 809 TYR A N 1
ATOM 6657 C CA . TYR A 1 809 ? -52.227 32.540 51.207 1.00 26.06 809 TYR A CA 1
ATOM 6658 C C . TYR A 1 809 ? -53.161 32.991 52.332 1.00 26.06 809 TYR A C 1
ATOM 6660 O O . TYR A 1 809 ? -54.167 33.638 52.063 1.00 26.06 809 TYR A O 1
ATOM 6668 N N . SER A 1 810 ? -52.772 32.803 53.594 1.00 23.73 810 SER A N 1
ATOM 6669 C CA . SER A 1 810 ? -53.188 33.736 54.648 1.00 23.73 810 SER A CA 1
ATOM 6670 C C . SER A 1 810 ? -52.185 33.755 55.802 1.00 23.73 810 SER A C 1
ATOM 6672 O O . SER A 1 810 ? -52.263 32.970 56.746 1.00 23.73 810 SER A O 1
ATOM 6674 N N . SER A 1 811 ? -51.244 34.692 55.739 1.00 26.58 811 SER A N 1
ATOM 6675 C CA . SER A 1 811 ? -50.474 35.145 56.896 1.00 26.58 811 SER A CA 1
ATOM 6676 C C . SER A 1 811 ? -50.533 36.669 56.947 1.00 26.58 811 SER A C 1
ATOM 6678 O O . SER A 1 811 ? -49.574 37.339 56.575 1.00 26.58 811 SER A O 1
ATOM 6680 N N . ASP A 1 812 ? -51.661 37.212 57.401 1.00 26.14 812 ASP A N 1
ATOM 6681 C CA . ASP A 1 812 ? -51.761 38.619 57.787 1.00 26.14 812 ASP A CA 1
ATOM 6682 C C . ASP A 1 812 ? -51.751 38.723 59.313 1.00 26.14 812 ASP A C 1
ATOM 6684 O O . ASP A 1 812 ? -52.749 38.495 59.995 1.00 26.14 812 ASP A O 1
ATOM 6688 N N . TRP A 1 813 ? -50.592 39.097 59.851 1.00 26.53 813 TRP A N 1
ATOM 6689 C CA . TRP A 1 813 ? -50.498 39.755 61.148 1.00 26.53 813 TRP A CA 1
ATOM 6690 C C . TRP A 1 813 ? -50.475 41.267 60.903 1.00 26.53 813 TRP A C 1
ATOM 6692 O O . TRP A 1 813 ? -49.421 41.840 60.641 1.00 26.53 813 TRP A O 1
ATOM 6702 N N . TYR A 1 814 ? -51.627 41.926 61.041 1.00 24.95 814 TYR A N 1
ATOM 6703 C CA . TYR A 1 814 ? -51.698 43.366 61.296 1.00 24.95 814 TYR A CA 1
ATOM 6704 C C . TYR A 1 814 ? -52.233 43.610 62.707 1.00 24.95 814 TYR A C 1
ATOM 6706 O O . TYR A 1 814 ? -53.261 43.083 63.124 1.00 24.95 814 TYR A O 1
ATOM 6714 N N . ARG A 1 815 ? -51.507 44.435 63.456 1.00 28.19 815 ARG A N 1
ATOM 6715 C CA . ARG A 1 815 ? -51.834 44.864 64.815 1.00 28.19 815 ARG A CA 1
ATOM 6716 C C . ARG A 1 815 ? -52.616 46.178 64.735 1.00 28.19 815 ARG A C 1
ATOM 6718 O O . ARG A 1 815 ? -51.997 47.189 64.423 1.00 28.19 815 ARG A O 1
ATOM 6725 N N . VAL A 1 816 ? -53.913 46.205 65.066 1.00 24.59 816 VAL A N 1
ATOM 6726 C CA . VAL A 1 816 ? -54.630 47.445 65.445 1.00 24.59 816 VAL A CA 1
ATOM 6727 C C . VAL A 1 816 ? -55.686 47.162 66.525 1.00 24.59 816 VAL A C 1
ATOM 6729 O O . VAL A 1 816 ? -56.402 46.170 66.491 1.00 24.59 816 VAL A O 1
ATOM 6732 N N . ASN A 1 817 ? -55.713 48.069 67.501 1.00 25.73 817 ASN A N 1
ATOM 6733 C CA . ASN A 1 817 ? -56.571 48.177 68.677 1.00 25.73 817 ASN A CA 1
ATOM 6734 C C . ASN A 1 817 ? -58.087 48.005 68.448 1.00 25.73 817 ASN A C 1
ATOM 6736 O O . ASN A 1 817 ? -58.642 48.608 67.538 1.00 25.73 817 ASN A O 1
ATOM 6740 N N . GLY A 1 818 ? -58.755 47.449 69.466 1.00 24.25 818 GLY A N 1
ATOM 6741 C CA . GLY A 1 818 ? -59.857 48.158 70.127 1.00 24.25 818 GLY A CA 1
ATOM 6742 C C . GLY A 1 818 ? -61.295 47.692 69.863 1.00 24.25 818 GLY A C 1
ATOM 6743 O O . GLY A 1 818 ? -61.778 47.729 68.743 1.00 24.25 818 GLY A O 1
ATOM 6744 N N . ALA A 1 819 ? -61.983 47.463 70.990 1.00 25.73 819 ALA A N 1
ATOM 6745 C CA . ALA A 1 819 ? -63.429 47.551 71.240 1.00 25.73 819 ALA A CA 1
ATOM 6746 C C . ALA A 1 819 ? -64.325 46.317 70.976 1.00 25.73 819 ALA A C 1
ATOM 6748 O O . ALA A 1 819 ? -64.635 45.982 69.843 1.00 25.73 819 ALA A O 1
ATOM 6749 N N . LYS A 1 820 ? -64.774 45.728 72.106 1.00 28.97 820 LYS A N 1
ATOM 6750 C CA . LYS A 1 820 ? -66.174 45.452 72.533 1.00 28.97 820 LYS A CA 1
ATOM 6751 C C . LYS A 1 820 ? -67.190 45.195 71.404 1.00 28.97 820 LYS A C 1
ATOM 6753 O O . LYS A 1 820 ? -67.377 46.063 70.563 1.00 28.97 820 LYS A O 1
ATOM 6758 N N . ASN A 1 821 ? -67.980 44.124 71.401 1.00 30.61 821 ASN A N 1
ATOM 6759 C CA . ASN A 1 821 ? -68.680 43.402 72.473 1.00 30.61 821 ASN A CA 1
ATOM 6760 C C . ASN A 1 821 ? -68.924 41.959 72.029 1.00 30.61 821 ASN A C 1
ATOM 6762 O O . ASN A 1 821 ? -69.089 41.770 70.803 1.00 30.61 821 ASN A O 1
#

Nearest PDB structures (foldseek):
  6vbv-assembly1_4  TM=4.330E-01  e=3.807E-10  Bos taurus
  8r0a-assembly1_N  TM=2.736E-01  e=1.417E-13  Homo sapiens
  4r7s-assembly1_A  TM=5.750E-01  e=6.750E-07  Parabacteroides merdae ATCC 43184
  8qzs-assembly1_N  TM=2.898E-01  e=5.628E-11  Homo sapiens
  6voa-assembly1_F  TM=4.351E-01  e=1.861E-07  Bos taurus

Secondary structure (DSSP, 8-state):
----HHHHHHHHHHHHHHHHHHS--HHHHHHHHHTTT-HHHHHHHHHHHHHH-TT-HHHHHHHHHHHHHTT-HHHHHHHHHHHHHH---THHHHHHHHHHHHTT-HHHHHHHHHHHHHHHHHHT--SB-TT--BHHHHHHHHHHHTT-HHHHHHHHHHHHHH-GGGHHHHHHHHHHHHHHHT-HHHHHHHHHHHHHH-TT-HHHHHHHHHHHHHHS-HHHHHHHHHHHHHH-TT-HHHHHHHHHHHHHTT-HHHHHHHHHHHHHH---HHHHHHHHHHHHHTT-HHHHHHHHHHHHHH-TT-HHHHHHHHHHHHHHT-HHHHHHHHHHHHHH-TT-HHHHHHHHHHHHHTT-HHHHHHHHHHHHHH-TT-HHHHHHHHHHHHHTT-HHHHHHHHHHHHHH---HHHHHHHHHHHHHTT-HHHHHHHHHHHHHH-TT-HHHHHHHHHHHHHTT-HHHHHHHHHHHHHH-TT-SHHHHHHHHHHHHTT-HHHHHHHHHHHHHHS-TT---HHHHHHHHHHHHHHT-HHHHHHHHHHHHHH-TT-HHHHHHHHHHHHHTT-HHHHHHHHHHHHHH-TT-HHHHHHHHHHHHHTT-HHHHHHHHHHHHHH-TT-HHHHHHHHHHHHHHT-HHHHHHHHHHHHHH-TT-HHHHHHHHHHHHHHSPEEEEEEEEEEETTEEEEEEEEEEEEEEETTEEEEEEEE-----S------S-THHHHHHHHHHHTT----------------------PPPPP-B--EE-TT--EE--B----------------------------------------------------

Foldseek 3Di:
DDDDVVVVVVVVVVVVVVVCVVDPDLLVVLVVCVVVVNLVSSLVSLVVVCVVPVLPLSSLLSNLSSCVSVVVLVVSLVSLVSSLVSDPQFPSLVSSLVSCVVVVNVVSNLVSLVSVVVVCVVVVHDCAHPVRDRSLVVNLVSCVVVLVLVSNLVSLVVVCVVDDPCNLVSLLVNLVSCVVVVVLVVSQVSLLVVCVVPVPSPSSLVSNLVSCLPPVCLVVSLVSLVVVCVVPVVPPVSLVVNLVSCVSNVNPVRSLVSLVVNCVVPVDPVSLVVSLVVCVVSVVLVVSLVSLVVVCVVPVPDPVSVVSNQVSCVVVVVLVVNQVVLVVVCVVPVPPPVSLVVNLVSCVVVVVLVVNVVSLVVVCVVVVQDLVSLVSQLVSCVVVVVLVSNLVSLVSPCVNDVDLVSLQVNLVSCVVVLVLVSSLVSLVVSCVVCVQDLVSLQSQLVSCVLVVVLVSNLVSLVSSCVNVVLALVSLLSNLVSCVVVVVLPSSLVSLVVSLVSLDPPDDDPVSLLSNLLSCLSNVVPVSSVVSLVVSCVVPVPPVVSLLSSLVSCVNSVVLVVSVVSLVVCCVVPVLDPSSLLSVLSSCLSVVVLVSSQVSLVVNCVVVVPNVSSLVSNLVSCVSNQVLVVSLVSLVVVCVVCVVRVVSVVVNVVSCVVQAWDWDKDWDWDDDDPDTFIWIKIWTWGPPGPVDTDIDIGTDGDPPPDDDDDDDPPVVVVVVVVVVPVPDDDDDDDDDPDDDDDDDDDDDDDDDDWDWDWDADPVGDTDTDGDDDDDDDDDDDDDDDDDDDDDDDDDDDDDDDDDDDDDDDDDDDDDDDDDDDD

Radius of gyration: 64.47 Å; Cα contacts (8 Å, |Δi|>4): 732; chains: 1; bounding box: 153×85×208 Å

pLDDT: mean 75.09, std 23.38, range [20.69, 96.94]

Sequence (821 aa):
MRVKWWHILVFVLIVVLVAFILHPSKLRTSRMFLNSDLDDKALLQLRELYQKDPNDYRVIGLIARALEDKGMSDEADKYYSKLTKLRPIDANFKEAVRFYTWNLRPEKAMGSYKNWYDQRLNERVSFKDEDGGDILSDLYGYALLYQDYGLAIDILKTQLATTPKQQKDIVNDIITIYGKRGDIKEMTDYLEKTINADPDNQYALETMMELALLNGKRIFVEKVLAEKIERDPNNAKLWQQMIDFETGFKDQRSANLWYKKWMEQDPSWKLKKQYVEWMVANEMQREAIKYLEIVLRSDPGDPYFNKTLFQLYEWNNDREKLLPIYLARFHSDPGDRANTKKLLALLFDMKRYGEAEDILTTLLARYPSSKEYNMMLVDIYDTERNTDAALAQLKKVASLSEDQEILKNIGERYMWMAGYNEALGIFQSLEAMTPNDPEVFRYMGDIHSSRNAQKKAISYYRKYADMQKDDYYPHYKIGEIYWSQANKGPAKEELKTALDMIEATVLDPPTRTAEARIYGLLGEKKRSDDLFERLLNKDPGNIDVANIYIETLIDMNDLKKAQKYADIYERDFPENASIQRNLVRLYSTKKDYKKAKFIISSLMEKEQDNDLLKTDYAYLLADMGENFEAFDRFEELSNKYPDDKDLQMTYLTLYDKCRPAIIPGFTFMKSGNDTVYGPYARFNYPVNDHWSFNADYALLDNSTNVLGYDPDFNEITNTLELMARYSPTHGMLLGAGLLNQLSGITYVPAGHLFAEYTNDTAGKFNIDLIYNQLFDDPVAGLYFDGREDIASITYENVLFNRFILTADYSSDWYRVNGAKN